Protein AF-N2AK88-F1 (afdb_monomer)

Solvent-accessible surface area (backbone atoms only — not comparable to full-atom values): 43792 Å² total; per-residue (Å²): 111,80,83,75,84,50,70,50,34,64,83,52,56,76,70,61,79,53,39,40,65,66,83,87,88,91,88,87,88,88,84,88,86,91,89,87,83,86,93,71,95,66,40,40,62,71,80,53,91,67,48,37,34,52,34,44,79,67,40,69,50,75,56,43,57,81,55,91,68,56,49,57,44,47,74,30,61,76,23,29,37,60,36,83,77,33,39,32,36,26,63,32,78,45,72,22,47,37,33,42,35,27,94,95,33,65,33,63,37,39,35,35,21,42,52,57,51,77,40,40,46,49,70,56,36,11,44,64,36,35,44,74,40,68,50,48,60,55,64,50,44,33,50,87,78,21,69,46,58,55,64,40,60,45,45,77,36,58,67,33,33,32,58,39,86,79,32,40,32,38,25,62,29,68,45,76,37,39,35,39,39,28,48,40,24,64,70,70,35,52,40,63,33,27,39,35,23,39,55,66,90,53,85,65,46,60,39,43,41,41,40,64,39,74,32,48,62,62,53,63,76,51,57,74,52,92,44,42,28,60,44,30,53,53,57,52,47,39,49,53,46,52,51,54,50,41,56,46,51,54,54,45,53,76,45,48,94,74,51,56,91,76,34,72,64,34,40,52,34,45,48,31,57,50,52,47,38,53,67,63,28,46,73,46,44,58,59,89,50,40,82,53,52,53,49,48,68,66,36,86,45,56,64,52,41,45,50,46,50,14,57,38,41,29,35,56,45,50,29,74,49,36,76,49,72,33,62,29,60,70,46,30,60,32,36,31,38,32,34,61,19,44,53,63,93,52,52,30,18,52,69,33,43,81,88,28,48,66,50,45,56,41,49,39,48,44,49,21,49,56,34,43,72,69,68,43,52,76,69,58,15,49,53,50,17,53,55,40,44,55,52,37,49,52,49,18,64,51,39,76,51,49,94,42,78,75,39,56,88,67,38,62,38,79,28,45,78,66,53,48,37,61,54,26,69,62,49,65,58,60,62,27,36,42,67,40,56,44,80,69,74,90,40,34,32,34,36,29,61,66,21,34,42,50,42,28,72,54,52,36,76,88,39,40,69,59,51,38,52,39,42,51,50,39,50,50,59,47,35,26,81,62,38,22,75,65,46,40,43,52,51,51,55,45,50,19,68,63,33,65,26,55,76,91,72,57,65,61,59,50,15,40,54,52,38,47,66,65,45,38,63,60,50,16,53,61,39,45,80,72,76,51,52,77,65,60,42,52,55,51,51,51,55,48,54,52,44,53,55,43,48,50,52,42,56,70,68,45,87,75,52,52,70,69,40,34,52,50,51,45,52,28,58,79,46,52,44,82,46,62,32,62,74,96,71,78,86,68,85,57,68,92,54,78,67,60,80,89,56,57,59,58,57,48,41,31,54,51,27,27,59,62,45,61,46,48,38,54,39,48,74,71,33,54,73,68,84,64,72,81,70,48,23,62,40,56,51,72,44,57,38,53,47,54,24,30,35,39,38,21,35,50,38,68,31,73,77,26,27,52,97,88,56,55,71,37,32,31,31,19,16,42,36,24,53,53,25,18,34,60,26,38,58,63,19,86,57,24,52,41,31,43,47,69,7,23,55,41,92,70,62,48,74,67,38,45,53,52,47,53,59,45,52,51,50,49,17,54,52,36,48,41,39,66,76,56,95,72,41,53,45,54,13,78,64,12,37,46,47,53,48,9,53,46,27,1,48,48,37,40,47,65,74,50,62,84,44,56,66,45,48,48,40,14,54,52,26,39,34,49,47,41,36,63,44,65,37,74,48,30,50,58,44,40,70,33,30,45,49,56,59,59,50,60,48,60,39,58,61,44,53,45,42,40,72,66,48,35,75,65,61,69,53,42,84,68,26,27,43,36,47,57,80,93,71,37,72,80,89,104

Sequence (830 aa):
MKKRNRMLSLLLAALLAFPAAPFATAYVNDTAPIAVEAASRKAKITNVTTGTLTLEKGETFLLKANSSDVTWKSSNPKVVTVSKTGKLKAVKKGTAKITVKAGGTKASVEVTVGTKVTDVNVIKPAIALPIGAKSTIKPDVSPADASNPVPTYQSADPEIAAVSKKGVVTAKKAGRTKITVKAADGSKKKETVTVTVRAADSAIRLQDDFYQSVNASVLSEHALKENQNQWSGFYELQTAVTNNLSTLVDKLAAEKDKFEQGSMEQKITDFYMLARDMETRDKAGIEPLKPYLEKIDQAQTVAEFVDVLAELGRVGMSSMFKFGVGQDTLDSNKYALINQGPAYAITKDYITGDANQPIRDAFLNYIKQMFLLAGEDEQKASEIARQVYELQQDFALTGSGMEDIYNVEKLYNPYTKEELAALYSNCDIIGYLEKMGITRFDTCIVQEVENAKKANAYLTQENLELLKNNAKFMLYVECTELLTSAHAKALRDFNTLVMGASEEKDADTTAKELTQSMFAWEFGKLYTDRYFSEESKKEVEEITKQLIATFRSRILKISWLSETTKQEAVKKLDAIKVKIGYPDTWPSYYDDLAIDSSVNIVENVFRVSEAINATAQEHLDKGVNKDTWITTPQTVNAFYNPQANDITFPAAILQAPFYDKNADAAENLGGIGTVIGHEITHAFDTNGSGYDENGNYRNWWTQEDYNQFTARAEKVKNYYNGIEIANGLFQNGDQTVTENIADMGGMACVLEILGDDKEAIRKAFESNAKIWASNQTDQYRDFLLTADVHSLNKVRVNAVLPLFDQFYDVYEVTKNDAMYVAPEDRIQIW

Structure (mmCIF, N/CA/C/O backbone):
data_AF-N2AK88-F1
#
_entry.id   AF-N2AK88-F1
#
loop_
_atom_site.group_PDB
_atom_site.id
_atom_site.type_symbol
_atom_site.label_atom_id
_atom_site.label_alt_id
_atom_site.label_comp_id
_atom_site.label_asym_id
_atom_site.label_entity_id
_atom_site.label_seq_id
_atom_site.pdbx_PDB_ins_code
_atom_site.Cartn_x
_atom_site.Cartn_y
_atom_site.Cartn_z
_atom_site.occupancy
_atom_site.B_iso_or_equiv
_atom_site.auth_seq_id
_atom_site.auth_comp_id
_atom_site.auth_asym_id
_atom_site.auth_atom_id
_atom_site.pdbx_PDB_model_num
ATOM 1 N N . MET A 1 1 ? -14.625 -9.044 3.493 1.00 26.59 1 MET A N 1
ATOM 2 C CA . MET A 1 1 ? -14.484 -7.803 4.295 1.00 26.59 1 MET A CA 1
ATOM 3 C C . MET A 1 1 ? -13.037 -7.633 4.751 1.00 26.59 1 MET A C 1
ATOM 5 O O . MET A 1 1 ? -12.637 -8.309 5.692 1.00 26.59 1 MET A O 1
ATOM 9 N N . LYS A 1 2 ? -12.263 -6.713 4.154 1.00 24.67 2 LYS A N 1
ATOM 10 C CA . LYS A 1 2 ? -11.114 -6.128 4.867 1.00 24.67 2 LYS A CA 1
ATOM 11 C C . LYS A 1 2 ? -11.696 -5.262 5.990 1.00 24.67 2 LYS A C 1
ATOM 13 O O . LYS A 1 2 ? -12.293 -4.227 5.710 1.00 24.67 2 LYS A O 1
ATOM 18 N N . LYS A 1 3 ? -11.591 -5.694 7.252 1.00 29.25 3 LYS A N 1
ATOM 19 C CA . LYS A 1 3 ? -11.972 -4.840 8.385 1.00 29.25 3 LYS A CA 1
ATOM 20 C C . LYS A 1 3 ? -10.951 -3.712 8.536 1.00 29.25 3 LYS A C 1
ATOM 22 O O . LYS A 1 3 ? -9.799 -3.961 8.881 1.00 29.25 3 LYS A O 1
ATOM 27 N N . ARG A 1 4 ? -11.434 -2.475 8.480 1.00 27.11 4 ARG A N 1
ATOM 28 C CA . ARG A 1 4 ? -11.141 -1.500 9.535 1.00 27.11 4 ARG A CA 1
ATOM 29 C C . ARG A 1 4 ? -12.461 -0.859 9.957 1.00 27.11 4 ARG A C 1
ATOM 31 O O . ARG A 1 4 ? -12.867 0.160 9.414 1.00 27.11 4 ARG A O 1
ATOM 38 N N . ASN A 1 5 ? -13.105 -1.461 10.960 1.00 29.47 5 ASN A N 1
ATOM 39 C CA . ASN A 1 5 ? -14.025 -0.722 11.824 1.00 29.47 5 ASN A CA 1
ATOM 40 C C . ASN A 1 5 ? -13.162 0.296 12.581 1.00 29.47 5 ASN A C 1
ATOM 42 O O . ASN A 1 5 ? -12.602 -0.022 13.625 1.00 29.47 5 ASN A O 1
ATOM 46 N N . ARG A 1 6 ? -12.962 1.469 11.980 1.00 30.22 6 ARG A N 1
ATOM 47 C CA . ARG A 1 6 ? -12.304 2.631 12.587 1.00 30.22 6 ARG A CA 1
ATOM 48 C C . ARG A 1 6 ? -13.094 3.895 12.270 1.00 30.22 6 ARG A C 1
ATOM 50 O O . ARG A 1 6 ? -12.571 4.887 11.774 1.00 30.22 6 ARG A O 1
ATOM 57 N N . MET A 1 7 ? -14.362 3.837 12.659 1.00 29.77 7 MET A N 1
ATOM 58 C CA . MET A 1 7 ? -14.923 4.928 13.445 1.00 29.77 7 MET A CA 1
ATOM 59 C C . MET A 1 7 ? -14.280 4.814 14.841 1.00 29.77 7 MET A C 1
ATOM 61 O O . MET A 1 7 ? -14.682 3.975 15.637 1.00 29.77 7 MET A O 1
ATOM 65 N N . LEU A 1 8 ? -13.218 5.559 15.147 1.00 27.56 8 LEU A N 1
ATOM 66 C CA . LEU A 1 8 ? -12.819 6.778 14.449 1.00 27.56 8 LEU A CA 1
ATOM 67 C C . LEU A 1 8 ? -11.351 7.136 14.715 1.00 27.56 8 LEU A C 1
ATOM 69 O O . LEU A 1 8 ? -11.015 7.759 15.709 1.00 27.56 8 LEU A O 1
ATOM 73 N N . SER A 1 9 ? -10.460 6.747 13.808 1.00 25.25 9 SER A N 1
ATOM 74 C CA . SER A 1 9 ? -9.030 7.070 13.932 1.00 25.25 9 SER A CA 1
ATOM 75 C C . SER A 1 9 ? -8.341 7.049 12.573 1.00 25.25 9 SER A C 1
ATOM 77 O O . SER A 1 9 ? -7.398 6.288 12.321 1.00 25.25 9 SER A O 1
ATOM 79 N N . LEU A 1 10 ? -8.857 7.869 11.660 1.00 24.70 10 LEU A N 1
ATOM 80 C CA . LEU A 1 10 ? -8.457 7.878 10.259 1.00 24.70 10 LEU A CA 1
ATOM 81 C C . LEU A 1 10 ? -7.070 8.476 10.035 1.00 24.70 10 LEU A C 1
ATOM 83 O O . LEU A 1 10 ? -6.384 8.012 9.131 1.00 24.70 10 LEU A O 1
ATOM 87 N N . LEU A 1 11 ? -6.586 9.364 10.905 1.00 28.11 11 LEU A N 1
ATOM 88 C CA . LEU A 1 11 ? -5.226 9.916 10.831 1.00 28.11 11 LEU A CA 1
ATOM 89 C C . LEU A 1 11 ? -4.190 9.252 11.755 1.00 28.11 11 LEU A C 1
ATOM 91 O O . LEU A 1 11 ? -3.043 9.685 11.760 1.00 28.11 11 LEU A O 1
ATOM 95 N N . LEU A 1 12 ? -4.526 8.147 12.438 1.00 26.83 12 LEU A N 1
ATOM 96 C CA . LEU A 1 12 ? -3.527 7.122 12.810 1.00 26.83 12 LEU A CA 1
ATOM 97 C C . LEU A 1 12 ? -3.617 5.880 11.915 1.00 26.83 12 LEU A C 1
ATOM 99 O O . LEU A 1 12 ? -2.600 5.263 11.610 1.00 26.83 12 LEU A O 1
ATOM 103 N N . ALA A 1 13 ? -4.811 5.506 11.444 1.00 24.39 13 ALA A N 1
ATOM 104 C CA . ALA A 1 13 ? -4.977 4.388 10.517 1.00 24.39 13 ALA A CA 1
ATOM 105 C C . ALA A 1 13 ? -4.283 4.642 9.173 1.00 24.39 13 ALA A C 1
ATOM 107 O O . ALA A 1 13 ? -3.657 3.717 8.651 1.00 24.39 13 ALA A O 1
ATOM 108 N N . ALA A 1 14 ? -4.363 5.873 8.655 1.00 26.27 14 ALA A N 1
ATOM 109 C CA . ALA A 1 14 ? -3.686 6.301 7.433 1.00 26.27 14 ALA A CA 1
ATOM 110 C C . ALA A 1 14 ? -2.170 6.528 7.596 1.00 26.27 14 ALA A C 1
ATOM 112 O O . ALA A 1 14 ? -1.505 6.800 6.603 1.00 26.27 14 ALA A O 1
ATOM 113 N N . LEU A 1 15 ? -1.610 6.395 8.807 1.00 27.91 15 LEU A N 1
ATOM 114 C CA . LEU A 1 15 ? -0.161 6.506 9.035 1.00 27.91 15 LEU A CA 1
ATOM 115 C C . LEU A 1 15 ? 0.525 5.223 9.514 1.00 27.91 15 LEU A C 1
ATOM 117 O O . LEU A 1 15 ? 1.750 5.153 9.489 1.00 27.91 15 LEU A O 1
ATOM 121 N N . LEU A 1 16 ? -0.221 4.218 9.982 1.00 25.94 16 LEU A N 1
ATOM 122 C CA . LEU A 1 16 ? 0.350 3.104 10.753 1.00 25.94 16 LEU A CA 1
ATOM 123 C C . LEU A 1 16 ? -0.247 1.746 10.358 1.00 25.94 16 LEU A C 1
ATOM 125 O O . LEU A 1 16 ? -0.785 1.006 11.183 1.00 25.94 16 LEU A O 1
ATOM 129 N N . ALA A 1 17 ? -0.194 1.426 9.064 1.00 23.94 17 ALA A N 1
ATOM 130 C CA . ALA A 1 17 ? -0.501 0.088 8.541 1.00 23.94 17 ALA A CA 1
ATOM 131 C C . ALA A 1 17 ? 0.303 -0.271 7.278 1.00 23.94 17 ALA A C 1
ATOM 133 O O . ALA A 1 17 ? -0.180 -1.026 6.443 1.00 23.94 17 ALA A O 1
ATOM 134 N N . PHE A 1 18 ? 1.512 0.276 7.152 1.00 28.62 18 PHE A N 1
ATOM 135 C CA . PHE A 1 18 ? 2.411 0.077 6.016 1.00 28.62 18 PHE A CA 1
ATOM 136 C C . PHE A 1 18 ? 3.856 0.123 6.536 1.00 28.62 18 PHE A C 1
ATOM 138 O O . PHE A 1 18 ? 4.270 1.189 7.006 1.00 28.62 18 PHE A O 1
ATOM 145 N N . PRO A 1 19 ? 4.571 -1.015 6.615 1.00 24.66 19 PRO A N 1
ATOM 146 C CA . PRO A 1 19 ? 5.842 -1.091 7.340 1.00 24.66 19 PRO A CA 1
ATOM 147 C C . PRO A 1 19 ? 7.043 -1.453 6.392 1.00 24.66 19 PRO A C 1
ATOM 149 O O . PRO A 1 19 ? 6.806 -1.942 5.300 1.00 24.66 19 PRO A O 1
ATOM 152 N N . ALA A 1 20 ? 8.308 -1.115 6.715 1.00 23.44 20 ALA A N 1
ATOM 153 C CA . ALA A 1 20 ? 9.555 -1.905 6.457 1.00 23.44 20 ALA A CA 1
ATOM 154 C C . ALA A 1 20 ? 10.805 -1.352 7.208 1.00 23.44 20 ALA A C 1
ATOM 156 O O . ALA A 1 20 ? 11.008 -0.138 7.235 1.00 23.44 20 ALA A O 1
ATOM 157 N N . ALA A 1 21 ? 11.653 -2.222 7.787 1.00 23.67 21 ALA A N 1
ATOM 158 C CA . ALA A 1 21 ? 13.074 -2.017 8.174 1.00 23.67 21 ALA A CA 1
ATOM 159 C C . ALA A 1 21 ? 13.669 -3.357 8.722 1.00 23.67 21 ALA A C 1
ATOM 161 O O . ALA A 1 21 ? 12.914 -4.324 8.823 1.00 23.67 21 ALA A O 1
ATOM 162 N N . PRO A 1 22 ? 14.967 -3.511 9.115 1.00 34.25 22 PRO A N 1
ATOM 163 C CA . PRO A 1 22 ? 16.151 -2.625 9.045 1.00 34.25 22 PRO A CA 1
ATOM 164 C C . PRO A 1 22 ? 17.431 -3.311 8.455 1.00 34.25 22 PRO A C 1
ATOM 166 O O . PRO A 1 22 ? 17.380 -4.457 8.026 1.00 34.25 22 PRO A O 1
ATOM 169 N N . PHE A 1 23 ? 18.621 -2.670 8.526 1.00 24.91 23 PHE A N 1
ATOM 170 C CA . PHE A 1 23 ? 19.765 -3.132 9.373 1.00 24.91 23 PHE A CA 1
ATOM 171 C C . PHE A 1 23 ? 21.057 -2.272 9.288 1.00 24.91 23 PHE A C 1
ATOM 173 O O . PHE A 1 23 ? 21.257 -1.484 8.367 1.00 24.91 23 PHE A O 1
ATOM 180 N N . ALA A 1 24 ? 21.930 -2.435 10.298 1.00 21.91 24 ALA A N 1
ATOM 181 C CA . ALA A 1 24 ? 23.078 -1.590 10.683 1.00 21.91 24 ALA A CA 1
ATOM 182 C C . ALA A 1 24 ? 24.108 -2.428 11.511 1.00 21.91 24 ALA A C 1
ATOM 184 O O . ALA A 1 24 ? 23.761 -3.543 11.898 1.00 21.91 24 ALA A O 1
ATOM 185 N N . THR A 1 25 ? 25.359 -2.058 11.856 1.00 21.45 25 THR A N 1
ATOM 186 C CA . THR A 1 25 ? 26.295 -0.937 11.550 1.00 21.45 25 THR A CA 1
ATOM 187 C C . THR A 1 25 ? 27.742 -1.384 11.917 1.00 21.45 25 THR A C 1
ATOM 189 O O . THR A 1 25 ? 27.894 -2.232 12.794 1.00 21.45 25 THR A O 1
ATOM 192 N N . ALA A 1 26 ? 28.827 -0.818 11.339 1.00 21.52 26 ALA A N 1
ATOM 193 C CA . ALA A 1 26 ? 30.193 -0.943 11.921 1.00 21.52 26 ALA A CA 1
ATOM 194 C C . ALA A 1 26 ? 31.215 0.142 11.479 1.00 21.52 26 ALA A C 1
ATOM 196 O O . ALA A 1 26 ? 31.336 0.459 10.296 1.00 21.52 26 ALA A O 1
ATOM 197 N N . TYR A 1 27 ? 32.004 0.654 12.439 1.00 21.44 27 TYR A N 1
ATOM 198 C CA . TYR A 1 27 ? 32.985 1.755 12.315 1.00 21.44 27 TYR A CA 1
ATOM 199 C C . TYR A 1 27 ? 34.459 1.298 12.366 1.00 21.44 27 TYR A C 1
ATOM 201 O O . TYR A 1 27 ? 34.768 0.368 13.104 1.00 21.44 27 TYR A O 1
ATOM 209 N N . VAL A 1 28 ? 35.379 2.067 11.748 1.00 22.00 28 VAL A N 1
ATOM 210 C CA . VAL A 1 28 ? 36.765 2.315 12.240 1.00 22.00 28 VAL A CA 1
ATOM 211 C C . VAL A 1 28 ? 37.234 3.723 11.806 1.00 22.00 28 VAL A C 1
ATOM 213 O O . VAL A 1 28 ? 37.061 4.091 10.646 1.00 22.00 28 VAL A O 1
ATOM 216 N N . ASN A 1 29 ? 37.866 4.482 12.713 1.00 23.50 29 ASN A N 1
ATOM 217 C CA . ASN A 1 29 ? 38.547 5.768 12.457 1.00 23.50 29 ASN A CA 1
ATOM 218 C C . ASN A 1 29 ? 40.079 5.597 12.424 1.00 23.50 29 ASN A C 1
ATOM 220 O O . ASN A 1 29 ? 40.594 4.818 13.220 1.00 23.50 29 ASN A O 1
ATOM 224 N N . ASP A 1 30 ? 40.795 6.398 11.619 1.00 24.56 30 ASP A N 1
ATOM 225 C CA . ASP A 1 30 ? 42.138 6.919 11.963 1.00 24.56 30 ASP A CA 1
ATOM 226 C C . ASP A 1 30 ? 42.567 8.088 11.037 1.00 24.56 30 ASP A C 1
ATOM 228 O O . ASP A 1 30 ? 42.037 8.217 9.930 1.00 24.56 30 ASP A O 1
ATOM 232 N N . THR A 1 31 ? 43.495 8.966 11.462 1.00 28.17 31 THR A N 1
ATOM 233 C CA . THR A 1 31 ? 43.790 10.255 10.770 1.00 28.17 31 THR A CA 1
ATOM 234 C C . THR A 1 31 ? 45.278 10.574 10.483 1.00 28.17 31 THR A C 1
ATOM 236 O O . THR A 1 31 ? 46.163 10.181 11.235 1.00 28.17 31 THR A O 1
ATOM 239 N N . ALA A 1 32 ? 45.507 11.406 9.439 1.00 26.31 32 ALA A N 1
ATOM 240 C CA . ALA A 1 32 ? 46.712 12.230 9.141 1.00 26.31 32 ALA A CA 1
ATOM 241 C C . ALA A 1 32 ? 48.024 11.533 8.641 1.00 26.31 32 ALA A C 1
ATOM 243 O O . ALA A 1 32 ? 48.185 10.329 8.810 1.00 26.31 32 ALA A O 1
ATOM 244 N N . PRO A 1 33 ? 49.032 12.264 8.082 1.00 32.56 33 PRO A N 1
ATOM 245 C CA . PRO A 1 33 ? 48.981 13.357 7.087 1.00 32.56 33 PRO A CA 1
ATOM 246 C C . PRO A 1 33 ? 49.959 13.184 5.865 1.00 32.56 33 PRO A C 1
ATOM 248 O O . PRO A 1 33 ? 50.427 12.096 5.547 1.00 32.56 33 PRO A O 1
ATOM 251 N N . ILE A 1 34 ? 50.208 14.294 5.149 1.00 32.16 34 ILE A N 1
ATOM 252 C CA . ILE A 1 34 ? 50.834 14.535 3.819 1.00 32.16 34 ILE A CA 1
ATOM 253 C C . ILE A 1 34 ? 52.312 14.091 3.626 1.00 32.16 34 ILE A C 1
ATOM 255 O O . ILE A 1 34 ? 53.129 14.328 4.508 1.00 32.16 34 ILE A O 1
ATOM 259 N N . ALA A 1 35 ? 52.683 13.643 2.405 1.00 25.00 35 ALA A N 1
ATOM 260 C CA . ALA A 1 35 ? 53.970 13.957 1.728 1.00 25.00 35 ALA A CA 1
ATOM 261 C C . ALA A 1 35 ? 53.977 13.594 0.216 1.00 25.00 35 ALA A C 1
ATOM 263 O O . ALA A 1 35 ? 53.375 12.601 -0.193 1.00 25.00 35 ALA A O 1
ATOM 264 N N . VAL A 1 36 ? 54.707 14.361 -0.609 1.00 38.00 36 VAL A N 1
ATOM 265 C CA . VAL A 1 36 ? 54.976 14.109 -2.046 1.00 38.00 36 VAL A CA 1
ATOM 266 C C . VAL A 1 36 ? 56.483 13.942 -2.245 1.00 38.00 36 VAL A C 1
ATOM 268 O O . VAL A 1 36 ? 57.205 14.846 -1.848 1.00 38.00 36 VAL A O 1
ATOM 271 N N . GLU A 1 37 ? 56.957 12.874 -2.911 1.00 27.03 37 GLU A N 1
ATOM 272 C CA . GLU A 1 37 ? 58.256 12.911 -3.617 1.00 27.03 37 GLU A CA 1
ATOM 273 C C . GLU A 1 37 ? 58.499 11.767 -4.634 1.00 27.03 37 GLU A C 1
ATOM 275 O O . GLU A 1 37 ? 57.635 10.923 -4.884 1.00 27.03 37 GLU A O 1
ATOM 280 N N . ALA A 1 38 ? 59.667 11.818 -5.289 1.00 28.48 38 ALA A N 1
ATOM 281 C CA . ALA A 1 38 ? 59.951 11.323 -6.637 1.00 28.48 38 ALA A CA 1
ATOM 282 C C . ALA A 1 38 ? 60.071 9.792 -6.847 1.00 28.48 38 ALA A C 1
ATOM 284 O O . ALA A 1 38 ? 60.154 8.970 -5.933 1.00 28.48 38 ALA A O 1
ATOM 285 N N . ALA A 1 39 ? 60.083 9.402 -8.127 1.00 35.44 39 ALA A N 1
ATOM 286 C CA . ALA A 1 39 ? 59.966 8.019 -8.576 1.00 35.44 39 ALA A CA 1
ATOM 287 C C . ALA A 1 39 ? 61.266 7.192 -8.484 1.00 35.44 39 ALA A C 1
ATOM 289 O O . ALA A 1 39 ? 62.262 7.484 -9.141 1.00 35.44 39 ALA A O 1
ATOM 290 N N . SER A 1 40 ? 61.186 6.045 -7.804 1.00 38.78 40 SER A N 1
ATOM 291 C CA . SER A 1 40 ? 62.110 4.912 -7.956 1.00 38.78 40 SER A CA 1
ATOM 292 C C . SER A 1 40 ? 61.360 3.672 -8.466 1.00 38.78 40 SER A C 1
ATOM 294 O O . SER A 1 40 ? 60.186 3.456 -8.146 1.00 38.78 40 SER A O 1
ATOM 296 N N . ARG A 1 41 ? 62.005 2.846 -9.307 1.00 57.69 41 ARG A N 1
ATOM 297 C CA . ARG A 1 41 ? 61.372 1.668 -9.937 1.00 57.69 41 ARG A CA 1
ATOM 298 C C . ARG A 1 41 ? 61.207 0.513 -8.937 1.00 57.69 41 ARG A C 1
ATOM 300 O O . ARG A 1 41 ? 62.026 -0.397 -8.880 1.00 57.69 41 ARG A O 1
ATOM 307 N N . LYS A 1 42 ? 60.121 0.550 -8.162 1.00 66.75 42 LYS A N 1
ATOM 308 C CA . LYS A 1 42 ? 59.713 -0.506 -7.217 1.00 66.75 42 LYS A CA 1
ATOM 309 C C . LYS A 1 42 ? 59.358 -1.818 -7.942 1.00 66.75 42 LYS A C 1
ATOM 311 O O . LYS A 1 42 ? 58.865 -1.804 -9.074 1.00 66.75 42 LYS A O 1
ATOM 316 N N . ALA A 1 43 ? 59.554 -2.953 -7.268 1.00 71.50 43 ALA A N 1
ATOM 317 C CA . ALA A 1 43 ? 59.042 -4.254 -7.695 1.00 71.50 43 ALA A CA 1
ATOM 318 C C . ALA A 1 43 ? 57.520 -4.184 -7.903 1.00 71.50 43 ALA A C 1
ATOM 320 O O . ALA A 1 43 ? 56.803 -3.617 -7.079 1.00 71.50 43 ALA A O 1
ATOM 321 N N . LYS A 1 44 ? 57.019 -4.765 -8.994 1.00 79.31 44 LYS A N 1
ATOM 322 C CA . LYS A 1 44 ? 55.599 -4.755 -9.366 1.00 79.31 44 LYS A CA 1
ATOM 323 C C . LYS A 1 44 ? 55.209 -6.078 -10.017 1.00 79.31 44 LYS A C 1
ATOM 325 O O . LYS A 1 44 ? 55.892 -6.548 -10.925 1.00 79.31 44 LYS A O 1
ATOM 330 N N . ILE A 1 45 ? 54.086 -6.643 -9.578 1.00 81.56 45 ILE A N 1
ATOM 331 C CA . ILE A 1 45 ? 53.403 -7.744 -10.269 1.00 81.56 45 ILE A CA 1
ATOM 332 C C . ILE A 1 45 ? 52.651 -7.129 -11.456 1.00 81.56 45 ILE A C 1
ATOM 334 O O . ILE A 1 45 ? 51.921 -6.154 -11.284 1.00 81.56 45 ILE A O 1
ATOM 338 N N . THR A 1 46 ? 52.884 -7.627 -12.669 1.00 80.56 46 THR A N 1
ATOM 339 C CA . THR A 1 46 ? 52.481 -6.939 -13.912 1.00 80.56 46 THR A CA 1
ATOM 340 C C . THR A 1 46 ? 51.215 -7.491 -14.553 1.00 80.56 46 THR A C 1
ATOM 342 O O . THR A 1 46 ? 50.579 -6.782 -15.327 1.00 80.56 46 THR A O 1
ATOM 345 N N . ASN A 1 47 ? 50.821 -8.725 -14.228 1.00 78.88 47 ASN A N 1
ATOM 346 C CA . ASN A 1 47 ? 49.662 -9.402 -14.817 1.00 78.88 47 ASN A CA 1
ATOM 347 C C . ASN A 1 47 ? 48.501 -9.656 -13.839 1.00 78.88 47 ASN A C 1
ATOM 349 O O . ASN A 1 47 ? 47.578 -10.392 -14.179 1.00 78.88 47 ASN A O 1
ATOM 353 N N . VAL A 1 48 ? 48.531 -9.029 -12.661 1.00 73.94 48 VAL A N 1
ATOM 354 C CA . VAL A 1 48 ? 47.386 -8.912 -11.749 1.00 73.94 48 VAL A CA 1
ATOM 355 C C . VAL A 1 48 ? 47.233 -7.436 -11.399 1.00 73.94 48 VAL A C 1
ATOM 357 O O . VAL A 1 48 ? 48.175 -6.817 -10.907 1.00 73.94 48 VAL A O 1
ATOM 360 N N . THR A 1 49 ? 46.079 -6.849 -11.721 1.00 60.16 49 THR A N 1
ATOM 361 C CA . THR A 1 49 ? 45.886 -5.386 -11.714 1.00 60.16 49 THR A CA 1
ATOM 362 C C . THR A 1 49 ? 45.268 -4.854 -10.420 1.00 60.16 49 THR A C 1
ATOM 364 O O . THR A 1 49 ? 45.465 -3.689 -10.095 1.00 60.16 49 THR A O 1
ATOM 367 N N . THR A 1 50 ? 44.533 -5.696 -9.694 1.00 60.91 50 THR A N 1
ATOM 368 C CA . THR A 1 50 ? 43.676 -5.340 -8.548 1.00 60.91 50 THR A CA 1
ATOM 369 C C . THR A 1 50 ? 44.331 -5.588 -7.188 1.00 60.91 50 THR A C 1
ATOM 371 O O . THR A 1 50 ? 43.769 -5.230 -6.160 1.00 60.91 50 THR A O 1
ATOM 374 N N . GLY A 1 51 ? 45.521 -6.197 -7.159 1.00 72.31 51 GLY A N 1
ATOM 375 C CA . GLY A 1 51 ? 46.177 -6.638 -5.921 1.00 72.31 51 GLY A CA 1
ATOM 376 C C . GLY A 1 51 ? 45.604 -7.935 -5.334 1.00 72.31 51 GLY A C 1
ATOM 377 O O . GLY A 1 51 ? 46.219 -8.499 -4.430 1.00 72.31 51 GLY A O 1
ATOM 378 N N . THR A 1 52 ? 44.504 -8.445 -5.889 1.00 80.00 52 THR A N 1
ATOM 379 C CA . THR A 1 52 ? 43.835 -9.696 -5.515 1.00 80.00 52 THR A CA 1
ATOM 380 C C . THR A 1 52 ? 43.706 -10.635 -6.724 1.00 80.00 52 THR A C 1
ATOM 382 O O . THR A 1 52 ? 43.791 -10.202 -7.874 1.00 80.00 52 THR A O 1
ATOM 385 N N . LEU A 1 53 ? 43.551 -11.937 -6.478 1.00 87.38 53 LEU A N 1
ATOM 386 C CA . LEU A 1 53 ? 43.341 -12.971 -7.496 1.00 87.38 53 LEU A CA 1
ATOM 387 C C . LEU A 1 53 ? 42.562 -14.144 -6.888 1.00 87.38 53 LEU A C 1
ATOM 389 O O . LEU A 1 53 ? 43.028 -14.745 -5.923 1.00 87.38 53 LEU A O 1
ATOM 393 N N . THR A 1 54 ? 41.434 -14.526 -7.475 1.00 87.69 54 THR A N 1
ATOM 394 C CA . THR A 1 54 ? 40.710 -15.747 -7.101 1.00 87.69 54 THR A CA 1
ATOM 395 C C . THR A 1 54 ? 41.094 -16.892 -8.036 1.00 87.69 54 THR A C 1
ATOM 397 O O . THR A 1 54 ? 41.210 -16.708 -9.249 1.00 87.69 54 THR A O 1
ATOM 400 N N . LEU A 1 55 ? 41.310 -18.080 -7.472 1.00 88.50 55 LEU A N 1
ATOM 401 C CA . LEU A 1 55 ? 41.600 -19.323 -8.189 1.00 88.50 55 LEU A CA 1
ATOM 402 C C . LEU A 1 55 ? 40.667 -20.438 -7.713 1.00 88.50 55 LEU A C 1
ATOM 404 O O . LEU A 1 55 ? 40.397 -20.569 -6.520 1.00 88.50 55 LEU A O 1
ATOM 408 N N . GLU A 1 56 ? 40.242 -21.302 -8.621 1.00 90.25 56 GLU A N 1
ATOM 409 C CA . GLU A 1 56 ? 39.509 -22.513 -8.258 1.00 90.25 56 GLU A CA 1
ATOM 410 C C . GLU A 1 56 ? 40.461 -23.597 -7.735 1.00 90.25 56 GLU A C 1
ATOM 412 O O . GLU A 1 56 ? 41.668 -23.600 -8.000 1.00 90.25 56 GLU A O 1
ATOM 417 N N . LYS A 1 57 ? 39.939 -24.552 -6.959 1.00 91.31 57 LYS A N 1
ATOM 418 C CA . LYS A 1 57 ? 40.756 -25.628 -6.380 1.00 91.31 57 LYS A CA 1
ATOM 419 C C . LYS A 1 57 ? 41.405 -26.464 -7.493 1.00 91.31 57 LYS A C 1
ATOM 421 O O . LYS A 1 57 ? 40.719 -27.118 -8.266 1.00 91.31 57 LYS A O 1
ATOM 426 N N . GLY A 1 58 ? 42.738 -26.514 -7.508 1.00 86.94 58 GLY A N 1
ATOM 427 C CA . GLY A 1 58 ? 43.526 -27.225 -8.519 1.00 86.94 58 GLY A CA 1
ATOM 428 C C . GLY A 1 58 ? 44.023 -26.348 -9.672 1.00 86.94 58 GLY A C 1
ATOM 429 O O . GLY A 1 58 ? 44.957 -26.758 -10.365 1.00 86.94 58 GLY A O 1
ATOM 430 N N . GLU A 1 59 ? 43.489 -25.135 -9.838 1.00 91.62 59 GLU A N 1
ATOM 431 C CA . GLU A 1 59 ? 43.918 -24.190 -10.871 1.00 91.62 59 GLU A CA 1
ATOM 432 C C . GLU A 1 59 ? 45.387 -23.767 -10.688 1.00 91.62 59 GLU A C 1
ATOM 434 O O . GLU A 1 59 ? 45.913 -23.680 -9.570 1.00 91.62 59 GLU A O 1
ATOM 439 N N . THR A 1 60 ? 46.066 -23.473 -11.803 1.00 91.94 60 THR A N 1
ATOM 440 C CA . THR A 1 60 ? 47.420 -22.905 -11.794 1.00 91.94 60 THR A CA 1
ATOM 441 C C . THR A 1 60 ? 47.479 -21.593 -12.561 1.00 91.94 60 THR A C 1
ATOM 443 O O . THR A 1 60 ? 47.034 -21.532 -13.703 1.00 91.94 60 THR A O 1
ATOM 446 N N . PHE A 1 61 ? 48.118 -20.580 -11.977 1.00 90.31 61 PHE A N 1
ATOM 447 C CA . PHE A 1 61 ? 48.256 -19.245 -12.563 1.00 90.31 61 PHE A CA 1
ATOM 448 C C . PHE A 1 61 ? 49.717 -18.796 -12.516 1.00 90.31 61 PHE A C 1
ATOM 450 O O . PHE A 1 61 ? 50.379 -18.970 -11.500 1.00 90.31 61 PHE A O 1
ATOM 457 N N . LEU A 1 62 ? 50.253 -18.218 -13.591 1.00 91.94 62 LEU A N 1
ATOM 458 C CA . LEU A 1 62 ? 51.636 -17.729 -13.619 1.00 91.94 62 LEU A CA 1
ATOM 459 C C . LEU A 1 62 ? 51.679 -16.232 -13.302 1.00 91.94 62 LEU A C 1
ATOM 461 O O . LEU A 1 62 ? 51.248 -15.430 -14.126 1.00 91.94 62 LEU A O 1
ATOM 465 N N . LEU A 1 63 ? 52.229 -15.840 -12.151 1.00 89.12 63 LEU A N 1
ATOM 466 C CA . LEU A 1 63 ? 52.500 -14.433 -11.849 1.00 89.12 63 LEU A CA 1
ATOM 467 C C . LEU A 1 63 ? 53.734 -13.943 -12.622 1.00 89.12 63 LEU A C 1
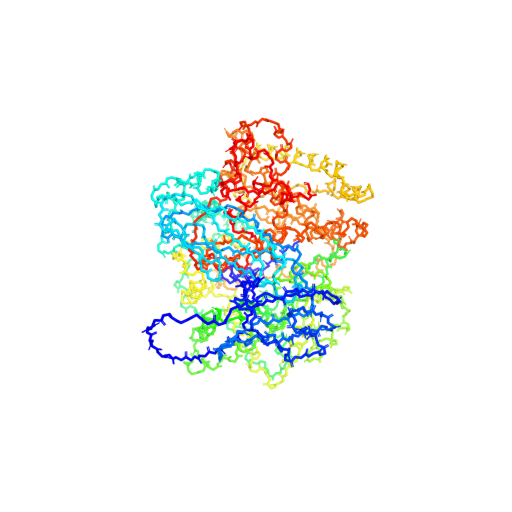ATOM 469 O O . LEU A 1 63 ? 54.744 -14.637 -12.713 1.00 89.12 63 LEU A O 1
ATOM 473 N N . LYS A 1 64 ? 53.659 -12.720 -13.152 1.00 87.62 64 LYS A N 1
ATOM 474 C CA . LYS A 1 64 ? 54.756 -12.016 -13.826 1.00 87.62 64 LYS A CA 1
ATOM 475 C C . LYS A 1 64 ? 55.174 -10.802 -13.002 1.00 87.62 64 LYS A C 1
ATOM 477 O O . LYS A 1 64 ? 54.326 -10.106 -12.445 1.00 87.62 64 LYS A O 1
ATOM 482 N N . ALA A 1 65 ? 56.474 -10.533 -12.951 1.00 85.00 65 ALA A N 1
ATOM 483 C CA . ALA A 1 65 ? 57.047 -9.352 -12.310 1.00 85.00 65 ALA A CA 1
ATOM 484 C C . ALA A 1 65 ? 57.712 -8.429 -13.345 1.00 85.00 65 ALA A C 1
ATOM 486 O O . ALA A 1 65 ? 57.987 -8.839 -14.470 1.00 85.00 65 ALA A O 1
ATOM 487 N N . ASN A 1 66 ? 57.991 -7.185 -12.957 1.00 82.56 66 ASN A N 1
ATOM 488 C CA . ASN A 1 66 ? 58.766 -6.216 -13.746 1.00 82.56 66 ASN A CA 1
ATOM 489 C C . ASN A 1 66 ? 60.299 -6.389 -13.638 1.00 82.56 66 ASN A C 1
ATOM 491 O O . ASN A 1 66 ? 61.035 -5.519 -14.093 1.00 82.56 66 ASN A O 1
ATOM 495 N N . SER A 1 67 ? 60.768 -7.486 -13.037 1.00 78.12 67 SER A N 1
ATOM 496 C CA . SER A 1 67 ? 62.175 -7.884 -12.917 1.00 78.12 67 SER A CA 1
ATOM 497 C C . SER A 1 67 ? 62.304 -9.374 -13.240 1.00 78.12 67 SER A C 1
ATOM 499 O O . SER A 1 67 ? 61.388 -10.145 -12.946 1.00 78.12 67 SER A O 1
ATOM 501 N N . SER A 1 68 ? 63.432 -9.773 -13.830 1.00 71.69 68 SER A N 1
ATOM 502 C CA . SER A 1 68 ? 63.813 -11.176 -14.036 1.00 71.69 68 SER A CA 1
ATOM 503 C C . SER A 1 68 ? 64.461 -11.797 -12.794 1.00 71.69 68 SER A C 1
ATOM 505 O O . SER A 1 68 ? 64.247 -12.978 -12.533 1.00 71.69 68 SER A O 1
ATOM 507 N N . ASP A 1 69 ? 65.197 -11.007 -12.007 1.00 81.12 69 ASP A N 1
ATOM 508 C CA . ASP A 1 69 ? 65.718 -11.418 -10.702 1.00 81.12 69 ASP A CA 1
ATOM 509 C C . ASP A 1 69 ? 64.667 -11.137 -9.621 1.00 81.12 69 ASP A C 1
ATOM 511 O O . ASP A 1 69 ? 64.390 -9.978 -9.277 1.00 81.12 69 ASP A O 1
ATOM 515 N N . VAL A 1 70 ? 64.006 -12.207 -9.165 1.00 84.69 70 VAL A N 1
ATOM 516 C CA . VAL A 1 70 ? 62.894 -12.159 -8.212 1.00 84.69 70 VAL A CA 1
ATOM 517 C C . VAL A 1 70 ? 62.833 -13.391 -7.312 1.00 84.69 70 VAL A C 1
ATOM 519 O O . VAL A 1 70 ? 63.050 -14.520 -7.743 1.00 84.69 70 VAL A O 1
ATOM 522 N N . THR A 1 71 ? 62.428 -13.191 -6.056 1.00 88.69 71 THR A N 1
ATOM 523 C CA . THR A 1 71 ? 62.076 -14.288 -5.136 1.00 88.69 71 THR A CA 1
ATOM 524 C C . THR A 1 71 ? 60.594 -14.242 -4.781 1.00 88.69 71 THR A C 1
ATOM 526 O O . THR A 1 71 ? 60.119 -13.234 -4.255 1.00 88.69 71 THR A O 1
ATOM 529 N N . TRP A 1 72 ? 59.885 -15.350 -5.007 1.00 92.25 72 TRP A N 1
ATOM 530 C CA . TRP A 1 72 ? 58.473 -15.528 -4.655 1.00 92.25 72 TRP A CA 1
ATOM 531 C C . TRP A 1 72 ? 58.306 -16.294 -3.333 1.00 92.25 72 TRP A C 1
ATOM 533 O O . TRP A 1 72 ? 59.021 -17.261 -3.074 1.00 92.25 72 TRP A O 1
ATOM 543 N N . LYS A 1 73 ? 57.335 -15.897 -2.502 1.00 94.12 73 LYS A N 1
ATOM 544 C CA . LYS A 1 73 ? 56.939 -16.611 -1.274 1.00 94.12 73 LYS A CA 1
ATOM 545 C C . LYS A 1 73 ? 55.423 -16.563 -1.079 1.00 94.12 73 LYS A C 1
ATOM 547 O O . LYS A 1 73 ? 54.840 -15.487 -1.149 1.00 94.12 73 LYS A O 1
ATOM 552 N N . SER A 1 74 ? 54.812 -17.704 -0.756 1.00 95.12 74 SER A N 1
ATOM 553 C CA . SER A 1 74 ? 53.438 -17.773 -0.234 1.00 95.12 74 SER A CA 1
ATOM 554 C C . SER A 1 74 ? 53.433 -17.625 1.288 1.00 95.12 74 SER A C 1
ATOM 556 O O . SER A 1 74 ? 54.293 -18.201 1.962 1.00 95.12 74 SER A O 1
ATOM 558 N N . SER A 1 75 ? 52.475 -16.874 1.841 1.00 96.19 75 SER A N 1
ATOM 559 C CA . SER A 1 75 ? 52.230 -16.838 3.289 1.00 96.19 75 SER A CA 1
ATOM 560 C C . SER A 1 75 ? 51.595 -18.129 3.811 1.00 96.19 75 SER A C 1
ATOM 562 O O . SER A 1 75 ? 51.821 -18.480 4.964 1.00 96.19 75 SER A O 1
ATOM 564 N N . ASN A 1 76 ? 50.846 -18.856 2.973 1.00 94.94 76 ASN A N 1
ATOM 565 C CA . ASN A 1 76 ? 50.179 -20.101 3.347 1.00 94.94 76 ASN A CA 1
ATOM 566 C C . ASN A 1 76 ? 50.236 -21.142 2.204 1.00 94.94 76 ASN A C 1
ATOM 568 O O . ASN A 1 76 ? 49.295 -21.265 1.413 1.00 94.94 76 ASN A O 1
ATOM 572 N N . PRO A 1 77 ? 51.323 -21.937 2.126 1.00 93.75 77 PRO A N 1
ATOM 573 C CA . PRO A 1 77 ? 51.480 -22.994 1.124 1.00 93.75 77 PRO A CA 1
ATOM 574 C C . PRO A 1 77 ? 50.416 -24.104 1.160 1.00 93.75 77 PRO A C 1
ATOM 576 O O . PRO A 1 77 ? 50.265 -24.811 0.168 1.00 93.75 77 PRO A O 1
ATOM 579 N N . LYS A 1 78 ? 49.666 -24.263 2.265 1.00 92.88 78 LYS A N 1
ATOM 580 C CA . LYS A 1 78 ? 48.549 -25.226 2.356 1.00 92.88 78 LYS A CA 1
ATOM 581 C C . LYS A 1 78 ? 47.308 -24.766 1.577 1.00 92.88 78 LYS A C 1
ATOM 583 O O . LYS A 1 78 ? 46.426 -25.579 1.320 1.00 92.88 78 LYS A O 1
ATOM 588 N N . VAL A 1 79 ? 47.245 -23.480 1.228 1.00 91.00 79 VAL A N 1
ATOM 589 C CA . VAL A 1 79 ? 46.151 -22.837 0.485 1.00 91.00 79 VAL A CA 1
ATOM 590 C C . VAL A 1 79 ? 46.587 -22.573 -0.959 1.00 91.00 79 VAL A C 1
ATOM 592 O O . VAL A 1 79 ? 45.961 -23.092 -1.881 1.00 91.00 79 VAL A O 1
ATOM 595 N N . VAL A 1 80 ? 47.715 -21.879 -1.167 1.00 94.25 80 VAL A N 1
ATOM 596 C CA . VAL A 1 80 ? 48.330 -21.666 -2.495 1.00 94.25 80 VAL A CA 1
ATOM 597 C C . VAL A 1 80 ? 49.838 -21.882 -2.419 1.00 94.25 80 VAL A C 1
ATOM 599 O O . VAL A 1 80 ? 50.533 -21.199 -1.660 1.00 94.25 80 VAL A O 1
ATOM 602 N N . THR A 1 81 ? 50.373 -22.780 -3.247 1.00 94.56 81 THR A N 1
ATOM 603 C CA . THR A 1 81 ? 51.827 -22.901 -3.459 1.00 94.56 81 THR A CA 1
ATOM 604 C C . THR A 1 81 ? 52.290 -21.959 -4.569 1.00 94.56 81 THR A C 1
ATOM 606 O O . THR A 1 81 ? 51.508 -21.612 -5.450 1.00 94.56 81 THR A O 1
ATOM 609 N N . VAL A 1 82 ? 53.560 -21.540 -4.541 1.00 95.19 82 VAL A N 1
ATOM 610 C CA . VAL A 1 82 ? 54.191 -20.730 -5.599 1.00 95.19 82 VAL A CA 1
ATOM 611 C C . VAL A 1 82 ? 55.572 -21.292 -5.940 1.00 95.19 82 VAL A C 1
ATOM 613 O O . VAL A 1 82 ? 56.358 -21.596 -5.043 1.00 95.19 82 VAL A O 1
ATOM 616 N N . SER A 1 83 ? 55.865 -21.459 -7.230 1.00 92.94 83 SER A N 1
ATOM 617 C CA . SER A 1 83 ? 57.171 -21.911 -7.721 1.00 92.94 83 SER A CA 1
ATOM 618 C C . SER A 1 83 ? 58.216 -20.785 -7.717 1.00 92.94 83 SER A C 1
ATOM 620 O O . SER A 1 83 ? 57.884 -19.601 -7.650 1.00 92.94 83 SER A O 1
ATOM 622 N N . LYS A 1 84 ? 59.494 -21.142 -7.918 1.00 88.19 84 LYS A N 1
ATOM 623 C CA . LYS A 1 84 ? 60.576 -20.169 -8.173 1.00 88.19 84 LYS A CA 1
ATOM 624 C C . LYS A 1 84 ? 60.291 -19.252 -9.376 1.00 88.19 84 LYS A C 1
ATOM 626 O O . LYS A 1 84 ? 60.735 -18.113 -9.385 1.00 88.19 84 LYS A O 1
ATOM 631 N N . THR A 1 85 ? 59.522 -19.728 -10.358 1.00 86.44 85 THR A N 1
ATOM 632 C CA . THR A 1 85 ? 59.117 -18.975 -11.558 1.00 86.44 85 THR A CA 1
ATOM 633 C C . THR A 1 85 ? 57.817 -18.178 -11.385 1.00 86.44 85 THR A C 1
ATOM 635 O O . THR A 1 85 ? 57.339 -17.599 -12.354 1.00 86.44 85 THR A O 1
ATOM 638 N N . GLY A 1 86 ? 57.219 -18.147 -10.187 1.00 87.44 86 GLY A N 1
ATOM 639 C CA . GLY A 1 86 ? 55.953 -17.448 -9.932 1.00 87.44 86 GLY A CA 1
ATOM 640 C C . GLY A 1 86 ? 54.695 -18.228 -10.338 1.00 87.44 86 GLY A C 1
ATOM 641 O O . GLY A 1 86 ? 53.602 -17.663 -10.329 1.00 87.44 86 GLY A O 1
ATOM 642 N N . LYS A 1 87 ? 54.807 -19.520 -10.688 1.00 92.44 87 LYS A N 1
ATOM 643 C CA . LYS A 1 87 ? 53.646 -20.375 -10.991 1.00 92.44 87 LYS A CA 1
ATOM 644 C C . LYS A 1 87 ? 52.949 -20.787 -9.697 1.00 92.44 87 LYS A C 1
ATOM 646 O O . LYS A 1 87 ? 53.527 -21.500 -8.879 1.00 92.44 87 LYS A O 1
ATOM 651 N N . LEU A 1 88 ? 51.709 -20.348 -9.543 1.00 94.62 88 LEU A N 1
ATOM 652 C CA . LEU A 1 88 ? 50.797 -20.715 -8.471 1.00 94.62 88 LEU A CA 1
ATOM 653 C C . LEU A 1 88 ? 50.156 -22.080 -8.728 1.00 94.62 88 LEU A C 1
ATOM 655 O O . LEU A 1 88 ? 49.914 -22.441 -9.882 1.00 94.62 88 LEU A O 1
ATOM 659 N N . LYS A 1 89 ? 49.805 -22.793 -7.656 1.00 93.75 89 LYS A N 1
ATOM 660 C CA . LYS A 1 89 ? 48.812 -23.877 -7.674 1.00 93.75 89 LYS A CA 1
ATOM 661 C C . LYS A 1 89 ? 47.889 -23.733 -6.467 1.00 93.75 89 LYS A C 1
ATOM 663 O O . LYS A 1 89 ? 48.364 -23.721 -5.329 1.00 93.75 89 LYS A O 1
ATOM 668 N N . ALA A 1 90 ? 46.589 -23.636 -6.721 1.00 93.31 90 ALA A N 1
ATOM 669 C CA . ALA A 1 90 ? 45.549 -23.603 -5.701 1.00 93.31 90 ALA A CA 1
ATOM 670 C C . ALA A 1 90 ? 45.336 -25.004 -5.099 1.00 93.31 90 ALA A C 1
ATOM 672 O O . ALA A 1 90 ? 45.186 -25.985 -5.829 1.00 93.31 90 ALA A O 1
ATOM 673 N N . VAL A 1 91 ? 45.347 -25.109 -3.767 1.00 92.31 91 VAL A N 1
ATOM 674 C CA . VAL A 1 91 ? 45.363 -26.392 -3.035 1.00 92.31 91 VAL A CA 1
ATOM 675 C C . VAL A 1 91 ? 44.082 -26.614 -2.227 1.00 92.31 91 VAL A C 1
ATOM 677 O O . VAL A 1 91 ? 43.470 -27.679 -2.323 1.00 92.31 91 VAL A O 1
ATOM 680 N N . LYS A 1 92 ? 43.660 -25.622 -1.434 1.00 91.25 92 LYS A N 1
ATOM 681 C CA . LYS A 1 92 ? 42.500 -25.702 -0.527 1.00 91.25 92 LYS A CA 1
ATOM 682 C C . LYS A 1 92 ? 41.857 -24.322 -0.365 1.00 91.25 92 LYS A C 1
ATOM 684 O O . LYS A 1 92 ? 42.591 -23.341 -0.365 1.00 91.25 92 LYS A O 1
ATOM 689 N N . LYS A 1 93 ? 40.524 -24.272 -0.184 1.00 90.38 93 LYS A N 1
ATOM 690 C CA . LYS A 1 93 ? 39.752 -23.044 0.099 1.00 90.38 93 LYS A CA 1
ATOM 691 C C . LYS A 1 93 ? 40.391 -22.224 1.231 1.00 90.38 93 LYS A C 1
ATOM 693 O O . LYS A 1 93 ? 40.804 -22.797 2.243 1.00 90.38 93 LYS A O 1
ATOM 698 N N . GLY A 1 94 ? 40.460 -20.907 1.043 1.00 89.31 94 GLY A N 1
ATOM 699 C CA . GLY A 1 94 ? 41.089 -19.945 1.956 1.00 89.31 94 GLY A CA 1
ATOM 700 C C . GLY A 1 94 ? 41.980 -18.941 1.219 1.00 89.31 94 GLY A C 1
ATOM 701 O O . GLY A 1 94 ? 42.089 -18.990 -0.004 1.00 89.31 94 GLY A O 1
ATOM 702 N N . THR A 1 95 ? 42.662 -18.066 1.962 1.00 91.75 95 THR A N 1
ATOM 703 C CA . THR A 1 95 ? 43.449 -16.955 1.390 1.00 91.75 95 THR A CA 1
ATOM 704 C C . THR A 1 95 ? 44.944 -17.061 1.717 1.00 91.75 95 THR A C 1
ATOM 706 O O . THR A 1 95 ? 45.338 -17.493 2.805 1.00 91.75 95 THR A O 1
ATOM 709 N N . ALA A 1 96 ? 45.803 -16.680 0.767 1.00 93.50 96 ALA A N 1
ATOM 710 C CA . ALA A 1 96 ? 47.258 -16.663 0.900 1.00 93.50 96 ALA A CA 1
ATOM 711 C C . ALA A 1 96 ? 47.878 -15.448 0.189 1.00 93.50 96 ALA A C 1
ATOM 713 O O . ALA A 1 96 ? 47.656 -15.213 -0.996 1.00 93.50 96 ALA A O 1
ATOM 714 N N . LYS A 1 97 ? 48.740 -14.703 0.886 1.00 93.50 97 LYS A N 1
ATOM 715 C CA . LYS A 1 97 ? 49.472 -13.562 0.326 1.00 93.50 97 LYS A CA 1
ATOM 716 C C . LYS A 1 97 ? 50.735 -14.049 -0.377 1.00 93.50 97 LYS A C 1
ATOM 718 O O . LYS A 1 97 ? 51.663 -14.544 0.269 1.00 93.50 97 LYS A O 1
ATOM 723 N N . ILE A 1 98 ? 50.795 -13.884 -1.694 1.00 93.56 98 ILE A N 1
ATOM 724 C CA . ILE A 1 98 ? 51.974 -14.193 -2.501 1.00 93.56 98 ILE A CA 1
ATOM 725 C C . ILE A 1 98 ? 52.814 -12.926 -2.644 1.00 93.56 98 ILE A C 1
ATOM 727 O O . ILE A 1 98 ? 52.380 -11.931 -3.215 1.00 93.56 98 ILE A O 1
ATOM 731 N N . THR A 1 99 ? 54.033 -12.955 -2.113 1.00 91.31 99 THR A N 1
ATOM 732 C CA . THR A 1 99 ? 54.972 -11.826 -2.128 1.00 91.31 99 THR A CA 1
ATOM 733 C C . THR A 1 99 ? 56.096 -12.081 -3.122 1.00 91.31 99 THR A C 1
ATOM 735 O O . THR A 1 99 ? 56.727 -13.136 -3.070 1.00 91.31 99 THR A O 1
ATOM 738 N N . VAL A 1 100 ? 56.390 -11.091 -3.965 1.00 90.50 100 VAL A N 1
ATOM 739 C CA . VAL A 1 100 ? 57.607 -11.009 -4.778 1.00 90.50 100 VAL A CA 1
ATOM 740 C C . VAL A 1 100 ? 58.577 -10.004 -4.161 1.00 90.50 100 VAL A C 1
ATOM 742 O O . VAL A 1 100 ? 58.165 -8.940 -3.694 1.00 90.50 100 VAL A O 1
ATOM 745 N N . LYS A 1 101 ? 59.871 -10.325 -4.154 1.00 87.69 101 LYS A N 1
ATOM 746 C CA . LYS A 1 101 ? 60.952 -9.392 -3.805 1.00 87.69 101 LYS A CA 1
ATOM 747 C C . LYS A 1 101 ? 61.856 -9.168 -5.014 1.00 87.69 101 LYS A C 1
ATOM 749 O O . LYS A 1 101 ? 62.215 -10.152 -5.655 1.00 87.69 101 LYS A O 1
ATOM 754 N N . ALA A 1 102 ? 62.237 -7.917 -5.276 1.00 81.62 102 ALA A N 1
ATOM 755 C CA . ALA A 1 102 ? 63.206 -7.533 -6.308 1.00 81.62 102 ALA A CA 1
ATOM 756 C C . ALA A 1 102 ? 63.941 -6.247 -5.887 1.00 81.62 102 ALA A C 1
ATOM 758 O O . ALA A 1 102 ? 63.292 -5.299 -5.434 1.00 81.62 102 ALA A O 1
ATOM 759 N N . GLY A 1 103 ? 65.272 -6.202 -6.022 1.00 67.56 103 GLY A N 1
ATOM 760 C CA . GLY A 1 103 ? 66.074 -4.989 -5.781 1.00 67.56 103 GLY A CA 1
ATOM 761 C C . GLY A 1 103 ? 65.808 -4.301 -4.433 1.00 67.56 103 GLY A C 1
ATOM 762 O O . GLY A 1 103 ? 65.546 -3.105 -4.394 1.00 67.56 103 GLY A O 1
ATOM 763 N N . GLY A 1 104 ? 65.743 -5.064 -3.334 1.00 72.44 104 GLY A N 1
ATOM 764 C CA . GLY A 1 104 ? 65.423 -4.552 -1.988 1.00 72.44 104 GLY A CA 1
ATOM 765 C C . GLY A 1 104 ? 63.944 -4.210 -1.734 1.00 72.44 104 GLY A C 1
ATOM 766 O O . GLY A 1 104 ? 63.509 -4.167 -0.583 1.00 72.44 104 GLY A O 1
ATOM 767 N N . THR A 1 105 ? 63.134 -4.050 -2.782 1.00 80.38 105 THR A N 1
ATOM 768 C CA . THR A 1 105 ? 61.698 -3.742 -2.688 1.00 80.38 105 THR A CA 1
ATOM 769 C C . THR A 1 105 ? 60.823 -5.001 -2.745 1.00 80.38 105 THR A C 1
ATOM 771 O O . THR A 1 105 ? 61.283 -6.095 -3.090 1.00 80.38 105 THR A O 1
ATOM 774 N N . LYS A 1 106 ? 59.545 -4.873 -2.365 1.00 86.88 106 LYS A N 1
ATOM 775 C CA . LYS A 1 106 ? 58.576 -5.980 -2.328 1.00 86.88 106 LYS A CA 1
ATOM 776 C C . LYS A 1 106 ? 57.242 -5.542 -2.929 1.00 86.88 106 LYS A C 1
ATOM 778 O O . LYS A 1 106 ? 56.810 -4.420 -2.686 1.00 86.88 106 LYS A O 1
ATOM 783 N N . ALA A 1 107 ? 56.572 -6.454 -3.621 1.00 86.44 107 ALA A N 1
ATOM 784 C CA . ALA A 1 107 ? 55.160 -6.343 -3.977 1.00 86.44 107 ALA A CA 1
ATOM 785 C C . ALA A 1 107 ? 54.433 -7.634 -3.593 1.00 86.44 107 ALA A C 1
ATOM 787 O O . ALA A 1 107 ? 55.060 -8.675 -3.394 1.00 86.44 107 ALA A O 1
ATOM 788 N N . SER A 1 108 ? 53.112 -7.583 -3.484 1.00 90.00 108 SER A N 1
ATOM 789 C CA . SER A 1 108 ? 52.311 -8.752 -3.134 1.00 90.00 108 SER A CA 1
ATOM 790 C C . SER A 1 108 ? 50.963 -8.741 -3.827 1.00 90.00 108 SER A C 1
ATOM 792 O O . SER A 1 108 ? 50.380 -7.676 -4.002 1.00 90.00 108 SER A O 1
ATOM 794 N N . VAL A 1 109 ? 50.472 -9.935 -4.137 1.00 89.12 109 VAL A N 1
ATOM 795 C CA . VAL A 1 109 ? 49.088 -10.208 -4.516 1.00 89.12 109 VAL A CA 1
ATOM 796 C C . VAL A 1 109 ? 48.472 -11.093 -3.438 1.00 89.12 109 VAL A C 1
ATOM 798 O O . VAL A 1 109 ? 49.120 -12.017 -2.940 1.00 89.12 109 VAL A O 1
ATOM 801 N N . GLU A 1 110 ? 47.246 -10.800 -3.044 1.00 90.25 110 GLU A N 1
ATOM 802 C CA . GLU A 1 110 ? 46.446 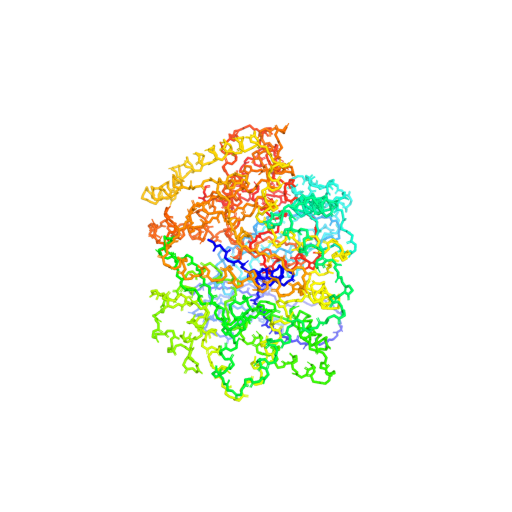-11.698 -2.224 1.00 90.25 110 GLU A CA 1
ATOM 803 C C . GLU A 1 110 ? 45.736 -12.710 -3.122 1.00 90.25 110 GLU A C 1
ATOM 805 O O . GLU A 1 110 ? 45.119 -12.330 -4.113 1.00 90.25 110 GLU A O 1
ATOM 810 N N . VAL A 1 111 ? 45.870 -14.000 -2.822 1.00 89.50 111 VAL A N 1
ATOM 811 C CA . VAL A 1 111 ? 45.290 -15.070 -3.634 1.00 89.50 111 VAL A CA 1
ATOM 812 C C . VAL A 1 111 ? 44.289 -15.854 -2.802 1.00 89.50 111 VAL A C 1
ATOM 814 O O . VAL A 1 111 ? 44.665 -16.492 -1.816 1.00 89.50 111 VAL A O 1
ATOM 817 N N . THR A 1 112 ? 43.032 -15.824 -3.223 1.00 90.25 112 THR A N 1
ATOM 818 C CA . THR A 1 112 ? 41.927 -16.554 -2.601 1.00 90.25 112 THR A CA 1
ATOM 819 C C . THR A 1 112 ? 41.642 -17.809 -3.413 1.00 90.25 112 THR A C 1
ATOM 821 O O . THR A 1 112 ? 41.514 -17.755 -4.632 1.00 90.25 112 THR A O 1
ATOM 824 N N . VAL A 1 113 ? 41.542 -18.957 -2.752 1.00 90.31 113 VAL A N 1
ATOM 825 C CA . VAL A 1 113 ? 41.039 -20.188 -3.365 1.00 90.31 113 VAL A CA 1
ATOM 826 C C . VAL A 1 113 ? 39.567 -20.319 -3.005 1.00 90.31 113 VAL A C 1
ATOM 828 O O . VAL A 1 113 ? 39.243 -20.435 -1.821 1.00 90.31 113 VAL A O 1
ATOM 831 N N . GLY A 1 114 ? 38.682 -20.297 -3.998 1.00 89.56 114 GLY A N 1
ATOM 832 C CA . GLY A 1 114 ? 37.235 -20.242 -3.783 1.00 89.56 114 GLY A CA 1
ATOM 833 C C . GLY A 1 114 ? 36.438 -20.067 -5.075 1.00 89.56 114 GLY A C 1
ATOM 834 O O . GLY A 1 114 ? 36.993 -20.209 -6.164 1.00 89.56 114 GLY A O 1
ATOM 835 N N . THR A 1 115 ? 35.144 -19.781 -4.933 1.00 88.31 115 THR A N 1
ATOM 836 C CA . THR A 1 115 ? 34.214 -19.525 -6.041 1.00 88.31 115 THR A CA 1
ATOM 837 C C . THR A 1 115 ? 34.616 -18.237 -6.767 1.00 88.31 115 THR A C 1
ATOM 839 O O . THR A 1 115 ? 34.840 -17.208 -6.122 1.00 88.31 115 THR A O 1
ATOM 842 N N . LYS A 1 116 ? 34.747 -18.284 -8.095 1.00 87.56 116 LYS A N 1
ATOM 843 C CA . LYS A 1 116 ? 35.023 -17.110 -8.940 1.00 87.56 116 LYS A CA 1
ATOM 844 C C . LYS A 1 116 ? 33.744 -16.385 -9.330 1.00 87.56 116 LYS A C 1
ATOM 846 O O . LYS A 1 116 ? 32.685 -16.998 -9.388 1.00 87.56 116 LYS A O 1
ATOM 851 N N . VAL A 1 117 ? 33.884 -15.112 -9.688 1.00 89.94 117 VAL A N 1
ATOM 852 C CA . VAL A 1 117 ? 32.834 -14.382 -10.400 1.00 89.94 117 VAL A CA 1
ATOM 853 C C . VAL A 1 117 ? 32.669 -14.995 -11.792 1.00 89.94 117 VAL A C 1
ATOM 855 O O . VAL A 1 117 ? 33.616 -15.044 -12.586 1.00 89.94 117 VAL A O 1
ATOM 858 N N . THR A 1 118 ? 31.465 -15.476 -12.079 1.00 92.31 118 THR A N 1
ATOM 859 C CA . THR A 1 118 ? 31.067 -16.012 -13.381 1.00 92.31 118 THR A CA 1
ATOM 860 C C . THR A 1 118 ? 30.374 -14.965 -14.232 1.00 92.31 118 THR A C 1
ATOM 862 O O . THR A 1 118 ? 30.445 -15.097 -15.452 1.00 92.31 118 THR A O 1
ATOM 865 N N . ASP A 1 119 ? 29.789 -13.915 -13.652 1.00 90.88 119 ASP A N 1
ATOM 866 C CA . ASP A 1 119 ? 29.204 -12.815 -14.417 1.00 90.88 119 ASP A CA 1
ATOM 867 C C . ASP A 1 119 ? 29.157 -11.470 -13.674 1.00 90.88 119 ASP A C 1
ATOM 869 O O . ASP A 1 119 ? 29.283 -11.416 -12.452 1.00 90.88 119 ASP A O 1
ATOM 873 N N . VAL A 1 120 ? 29.028 -10.378 -14.430 1.00 90.75 120 VAL A N 1
ATOM 874 C CA . VAL A 1 120 ? 28.805 -9.018 -13.915 1.00 90.75 120 VAL A CA 1
ATOM 875 C C . VAL A 1 120 ? 27.762 -8.373 -14.820 1.00 90.75 120 VAL A C 1
ATOM 877 O O . VAL A 1 120 ? 28.114 -8.023 -15.942 1.00 90.75 120 VAL A O 1
ATOM 880 N N . ASN A 1 121 ? 26.532 -8.197 -14.338 1.00 89.94 121 ASN A N 1
ATOM 881 C CA . ASN A 1 121 ? 25.445 -7.559 -15.084 1.00 89.94 121 ASN A CA 1
ATOM 882 C C . ASN A 1 121 ? 25.149 -6.153 -14.526 1.00 89.94 121 ASN A C 1
ATOM 884 O O . ASN A 1 121 ? 25.398 -5.871 -13.352 1.00 89.94 121 ASN A O 1
ATOM 888 N N . VAL A 1 122 ? 24.609 -5.256 -15.353 1.00 90.56 122 VAL A N 1
ATOM 889 C CA . VAL A 1 122 ? 24.048 -3.967 -14.928 1.00 90.56 122 VAL A CA 1
ATOM 890 C C . VAL A 1 122 ? 22.705 -3.753 -15.623 1.00 90.56 122 VAL A C 1
ATOM 892 O O . VAL A 1 122 ? 22.659 -3.384 -16.793 1.00 90.56 122 VAL A O 1
ATOM 895 N N . ILE A 1 123 ? 21.628 -3.900 -14.852 1.00 82.94 123 ILE A N 1
ATOM 896 C CA . ILE A 1 123 ? 20.221 -3.844 -15.290 1.00 82.94 123 ILE A CA 1
ATOM 897 C C . ILE A 1 123 ? 19.863 -2.599 -16.120 1.00 82.94 123 ILE A C 1
ATOM 899 O O . ILE A 1 123 ? 19.064 -2.680 -17.051 1.00 82.94 123 ILE A O 1
ATOM 903 N N . LYS A 1 124 ? 20.458 -1.440 -15.810 1.00 84.56 124 LYS A N 1
ATOM 904 C CA . LYS A 1 124 ? 20.376 -0.229 -16.640 1.00 84.56 124 LYS A CA 1
ATOM 905 C C . LYS A 1 124 ? 21.744 0.031 -17.301 1.00 84.56 124 LYS A C 1
ATOM 907 O O . LYS A 1 124 ? 22.575 0.749 -16.737 1.00 84.56 124 LYS A O 1
ATOM 912 N N . PRO A 1 125 ? 22.021 -0.540 -18.493 1.00 89.06 125 PRO A N 1
ATOM 913 C CA . PRO A 1 125 ? 23.312 -0.409 -19.181 1.00 89.06 125 PRO A CA 1
ATOM 914 C C . PRO A 1 125 ? 23.516 0.967 -19.844 1.00 89.06 125 PRO A C 1
ATOM 916 O O . PRO A 1 125 ? 24.562 1.228 -20.446 1.00 89.06 125 PRO A O 1
ATOM 919 N N . ALA A 1 126 ? 22.549 1.876 -19.723 1.00 93.94 126 ALA A N 1
ATOM 920 C CA . ALA A 1 126 ? 22.682 3.279 -20.083 1.00 93.94 126 ALA A CA 1
ATOM 921 C C . ALA A 1 126 ? 22.032 4.169 -19.012 1.00 93.94 126 ALA A C 1
ATOM 923 O O . ALA A 1 126 ? 20.991 3.823 -18.463 1.00 93.94 126 ALA A O 1
ATOM 924 N N . ILE A 1 127 ? 22.644 5.323 -18.735 1.00 93.44 127 ILE A N 1
ATOM 925 C CA . ILE A 1 127 ? 22.104 6.366 -17.853 1.00 93.44 127 ILE A CA 1
ATOM 926 C C . ILE A 1 127 ? 22.246 7.743 -18.511 1.00 93.44 127 ILE A C 1
ATOM 928 O O . ILE A 1 127 ? 23.240 8.029 -19.191 1.00 93.44 127 ILE A O 1
ATOM 932 N N . ALA A 1 128 ? 21.259 8.609 -18.289 1.00 95.25 128 ALA A N 1
ATOM 933 C CA . ALA A 1 128 ? 21.215 9.969 -18.813 1.00 95.25 128 ALA A CA 1
ATOM 934 C C . ALA A 1 128 ? 21.126 10.971 -17.655 1.00 95.25 128 ALA A C 1
ATOM 936 O O . ALA A 1 128 ? 20.221 10.893 -16.830 1.00 95.25 128 ALA A O 1
ATOM 937 N N . LEU A 1 129 ? 22.073 11.909 -17.574 1.00 94.50 129 LEU A N 1
ATOM 938 C CA . LEU A 1 129 ? 22.213 12.824 -16.435 1.00 94.50 129 LEU A CA 1
ATOM 939 C C . LEU A 1 129 ? 22.388 14.279 -16.898 1.00 94.50 129 LEU A C 1
ATOM 941 O O . LEU A 1 129 ? 23.188 14.528 -17.804 1.00 94.50 129 LEU A O 1
ATOM 945 N N . PRO A 1 130 ? 21.721 15.269 -16.280 1.00 95.31 130 PRO A N 1
ATOM 946 C CA . PRO A 1 130 ? 22.126 16.663 -16.428 1.00 95.31 130 PRO A CA 1
ATOM 947 C C . PRO A 1 130 ? 23.493 16.907 -15.765 1.00 95.31 130 PRO A C 1
ATOM 949 O O . PRO A 1 130 ? 23.872 16.216 -14.817 1.00 95.31 130 PRO A O 1
ATOM 952 N N . ILE A 1 131 ? 24.245 17.902 -16.246 1.00 96.62 131 ILE A N 1
ATOM 953 C CA . ILE A 1 131 ? 25.490 18.363 -15.600 1.00 96.62 131 ILE A CA 1
ATOM 954 C C . ILE A 1 131 ? 25.244 18.637 -14.105 1.00 96.62 131 ILE A C 1
ATOM 956 O O . ILE A 1 131 ? 24.270 19.286 -13.739 1.00 96.62 131 ILE A O 1
ATOM 960 N N . GLY A 1 132 ? 26.144 18.150 -13.247 1.00 94.12 132 GLY A N 1
ATOM 961 C CA . GLY A 1 132 ? 26.066 18.273 -11.789 1.00 94.12 132 GLY A CA 1
ATOM 962 C C . GLY A 1 132 ? 25.352 17.110 -11.091 1.00 94.12 132 GLY A C 1
ATOM 963 O O . GLY A 1 132 ? 25.657 16.834 -9.929 1.00 94.12 132 GLY A O 1
ATOM 964 N N . ALA A 1 133 ? 24.471 16.384 -11.787 1.00 94.38 133 ALA A N 1
ATOM 965 C CA . ALA A 1 133 ? 23.768 15.243 -11.209 1.00 94.38 133 ALA A CA 1
ATOM 966 C C . ALA A 1 133 ? 24.685 14.033 -10.969 1.00 94.38 133 ALA A C 1
ATOM 968 O O . ALA A 1 133 ? 25.774 13.887 -11.544 1.00 94.38 133 ALA A O 1
ATOM 969 N N . LYS A 1 134 ? 24.210 13.145 -10.096 1.00 95.62 134 LYS A N 1
ATOM 970 C CA . LYS A 1 134 ? 24.868 11.897 -9.712 1.00 95.62 134 LYS A CA 1
ATOM 971 C C . LYS A 1 134 ? 23.906 10.732 -9.892 1.00 95.62 134 LYS A C 1
ATOM 973 O O . LYS A 1 134 ? 22.700 10.916 -9.801 1.00 95.62 134 LYS A O 1
ATOM 978 N N . SER A 1 135 ? 24.471 9.555 -10.119 1.00 94.81 135 SER A N 1
ATOM 979 C CA . SER A 1 135 ? 23.754 8.280 -10.109 1.00 94.81 135 SER A CA 1
ATOM 980 C C . SER A 1 135 ? 24.719 7.163 -9.717 1.00 94.81 135 SER A C 1
ATOM 982 O O . SER A 1 135 ? 25.926 7.291 -9.921 1.00 94.81 135 SER A O 1
ATOM 984 N N . THR A 1 136 ? 24.226 6.090 -9.123 1.00 95.69 136 THR A N 1
ATOM 985 C CA . THR A 1 136 ? 24.993 4.987 -8.552 1.00 95.69 136 THR A CA 1
ATOM 986 C C . THR A 1 136 ? 24.782 3.729 -9.376 1.00 95.69 136 THR A C 1
ATOM 988 O O . THR A 1 136 ? 23.696 3.161 -9.406 1.00 95.69 136 THR A O 1
ATOM 991 N N . ILE A 1 137 ? 25.846 3.240 -10.012 1.00 94.25 137 ILE A N 1
ATOM 992 C CA . ILE A 1 137 ? 25.790 1.954 -10.711 1.00 94.25 137 ILE A CA 1
ATOM 993 C C . ILE A 1 137 ? 25.851 0.827 -9.671 1.00 94.25 137 ILE A C 1
ATOM 995 O O . ILE A 1 137 ? 26.890 0.638 -9.035 1.00 94.25 137 ILE A O 1
ATOM 999 N N . LYS A 1 138 ? 24.757 0.069 -9.535 1.00 90.75 138 LYS A N 1
ATOM 1000 C CA . LYS A 1 138 ? 24.664 -1.173 -8.750 1.00 90.75 138 LYS A CA 1
ATOM 1001 C C . LYS A 1 138 ? 24.690 -2.376 -9.704 1.00 90.75 138 LYS A C 1
ATOM 1003 O O . LYS A 1 138 ? 23.668 -2.673 -10.317 1.00 90.75 138 LYS A O 1
ATOM 1008 N N . PRO A 1 139 ? 25.847 -3.032 -9.899 1.00 91.31 139 PRO A N 1
ATOM 1009 C CA . PRO A 1 139 ? 25.915 -4.263 -10.673 1.00 91.31 139 PRO A CA 1
ATOM 1010 C C . PRO A 1 139 ? 25.398 -5.451 -9.858 1.00 91.31 139 PRO A C 1
ATOM 1012 O O . PRO A 1 139 ? 25.650 -5.523 -8.653 1.00 91.31 139 PRO A O 1
ATOM 1015 N N . ASP A 1 140 ? 24.784 -6.415 -10.539 1.00 88.69 140 ASP A N 1
ATOM 1016 C CA . ASP A 1 140 ? 24.716 -7.786 -10.035 1.00 88.69 140 ASP A CA 1
ATOM 1017 C C . ASP A 1 140 ? 26.044 -8.497 -10.351 1.00 88.69 140 ASP A C 1
ATOM 1019 O O . ASP A 1 140 ? 26.637 -8.305 -11.418 1.00 88.69 140 ASP A O 1
ATOM 1023 N N . VAL A 1 141 ? 26.547 -9.286 -9.403 1.00 89.25 141 VAL A N 1
ATOM 1024 C CA . VAL A 1 141 ? 27.820 -10.004 -9.521 1.00 89.25 141 VAL A CA 1
ATOM 1025 C C . VAL A 1 141 ? 27.601 -11.456 -9.128 1.00 89.25 141 VAL A C 1
ATOM 1027 O O . VAL A 1 141 ? 27.579 -11.809 -7.949 1.00 89.25 141 VAL A O 1
ATOM 1030 N N . SER A 1 142 ? 27.479 -12.301 -10.146 1.00 87.25 142 SER A N 1
ATOM 1031 C CA . SER A 1 142 ? 27.095 -13.699 -9.991 1.00 87.25 142 SER A CA 1
ATOM 1032 C C . SER A 1 142 ? 28.306 -14.651 -9.979 1.00 87.25 142 SER A C 1
ATOM 1034 O O . SER A 1 142 ? 29.288 -14.413 -10.693 1.00 87.25 142 SER A O 1
ATOM 1036 N N . PRO A 1 143 ? 28.261 -15.755 -9.204 1.00 86.56 143 PRO A N 1
ATOM 1037 C CA . PRO A 1 143 ? 27.237 -16.072 -8.205 1.00 86.56 143 PRO A CA 1
ATOM 1038 C C . PRO A 1 143 ? 27.407 -15.224 -6.932 1.00 86.56 143 PRO A C 1
ATOM 1040 O O . PRO A 1 143 ? 28.517 -14.803 -6.605 1.00 86.56 143 PRO A O 1
ATOM 1043 N N . ALA A 1 144 ? 26.329 -15.051 -6.164 1.00 80.50 144 ALA A N 1
ATOM 1044 C CA . ALA A 1 144 ? 26.343 -14.277 -4.918 1.00 80.50 144 ALA A CA 1
ATOM 1045 C C . ALA A 1 144 ? 27.330 -14.812 -3.849 1.00 80.50 144 ALA A C 1
ATOM 1047 O O . ALA A 1 144 ? 27.790 -14.051 -2.999 1.00 80.50 144 ALA A O 1
ATOM 1048 N N . ASP A 1 145 ? 27.711 -16.099 -3.899 1.00 83.69 145 ASP A N 1
ATOM 1049 C CA . ASP A 1 145 ? 28.720 -16.711 -3.015 1.00 83.69 145 ASP A CA 1
ATOM 1050 C C . ASP A 1 145 ? 30.177 -16.554 -3.515 1.00 83.69 145 ASP A C 1
ATOM 1052 O O . ASP A 1 145 ? 31.111 -17.120 -2.925 1.00 83.69 145 ASP A O 1
ATOM 1056 N N . ALA A 1 146 ? 30.402 -15.797 -4.598 1.00 86.12 146 ALA A N 1
ATOM 1057 C CA . ALA A 1 146 ? 31.731 -15.544 -5.143 1.00 86.12 146 ALA A CA 1
ATOM 1058 C C . ALA A 1 146 ? 32.687 -15.029 -4.056 1.00 86.12 146 ALA A C 1
ATOM 1060 O O . ALA A 1 146 ? 32.383 -14.137 -3.270 1.00 86.12 146 ALA A O 1
ATOM 1061 N N . SER A 1 147 ? 33.907 -15.566 -4.017 1.00 86.19 147 SER A N 1
ATOM 1062 C CA . SER A 1 147 ? 34.859 -15.310 -2.924 1.00 86.19 147 SER A CA 1
ATOM 1063 C C . SER A 1 147 ? 35.544 -13.935 -2.988 1.00 86.19 147 SER A C 1
ATOM 1065 O O . SER A 1 147 ? 36.364 -13.617 -2.128 1.00 86.19 147 SER A O 1
ATOM 1067 N N . ASN A 1 148 ? 35.237 -13.137 -4.013 1.00 84.00 148 ASN A N 1
ATOM 1068 C CA . ASN A 1 148 ? 35.533 -11.707 -4.103 1.00 84.00 148 ASN A CA 1
ATOM 1069 C C . ASN A 1 148 ? 34.546 -11.057 -5.102 1.00 84.00 148 ASN A C 1
ATOM 1071 O O . ASN A 1 148 ? 34.910 -10.870 -6.265 1.00 84.00 148 ASN A O 1
ATOM 1075 N N . PRO A 1 149 ? 33.310 -10.733 -4.681 1.00 84.12 149 PRO A N 1
ATOM 1076 C CA . PRO A 1 149 ? 32.272 -10.206 -5.566 1.00 84.12 149 PRO A CA 1
ATOM 1077 C C . PRO A 1 149 ? 32.424 -8.696 -5.812 1.00 84.12 149 PRO A C 1
ATOM 1079 O O . PRO A 1 149 ? 31.628 -8.095 -6.522 1.00 84.12 149 PRO A O 1
ATOM 1082 N N . VAL A 1 150 ? 33.434 -8.042 -5.222 1.00 85.94 150 VAL A N 1
ATOM 1083 C CA . VAL A 1 150 ? 33.548 -6.581 -5.250 1.00 85.94 150 VAL A CA 1
ATOM 1084 C C . VAL A 1 150 ? 33.868 -6.091 -6.674 1.00 85.94 150 VAL A C 1
ATOM 1086 O O . VAL A 1 150 ? 34.902 -6.473 -7.239 1.00 85.94 150 VAL A O 1
ATOM 1089 N N . PRO A 1 151 ? 33.032 -5.221 -7.270 1.00 90.56 151 PRO A N 1
ATOM 1090 C CA . PRO A 1 151 ? 33.300 -4.635 -8.575 1.00 90.56 151 PRO A CA 1
ATOM 1091 C C . PRO A 1 151 ? 34.324 -3.493 -8.493 1.00 90.56 151 PRO A C 1
ATOM 1093 O O . PRO A 1 151 ? 34.547 -2.862 -7.460 1.00 90.56 151 PRO A O 1
ATOM 1096 N N . THR A 1 152 ? 34.936 -3.193 -9.632 1.00 92.38 152 THR A N 1
ATOM 1097 C CA . THR A 1 152 ? 35.800 -2.029 -9.859 1.00 92.38 152 THR A CA 1
ATOM 1098 C C . THR A 1 152 ? 35.253 -1.203 -11.013 1.00 92.38 152 THR A C 1
ATOM 1100 O O . THR A 1 152 ? 34.773 -1.761 -11.998 1.00 92.38 152 THR A O 1
ATOM 1103 N N . TYR A 1 153 ? 35.340 0.121 -10.893 1.00 95.31 153 TYR A N 1
ATOM 1104 C CA . TYR A 1 153 ? 34.748 1.072 -11.833 1.00 95.31 153 TYR A CA 1
ATOM 1105 C C . TYR A 1 153 ? 35.830 1.905 -12.519 1.00 95.31 153 TYR A C 1
ATOM 1107 O O . TYR A 1 153 ? 36.774 2.363 -11.871 1.00 95.31 153 TYR A O 1
ATOM 1115 N N . GLN A 1 154 ? 35.685 2.133 -13.824 1.00 96.56 154 GLN A N 1
ATOM 1116 C CA . GLN A 1 154 ? 36.568 3.003 -14.597 1.00 96.56 154 GLN A CA 1
ATOM 1117 C C . GLN A 1 154 ? 35.778 3.771 -15.660 1.00 96.56 154 GLN A C 1
ATOM 1119 O O . GLN A 1 154 ? 35.187 3.155 -16.543 1.00 96.56 154 GLN A O 1
ATOM 1124 N N . SER A 1 155 ? 35.818 5.106 -15.618 1.00 97.50 155 SER A N 1
ATOM 1125 C CA . SER A 1 155 ? 35.333 5.942 -16.723 1.00 97.50 155 SER A CA 1
ATOM 1126 C C . SER A 1 155 ? 36.368 6.010 -17.849 1.00 97.50 155 SER A C 1
ATOM 1128 O O . SER A 1 155 ? 37.567 6.141 -17.588 1.00 97.50 155 SER A O 1
ATOM 1130 N N . ALA A 1 156 ? 35.899 5.922 -19.094 1.00 98.00 156 ALA A N 1
ATOM 1131 C CA . ALA A 1 156 ? 36.697 6.123 -20.301 1.00 98.00 156 ALA A CA 1
ATOM 1132 C C . ALA A 1 156 ? 37.039 7.606 -20.543 1.00 98.00 156 ALA A C 1
ATOM 1134 O O . ALA A 1 156 ? 38.087 7.898 -21.112 1.00 98.00 156 ALA A O 1
ATOM 1135 N N . ASP A 1 157 ? 36.186 8.521 -20.075 1.00 98.12 157 ASP A N 1
ATOM 1136 C CA . ASP A 1 157 ? 36.411 9.971 -20.093 1.00 98.12 157 ASP A CA 1
ATOM 1137 C C . ASP A 1 157 ? 35.891 10.582 -18.777 1.00 98.12 157 ASP A C 1
ATOM 1139 O O . ASP A 1 157 ? 34.697 10.893 -18.660 1.00 98.12 157 ASP A O 1
ATOM 1143 N N . PRO A 1 158 ? 36.773 10.734 -17.768 1.00 97.75 158 PRO A N 1
ATOM 1144 C CA . PRO A 1 158 ? 36.438 11.339 -16.483 1.00 97.75 158 PRO A CA 1
ATOM 1145 C C . PRO A 1 158 ? 36.065 12.825 -16.538 1.00 97.75 158 PRO A C 1
ATOM 1147 O O . PRO A 1 158 ? 35.632 13.340 -15.507 1.00 97.75 158 PRO A O 1
ATOM 1150 N N . GLU A 1 159 ? 36.238 13.516 -17.669 1.00 97.94 159 GLU A N 1
ATOM 1151 C CA . GLU A 1 159 ? 35.869 14.927 -17.845 1.00 97.94 159 GLU A CA 1
ATOM 1152 C C . GLU A 1 159 ? 34.436 15.093 -18.357 1.00 97.94 159 GLU A C 1
ATOM 1154 O O . GLU A 1 159 ? 33.800 16.099 -18.052 1.00 97.94 159 GLU A O 1
ATOM 1159 N N . ILE A 1 160 ? 33.889 14.085 -19.044 1.00 97.88 160 ILE A N 1
ATOM 1160 C CA . ILE A 1 160 ? 32.448 13.973 -19.325 1.00 97.88 160 ILE A CA 1
ATOM 1161 C C . ILE A 1 160 ? 31.712 13.484 -18.073 1.00 97.88 160 ILE A C 1
ATOM 1163 O O . ILE A 1 160 ? 30.834 14.179 -17.556 1.00 97.88 160 ILE A O 1
ATOM 1167 N N . ALA A 1 161 ? 32.102 12.318 -17.544 1.00 98.06 161 ALA A N 1
ATOM 1168 C CA . ALA A 1 161 ? 31.551 11.776 -16.305 1.00 98.06 161 ALA A CA 1
ATOM 1169 C C . ALA A 1 161 ? 32.615 11.010 -15.511 1.00 98.06 161 ALA A C 1
ATOM 1171 O O . ALA A 1 161 ? 33.235 10.066 -16.009 1.00 98.06 161 ALA A O 1
ATOM 1172 N N . ALA A 1 162 ? 32.814 11.393 -14.251 1.00 98.00 162 ALA A N 1
ATOM 1173 C CA . ALA A 1 162 ? 33.700 10.684 -13.330 1.00 98.00 162 ALA A CA 1
ATOM 1174 C C . ALA A 1 162 ? 32.937 9.576 -12.590 1.00 98.00 162 ALA A C 1
ATOM 1176 O O . ALA A 1 162 ? 31.725 9.671 -12.423 1.00 98.00 162 ALA A O 1
ATOM 1177 N N . VAL A 1 163 ? 33.646 8.551 -12.107 1.00 97.50 163 VAL A N 1
ATOM 1178 C CA . VAL A 1 163 ? 33.066 7.483 -11.276 1.00 97.50 163 VAL A CA 1
ATOM 1179 C C . VAL A 1 163 ? 33.934 7.220 -10.050 1.00 97.50 163 VAL A C 1
ATOM 1181 O O . VAL A 1 163 ? 35.163 7.181 -10.133 1.00 97.50 163 VAL A O 1
ATOM 1184 N N . SER A 1 164 ? 33.293 7.075 -8.895 1.00 96.44 164 SER A N 1
ATOM 1185 C CA . SER A 1 164 ? 33.946 6.780 -7.621 1.00 96.44 164 SER A CA 1
ATOM 1186 C C . SER A 1 164 ? 34.212 5.280 -7.440 1.00 96.44 164 SER A C 1
ATOM 1188 O O . SER A 1 164 ? 33.670 4.432 -8.147 1.00 96.44 164 SER A O 1
ATOM 1190 N N . LYS A 1 165 ? 34.990 4.921 -6.409 1.00 91.56 165 LYS A N 1
ATOM 1191 C CA . LYS A 1 165 ? 35.185 3.513 -6.010 1.00 91.56 165 LYS A CA 1
ATOM 1192 C C . LYS A 1 165 ? 33.888 2.806 -5.583 1.00 91.56 165 LYS A C 1
ATOM 1194 O O . LYS A 1 165 ? 33.868 1.583 -5.579 1.00 91.56 165 LYS A O 1
ATOM 1199 N N . LYS A 1 166 ? 32.841 3.559 -5.219 1.00 90.75 166 LYS A N 1
ATOM 1200 C CA . LYS A 1 166 ? 31.520 3.045 -4.818 1.00 90.75 166 LYS A CA 1
ATOM 1201 C C . LYS A 1 166 ? 30.520 2.962 -5.988 1.00 90.75 166 LYS A C 1
ATOM 1203 O O . LYS A 1 166 ? 29.339 2.788 -5.742 1.00 90.75 166 LYS A O 1
ATOM 1208 N N . GLY A 1 167 ? 30.948 3.163 -7.238 1.00 93.88 167 GLY A N 1
ATOM 1209 C CA . GLY A 1 167 ? 30.046 3.158 -8.401 1.00 93.88 167 GLY A CA 1
ATOM 1210 C C . GLY A 1 167 ? 29.259 4.456 -8.619 1.00 93.88 167 GLY A C 1
ATOM 1211 O O . GLY A 1 167 ? 28.638 4.607 -9.665 1.00 93.88 167 GLY A O 1
ATOM 1212 N N . VAL A 1 168 ? 29.335 5.423 -7.691 1.00 96.56 168 VAL A N 1
ATOM 1213 C CA . VAL A 1 168 ? 28.714 6.752 -7.857 1.00 96.56 168 VAL A CA 1
ATOM 1214 C C . VAL A 1 168 ? 29.378 7.505 -9.009 1.00 96.56 168 VAL A C 1
ATOM 1216 O O . VAL A 1 168 ? 30.566 7.838 -8.938 1.00 96.56 168 VAL A O 1
ATOM 1219 N N . VAL A 1 169 ? 28.593 7.765 -10.046 1.00 97.12 169 VAL A N 1
ATOM 1220 C CA . VAL A 1 169 ? 28.863 8.583 -11.226 1.00 97.12 169 VAL A CA 1
ATOM 1221 C C . VAL A 1 169 ? 28.591 10.051 -10.903 1.00 97.12 169 VAL A C 1
ATOM 1223 O O . VAL A 1 169 ? 27.672 10.377 -10.158 1.00 97.12 169 VAL A O 1
ATOM 1226 N N . THR A 1 170 ? 29.380 10.964 -11.460 1.00 97.56 170 THR A N 1
ATOM 1227 C CA . THR A 1 170 ? 29.127 12.411 -11.410 1.00 97.56 170 THR A CA 1
ATOM 1228 C C . THR A 1 170 ? 29.238 12.984 -12.815 1.00 97.56 170 THR A C 1
ATOM 1230 O O . THR A 1 170 ? 30.305 12.914 -13.432 1.00 97.56 170 THR A O 1
ATOM 1233 N N . ALA A 1 171 ? 28.138 13.547 -13.312 1.00 97.12 171 ALA A N 1
ATOM 1234 C CA . ALA A 1 171 ? 28.062 14.203 -14.608 1.00 97.12 171 ALA A CA 1
ATOM 1235 C C . ALA A 1 171 ? 28.758 15.572 -14.554 1.00 97.12 171 ALA A C 1
ATOM 1237 O O . ALA A 1 171 ? 28.387 16.430 -13.753 1.00 97.12 171 ALA A O 1
ATOM 1238 N N . LYS A 1 172 ? 29.775 15.787 -15.394 1.00 97.81 172 LYS A N 1
ATOM 1239 C CA . LYS A 1 172 ? 30.598 17.010 -15.385 1.00 97.81 172 LYS A CA 1
ATOM 1240 C C . LYS A 1 172 ? 30.396 17.892 -16.614 1.00 97.81 172 LYS A C 1
ATOM 1242 O O . LYS A 1 172 ? 30.318 19.109 -16.481 1.00 97.81 172 LYS A O 1
ATOM 1247 N N . LYS A 1 173 ? 30.363 17.298 -17.808 1.00 97.19 173 LYS A N 1
ATOM 1248 C CA . LYS A 1 173 ? 30.352 18.027 -19.082 1.00 97.19 173 LYS A CA 1
ATOM 1249 C C . LYS A 1 173 ? 29.469 17.315 -20.092 1.00 97.19 173 LYS A C 1
ATOM 1251 O O . LYS A 1 173 ? 29.550 16.097 -20.213 1.00 97.19 173 LYS A O 1
ATOM 1256 N N . ALA A 1 174 ? 28.677 18.084 -20.837 1.00 96.38 174 ALA A N 1
ATOM 1257 C CA . ALA A 1 174 ? 27.827 17.558 -21.899 1.00 96.38 174 ALA A CA 1
ATOM 1258 C C . ALA A 1 174 ? 28.635 16.733 -22.919 1.00 96.38 174 ALA A C 1
ATOM 1260 O O . ALA A 1 174 ? 29.707 17.151 -23.367 1.00 96.38 174 ALA A O 1
ATOM 1261 N N . GLY A 1 175 ? 28.118 15.556 -23.265 1.00 96.12 175 GLY A N 1
ATOM 1262 C CA . GLY A 1 175 ? 28.813 14.553 -24.069 1.00 96.12 175 GLY A CA 1
ATOM 1263 C C . GLY A 1 175 ? 28.388 13.134 -23.694 1.00 96.12 175 GLY A C 1
ATOM 1264 O O . GLY A 1 175 ? 27.498 12.936 -22.873 1.00 96.12 175 GLY A O 1
ATOM 1265 N N . ARG A 1 176 ? 29.032 12.124 -24.284 1.00 97.00 176 ARG A N 1
ATOM 1266 C CA . ARG A 1 176 ? 28.776 10.712 -23.973 1.00 97.00 176 ARG A CA 1
ATOM 1267 C C . ARG A 1 176 ? 30.081 9.995 -23.658 1.00 97.00 176 ARG A C 1
ATOM 1269 O O . ARG A 1 176 ? 31.047 10.116 -24.405 1.00 97.00 176 ARG A O 1
ATOM 1276 N N . THR A 1 177 ? 30.095 9.229 -22.574 1.00 97.81 177 THR A N 1
ATOM 1277 C CA . THR A 1 177 ? 31.231 8.396 -22.165 1.00 97.81 177 THR A CA 1
ATOM 1278 C C . THR A 1 177 ? 30.763 7.004 -21.743 1.00 97.81 177 THR A C 1
ATOM 1280 O O . THR A 1 177 ? 29.578 6.677 -21.825 1.00 97.81 177 THR A O 1
ATOM 1283 N N . LYS A 1 178 ? 31.701 6.150 -21.340 1.00 97.69 178 LYS A N 1
ATOM 1284 C CA . LYS A 1 178 ? 31.453 4.772 -20.918 1.00 97.69 178 LYS A CA 1
ATOM 1285 C C . LYS A 1 178 ? 32.136 4.485 -19.592 1.00 97.69 178 LYS A C 1
ATOM 1287 O O . LYS A 1 178 ? 33.317 4.786 -19.431 1.00 97.69 178 LYS A O 1
ATOM 1292 N N . ILE A 1 179 ? 31.413 3.855 -18.675 1.00 97.56 179 ILE A N 1
ATOM 1293 C CA . ILE A 1 179 ? 31.947 3.341 -17.416 1.00 97.56 179 ILE A CA 1
ATOM 1294 C C . ILE A 1 179 ? 32.041 1.827 -17.526 1.00 97.56 179 ILE A C 1
ATOM 1296 O O . ILE A 1 179 ? 31.035 1.144 -17.663 1.00 97.56 179 ILE A O 1
ATOM 1300 N N . THR A 1 180 ? 33.258 1.296 -17.455 1.00 96.81 180 THR A N 1
ATOM 1301 C CA . THR A 1 180 ? 33.473 -0.147 -17.321 1.00 96.81 180 THR A CA 1
ATOM 1302 C C . THR A 1 180 ? 33.322 -0.540 -15.856 1.00 96.81 180 THR A C 1
ATOM 1304 O O . THR A 1 180 ? 34.063 -0.037 -15.008 1.00 96.81 180 THR A O 1
ATOM 1307 N N . VAL A 1 181 ? 32.405 -1.463 -15.581 1.00 95.31 181 VAL A N 1
ATOM 1308 C CA . VAL A 1 181 ? 32.289 -2.191 -14.313 1.00 95.31 181 VAL A CA 1
ATOM 1309 C C . VAL A 1 181 ? 32.999 -3.528 -14.490 1.00 95.31 181 VAL A C 1
ATOM 1311 O O . VAL A 1 181 ? 32.807 -4.187 -15.504 1.00 95.31 181 VAL A O 1
ATOM 1314 N N . LYS A 1 182 ? 33.861 -3.940 -13.560 1.00 93.75 182 LYS A N 1
ATOM 1315 C CA . LYS A 1 182 ? 34.680 -5.153 -13.713 1.00 93.75 182 LYS A CA 1
ATOM 1316 C C . LYS A 1 182 ? 34.902 -5.873 -12.389 1.00 93.75 182 LYS A C 1
ATOM 1318 O O . LYS A 1 182 ? 35.322 -5.244 -11.420 1.00 93.75 182 LYS A O 1
ATOM 1323 N N . ALA A 1 183 ? 34.759 -7.195 -12.385 1.00 90.88 183 ALA A N 1
ATOM 1324 C CA . ALA A 1 183 ? 35.072 -8.049 -11.242 1.00 90.88 183 ALA A CA 1
ATOM 1325 C C . ALA A 1 183 ? 36.534 -7.888 -10.773 1.00 90.88 183 ALA A C 1
ATOM 1327 O O . ALA A 1 183 ? 37.479 -7.975 -11.573 1.00 90.88 183 ALA A O 1
ATOM 1328 N N . ALA A 1 184 ? 36.738 -7.673 -9.468 1.00 84.94 184 ALA A N 1
ATOM 1329 C CA . ALA A 1 184 ? 38.075 -7.511 -8.890 1.00 84.94 184 ALA A CA 1
ATOM 1330 C C . ALA A 1 184 ? 38.879 -8.824 -8.802 1.00 84.94 184 ALA A C 1
ATOM 1332 O O . ALA A 1 184 ? 40.103 -8.787 -8.659 1.00 84.94 184 ALA A O 1
ATOM 1333 N N . ASP A 1 185 ? 38.202 -9.971 -8.887 1.00 81.75 185 ASP A N 1
ATOM 1334 C CA . ASP A 1 185 ? 38.721 -11.321 -8.629 1.00 81.75 185 ASP A CA 1
ATOM 1335 C C . ASP A 1 185 ? 39.695 -11.865 -9.695 1.00 81.75 185 ASP A C 1
ATOM 1337 O O . ASP A 1 185 ? 40.384 -12.857 -9.467 1.00 81.75 185 ASP A O 1
ATOM 1341 N N . GLY A 1 186 ? 39.787 -11.215 -10.856 1.00 79.75 186 GLY A N 1
ATOM 1342 C CA . GLY A 1 186 ? 40.645 -11.645 -11.962 1.00 79.75 186 GLY A CA 1
ATOM 1343 C C . GLY A 1 186 ? 39.975 -12.564 -12.992 1.00 79.75 186 GLY A C 1
ATOM 1344 O O . GLY A 1 186 ? 40.626 -12.887 -13.988 1.00 79.75 186 GLY A O 1
ATOM 1345 N N . SER A 1 187 ? 38.687 -12.897 -12.836 1.00 83.94 187 SER A N 1
ATOM 1346 C CA . SER A 1 187 ? 37.842 -13.576 -13.845 1.00 83.94 187 SER A CA 1
ATOM 1347 C C . SER A 1 187 ? 37.806 -12.850 -15.198 1.00 83.94 187 SER A C 1
ATOM 1349 O O . SER A 1 187 ? 37.600 -13.469 -16.240 1.00 83.94 187 SER A O 1
ATOM 1351 N N . LYS A 1 188 ? 38.061 -11.531 -15.180 1.00 86.81 188 LYS A N 1
ATOM 1352 C CA . LYS A 1 188 ? 37.933 -10.573 -16.295 1.00 86.81 188 LYS A CA 1
ATOM 1353 C C . LYS A 1 188 ? 36.487 -10.288 -16.718 1.00 86.81 188 LYS A C 1
ATOM 1355 O O . LYS A 1 188 ? 36.314 -9.576 -17.707 1.00 86.81 188 LYS A O 1
ATOM 1360 N N . LYS A 1 189 ? 35.490 -10.780 -15.975 1.00 92.94 189 LYS A N 1
ATOM 1361 C CA . LYS A 1 189 ? 34.080 -10.429 -16.169 1.00 92.94 189 LYS A CA 1
ATOM 1362 C C . LYS A 1 189 ? 33.878 -8.929 -15.963 1.00 92.94 189 LYS A C 1
ATOM 1364 O O . LYS A 1 189 ? 34.505 -8.327 -15.083 1.00 92.94 189 LYS A O 1
ATOM 1369 N N . LYS A 1 190 ? 33.109 -8.319 -16.862 1.00 93.81 190 LYS A N 1
ATOM 1370 C CA . LYS A 1 190 ? 32.903 -6.876 -16.944 1.00 93.81 190 LYS A CA 1
ATOM 1371 C C . LYS A 1 190 ? 31.650 -6.551 -17.748 1.00 93.81 190 LYS A C 1
ATOM 1373 O O . LYS A 1 190 ? 31.378 -7.255 -18.713 1.00 93.81 190 LYS A O 1
ATOM 1378 N N . GLU A 1 191 ? 31.052 -5.413 -17.431 1.00 94.25 191 GLU A N 1
ATOM 1379 C CA . GLU A 1 191 ? 30.008 -4.763 -18.223 1.00 94.25 191 GLU A CA 1
ATOM 1380 C C . GLU A 1 191 ? 30.371 -3.285 -18.458 1.00 94.25 191 GLU A C 1
ATOM 1382 O O . GLU A 1 191 ? 31.339 -2.766 -17.888 1.00 94.25 191 GLU A O 1
ATOM 1387 N N . THR A 1 192 ? 29.668 -2.598 -19.356 1.00 94.94 192 THR A N 1
ATOM 1388 C CA . THR A 1 192 ? 29.918 -1.206 -19.731 1.00 94.94 192 THR A CA 1
ATOM 1389 C C . THR A 1 192 ? 28.635 -0.382 -19.752 1.00 94.94 192 THR A C 1
ATOM 1391 O O . THR A 1 192 ? 27.857 -0.459 -20.697 1.00 94.94 192 THR A O 1
ATOM 1394 N N . VAL A 1 193 ? 28.490 0.512 -18.776 1.00 95.94 193 VAL A N 1
ATOM 1395 C CA . VAL A 1 193 ? 27.389 1.480 -18.728 1.00 95.94 193 VAL A CA 1
ATOM 1396 C C . VAL A 1 193 ? 27.701 2.667 -19.638 1.00 95.94 193 VAL A C 1
ATOM 1398 O O . VAL A 1 193 ? 28.764 3.288 -19.524 1.00 95.94 193 VAL A O 1
ATOM 1401 N N . THR A 1 194 ? 26.785 3.009 -20.540 1.00 97.44 194 THR A N 1
ATOM 1402 C CA . THR A 1 194 ? 26.858 4.233 -21.349 1.00 97.44 194 THR A CA 1
ATOM 1403 C C . THR A 1 194 ? 26.316 5.410 -20.543 1.00 97.44 194 THR A C 1
ATOM 1405 O O . THR A 1 194 ? 25.187 5.371 -20.074 1.00 97.44 194 THR A O 1
ATOM 1408 N N . VAL A 1 195 ? 27.103 6.475 -20.387 1.00 97.38 195 VAL A N 1
ATOM 1409 C CA . VAL A 1 195 ? 26.684 7.690 -19.673 1.00 97.38 195 VAL A CA 1
ATOM 1410 C C . VAL A 1 195 ? 26.516 8.816 -20.680 1.00 97.38 195 VAL A C 1
ATOM 1412 O O . VAL A 1 195 ? 27.503 9.269 -21.265 1.00 97.38 195 VAL A O 1
ATOM 1415 N N . THR A 1 196 ? 25.283 9.276 -20.874 1.00 97.19 196 THR A N 1
ATOM 1416 C CA . THR A 1 196 ? 24.971 10.472 -21.666 1.00 97.19 196 THR A CA 1
ATOM 1417 C C . THR A 1 196 ? 24.776 11.652 -20.713 1.00 97.19 196 THR A C 1
ATOM 1419 O O . THR A 1 196 ? 23.882 11.640 -19.873 1.00 97.19 196 THR A O 1
ATOM 1422 N N . VAL A 1 197 ? 25.619 12.678 -20.823 1.00 96.62 197 VAL A N 1
ATOM 1423 C CA . VAL A 1 197 ? 25.504 13.914 -20.043 1.00 96.62 197 VAL A CA 1
ATOM 1424 C C . VAL A 1 197 ? 24.874 15.001 -20.909 1.00 96.62 197 VAL A C 1
ATOM 1426 O O . VAL A 1 197 ? 25.400 15.332 -21.975 1.00 96.62 197 VAL A O 1
ATOM 1429 N N . ARG A 1 198 ? 23.766 15.575 -20.435 1.00 94.69 198 ARG A N 1
ATOM 1430 C CA . ARG A 1 198 ? 23.027 16.671 -21.082 1.00 94.69 198 ARG A CA 1
ATOM 1431 C C . ARG A 1 198 ? 23.224 17.997 -20.336 1.00 94.69 198 ARG A C 1
ATOM 1433 O O . ARG A 1 198 ? 23.649 18.007 -19.182 1.00 94.69 198 ARG A O 1
ATOM 1440 N N . ALA A 1 199 ? 22.935 19.127 -20.983 1.00 91.31 199 ALA A N 1
ATOM 1441 C CA . ALA A 1 199 ? 22.911 20.421 -20.291 1.00 91.31 199 ALA A CA 1
ATOM 1442 C C . ALA A 1 199 ? 21.795 20.432 -19.228 1.00 91.31 199 ALA A C 1
ATOM 1444 O O . ALA A 1 199 ? 20.776 19.772 -19.429 1.00 91.31 199 ALA A O 1
ATOM 1445 N N . ALA A 1 200 ? 21.973 21.157 -18.119 1.00 84.12 200 ALA A N 1
ATOM 1446 C CA . ALA A 1 200 ? 21.022 21.138 -17.000 1.00 84.12 200 ALA A CA 1
ATOM 1447 C C . ALA A 1 200 ? 19.577 21.424 -17.456 1.00 84.12 200 ALA A C 1
ATOM 1449 O O . ALA A 1 200 ? 18.690 20.591 -17.256 1.00 84.12 200 ALA A O 1
ATOM 1450 N N . ASP A 1 201 ? 19.408 22.515 -18.204 1.00 85.56 201 ASP A N 1
ATOM 1451 C CA . ASP A 1 201 ? 18.115 23.053 -18.652 1.00 85.56 201 ASP A CA 1
ATOM 1452 C C . ASP A 1 201 ? 17.626 22.453 -19.986 1.00 85.56 201 ASP A C 1
ATOM 1454 O O . ASP A 1 201 ? 16.668 22.933 -20.586 1.00 85.56 201 ASP A O 1
ATOM 1458 N N . SER A 1 202 ? 18.302 21.419 -20.505 1.00 88.81 202 SER A N 1
ATOM 1459 C CA . SER A 1 202 ? 17.878 20.769 -21.752 1.00 88.81 202 SER A CA 1
ATOM 1460 C C . SER A 1 202 ? 16.691 19.836 -21.527 1.00 88.81 202 SER A C 1
ATOM 1462 O O . SER A 1 202 ? 16.691 19.061 -20.567 1.00 88.81 202 SER A O 1
ATOM 1464 N N . ALA A 1 203 ? 15.720 19.871 -22.444 1.00 89.25 203 ALA A N 1
ATOM 1465 C CA . ALA A 1 203 ? 14.571 18.973 -22.427 1.00 89.25 203 ALA A CA 1
ATOM 1466 C C . ALA A 1 203 ? 15.006 17.499 -22.349 1.00 89.25 203 ALA A C 1
ATOM 1468 O O . ALA A 1 203 ? 16.002 17.078 -22.947 1.00 89.25 203 ALA A O 1
ATOM 1469 N N . ILE A 1 204 ? 14.249 16.723 -21.582 1.00 93.75 204 ILE A N 1
ATOM 1470 C CA . ILE A 1 204 ? 14.469 15.292 -21.393 1.00 93.75 204 ILE A CA 1
ATOM 1471 C C . ILE A 1 204 ? 13.858 14.549 -22.583 1.00 93.75 204 ILE A C 1
ATOM 1473 O O . ILE A 1 204 ? 12.775 14.901 -23.038 1.00 93.75 204 ILE A O 1
ATOM 1477 N N . ARG A 1 205 ? 14.570 13.551 -23.115 1.00 96.38 205 ARG A N 1
ATOM 1478 C CA . ARG A 1 205 ? 14.082 12.738 -24.234 1.00 96.38 205 ARG A CA 1
ATOM 1479 C C . ARG A 1 205 ? 13.243 11.566 -23.730 1.00 96.38 205 ARG A C 1
ATOM 1481 O O . ARG A 1 205 ? 13.615 10.932 -22.743 1.00 96.38 205 ARG A O 1
ATOM 1488 N N . LEU A 1 206 ? 12.225 11.190 -24.503 1.00 97.88 206 LEU A N 1
ATOM 1489 C CA . LEU A 1 206 ? 11.391 10.000 -24.282 1.00 97.88 206 LEU A CA 1
ATOM 1490 C C . LEU A 1 206 ? 12.218 8.708 -24.123 1.00 97.88 206 LEU A C 1
ATOM 1492 O O . LEU A 1 206 ? 11.876 7.854 -23.314 1.00 97.88 206 LEU A O 1
ATOM 1496 N N . GLN A 1 207 ? 13.337 8.582 -24.849 1.00 97.88 207 GLN A N 1
ATOM 1497 C CA . GLN A 1 207 ? 14.230 7.415 -24.790 1.00 97.88 207 GLN A CA 1
ATOM 1498 C C . GLN A 1 207 ? 15.173 7.405 -23.570 1.00 97.88 207 GLN A C 1
ATOM 1500 O O . GLN A 1 207 ? 15.829 6.396 -23.313 1.00 97.88 207 GLN A O 1
ATOM 1505 N N . ASP A 1 208 ? 15.273 8.513 -22.831 1.00 96.69 208 ASP A N 1
ATOM 1506 C CA . ASP A 1 208 ? 16.129 8.638 -21.646 1.00 96.69 208 ASP A CA 1
ATOM 1507 C C . ASP A 1 208 ? 15.332 8.581 -20.335 1.00 96.69 208 ASP A C 1
ATOM 1509 O O . ASP A 1 208 ? 15.801 7.994 -19.365 1.00 96.69 208 ASP A O 1
ATOM 1513 N N . ASP A 1 209 ? 14.140 9.177 -20.297 1.00 97.38 209 ASP A N 1
ATOM 1514 C CA . ASP A 1 209 ? 13.235 9.144 -19.144 1.00 97.38 209 ASP A CA 1
ATOM 1515 C C . ASP A 1 209 ? 11.818 9.476 -19.632 1.00 97.38 209 ASP A C 1
ATOM 1517 O O . ASP A 1 209 ? 11.440 10.642 -19.777 1.00 97.38 209 ASP A O 1
ATOM 1521 N N . PHE A 1 210 ? 11.063 8.424 -19.956 1.00 98.62 210 PHE A N 1
ATOM 1522 C CA . PHE A 1 210 ? 9.763 8.535 -20.611 1.00 98.62 210 PHE A CA 1
ATOM 1523 C C . PHE A 1 210 ? 8.747 9.278 -19.742 1.00 98.62 210 PHE A C 1
ATOM 1525 O O . PHE A 1 210 ? 8.201 10.295 -20.169 1.00 98.62 210 PHE A O 1
ATOM 1532 N N . TYR A 1 211 ? 8.581 8.829 -18.494 1.00 98.38 211 TYR A N 1
ATOM 1533 C CA . TYR A 1 211 ? 7.740 9.465 -17.480 1.00 98.38 211 TYR A CA 1
ATOM 1534 C C . TYR A 1 211 ? 7.990 10.974 -17.384 1.00 98.38 211 TYR A C 1
ATOM 1536 O O . TYR A 1 211 ? 7.057 11.768 -17.496 1.00 98.38 211 TYR A O 1
ATOM 1544 N N . GLN A 1 212 ? 9.248 11.394 -17.206 1.00 96.56 212 GLN A N 1
ATOM 1545 C CA . GLN A 1 212 ? 9.560 12.808 -16.996 1.00 96.56 212 GLN A CA 1
ATOM 1546 C C . GLN A 1 212 ? 9.390 13.640 -18.272 1.00 96.56 212 GLN A C 1
ATOM 1548 O O . GLN A 1 212 ? 9.107 14.833 -18.179 1.00 96.56 212 GLN A O 1
ATOM 1553 N N . SER A 1 213 ? 9.570 13.027 -19.445 1.00 97.50 213 SER A N 1
ATOM 1554 C CA . SER A 1 213 ? 9.366 13.672 -20.742 1.00 97.50 213 SER A CA 1
ATOM 1555 C C . SER A 1 213 ? 7.880 13.888 -21.049 1.00 97.50 213 SER A C 1
ATOM 1557 O O . SER A 1 213 ? 7.527 14.972 -21.506 1.00 97.50 213 SER A O 1
ATOM 1559 N N . VAL A 1 214 ? 7.016 12.897 -20.795 1.00 98.31 214 VAL A N 1
ATOM 1560 C CA . VAL A 1 214 ? 5.559 13.007 -21.011 1.00 98.31 214 VAL A CA 1
ATOM 1561 C C . VAL A 1 214 ? 4.925 13.944 -19.981 1.00 98.31 214 VAL A C 1
ATOM 1563 O O . VAL A 1 214 ? 4.158 14.834 -20.338 1.00 98.31 214 VAL A O 1
ATOM 1566 N N . ASN A 1 215 ? 5.298 13.807 -18.707 1.00 98.12 215 ASN A N 1
ATOM 1567 C CA . ASN A 1 215 ? 4.661 14.532 -17.606 1.00 98.12 215 ASN A CA 1
ATOM 1568 C C . ASN A 1 215 ? 5.289 15.908 -17.315 1.00 98.12 215 ASN A C 1
ATOM 1570 O O . ASN A 1 215 ? 4.961 16.528 -16.308 1.00 98.12 215 ASN A O 1
ATOM 1574 N N . ALA A 1 216 ? 6.192 16.413 -18.164 1.00 96.19 216 ALA A N 1
ATOM 1575 C CA . ALA A 1 216 ? 6.953 17.637 -17.891 1.00 96.19 216 ALA A CA 1
ATOM 1576 C C . ALA A 1 216 ? 6.075 18.868 -17.585 1.00 96.19 216 ALA A C 1
ATOM 1578 O O . ALA A 1 216 ? 6.405 19.624 -16.672 1.00 96.19 216 ALA A O 1
ATOM 1579 N N . SER A 1 217 ? 4.969 19.057 -18.319 1.00 95.56 217 SER A N 1
ATOM 1580 C CA . SER A 1 217 ? 4.055 20.193 -18.107 1.00 95.56 217 SER A CA 1
ATOM 1581 C C . SER A 1 217 ? 3.290 20.046 -16.793 1.00 95.56 217 SER A C 1
ATOM 1583 O O . SER A 1 217 ? 3.437 20.881 -15.906 1.00 95.56 217 SER A O 1
ATOM 1585 N N . VAL A 1 218 ? 2.587 18.922 -16.605 1.00 95.75 218 VAL A N 1
ATOM 1586 C CA . VAL A 1 218 ? 1.759 18.693 -15.409 1.00 95.75 218 VAL A CA 1
ATOM 1587 C C . VAL A 1 218 ? 2.593 18.684 -14.118 1.00 95.75 218 VAL A C 1
ATOM 1589 O O . VAL A 1 218 ? 2.212 19.299 -13.128 1.00 95.75 218 VAL A O 1
ATOM 1592 N N . LEU A 1 219 ? 3.804 18.117 -14.129 1.00 96.44 219 LEU A N 1
ATOM 1593 C CA . LEU A 1 219 ? 4.703 18.168 -12.968 1.00 96.44 219 LEU A CA 1
ATOM 1594 C C . LEU A 1 219 ? 5.219 19.586 -12.669 1.00 96.44 219 LEU A C 1
ATOM 1596 O O . LEU A 1 219 ? 5.552 19.875 -11.521 1.00 96.44 219 LEU A O 1
ATOM 1600 N N . SER A 1 220 ? 5.287 20.472 -13.668 1.00 95.25 220 SER A N 1
ATOM 1601 C CA . SER A 1 220 ? 5.638 21.883 -13.470 1.00 95.25 220 SER A CA 1
ATOM 1602 C C . SER A 1 220 ? 4.444 22.736 -13.034 1.00 95.25 220 SER A C 1
ATOM 1604 O O . SER A 1 220 ? 4.635 23.710 -12.310 1.00 95.25 220 SER A O 1
ATOM 1606 N N . GLU A 1 221 ? 3.236 22.403 -13.487 1.00 96.25 221 GLU A N 1
ATOM 1607 C CA . GLU A 1 221 ? 1.985 23.080 -13.126 1.00 96.25 221 GLU A CA 1
ATOM 1608 C C . GLU A 1 221 ? 1.570 22.749 -11.683 1.00 96.25 221 GLU A C 1
ATOM 1610 O O . GLU A 1 221 ? 1.102 23.626 -10.958 1.00 96.25 221 GLU A O 1
ATOM 1615 N N . HIS A 1 222 ? 1.847 21.522 -11.230 1.00 95.06 222 HIS A N 1
ATOM 1616 C CA . HIS A 1 222 ? 1.532 21.019 -9.891 1.00 95.06 222 HIS A CA 1
ATOM 1617 C C . HIS A 1 222 ? 2.788 20.849 -9.013 1.00 95.06 222 HIS A C 1
ATOM 1619 O O . HIS A 1 222 ? 2.983 19.834 -8.336 1.00 95.06 222 HIS A O 1
ATOM 1625 N N . ALA A 1 223 ? 3.679 21.846 -9.033 1.00 94.56 223 ALA A N 1
ATOM 1626 C CA . ALA A 1 223 ? 4.819 21.912 -8.118 1.00 94.56 223 ALA A CA 1
ATOM 1627 C C . ALA A 1 223 ? 4.352 22.020 -6.650 1.00 94.56 223 ALA A C 1
ATOM 1629 O O . ALA A 1 223 ? 3.417 22.762 -6.342 1.00 94.56 223 ALA A O 1
ATOM 1630 N N . LEU A 1 224 ? 5.017 21.297 -5.741 1.00 92.81 224 LEU A N 1
ATOM 1631 C CA . LEU A 1 224 ? 4.618 21.239 -4.330 1.00 92.81 224 LEU A CA 1
ATOM 1632 C C . LEU A 1 224 ? 4.774 22.590 -3.627 1.00 92.81 224 LEU A C 1
ATOM 1634 O O . LEU A 1 224 ? 5.802 23.261 -3.751 1.00 92.81 224 LEU A O 1
ATOM 1638 N N . LYS A 1 225 ? 3.767 22.948 -2.829 1.00 89.69 225 LYS A N 1
ATOM 1639 C CA . LYS A 1 225 ? 3.839 24.047 -1.858 1.00 89.69 225 LYS A CA 1
ATOM 1640 C C . LYS A 1 225 ? 4.562 23.584 -0.588 1.00 89.69 225 LYS A C 1
ATOM 1642 O O . LYS A 1 225 ? 4.690 22.392 -0.337 1.00 89.69 225 LYS A O 1
ATOM 1647 N N . GLU A 1 226 ? 4.992 24.533 0.241 1.00 84.44 226 GLU A N 1
ATOM 1648 C CA . GLU A 1 226 ? 5.759 24.271 1.475 1.00 84.44 226 GLU A CA 1
ATOM 1649 C C . GLU A 1 226 ? 5.056 23.310 2.458 1.00 84.44 226 GLU A C 1
ATOM 1651 O O . GLU A 1 226 ? 5.717 22.554 3.163 1.00 84.44 226 GLU A O 1
ATOM 1656 N N . ASN A 1 227 ? 3.720 23.289 2.464 1.00 84.00 227 ASN A N 1
ATOM 1657 C CA . ASN A 1 227 ? 2.895 22.414 3.300 1.00 84.00 227 ASN A CA 1
ATOM 1658 C C . ASN A 1 227 ? 2.459 21.098 2.616 1.00 84.00 227 ASN A C 1
ATOM 1660 O O . ASN A 1 227 ? 1.643 20.369 3.175 1.00 84.00 227 ASN A O 1
ATOM 1664 N N . GLN A 1 228 ? 2.975 20.776 1.426 1.00 87.62 228 GLN A N 1
ATOM 1665 C CA . GLN A 1 228 ? 2.580 19.592 0.658 1.00 87.62 228 GLN A CA 1
ATOM 1666 C C . GLN A 1 228 ? 3.715 18.569 0.589 1.00 87.62 228 GLN A C 1
ATOM 1668 O O . GLN A 1 228 ? 4.814 18.863 0.123 1.00 87.62 228 GLN A O 1
ATOM 1673 N N . ASN A 1 229 ? 3.438 17.337 1.025 1.00 87.75 229 ASN A N 1
ATOM 1674 C CA . ASN A 1 229 ? 4.390 16.227 0.926 1.00 87.75 229 ASN A CA 1
ATOM 1675 C C . ASN A 1 229 ? 4.339 15.521 -0.443 1.00 87.75 229 ASN A C 1
ATOM 1677 O O . ASN A 1 229 ? 5.340 14.942 -0.870 1.00 87.75 229 ASN A O 1
ATOM 1681 N N . GLN A 1 230 ? 3.207 15.625 -1.146 1.00 91.19 230 GLN A N 1
ATOM 1682 C CA . GLN A 1 230 ? 2.960 15.012 -2.444 1.00 91.19 230 GLN A CA 1
ATOM 1683 C C . GLN A 1 230 ? 1.937 15.790 -3.281 1.00 91.19 230 GLN A C 1
ATOM 1685 O O . GLN A 1 230 ? 1.151 16.583 -2.768 1.00 91.19 230 GLN A O 1
ATOM 1690 N N . TRP A 1 231 ? 1.915 15.473 -4.570 1.00 94.94 231 TRP A N 1
ATOM 1691 C CA . TRP A 1 231 ? 0.801 15.660 -5.492 1.00 94.94 231 TRP A CA 1
ATOM 1692 C C . TRP A 1 231 ? 0.804 14.466 -6.450 1.00 94.94 231 TRP A C 1
ATOM 1694 O O . TRP A 1 231 ? 1.873 13.990 -6.833 1.00 94.94 231 TRP A O 1
ATOM 1704 N N . SER A 1 232 ? -0.365 13.985 -6.858 1.00 95.12 232 SER A N 1
ATOM 1705 C CA . SER A 1 232 ? -0.513 12.995 -7.928 1.00 95.12 232 SER A CA 1
ATOM 1706 C C . SER A 1 232 ? -1.911 13.067 -8.532 1.00 95.12 232 SER A C 1
ATOM 1708 O O . SER A 1 232 ? -2.820 13.596 -7.892 1.00 95.12 232 SER A O 1
ATOM 1710 N N . GLY A 1 233 ? -2.112 12.478 -9.716 1.00 90.69 233 GLY A N 1
ATOM 1711 C CA . GLY A 1 233 ? -3.451 12.355 -10.311 1.00 90.69 233 GLY A CA 1
ATOM 1712 C C . GLY A 1 233 ? -4.459 11.649 -9.388 1.00 90.69 233 GLY A C 1
ATOM 1713 O O . GLY A 1 233 ? -5.602 12.085 -9.278 1.00 90.69 233 GLY A O 1
ATOM 1714 N N . PHE A 1 234 ? -4.020 10.625 -8.643 1.00 92.19 234 PHE A N 1
ATOM 1715 C CA . PHE A 1 234 ? -4.825 9.967 -7.604 1.00 92.19 234 PHE A CA 1
ATOM 1716 C C . PHE A 1 234 ? -5.190 10.925 -6.458 1.00 92.19 234 PHE A C 1
ATOM 1718 O O . PHE A 1 234 ? -6.358 11.027 -6.083 1.00 92.19 234 PHE A O 1
ATOM 1725 N N . TYR A 1 235 ? -4.203 11.639 -5.905 1.00 90.88 235 TYR A N 1
ATOM 1726 C CA . TYR A 1 235 ? -4.397 12.545 -4.769 1.00 90.88 235 TYR A CA 1
ATOM 1727 C C . TYR A 1 235 ? -5.290 13.740 -5.123 1.00 90.88 235 TYR A C 1
ATOM 1729 O O . TYR A 1 235 ? -6.190 14.097 -4.361 1.00 90.88 235 TYR A O 1
ATOM 1737 N N . GLU A 1 236 ? -5.073 14.337 -6.294 1.00 93.00 236 GLU A N 1
ATOM 1738 C CA . GLU A 1 236 ? -5.875 15.445 -6.807 1.00 93.00 236 GLU A CA 1
ATOM 1739 C C . GLU A 1 236 ? -7.322 15.021 -7.052 1.00 93.00 236 GLU A C 1
ATOM 1741 O O . GLU A 1 236 ? -8.249 15.704 -6.611 1.00 93.00 236 GLU A O 1
ATOM 1746 N N . LEU A 1 237 ? -7.526 13.859 -7.677 1.00 92.94 237 LEU A N 1
ATOM 1747 C CA . LEU A 1 237 ? -8.864 13.351 -7.936 1.00 92.94 237 LEU A CA 1
ATOM 1748 C C . LEU A 1 237 ? -9.592 12.978 -6.637 1.00 92.94 237 LEU A C 1
ATOM 1750 O O . LEU A 1 237 ? -10.756 13.340 -6.464 1.00 92.94 237 LEU A O 1
ATOM 1754 N N . GLN A 1 238 ? -8.908 12.346 -5.677 1.00 93.50 238 GLN A N 1
ATOM 1755 C CA . GLN A 1 238 ? -9.493 12.052 -4.366 1.00 93.50 238 GLN A CA 1
ATOM 1756 C C . GLN A 1 238 ? -9.842 13.340 -3.609 1.00 93.50 238 GLN A C 1
ATOM 1758 O O . GLN A 1 238 ? -10.916 13.421 -3.014 1.00 93.50 238 GLN A O 1
ATOM 1763 N N . THR A 1 239 ? -8.996 14.370 -3.693 1.00 91.62 239 THR A N 1
ATOM 1764 C CA . THR A 1 239 ? -9.264 15.709 -3.142 1.00 91.62 239 THR A CA 1
ATOM 1765 C C . THR A 1 239 ? -10.491 16.353 -3.795 1.00 91.62 239 THR A C 1
ATOM 1767 O O . THR A 1 239 ? -11.353 16.895 -3.101 1.00 91.62 239 THR A O 1
ATOM 1770 N N . ALA A 1 240 ? -10.634 16.257 -5.120 1.00 95.62 240 ALA A N 1
ATOM 1771 C CA . ALA A 1 240 ? -11.805 16.759 -5.839 1.00 95.62 240 ALA A CA 1
ATOM 1772 C C . ALA A 1 240 ? -13.098 16.029 -5.427 1.00 95.62 240 ALA A C 1
ATOM 1774 O O . ALA A 1 240 ? -14.138 16.666 -5.239 1.00 95.62 240 ALA A O 1
ATOM 1775 N N . VAL A 1 241 ? -13.040 14.710 -5.223 1.00 94.19 241 VAL A N 1
ATOM 1776 C CA . VAL A 1 241 ? -14.165 13.916 -4.707 1.00 94.19 241 VAL A CA 1
ATOM 1777 C C . VAL A 1 241 ? -14.526 14.333 -3.277 1.00 94.19 241 VAL A C 1
ATOM 1779 O O . VAL A 1 241 ? -15.685 14.656 -3.024 1.00 94.19 241 VAL A O 1
ATOM 1782 N N . THR A 1 242 ? -13.554 14.444 -2.370 1.00 93.94 242 THR A N 1
ATOM 1783 C CA . THR A 1 242 ? -13.771 14.923 -0.991 1.00 93.94 242 THR A CA 1
ATOM 1784 C C . THR A 1 242 ? -14.399 16.322 -0.962 1.00 93.94 242 THR A C 1
ATOM 1786 O O . THR A 1 242 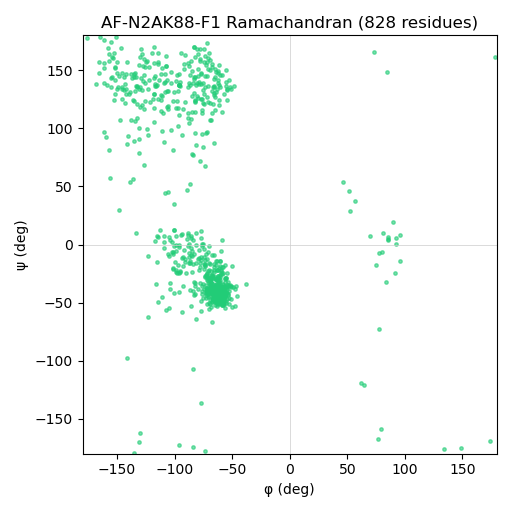? -15.334 16.567 -0.202 1.00 93.94 242 THR A O 1
ATOM 1789 N N . ASN A 1 243 ? -13.976 17.234 -1.843 1.00 96.44 243 ASN A N 1
ATOM 1790 C CA . ASN A 1 243 ? -14.555 18.579 -1.959 1.00 96.44 243 ASN A CA 1
ATOM 1791 C C . ASN A 1 243 ? -16.004 18.574 -2.484 1.00 96.44 243 ASN A C 1
ATOM 1793 O O . ASN A 1 243 ? -16.845 19.350 -2.013 1.00 96.44 243 ASN A O 1
ATOM 1797 N N . ASN A 1 244 ? -16.329 17.679 -3.421 1.00 96.75 244 ASN A N 1
ATOM 1798 C CA . ASN A 1 244 ? -17.701 17.461 -3.887 1.00 96.75 244 ASN A CA 1
ATOM 1799 C C . ASN A 1 244 ? -18.614 16.962 -2.752 1.00 96.75 244 ASN A C 1
ATOM 1801 O O . ASN A 1 244 ? -19.741 17.442 -2.606 1.00 96.75 244 ASN A O 1
ATOM 1805 N N . LEU A 1 245 ? -18.119 16.053 -1.909 1.00 96.69 245 LEU A N 1
ATOM 1806 C CA . LEU A 1 245 ? -18.851 15.547 -0.746 1.00 96.69 245 LEU A CA 1
ATOM 1807 C C . LEU A 1 245 ? -18.958 16.587 0.378 1.00 96.69 245 LEU A C 1
ATOM 1809 O O . LEU A 1 245 ? -20.034 16.744 0.948 1.00 96.69 245 LEU A O 1
ATOM 1813 N N . SER A 1 246 ? -17.920 17.389 0.629 1.00 96.94 246 SER A N 1
ATOM 1814 C CA . SER A 1 246 ? -17.986 18.553 1.529 1.00 96.94 246 SER A CA 1
ATOM 1815 C C . SER A 1 246 ? -19.059 19.554 1.084 1.00 96.94 246 SER A C 1
ATOM 1817 O O . SER A 1 246 ? -19.870 19.997 1.895 1.00 96.94 246 SER A O 1
ATOM 1819 N N . THR A 1 247 ? -19.154 19.822 -0.224 1.00 97.19 247 THR A N 1
ATOM 1820 C CA . THR A 1 247 ? -20.222 20.654 -0.815 1.00 97.19 247 THR A CA 1
ATOM 1821 C C . THR A 1 247 ? -21.615 20.042 -0.615 1.00 97.19 247 THR A C 1
ATOM 1823 O O . THR A 1 247 ? -22.617 20.760 -0.564 1.00 97.19 247 THR A O 1
ATOM 1826 N N . LEU A 1 248 ? -21.716 18.714 -0.515 1.00 96.62 248 LEU A N 1
ATOM 1827 C CA . LEU A 1 248 ? -22.966 18.041 -0.178 1.00 96.62 248 LEU A CA 1
ATOM 1828 C C . LEU A 1 248 ? -23.296 18.155 1.316 1.00 96.62 248 LEU A C 1
ATOM 1830 O O . LEU A 1 248 ? -24.452 18.427 1.628 1.00 96.62 248 LEU A O 1
ATOM 1834 N N . VAL A 1 249 ? -22.314 18.037 2.219 1.00 98.25 249 VAL A N 1
ATOM 1835 C CA . VAL A 1 249 ? -22.510 18.309 3.657 1.00 98.25 249 VAL A CA 1
ATOM 1836 C C . VAL A 1 249 ? -23.056 19.724 3.862 1.00 98.25 249 VAL A C 1
ATOM 1838 O O . VAL A 1 249 ? -24.035 19.891 4.584 1.00 98.25 249 VAL A O 1
ATOM 1841 N N . ASP A 1 250 ? -22.507 20.727 3.169 1.00 98.00 250 ASP A N 1
ATOM 1842 C CA . ASP A 1 250 ? -22.998 22.112 3.241 1.00 98.00 250 ASP A CA 1
ATOM 1843 C C . ASP A 1 250 ? -24.462 22.252 2.791 1.00 98.00 250 ASP A C 1
ATOM 1845 O O . ASP A 1 250 ? -25.249 22.948 3.436 1.00 98.00 250 ASP A O 1
ATOM 1849 N N . LYS A 1 251 ? -24.857 21.557 1.716 1.00 96.88 251 LYS A N 1
ATOM 1850 C CA . LYS A 1 251 ? -26.250 21.537 1.235 1.00 96.88 251 LYS A CA 1
ATOM 1851 C C . LYS A 1 251 ? -27.189 20.865 2.233 1.00 96.88 251 LYS A C 1
ATOM 1853 O O . LYS A 1 251 ? -28.251 21.411 2.507 1.00 96.88 251 LYS A O 1
ATOM 1858 N N . LEU A 1 252 ? -26.793 19.720 2.792 1.00 97.25 252 LEU A N 1
ATOM 1859 C CA . LEU A 1 252 ? -27.580 19.021 3.808 1.00 97.25 252 LEU A CA 1
ATOM 1860 C C . LEU A 1 252 ? -27.725 19.891 5.066 1.00 97.25 252 LEU A C 1
ATOM 1862 O O . LEU A 1 252 ? -28.836 20.124 5.529 1.00 97.25 252 LEU A O 1
ATOM 1866 N N . ALA A 1 253 ? -26.634 20.471 5.570 1.00 96.94 253 ALA A N 1
ATOM 1867 C CA . ALA A 1 253 ? -26.656 21.334 6.751 1.00 96.94 253 ALA A CA 1
ATOM 1868 C C . ALA A 1 253 ? -27.545 22.581 6.576 1.00 96.94 253 ALA A C 1
ATOM 1870 O O . ALA A 1 253 ? -28.223 22.986 7.521 1.00 96.94 253 ALA A O 1
ATOM 1871 N N . ALA A 1 254 ? -27.591 23.161 5.371 1.00 97.31 254 ALA A N 1
ATOM 1872 C CA . ALA A 1 254 ? -28.482 24.273 5.033 1.00 97.31 254 ALA A CA 1
ATOM 1873 C C . ALA A 1 254 ? -29.975 23.882 4.965 1.00 97.31 254 ALA A C 1
ATOM 1875 O O . ALA A 1 254 ? -30.841 24.756 5.010 1.00 97.31 254 ALA A O 1
ATOM 1876 N N . GLU A 1 255 ? -30.285 22.588 4.862 1.00 96.56 255 GLU A N 1
ATOM 1877 C CA . GLU A 1 255 ? -31.645 22.048 4.760 1.00 96.56 255 GLU A CA 1
ATOM 1878 C C . GLU A 1 255 ? -32.059 21.181 5.960 1.00 96.56 255 GLU A C 1
ATOM 1880 O O . GLU A 1 255 ? -33.156 20.629 5.948 1.00 96.56 255 GLU A O 1
ATOM 1885 N N . LYS A 1 256 ? -31.235 21.117 7.018 1.00 94.00 256 LYS A N 1
ATOM 1886 C CA . LYS A 1 256 ? -31.386 20.211 8.173 1.00 94.00 256 LYS A CA 1
ATOM 1887 C C . LYS A 1 256 ? -32.797 20.157 8.780 1.00 94.00 256 LYS A C 1
ATOM 1889 O O . LYS A 1 256 ? -33.276 19.087 9.132 1.00 94.00 256 LYS A O 1
ATOM 1894 N N . ASP A 1 257 ? -33.490 21.296 8.847 1.00 94.56 257 ASP A N 1
ATOM 1895 C CA . ASP A 1 257 ? -34.825 21.415 9.451 1.00 94.56 257 ASP A CA 1
ATOM 1896 C C . ASP A 1 257 ? -35.957 20.857 8.550 1.00 94.56 257 ASP A C 1
ATOM 1898 O O . ASP A 1 257 ? -37.131 20.929 8.912 1.00 94.56 257 ASP A O 1
ATOM 1902 N N . LYS A 1 258 ? -35.623 20.330 7.360 1.00 96.06 258 LYS A N 1
ATOM 1903 C CA . LYS A 1 258 ? -36.552 19.689 6.410 1.00 96.06 258 LYS A CA 1
ATOM 1904 C C . LYS A 1 258 ? -36.537 18.160 6.470 1.00 96.06 258 LYS A C 1
ATOM 1906 O O . LYS A 1 258 ? -37.417 17.546 5.872 1.00 96.06 258 LYS A O 1
ATOM 1911 N N . PHE A 1 259 ? -35.528 17.552 7.094 1.00 96.19 259 PHE A N 1
ATOM 1912 C CA . PHE A 1 259 ? -35.344 16.101 7.059 1.00 96.19 259 PHE A CA 1
ATOM 1913 C C . PHE A 1 259 ? -36.214 15.390 8.095 1.00 96.19 259 PHE A C 1
ATOM 1915 O O . PHE A 1 259 ? -36.449 15.891 9.195 1.00 96.19 259 PHE A O 1
ATOM 1922 N N . GLU A 1 260 ? -36.709 14.209 7.730 1.00 95.62 260 GLU A N 1
ATOM 1923 C CA . GLU A 1 260 ? -37.503 13.377 8.629 1.00 95.62 260 GLU A CA 1
ATOM 1924 C C . GLU A 1 260 ? -36.611 12.767 9.720 1.00 95.62 260 GLU A C 1
ATOM 1926 O O . GLU A 1 260 ? -35.450 12.424 9.488 1.00 95.62 260 GLU A O 1
ATOM 1931 N N . GLN A 1 261 ? -37.149 12.621 10.933 1.00 93.06 261 GLN A N 1
ATOM 1932 C CA . GLN A 1 261 ? -36.404 12.035 12.046 1.00 93.06 261 GLN A CA 1
ATOM 1933 C C . GLN A 1 261 ? -36.004 10.590 11.715 1.00 93.06 261 GLN A C 1
ATOM 1935 O O . GLN A 1 261 ? -36.860 9.756 11.426 1.00 93.06 261 GLN A O 1
ATOM 1940 N N . GLY A 1 262 ? -34.707 10.285 11.793 1.00 91.88 262 GLY A N 1
ATOM 1941 C CA . GLY A 1 262 ? -34.163 8.980 11.426 1.00 91.88 262 GLY A CA 1
ATOM 1942 C C . GLY A 1 262 ? -33.839 8.817 9.937 1.00 91.88 262 GLY A C 1
ATOM 1943 O O . GLY A 1 262 ? -33.411 7.727 9.554 1.00 91.88 262 GLY A O 1
ATOM 1944 N N . SER A 1 263 ? -33.979 9.857 9.103 1.00 94.88 263 SER A N 1
ATOM 1945 C CA . SER A 1 263 ? -33.485 9.813 7.720 1.00 94.88 263 SER A CA 1
ATOM 1946 C C . SER A 1 263 ? -31.951 9.809 7.662 1.00 94.88 263 SER A C 1
ATOM 1948 O O . SER A 1 263 ? -31.259 10.224 8.597 1.00 94.88 263 SER A O 1
ATOM 1950 N N . MET A 1 264 ? -31.412 9.344 6.535 1.00 94.75 264 MET A N 1
ATOM 1951 C CA . MET A 1 264 ? -29.977 9.365 6.234 1.00 94.75 264 MET A CA 1
ATOM 1952 C C . MET A 1 264 ? -29.405 10.788 6.330 1.00 94.75 264 MET A C 1
ATOM 1954 O O . MET A 1 264 ? -28.361 11.016 6.938 1.00 94.75 264 MET A O 1
ATOM 1958 N N . GLU A 1 265 ? -30.123 11.755 5.765 1.00 96.00 265 GLU A N 1
ATOM 1959 C CA . GLU A 1 265 ? -29.762 13.168 5.743 1.00 96.00 265 GLU A CA 1
ATOM 1960 C C . GLU A 1 265 ? -29.720 13.766 7.153 1.00 96.00 265 GLU A C 1
ATOM 1962 O O . GLU A 1 265 ? -28.743 14.433 7.487 1.00 96.00 265 GLU A O 1
ATOM 1967 N N . GLN A 1 266 ? -30.719 13.474 7.997 1.00 96.38 266 GLN A N 1
ATOM 1968 C CA . GLN A 1 266 ? -30.759 13.942 9.388 1.00 96.38 266 GLN A CA 1
ATOM 1969 C C . GLN A 1 266 ? -29.593 13.380 10.219 1.00 96.38 266 GLN A C 1
ATOM 1971 O O . GLN A 1 266 ? -28.951 14.124 10.961 1.00 96.38 266 GLN A O 1
ATOM 1976 N N . LYS A 1 267 ? -29.260 12.091 10.061 1.00 95.81 267 LYS A N 1
ATOM 1977 C CA . LYS A 1 267 ? -28.107 11.465 10.740 1.00 95.81 267 LYS A CA 1
ATOM 1978 C C . LYS A 1 267 ? -26.784 12.123 10.332 1.00 95.81 267 LYS A C 1
ATOM 1980 O O . LYS A 1 267 ? -25.967 12.440 11.197 1.00 95.81 267 LYS A O 1
ATOM 1985 N N . ILE A 1 268 ? -26.605 12.386 9.034 1.00 96.38 268 ILE A N 1
ATOM 1986 C CA . ILE A 1 268 ? -25.436 13.093 8.493 1.00 96.38 268 ILE A CA 1
ATOM 1987 C C . ILE A 1 268 ? -25.345 14.519 9.056 1.00 96.38 268 ILE A C 1
ATOM 1989 O O . ILE A 1 268 ? -24.269 14.926 9.501 1.00 96.38 268 ILE A O 1
ATOM 1993 N N . THR A 1 269 ? -26.442 15.288 9.064 1.00 97.44 269 THR A N 1
ATOM 1994 C CA . THR A 1 269 ? -26.409 16.672 9.565 1.00 97.44 269 THR A CA 1
ATOM 1995 C C . THR A 1 269 ? -26.135 16.748 11.055 1.00 97.44 269 THR A C 1
ATOM 1997 O O . THR A 1 269 ? -25.335 17.583 11.470 1.00 97.44 269 THR A O 1
ATOM 2000 N N . ASP A 1 270 ? -26.748 15.883 11.860 1.00 96.75 270 ASP A N 1
ATOM 2001 C CA . ASP A 1 270 ? -26.612 15.950 13.316 1.00 96.75 270 ASP A CA 1
ATOM 2002 C C . ASP A 1 270 ? -25.193 15.575 13.753 1.00 96.75 270 ASP A C 1
ATOM 2004 O O . ASP A 1 270 ? -24.599 16.262 14.586 1.00 96.75 270 ASP A O 1
ATOM 2008 N N . PHE A 1 271 ? -24.590 14.568 13.116 1.00 96.69 271 PHE A N 1
ATOM 2009 C CA . PHE A 1 271 ? -23.188 14.227 13.350 1.00 96.69 271 PHE A CA 1
ATOM 2010 C C . PHE A 1 271 ? -22.239 15.349 12.912 1.00 96.69 271 PHE A C 1
ATOM 2012 O O . PHE A 1 271 ? -21.312 15.679 13.647 1.00 96.69 271 PHE A O 1
ATOM 2019 N N . TYR A 1 272 ? -22.480 15.984 11.759 1.00 97.81 272 TYR A N 1
ATOM 2020 C CA . TYR A 1 272 ? -21.684 17.133 11.313 1.00 97.81 272 TYR A CA 1
ATOM 2021 C C . TYR A 1 272 ? -21.773 18.316 12.287 1.00 97.81 272 TYR A C 1
ATOM 2023 O O . TYR A 1 272 ? -20.758 18.952 12.581 1.00 97.81 272 TYR A O 1
ATOM 2031 N N . MET A 1 273 ? -22.962 18.594 12.831 1.00 97.19 273 MET A N 1
ATOM 2032 C CA . MET A 1 273 ? -23.148 19.645 13.833 1.00 97.19 273 MET A CA 1
ATOM 2033 C C . MET A 1 273 ? -22.387 19.346 15.134 1.00 97.19 273 MET A C 1
ATOM 2035 O O . MET A 1 273 ? -21.785 20.264 15.686 1.00 97.19 273 MET A O 1
ATOM 2039 N N . LEU A 1 274 ? -22.330 18.084 15.576 1.00 96.81 274 LEU A N 1
ATOM 2040 C CA . LEU A 1 274 ? -21.479 17.659 16.699 1.00 96.81 274 LEU A CA 1
ATOM 2041 C C . LEU A 1 274 ? -19.978 17.732 16.362 1.00 96.81 274 LEU A C 1
ATOM 2043 O O . LEU A 1 274 ? -19.169 18.132 17.197 1.00 96.81 274 LEU A O 1
ATOM 2047 N N . ALA A 1 275 ? -19.591 17.352 15.143 1.00 95.06 275 ALA A N 1
ATOM 2048 C CA . ALA A 1 275 ? -18.198 17.320 14.706 1.00 95.06 275 ALA A CA 1
ATOM 2049 C C . ALA A 1 275 ? -17.583 18.721 14.604 1.00 95.06 275 ALA A C 1
ATOM 2051 O O . ALA A 1 275 ? -16.425 18.903 14.985 1.00 95.06 275 ALA A O 1
ATOM 2052 N N . ARG A 1 276 ? -18.344 19.706 14.111 1.00 95.62 276 ARG A N 1
ATOM 2053 C CA . ARG A 1 276 ? -17.864 21.081 13.891 1.00 95.62 276 ARG A CA 1
ATOM 2054 C C . ARG A 1 276 ? -17.863 21.961 15.141 1.00 95.62 276 ARG A C 1
ATOM 2056 O O . ARG A 1 276 ? -17.225 23.012 15.124 1.00 95.62 276 ARG A O 1
ATOM 2063 N N . ASP A 1 277 ? -18.558 21.564 16.209 1.00 96.12 277 ASP A N 1
ATOM 2064 C CA . ASP A 1 277 ? -18.600 22.313 17.471 1.00 96.12 277 ASP A CA 1
ATOM 2065 C C . ASP A 1 277 ? -17.317 22.103 18.296 1.00 96.12 277 ASP A C 1
ATOM 2067 O O . ASP A 1 277 ? -17.281 21.424 19.327 1.00 96.12 277 ASP A O 1
ATOM 2071 N N . MET A 1 278 ? -16.228 22.702 17.811 1.00 95.25 278 MET A N 1
ATOM 2072 C CA . MET A 1 278 ? -14.945 22.688 18.507 1.00 95.25 278 MET A CA 1
ATOM 2073 C C . MET A 1 278 ? -14.979 23.452 19.835 1.00 95.25 278 MET A C 1
ATOM 2075 O O . MET A 1 278 ? -14.170 23.139 20.698 1.00 95.25 278 MET A O 1
ATOM 2079 N N . GLU A 1 279 ? -15.905 24.394 20.054 1.00 96.44 279 GLU A N 1
ATOM 2080 C CA . GLU A 1 279 ? -16.019 25.089 21.347 1.00 96.44 279 GLU A CA 1
ATOM 2081 C C . GLU A 1 279 ? -16.488 24.118 22.439 1.00 96.44 279 GLU A C 1
ATOM 2083 O O . GLU A 1 279 ? -15.845 23.995 23.486 1.00 96.44 279 GLU A O 1
ATOM 2088 N N . THR A 1 280 ? -17.562 23.365 22.179 1.00 96.00 280 THR A N 1
ATOM 2089 C CA . THR A 1 280 ? -18.048 22.331 23.102 1.00 96.00 280 THR A CA 1
ATOM 2090 C C . THR A 1 280 ? -17.023 21.213 23.276 1.00 96.00 280 THR A C 1
ATOM 2092 O O . THR A 1 280 ? -16.794 20.772 24.405 1.00 96.00 280 THR A O 1
ATOM 2095 N N . ARG A 1 281 ? -16.360 20.773 22.198 1.00 95.50 281 ARG A N 1
ATOM 2096 C CA . ARG A 1 281 ? -15.340 19.709 22.252 1.00 95.50 281 ARG A CA 1
ATOM 2097 C C . ARG A 1 281 ? -14.082 20.130 23.021 1.00 95.50 281 ARG A C 1
ATOM 2099 O O . ARG A 1 281 ? -13.648 19.393 23.905 1.00 95.50 281 ARG A O 1
ATOM 2106 N N . ASP A 1 282 ? -13.538 21.319 22.762 1.00 97.06 282 ASP A N 1
ATOM 2107 C CA . ASP A 1 282 ? -12.355 21.840 23.465 1.00 97.06 282 ASP A CA 1
ATOM 2108 C C . ASP A 1 282 ? -12.639 22.074 24.952 1.00 97.06 282 ASP A C 1
ATOM 2110 O O . ASP A 1 282 ? -11.793 21.779 25.797 1.00 97.06 282 ASP A O 1
ATOM 2114 N N . LYS A 1 283 ? -13.853 22.524 25.288 1.00 96.69 283 LYS A N 1
ATOM 2115 C CA . LYS A 1 283 ? -14.316 22.667 26.674 1.00 96.69 283 LYS A CA 1
ATOM 2116 C C . LYS A 1 283 ? -14.536 21.324 27.380 1.00 96.69 283 LYS A C 1
ATOM 2118 O O . LYS A 1 283 ? -14.325 21.246 28.588 1.00 96.69 283 LYS A O 1
ATOM 2123 N N . ALA A 1 284 ? -14.976 20.291 26.660 1.00 96.50 284 ALA A N 1
ATOM 2124 C CA . ALA A 1 284 ? -15.175 18.948 27.204 1.00 96.50 284 ALA A CA 1
ATOM 2125 C C . ALA A 1 284 ? -13.849 18.207 27.460 1.00 96.50 284 ALA A C 1
ATOM 2127 O O . ALA A 1 284 ? -13.790 17.354 28.347 1.00 96.50 284 ALA A O 1
ATOM 2128 N N . GLY A 1 285 ? -12.780 18.524 26.722 1.00 96.12 285 GLY A N 1
ATOM 2129 C CA . GLY A 1 285 ? -11.468 17.917 26.939 1.00 96.12 285 GLY A CA 1
ATOM 2130 C C . GLY A 1 285 ? -11.499 16.404 26.713 1.00 96.12 285 GLY A C 1
ATOM 2131 O O . GLY A 1 285 ? -11.823 15.941 25.622 1.00 96.12 285 GLY A O 1
ATOM 2132 N N . ILE A 1 286 ? -11.176 15.645 27.763 1.00 96.75 286 ILE A N 1
ATOM 2133 C CA . ILE A 1 286 ? -11.266 14.175 27.803 1.00 96.75 286 ILE A CA 1
ATOM 2134 C C . ILE A 1 286 ? -12.472 13.648 28.603 1.00 96.75 286 ILE A C 1
ATOM 2136 O O . ILE A 1 286 ? -12.612 12.436 28.755 1.00 96.75 286 ILE A O 1
ATOM 2140 N N . GLU A 1 287 ? -13.360 14.514 29.106 1.00 96.88 287 GLU A N 1
ATOM 2141 C CA . GLU A 1 287 ? -14.509 14.108 29.936 1.00 96.88 287 GLU A CA 1
ATOM 2142 C C . GLU A 1 287 ? -15.414 13.038 29.270 1.00 96.88 287 GLU A C 1
ATOM 2144 O O . GLU A 1 287 ? -15.845 12.132 29.982 1.00 96.88 287 GLU A O 1
ATOM 2149 N N . PRO A 1 288 ? -15.634 13.008 27.933 1.00 96.38 288 PRO A N 1
ATOM 2150 C CA . PRO A 1 288 ? -16.381 11.921 27.279 1.00 96.38 288 PRO A CA 1
ATOM 2151 C C . PRO A 1 288 ? -15.744 10.524 27.411 1.00 96.38 288 PRO A C 1
ATOM 2153 O O . PRO A 1 288 ? -16.436 9.516 27.287 1.00 96.38 288 PRO A O 1
ATOM 2156 N N . LEU A 1 289 ? -14.434 10.439 27.673 1.00 96.62 289 LEU A N 1
ATOM 2157 C CA . LEU A 1 289 ? -13.716 9.173 27.889 1.00 96.62 289 LEU A CA 1
ATOM 2158 C C . LEU A 1 289 ? -13.742 8.717 29.352 1.00 96.62 289 LEU A C 1
ATOM 2160 O O . LEU A 1 289 ? -13.472 7.550 29.643 1.00 96.62 289 LEU A O 1
ATOM 2164 N N . LYS A 1 290 ? -14.080 9.613 30.281 1.00 95.88 290 LYS A N 1
ATOM 2165 C CA . LYS A 1 290 ? -14.028 9.378 31.727 1.00 95.88 290 LYS A CA 1
ATOM 2166 C C . LYS A 1 290 ? -14.769 8.124 32.212 1.00 95.88 290 LYS A C 1
ATOM 2168 O O . LYS A 1 290 ? -14.165 7.410 33.008 1.00 95.88 290 LYS A O 1
ATOM 2173 N N . PRO A 1 291 ? -15.966 7.755 31.702 1.00 96.19 291 PRO A N 1
ATOM 2174 C CA . PRO A 1 291 ? -16.633 6.509 32.103 1.00 96.19 291 PRO A CA 1
ATOM 2175 C C . PRO A 1 291 ? -15.820 5.234 31.825 1.00 96.19 291 PRO A C 1
ATOM 2177 O O . PRO A 1 291 ? -16.068 4.203 32.447 1.00 96.19 291 PRO A O 1
ATOM 2180 N N . TYR A 1 292 ? -14.858 5.292 30.898 1.00 96.19 292 TYR A N 1
ATOM 2181 C CA . TYR A 1 292 ? -13.936 4.201 30.582 1.00 96.19 292 TYR A CA 1
ATOM 2182 C C . TYR A 1 292 ? -12.605 4.352 31.327 1.00 96.19 292 TYR A C 1
ATOM 2184 O O . TYR A 1 292 ? -12.091 3.371 31.858 1.00 96.19 292 TYR A O 1
ATOM 2192 N N . LEU A 1 293 ? -12.070 5.575 31.430 1.00 98.06 293 LEU A N 1
ATOM 2193 C CA . LEU A 1 293 ? -10.844 5.860 32.189 1.00 98.06 293 LEU A CA 1
ATOM 2194 C C . LEU A 1 293 ? -10.996 5.497 33.674 1.00 98.06 293 LEU A C 1
ATOM 2196 O O . LEU A 1 293 ? -10.122 4.836 34.229 1.00 98.06 293 LEU A O 1
ATOM 2200 N N . GLU A 1 294 ? -12.131 5.840 34.291 1.00 98.25 294 GLU A N 1
ATOM 2201 C CA . GLU A 1 294 ? -12.434 5.489 35.683 1.00 98.25 294 GLU A CA 1
ATOM 2202 C C . GLU A 1 294 ? -12.489 3.971 35.891 1.00 98.25 294 GLU A C 1
ATOM 2204 O O . GLU A 1 294 ? -11.984 3.481 36.898 1.00 98.25 294 GLU A O 1
ATOM 2209 N N . LYS A 1 295 ? -13.028 3.209 34.930 1.00 98.25 295 LYS A N 1
ATOM 2210 C CA . LYS A 1 295 ? -13.030 1.738 34.976 1.00 98.25 295 LYS A CA 1
ATOM 2211 C C . LYS A 1 295 ? -11.619 1.161 34.864 1.00 98.25 295 LYS A C 1
ATOM 2213 O O . LYS A 1 295 ? -11.272 0.268 35.634 1.00 98.25 295 LYS A O 1
ATOM 2218 N N . ILE A 1 296 ? -10.797 1.692 33.951 1.00 98.56 296 ILE A N 1
ATOM 2219 C CA . ILE A 1 296 ? -9.382 1.308 33.820 1.00 98.56 296 ILE A CA 1
ATOM 2220 C C . ILE A 1 296 ? -8.651 1.545 35.150 1.00 98.56 296 ILE A C 1
ATOM 2222 O O . ILE A 1 296 ? -7.944 0.658 35.621 1.00 98.56 296 ILE A O 1
ATOM 2226 N N . ASP A 1 297 ? -8.845 2.705 35.781 1.00 98.31 297 ASP A N 1
ATOM 2227 C CA . ASP A 1 297 ? -8.189 3.051 37.047 1.00 98.31 297 ASP A CA 1
ATOM 2228 C C . ASP A 1 297 ? -8.671 2.203 38.229 1.00 98.31 297 ASP A C 1
ATOM 2230 O O . ASP A 1 297 ? -7.854 1.751 39.039 1.00 98.31 297 ASP A O 1
ATOM 2234 N N . GLN A 1 298 ? -9.980 1.951 38.310 1.00 98.44 298 GLN A N 1
ATOM 2235 C CA . GLN A 1 298 ? -10.605 1.191 39.393 1.00 98.44 298 GLN A CA 1
ATOM 2236 C C . GLN A 1 298 ? -10.262 -0.302 39.375 1.00 98.44 298 GLN A C 1
ATOM 2238 O O . GLN A 1 298 ? -10.330 -0.920 40.437 1.00 98.44 298 GLN A O 1
ATOM 2243 N N . ALA A 1 299 ? -9.845 -0.879 38.244 1.00 98.56 299 ALA A N 1
ATOM 2244 C CA . ALA A 1 299 ? -9.430 -2.280 38.175 1.00 98.56 299 ALA A CA 1
ATOM 2245 C C . ALA A 1 299 ? -8.258 -2.561 39.141 1.00 98.56 299 ALA A C 1
ATOM 2247 O O . ALA A 1 299 ? -7.152 -2.042 38.977 1.00 98.56 299 ALA A O 1
ATOM 2248 N N . GLN A 1 300 ? -8.484 -3.381 40.166 1.00 98.44 300 GLN A N 1
ATOM 2249 C CA . GLN A 1 300 ? -7.479 -3.761 41.164 1.00 98.44 300 GLN A CA 1
ATOM 2250 C C . GLN A 1 300 ? -6.746 -5.047 40.784 1.00 98.44 300 GLN A C 1
ATOM 2252 O O . GLN A 1 300 ? -5.660 -5.303 41.302 1.00 98.44 300 GLN A O 1
ATOM 2257 N N . THR A 1 301 ? -7.308 -5.853 39.882 1.00 98.75 301 THR A N 1
ATOM 2258 C CA . THR A 1 301 ? -6.721 -7.119 39.425 1.00 98.75 301 THR A CA 1
ATOM 2259 C C . THR A 1 301 ? -6.603 -7.200 37.904 1.00 98.75 301 THR A C 1
ATOM 2261 O O . THR A 1 301 ? -7.327 -6.530 37.168 1.00 98.75 301 THR A O 1
ATOM 2264 N N . VAL A 1 302 ? -5.724 -8.082 37.415 1.00 98.44 302 VAL A N 1
ATOM 2265 C CA . VAL A 1 302 ? -5.620 -8.410 35.978 1.00 98.44 302 VAL A CA 1
ATOM 2266 C C . VAL A 1 302 ? -6.959 -8.896 35.405 1.00 98.44 302 VAL A C 1
ATOM 2268 O O . VAL A 1 302 ? -7.292 -8.543 34.279 1.00 98.44 302 VAL A O 1
ATOM 2271 N N . ALA A 1 303 ? -7.747 -9.657 36.172 1.00 98.38 303 ALA A N 1
ATOM 2272 C CA . ALA A 1 303 ? -9.060 -10.137 35.738 1.00 98.38 303 ALA A CA 1
ATOM 2273 C C . ALA A 1 303 ? -10.058 -8.981 35.537 1.00 98.38 303 ALA A C 1
ATOM 2275 O O . ALA A 1 303 ? -10.657 -8.868 34.472 1.00 98.38 303 ALA A O 1
ATOM 2276 N N . GLU A 1 304 ? -10.168 -8.074 36.511 1.00 98.62 304 GLU A N 1
ATOM 2277 C CA . GLU A 1 304 ? -11.000 -6.866 36.392 1.00 98.62 304 GLU A CA 1
ATOM 2278 C C . GLU A 1 304 ? -10.535 -5.966 35.239 1.00 98.62 304 GLU A C 1
ATOM 2280 O O . GLU A 1 304 ? -11.353 -5.407 34.516 1.00 98.62 304 GLU A O 1
ATOM 2285 N N . PHE A 1 305 ? -9.225 -5.850 35.013 1.00 98.75 305 PHE A N 1
ATOM 2286 C CA . PHE A 1 305 ? -8.695 -5.079 33.890 1.00 98.75 305 PHE A CA 1
ATOM 2287 C C . PHE A 1 305 ? -9.048 -5.707 32.534 1.00 98.75 305 PHE A C 1
ATOM 2289 O O . PHE A 1 305 ? -9.447 -4.994 31.617 1.00 98.75 305 PHE A O 1
ATOM 2296 N N . VAL A 1 306 ? -8.961 -7.034 32.405 1.00 98.56 306 VAL A N 1
ATOM 2297 C CA . VAL A 1 306 ? -9.372 -7.760 31.191 1.00 98.56 306 VAL A CA 1
ATOM 2298 C C . VAL A 1 306 ? -10.877 -7.620 30.937 1.00 98.56 306 VAL A C 1
ATOM 2300 O O . VAL A 1 306 ? -11.277 -7.453 29.787 1.00 98.56 306 VAL A O 1
ATOM 2303 N N . ASP A 1 307 ? -11.701 -7.568 31.983 1.00 98.00 307 ASP A N 1
ATOM 2304 C CA . ASP A 1 307 ? -13.131 -7.262 31.859 1.00 98.00 307 ASP A CA 1
ATOM 2305 C C . ASP A 1 307 ? -13.378 -5.856 31.292 1.00 98.00 307 ASP A C 1
ATOM 2307 O O . ASP A 1 307 ? -14.169 -5.692 30.362 1.00 98.00 307 ASP A O 1
ATOM 2311 N N . VAL A 1 308 ? -12.644 -4.848 31.773 1.00 98.25 308 VAL A N 1
ATOM 2312 C CA . VAL A 1 308 ? -12.700 -3.479 31.227 1.00 98.25 308 VAL A CA 1
ATOM 2313 C C . VAL A 1 308 ? -12.214 -3.432 29.774 1.00 98.25 308 VAL A C 1
ATOM 2315 O O . VAL A 1 308 ? -12.797 -2.724 28.950 1.00 98.25 308 VAL A O 1
ATOM 2318 N N . LEU A 1 309 ? -11.196 -4.223 29.412 1.00 98.00 309 LEU A N 1
ATOM 2319 C CA . LEU A 1 309 ? -10.781 -4.365 28.015 1.00 98.00 309 LEU A CA 1
ATOM 2320 C C . LEU A 1 309 ? -11.870 -5.002 27.136 1.00 98.00 309 LEU A C 1
ATOM 2322 O O . LEU A 1 309 ? -11.910 -4.705 25.942 1.00 98.00 309 LEU A O 1
ATOM 2326 N N . ALA A 1 310 ? -12.731 -5.872 27.673 1.00 96.75 310 ALA A N 1
ATOM 2327 C CA . ALA A 1 310 ? -13.830 -6.469 26.910 1.00 96.75 310 ALA A CA 1
ATOM 2328 C C . ALA A 1 310 ? -14.930 -5.438 26.618 1.00 96.75 310 ALA A C 1
ATOM 2330 O O . ALA A 1 310 ? -15.439 -5.380 25.498 1.00 96.75 310 ALA A O 1
ATOM 2331 N N . GLU A 1 311 ? -15.250 -4.576 27.588 1.00 95.06 311 GLU A N 1
ATOM 2332 C CA . GLU A 1 311 ? -16.168 -3.447 27.387 1.00 95.06 311 GLU A CA 1
ATOM 2333 C C . GLU A 1 311 ? -15.632 -2.447 26.350 1.00 95.06 311 GLU A C 1
ATOM 2335 O O . GLU A 1 311 ? -16.361 -2.050 25.442 1.00 95.06 311 GLU A O 1
ATOM 2340 N N . LEU A 1 312 ? -14.342 -2.103 26.428 1.00 93.81 312 LEU A N 1
ATOM 2341 C CA . LEU A 1 312 ? -13.650 -1.305 25.409 1.00 93.81 312 LEU A CA 1
ATOM 2342 C C . LEU A 1 312 ? -13.686 -1.985 24.029 1.00 93.81 312 LEU A C 1
ATOM 2344 O O . LEU A 1 312 ? -13.955 -1.329 23.022 1.00 93.81 312 LEU A O 1
ATOM 2348 N N . GLY A 1 313 ? -13.499 -3.307 23.991 1.00 91.44 313 GLY A N 1
ATOM 2349 C CA . GLY A 1 313 ? -13.588 -4.118 22.778 1.00 91.44 313 GLY A CA 1
ATOM 2350 C C . GLY A 1 313 ? -14.948 -4.018 22.084 1.00 91.44 313 GLY A C 1
ATOM 2351 O O . GLY A 1 313 ? -14.994 -3.920 20.856 1.00 91.44 313 GLY A O 1
ATOM 2352 N N . ARG A 1 314 ? -16.056 -3.973 22.841 1.00 90.44 314 ARG A N 1
ATOM 2353 C CA . ARG A 1 314 ? -17.409 -3.784 22.279 1.00 90.44 314 ARG A CA 1
ATOM 2354 C C . ARG A 1 314 ? -17.499 -2.481 21.491 1.00 90.44 314 ARG A C 1
ATOM 2356 O O . ARG A 1 314 ? -17.875 -2.514 20.324 1.00 90.44 314 ARG A O 1
ATOM 2363 N N . VAL A 1 315 ? -17.061 -1.364 22.073 1.00 87.88 315 VAL A N 1
ATOM 2364 C CA . VAL A 1 315 ? -17.062 -0.036 21.422 1.00 87.88 315 VAL A CA 1
ATOM 2365 C C . VAL A 1 315 ? -15.926 0.156 20.398 1.00 87.88 315 VAL A C 1
ATOM 2367 O O . VAL A 1 315 ? -15.704 1.261 19.911 1.00 87.88 315 VAL A O 1
ATOM 2370 N N . GLY A 1 316 ? -15.222 -0.919 20.021 1.00 85.38 316 GLY A N 1
ATOM 2371 C CA . GLY A 1 316 ? -14.211 -0.931 18.958 1.00 85.38 316 GLY A CA 1
ATOM 2372 C C . GLY A 1 316 ? -12.804 -0.515 19.388 1.00 85.38 316 GLY A C 1
ATOM 2373 O O . GLY A 1 316 ? -11.916 -0.432 18.541 1.00 85.38 316 GLY A O 1
ATOM 2374 N N . MET A 1 317 ? -12.574 -0.280 20.680 1.00 88.00 317 MET A N 1
ATOM 2375 C CA . MET A 1 317 ? -11.269 0.101 21.222 1.00 88.00 317 MET A CA 1
ATOM 2376 C C . MET A 1 317 ? -10.437 -1.152 21.533 1.00 88.00 317 MET A C 1
ATOM 2378 O O . MET A 1 317 ? -10.947 -2.134 22.064 1.00 88.00 317 MET A O 1
ATOM 2382 N N . SER A 1 318 ? -9.143 -1.143 21.204 1.00 89.62 318 SER A N 1
ATOM 2383 C CA . SER A 1 318 ? -8.237 -2.288 21.408 1.00 89.62 318 SER A CA 1
ATOM 2384 C C . SER A 1 318 ? -6.987 -1.885 22.195 1.00 89.62 318 SER A C 1
ATOM 2386 O O . SER A 1 318 ? -6.480 -0.777 22.044 1.00 89.62 318 SER A O 1
ATOM 2388 N N . SER A 1 319 ? -6.477 -2.795 23.028 1.00 94.06 319 SER A N 1
ATOM 2389 C CA . SER A 1 319 ? -5.244 -2.607 23.813 1.00 94.06 319 SER A CA 1
ATOM 2390 C C . SER A 1 319 ? -4.453 -3.918 23.854 1.00 94.06 319 SER A C 1
ATOM 2392 O O . SER A 1 319 ? -3.793 -4.242 22.877 1.00 94.06 319 SER A O 1
ATOM 2394 N N . MET A 1 320 ? -4.559 -4.736 24.905 1.00 95.69 320 MET A N 1
ATOM 2395 C CA . MET A 1 320 ? -3.799 -5.998 25.002 1.00 95.69 320 MET A CA 1
ATOM 2396 C C . MET A 1 320 ? -4.245 -7.090 24.023 1.00 95.69 320 MET A C 1
ATOM 2398 O O . MET A 1 320 ? -3.505 -8.045 23.791 1.00 95.69 320 MET A O 1
ATOM 2402 N N . PHE A 1 321 ? -5.434 -6.943 23.442 1.00 94.81 321 PHE A N 1
ATOM 2403 C CA . PHE A 1 321 ? -6.003 -7.879 22.483 1.00 94.81 321 PHE A CA 1
ATOM 2404 C C . PHE A 1 321 ? -6.661 -7.125 21.332 1.00 94.81 321 PHE A C 1
ATOM 2406 O O . PHE A 1 321 ? -7.244 -6.055 21.532 1.00 94.81 321 PHE A O 1
ATOM 2413 N N . LYS A 1 322 ? -6.599 -7.721 20.143 1.00 93.06 322 LYS A N 1
ATOM 2414 C CA . LYS A 1 322 ? -7.257 -7.256 18.928 1.00 93.06 322 LYS A CA 1
ATOM 2415 C C . LYS A 1 322 ? -7.907 -8.447 18.228 1.00 93.06 322 LYS A C 1
ATOM 2417 O O . LYS A 1 322 ? -7.294 -9.112 17.389 1.00 93.06 322 LYS A O 1
ATOM 2422 N N . PHE A 1 323 ? -9.157 -8.713 18.596 1.00 92.94 323 PHE A N 1
ATOM 2423 C CA . PHE A 1 323 ? -9.977 -9.746 17.970 1.00 92.94 323 PHE A CA 1
ATOM 2424 C C . PHE A 1 323 ? -10.887 -9.165 16.889 1.00 92.94 323 PHE A C 1
ATOM 2426 O O . PHE A 1 323 ? -11.383 -8.042 16.981 1.00 92.94 323 PHE A O 1
ATOM 2433 N N . GLY A 1 324 ? -11.134 -9.955 15.852 1.00 91.19 324 GLY A N 1
ATOM 2434 C CA . GLY A 1 324 ? -12.027 -9.607 14.758 1.00 91.19 324 GLY A CA 1
ATOM 2435 C C . GLY A 1 324 ? -12.666 -10.838 14.134 1.00 91.19 324 GLY A C 1
ATOM 2436 O O . GLY A 1 324 ? -12.392 -11.966 14.518 1.00 91.19 324 GLY A O 1
ATOM 2437 N N . VAL A 1 325 ? -13.514 -10.608 13.139 1.00 90.25 325 VAL A N 1
ATOM 2438 C CA . VAL A 1 325 ? -14.119 -11.672 12.334 1.00 90.25 325 VAL A CA 1
ATOM 2439 C C . VAL A 1 325 ? -13.670 -11.436 10.900 1.00 90.25 325 VAL A C 1
ATOM 2441 O O . VAL A 1 325 ? -13.803 -10.315 10.399 1.00 90.25 325 VAL A O 1
ATOM 2444 N N . GLY A 1 326 ? -13.076 -12.455 10.285 1.00 89.50 326 GLY A N 1
ATOM 2445 C CA . GLY A 1 326 ? -12.454 -12.404 8.961 1.00 89.50 326 GLY A CA 1
ATOM 2446 C C . GLY A 1 326 ? -12.736 -13.688 8.190 1.00 89.50 326 GLY A C 1
ATOM 2447 O O . GLY A 1 326 ? -13.105 -14.692 8.791 1.00 89.50 326 GLY A O 1
ATOM 2448 N N . GLN A 1 327 ? -12.657 -13.641 6.862 1.00 90.94 327 GLN A N 1
ATOM 2449 C CA . GLN A 1 327 ? -12.902 -14.829 6.039 1.00 90.94 327 GLN A CA 1
ATOM 2450 C C . GLN A 1 327 ? -11.783 -15.840 6.303 1.00 90.94 327 GLN A C 1
ATOM 2452 O O . GLN A 1 327 ? -10.616 -15.444 6.360 1.00 90.94 327 GLN A O 1
ATOM 2457 N N . ASP A 1 328 ? -12.126 -17.113 6.479 1.00 94.19 328 ASP A N 1
ATOM 2458 C CA . ASP A 1 328 ? -11.124 -18.160 6.664 1.00 94.19 328 ASP A CA 1
ATOM 2459 C C . ASP A 1 328 ? -10.274 -18.280 5.383 1.00 94.19 328 ASP A C 1
ATOM 2461 O O . ASP A 1 328 ? -10.790 -18.288 4.262 1.00 94.19 328 ASP A O 1
ATOM 2465 N N . THR A 1 329 ? -8.950 -18.296 5.538 1.00 93.06 329 THR A N 1
ATOM 2466 C CA . THR A 1 329 ? -8.006 -18.349 4.415 1.00 93.06 329 THR A CA 1
ATOM 2467 C C . THR A 1 329 ? -8.080 -19.680 3.658 1.00 93.06 329 THR A C 1
ATOM 2469 O O . THR A 1 329 ? -7.799 -19.703 2.462 1.00 93.06 329 THR A O 1
ATOM 2472 N N . LEU A 1 330 ? -8.482 -20.776 4.312 1.00 94.94 330 LEU A N 1
ATOM 2473 C CA . LEU A 1 330 ? -8.639 -22.108 3.716 1.00 94.94 330 LEU A CA 1
ATOM 2474 C C . LEU A 1 330 ? -10.098 -22.445 3.350 1.00 94.94 330 LEU A C 1
ATOM 2476 O O . LEU A 1 330 ? -10.313 -23.264 2.457 1.00 94.94 330 LEU A O 1
ATOM 2480 N N . ASP A 1 331 ? -11.092 -21.816 3.990 1.00 95.44 331 ASP A N 1
ATOM 2481 C CA . ASP A 1 331 ? -12.518 -21.924 3.629 1.00 95.44 331 ASP A CA 1
ATOM 2482 C C . ASP A 1 331 ? -13.185 -20.545 3.532 1.00 95.44 331 ASP A C 1
ATOM 2484 O O . ASP A 1 331 ? -13.937 -20.101 4.400 1.00 95.44 331 ASP A O 1
ATOM 2488 N N . SER A 1 332 ? -12.950 -19.877 2.408 1.00 94.81 332 SER A N 1
ATOM 2489 C CA . SER A 1 332 ? -13.428 -18.522 2.098 1.00 94.81 332 SER A CA 1
ATOM 2490 C C . SER A 1 332 ? -14.955 -18.331 2.102 1.00 94.81 332 SER A C 1
ATOM 2492 O O . SER A 1 332 ? -15.439 -17.210 1.932 1.00 94.81 332 SER A O 1
ATOM 2494 N N . ASN A 1 333 ? -15.742 -19.401 2.265 1.00 94.94 333 ASN A N 1
ATOM 2495 C CA . ASN A 1 333 ? -17.193 -19.320 2.449 1.00 94.94 333 ASN A CA 1
ATOM 2496 C C . ASN A 1 333 ? -17.590 -19.138 3.926 1.00 94.94 333 ASN A C 1
ATOM 2498 O O . ASN A 1 333 ? -18.753 -18.841 4.216 1.00 94.94 333 ASN A O 1
ATOM 2502 N N . LYS A 1 334 ? -16.642 -19.286 4.858 1.00 94.50 334 LYS A N 1
ATOM 2503 C CA . LYS A 1 334 ? -16.830 -19.118 6.299 1.00 94.50 334 LYS A CA 1
ATOM 2504 C C . LYS A 1 334 ? -16.107 -17.893 6.836 1.00 94.50 334 LYS A C 1
ATOM 2506 O O . LYS A 1 334 ? -15.078 -17.452 6.325 1.00 94.50 334 LYS A O 1
ATOM 2511 N N . TYR A 1 335 ? -16.668 -17.368 7.915 1.00 93.31 335 TYR A N 1
ATOM 2512 C CA . TYR A 1 335 ? -16.001 -16.419 8.784 1.00 93.31 335 TYR A CA 1
ATOM 2513 C C . TYR A 1 335 ? -15.377 -17.173 9.964 1.00 93.31 335 TYR A C 1
ATOM 2515 O O . TYR A 1 335 ? -16.026 -18.027 10.564 1.00 93.31 335 TYR A O 1
ATOM 2523 N N . ALA A 1 336 ? -14.141 -16.829 10.311 1.00 94.94 336 ALA A N 1
ATOM 2524 C CA . ALA A 1 336 ? -13.426 -17.313 11.485 1.00 94.94 336 ALA A CA 1
ATOM 2525 C C . ALA A 1 336 ? -13.164 -16.162 12.469 1.00 94.94 336 ALA A C 1
ATOM 2527 O O . ALA A 1 336 ? -13.128 -14.982 12.090 1.00 94.94 336 ALA A O 1
ATOM 2528 N N . LEU A 1 337 ? -12.956 -16.505 13.743 1.00 97.00 337 LEU A N 1
ATOM 2529 C CA . LEU A 1 337 ? -12.437 -15.561 14.730 1.00 97.00 337 LEU A CA 1
ATOM 2530 C C . LEU A 1 337 ? -10.956 -15.320 14.418 1.00 97.00 337 LEU A C 1
ATOM 2532 O O . LEU A 1 337 ? -10.188 -16.270 14.322 1.00 97.00 337 LEU A O 1
ATOM 2536 N N . ILE A 1 338 ? -10.537 -14.067 14.279 1.00 96.44 338 ILE A N 1
ATOM 2537 C CA . ILE A 1 338 ? -9.146 -13.694 14.003 1.00 96.44 338 ILE A CA 1
ATOM 2538 C C . ILE A 1 338 ? -8.569 -13.014 15.240 1.00 96.44 338 ILE A C 1
ATOM 2540 O O . ILE A 1 338 ? -9.151 -12.048 15.732 1.00 96.44 338 ILE A O 1
ATOM 2544 N N . ASN A 1 339 ? -7.418 -13.484 15.712 1.00 96.88 339 ASN A N 1
ATOM 2545 C CA . ASN A 1 339 ? -6.621 -12.832 16.744 1.00 96.88 339 ASN A CA 1
ATOM 2546 C C . ASN A 1 339 ? -5.377 -12.207 16.105 1.00 96.88 339 ASN A C 1
ATOM 2548 O O . ASN A 1 339 ? -4.536 -12.914 15.549 1.00 96.88 339 ASN A O 1
ATOM 2552 N N . GLN A 1 340 ? -5.253 -10.885 16.203 1.00 93.31 340 GLN A N 1
ATOM 2553 C CA . GLN A 1 340 ? -4.143 -10.122 15.626 1.00 93.31 340 GLN A CA 1
ATOM 2554 C C . GLN A 1 340 ? -3.065 -9.742 16.661 1.00 93.31 340 GLN A C 1
ATOM 2556 O O . GLN A 1 340 ? -2.223 -8.896 16.376 1.00 93.31 340 GLN A O 1
ATOM 2561 N N . GLY A 1 341 ? -3.097 -10.336 17.860 1.00 93.38 341 GLY A N 1
ATOM 2562 C CA . GLY A 1 341 ? -2.209 -9.983 18.969 1.00 93.38 341 GLY A CA 1
ATOM 2563 C C . GLY A 1 341 ? -2.663 -8.715 19.716 1.00 93.38 341 GLY A C 1
ATOM 2564 O O . GLY A 1 341 ? -3.848 -8.367 19.672 1.00 93.38 341 GLY A O 1
ATOM 2565 N N . PRO A 1 342 ? -1.757 -8.035 20.441 1.00 94.94 342 PRO A N 1
ATOM 2566 C CA . PRO A 1 342 ? -2.032 -6.738 21.050 1.00 94.94 342 PRO A CA 1
ATOM 2567 C C . PRO A 1 342 ? -2.093 -5.623 19.997 1.00 94.94 342 PRO A C 1
ATOM 2569 O O . PRO A 1 342 ? -1.475 -5.694 18.936 1.00 94.94 342 PRO A O 1
ATOM 2572 N N . ALA A 1 343 ? -2.819 -4.554 20.307 1.00 90.12 343 ALA A N 1
ATOM 2573 C CA . ALA A 1 343 ? -2.834 -3.330 19.524 1.00 90.12 343 ALA A CA 1
ATOM 2574 C C . ALA A 1 343 ? -1.647 -2.429 19.898 1.00 90.12 343 ALA A C 1
ATOM 2576 O O . ALA A 1 343 ? -1.411 -2.125 21.070 1.00 90.12 343 ALA A O 1
ATOM 2577 N N . TYR A 1 344 ? -0.934 -1.962 18.875 1.00 89.31 344 TYR A N 1
ATOM 2578 C CA . TYR A 1 344 ? 0.170 -1.020 19.004 1.00 89.31 344 TYR A CA 1
ATOM 2579 C C . TYR A 1 344 ? 0.077 0.100 17.960 1.00 89.31 344 TYR A C 1
ATOM 2581 O O . TYR A 1 344 ? -0.418 -0.096 16.849 1.00 89.31 344 TYR A O 1
ATOM 2589 N N . ALA A 1 345 ? 0.546 1.289 18.336 1.00 86.31 345 ALA A N 1
ATOM 2590 C CA . ALA A 1 345 ? 0.487 2.523 17.555 1.00 86.31 345 ALA A CA 1
ATOM 2591 C C . ALA A 1 345 ? 1.816 2.868 16.848 1.00 86.31 345 ALA A C 1
ATOM 2593 O O . ALA A 1 345 ? 1.970 3.969 16.332 1.00 86.31 345 ALA A O 1
ATOM 2594 N N . ILE A 1 346 ? 2.773 1.939 16.791 1.00 82.62 346 ILE A N 1
ATOM 2595 C CA . ILE A 1 346 ? 3.955 2.032 15.925 1.00 82.62 346 ILE A CA 1
ATOM 2596 C C . ILE A 1 346 ? 4.345 0.629 15.454 1.00 82.62 346 ILE A C 1
ATOM 2598 O O . ILE A 1 346 ? 4.332 -0.300 16.251 1.00 82.62 346 ILE A O 1
ATOM 2602 N N . THR A 1 347 ? 4.636 0.426 14.168 1.00 83.12 347 THR A N 1
ATOM 2603 C CA . THR A 1 347 ? 5.003 -0.910 13.657 1.00 83.12 347 THR A CA 1
ATOM 2604 C C . THR A 1 347 ? 6.485 -1.214 13.903 1.00 83.12 347 THR A C 1
ATOM 2606 O O . THR A 1 347 ? 7.284 -0.290 14.085 1.00 83.12 347 THR A O 1
ATOM 2609 N N . LYS A 1 348 ? 6.859 -2.507 13.844 1.00 86.19 348 LYS A N 1
ATOM 2610 C CA . LYS A 1 348 ? 8.241 -3.052 13.860 1.00 86.19 348 LYS A CA 1
ATOM 2611 C C . LYS A 1 348 ? 9.247 -2.208 13.077 1.00 86.19 348 LYS A C 1
ATOM 2613 O O . LYS A 1 348 ? 10.425 -2.070 13.414 1.00 86.19 348 LYS A O 1
ATOM 2618 N N . ASP A 1 349 ? 8.739 -1.623 12.019 1.00 81.56 349 ASP A N 1
ATOM 2619 C CA . ASP A 1 349 ? 9.519 -1.086 10.944 1.00 81.56 349 ASP A CA 1
ATOM 2620 C C . ASP A 1 349 ? 9.789 0.415 11.085 1.00 81.56 349 ASP A C 1
ATOM 2622 O O . ASP A 1 349 ? 10.835 0.886 10.655 1.00 81.56 349 ASP A O 1
ATOM 2626 N N . TYR A 1 350 ? 8.951 1.151 11.822 1.00 78.81 350 TYR A N 1
ATOM 2627 C CA . TYR A 1 350 ? 9.281 2.513 12.269 1.00 78.81 350 TYR A CA 1
ATOM 2628 C C . TYR A 1 350 ? 10.107 2.541 13.563 1.00 78.81 350 TYR A C 1
ATOM 2630 O O . TYR A 1 350 ? 10.626 3.589 13.941 1.00 78.81 350 TYR A O 1
ATOM 2638 N N . ILE A 1 351 ? 10.266 1.405 14.251 1.00 83.56 351 ILE A N 1
ATOM 2639 C CA . ILE A 1 351 ? 11.110 1.303 15.455 1.00 83.56 351 ILE A CA 1
ATOM 2640 C C . ILE A 1 351 ? 12.475 0.675 15.200 1.00 83.56 351 ILE A C 1
ATOM 2642 O O . ILE A 1 351 ? 13.391 0.924 15.985 1.00 83.56 351 ILE A O 1
ATOM 2646 N N . THR A 1 352 ? 12.665 -0.092 14.128 1.00 82.12 352 THR A N 1
ATOM 2647 C CA . THR A 1 352 ? 13.973 -0.668 13.795 1.00 82.12 352 THR A CA 1
ATOM 2648 C C . THR A 1 352 ? 14.787 0.233 12.858 1.00 82.12 352 THR A C 1
ATOM 2650 O O . THR A 1 352 ? 14.250 1.072 12.141 1.00 82.12 352 THR A O 1
ATOM 2653 N N . GLY A 1 353 ? 16.118 0.091 12.889 1.00 79.25 353 GLY A N 1
ATOM 2654 C CA . GLY A 1 353 ? 17.048 0.837 12.031 1.00 79.25 353 GLY A CA 1
ATOM 2655 C C . GLY A 1 353 ? 17.437 2.229 12.550 1.00 79.25 353 GLY A C 1
ATOM 2656 O O . GLY A 1 353 ? 16.662 2.921 13.212 1.00 79.25 353 GLY A O 1
ATOM 2657 N N . ASP A 1 354 ? 18.666 2.652 12.245 1.00 77.75 354 ASP A N 1
ATOM 2658 C CA . ASP A 1 354 ? 19.240 3.905 12.762 1.00 77.75 354 ASP A CA 1
ATOM 2659 C C . ASP A 1 354 ? 18.538 5.149 12.185 1.00 77.75 354 ASP A C 1
ATOM 2661 O O . ASP A 1 354 ? 18.317 6.123 12.902 1.00 77.75 354 ASP A O 1
ATOM 2665 N N . ALA A 1 355 ? 18.120 5.091 10.913 1.00 76.81 355 ALA A N 1
ATOM 2666 C CA . ALA A 1 355 ? 17.431 6.184 10.217 1.00 76.81 355 ALA A CA 1
ATOM 2667 C C . ALA A 1 355 ? 16.098 6.587 10.876 1.00 76.81 355 ALA A C 1
ATOM 2669 O O . ALA A 1 355 ? 15.717 7.753 10.823 1.00 76.81 355 ALA A O 1
ATOM 2670 N N . ASN A 1 356 ? 15.435 5.650 11.559 1.00 80.50 356 ASN A N 1
ATOM 2671 C CA . ASN A 1 356 ? 14.133 5.859 12.191 1.00 80.50 356 ASN A CA 1
ATOM 2672 C C . ASN A 1 356 ? 14.214 6.462 13.607 1.00 80.50 356 ASN A C 1
ATOM 2674 O O . ASN A 1 356 ? 13.193 6.593 14.281 1.00 80.50 356 ASN A O 1
ATOM 2678 N N . GLN A 1 357 ? 15.402 6.872 14.075 1.00 88.12 357 GLN A N 1
ATOM 2679 C CA . GLN A 1 357 ? 15.554 7.528 15.381 1.00 88.12 357 GLN A CA 1
ATOM 2680 C C . GLN A 1 357 ? 14.623 8.745 15.574 1.00 88.12 357 GLN A C 1
ATOM 2682 O O . GLN A 1 357 ? 13.949 8.779 16.602 1.00 88.12 357 GLN A O 1
ATOM 2687 N N . PRO A 1 358 ? 14.477 9.680 14.608 1.00 86.12 358 PRO A N 1
ATOM 2688 C CA . PRO A 1 358 ? 13.566 10.814 14.768 1.00 86.12 358 PRO A CA 1
ATOM 2689 C C . PRO A 1 358 ? 12.101 10.391 14.936 1.00 86.12 358 PRO A C 1
ATOM 2691 O O . PRO A 1 358 ? 11.365 11.034 15.679 1.00 86.12 358 PRO A O 1
ATOM 2694 N N . ILE A 1 359 ? 11.682 9.297 14.289 1.00 85.25 359 ILE A N 1
ATOM 2695 C CA . ILE A 1 359 ? 10.310 8.775 14.377 1.00 85.25 359 ILE A CA 1
ATOM 2696 C C . ILE A 1 359 ? 10.056 8.177 15.767 1.00 85.25 359 ILE A C 1
ATOM 2698 O O . ILE A 1 359 ? 9.013 8.443 16.364 1.00 85.25 359 ILE A O 1
ATOM 2702 N N . ARG A 1 360 ? 11.029 7.442 16.327 1.00 89.62 360 ARG A N 1
ATOM 2703 C CA . ARG A 1 360 ? 10.974 6.945 17.714 1.00 89.62 360 ARG A CA 1
ATOM 2704 C C . ARG A 1 360 ? 10.855 8.087 18.725 1.00 89.62 360 ARG A C 1
ATOM 2706 O O . ARG A 1 360 ? 9.985 8.040 19.593 1.00 89.62 360 ARG A O 1
ATOM 2713 N N . ASP A 1 361 ? 11.681 9.122 18.580 1.00 93.38 361 ASP A N 1
ATOM 2714 C CA . ASP A 1 361 ? 11.675 10.294 19.467 1.00 93.38 361 ASP A CA 1
ATOM 2715 C C . ASP A 1 361 ? 10.350 11.075 19.368 1.00 93.38 361 ASP A C 1
ATOM 2717 O O . ASP A 1 361 ? 9.781 11.493 20.381 1.00 93.38 361 ASP A O 1
ATOM 2721 N N . ALA A 1 362 ? 9.806 11.215 18.155 1.00 91.12 362 ALA A N 1
ATOM 2722 C CA . ALA A 1 362 ? 8.512 11.846 17.919 1.00 91.12 362 ALA A CA 1
ATOM 2723 C C . ALA A 1 362 ? 7.342 11.035 18.489 1.00 91.12 362 ALA A C 1
ATOM 2725 O O . ALA A 1 362 ? 6.426 11.623 19.061 1.00 91.12 362 ALA A O 1
ATOM 2726 N N . PHE A 1 363 ? 7.378 9.703 18.382 1.00 94.00 363 PHE A N 1
ATOM 2727 C CA . PHE A 1 363 ? 6.355 8.823 18.948 1.00 94.00 363 PHE A CA 1
ATOM 2728 C C . PHE A 1 363 ? 6.368 8.857 20.483 1.00 94.00 363 PHE A C 1
ATOM 2730 O O . PHE A 1 363 ? 5.314 9.007 21.099 1.00 94.00 363 PHE A O 1
ATOM 2737 N N . LEU A 1 364 ? 7.552 8.833 21.109 1.00 96.88 364 LEU A N 1
ATOM 2738 C CA . LEU A 1 364 ? 7.702 9.034 22.555 1.00 96.88 364 LEU A CA 1
ATOM 2739 C C . LEU A 1 364 ? 7.129 10.389 23.007 1.00 96.88 364 LEU A C 1
ATOM 2741 O O . LEU A 1 364 ? 6.389 10.454 23.992 1.00 96.88 364 LEU A O 1
ATOM 2745 N N . ASN A 1 365 ? 7.418 11.469 22.273 1.00 96.44 365 ASN A N 1
ATOM 2746 C CA . ASN A 1 365 ? 6.822 12.775 22.554 1.00 96.44 365 ASN A CA 1
ATOM 2747 C C . ASN A 1 365 ? 5.297 12.770 22.352 1.00 96.44 365 ASN A C 1
ATOM 2749 O O . ASN A 1 365 ? 4.585 13.337 23.174 1.00 96.44 365 ASN A O 1
ATOM 2753 N N . TYR A 1 366 ? 4.778 12.115 21.312 1.00 96.31 366 TYR A N 1
ATOM 2754 C CA . TYR A 1 366 ? 3.339 12.014 21.063 1.00 96.31 366 TYR A CA 1
ATOM 2755 C C . TYR A 1 366 ? 2.605 11.297 22.208 1.00 96.31 366 TYR A C 1
ATOM 2757 O O . TYR A 1 366 ? 1.615 11.829 22.710 1.00 96.31 366 TYR A O 1
ATOM 2765 N N . ILE A 1 367 ? 3.141 10.174 22.714 1.00 97.88 367 ILE A N 1
ATOM 2766 C CA . ILE A 1 367 ? 2.614 9.503 23.918 1.00 97.88 367 ILE A CA 1
ATOM 2767 C C . ILE A 1 367 ? 2.562 10.488 25.095 1.00 97.88 367 ILE A C 1
ATOM 2769 O O . ILE A 1 367 ? 1.524 10.630 25.740 1.00 97.88 367 ILE A O 1
ATOM 2773 N N . LYS A 1 368 ? 3.657 11.216 25.351 1.00 98.50 368 LYS A N 1
ATOM 2774 C CA . LYS A 1 368 ? 3.723 12.223 26.419 1.00 98.50 368 LYS A CA 1
ATOM 2775 C C . LYS A 1 368 ? 2.670 13.324 26.256 1.00 98.50 368 LYS A C 1
ATOM 2777 O O . LYS A 1 368 ? 2.028 13.679 27.243 1.00 98.50 368 LYS A O 1
ATOM 2782 N N . GLN A 1 369 ? 2.462 13.843 25.042 1.00 98.12 369 GLN A N 1
ATOM 2783 C CA . GLN A 1 369 ? 1.439 14.863 24.789 1.00 98.12 369 GLN A CA 1
ATOM 2784 C C . GLN A 1 369 ? 0.032 14.357 25.132 1.00 98.12 369 GLN A C 1
ATOM 2786 O O . GLN A 1 369 ? -0.740 15.113 25.712 1.00 98.12 369 GLN A O 1
ATOM 2791 N N . MET A 1 370 ? -0.297 13.088 24.860 1.00 97.56 370 MET A N 1
ATOM 2792 C CA . MET A 1 370 ? -1.606 12.530 25.234 1.00 97.56 370 MET A CA 1
ATOM 2793 C C . MET A 1 370 ? -1.838 12.558 26.754 1.00 97.56 370 MET A C 1
ATOM 2795 O O . MET A 1 370 ? -2.918 12.934 27.198 1.00 97.56 370 MET A O 1
ATOM 2799 N N . PHE A 1 371 ? -0.824 12.238 27.567 1.00 98.38 371 PHE A N 1
ATOM 2800 C CA . PHE A 1 371 ? -0.951 12.296 29.030 1.00 98.38 371 PHE A CA 1
ATOM 2801 C C . PHE A 1 371 ? -0.976 13.729 29.583 1.00 98.38 371 PHE A C 1
ATOM 2803 O O . PHE A 1 371 ? -1.763 14.009 30.485 1.00 98.38 371 PHE A O 1
ATOM 2810 N N . LEU A 1 372 ? -0.201 14.654 29.006 1.00 98.38 372 LEU A N 1
ATOM 2811 C CA . LEU A 1 372 ? -0.282 16.082 29.346 1.00 98.38 372 LEU A CA 1
ATOM 2812 C C . LEU A 1 372 ? -1.676 16.661 29.053 1.00 98.38 372 LEU A C 1
ATOM 2814 O O . LEU A 1 372 ? -2.239 17.379 29.877 1.00 98.38 372 LEU A O 1
ATOM 2818 N N . LEU A 1 373 ? -2.260 16.326 27.898 1.00 97.00 373 LEU A N 1
ATOM 2819 C CA . LEU A 1 373 ? -3.608 16.760 27.514 1.00 97.00 373 LEU A CA 1
ATOM 2820 C C . LEU A 1 373 ? -4.716 16.077 28.334 1.00 97.00 373 LEU A C 1
ATOM 2822 O O . LEU A 1 373 ? -5.797 16.646 28.483 1.00 97.00 373 LEU A O 1
ATOM 2826 N N . ALA A 1 374 ? -4.433 14.909 28.916 1.00 96.19 374 ALA A N 1
ATOM 2827 C CA . ALA A 1 374 ? -5.277 14.251 29.911 1.00 96.19 374 ALA A CA 1
ATOM 2828 C C . ALA A 1 374 ? -5.147 14.838 31.336 1.00 96.19 374 ALA A C 1
ATOM 2830 O O . ALA A 1 374 ? -5.895 14.436 32.226 1.00 96.19 374 ALA A O 1
ATOM 2831 N N . GLY A 1 375 ? -4.237 15.795 31.560 1.00 96.19 375 GLY A N 1
ATOM 2832 C CA . GLY A 1 375 ? -4.070 16.504 32.833 1.00 96.19 375 GLY A CA 1
ATOM 2833 C C . GLY A 1 375 ? -2.985 15.958 33.769 1.00 96.19 375 GLY A C 1
ATOM 2834 O O . GLY A 1 375 ? -2.898 16.423 34.905 1.00 96.19 375 GLY A O 1
ATOM 2835 N N . GLU A 1 376 ? -2.154 15.011 33.322 1.00 98.06 376 GLU A N 1
ATOM 2836 C CA . GLU A 1 376 ? -0.960 14.586 34.069 1.00 98.06 376 GLU A CA 1
ATOM 2837 C C . GLU A 1 376 ? 0.104 15.697 34.092 1.00 98.06 376 GLU A C 1
ATOM 2839 O O . GLU A 1 376 ? 0.234 16.478 33.146 1.00 98.06 376 GLU A O 1
ATOM 2844 N N . ASP A 1 377 ? 0.913 15.753 35.153 1.00 98.19 377 ASP A N 1
ATOM 2845 C CA . ASP A 1 377 ? 2.043 16.686 35.211 1.00 98.19 377 ASP A CA 1
ATOM 2846 C C . ASP A 1 377 ? 3.219 16.254 34.311 1.00 98.19 377 ASP A C 1
ATOM 2848 O O . ASP A 1 377 ? 3.346 15.099 33.908 1.00 98.19 377 ASP A O 1
ATOM 2852 N N . GLU A 1 378 ? 4.118 17.194 34.012 1.00 98.12 378 GLU A N 1
ATOM 2853 C CA . GLU A 1 378 ? 5.280 16.998 33.132 1.00 98.12 378 GLU A CA 1
ATOM 2854 C C . GLU A 1 378 ? 6.188 15.823 33.540 1.00 98.12 378 GLU A C 1
ATOM 2856 O O . GLU A 1 378 ? 6.718 15.118 32.674 1.00 98.12 378 GLU A O 1
ATOM 2861 N N . GLN A 1 379 ? 6.371 15.580 34.841 1.00 98.31 379 GLN A N 1
ATOM 2862 C CA . GLN A 1 379 ? 7.202 14.485 35.339 1.00 98.31 379 GLN A CA 1
ATOM 2863 C C . GLN A 1 379 ? 6.470 13.148 35.188 1.00 98.31 379 GLN A C 1
ATOM 2865 O O . GLN A 1 379 ? 7.051 12.175 34.697 1.00 98.31 379 GLN A O 1
ATOM 2870 N N . LYS A 1 380 ? 5.192 13.103 35.573 1.00 98.25 380 LYS A N 1
ATOM 2871 C CA . LYS A 1 380 ? 4.350 11.907 35.511 1.00 98.25 380 LYS A CA 1
ATOM 2872 C C . LYS A 1 380 ? 4.063 11.487 34.069 1.00 98.25 380 LYS A C 1
ATOM 2874 O O . LYS A 1 380 ? 4.279 10.322 33.738 1.00 98.25 380 LYS A O 1
ATOM 2879 N N . ALA A 1 381 ? 3.693 12.424 33.198 1.00 98.62 381 ALA A N 1
ATOM 2880 C CA . ALA A 1 381 ? 3.487 12.193 31.770 1.00 98.62 381 ALA A CA 1
ATOM 2881 C C . ALA A 1 381 ? 4.762 11.691 31.073 1.00 98.62 381 ALA A C 1
ATOM 2883 O O . ALA A 1 381 ? 4.689 10.772 30.260 1.00 98.62 381 ALA A O 1
ATOM 2884 N N . SER A 1 382 ? 5.938 12.239 31.412 1.00 98.56 382 SER A N 1
ATOM 2885 C CA . SER A 1 382 ? 7.214 11.789 30.831 1.00 98.56 382 SER A CA 1
ATOM 2886 C C . SER A 1 382 ? 7.580 10.356 31.243 1.00 98.56 382 SER A C 1
ATOM 2888 O O . SER A 1 382 ? 8.029 9.579 30.402 1.00 98.56 382 SER A O 1
ATOM 2890 N N . GLU A 1 383 ? 7.368 9.982 32.509 1.00 98.56 383 GLU A N 1
ATOM 2891 C CA . GLU A 1 383 ? 7.645 8.616 32.976 1.00 98.56 383 GLU A CA 1
ATOM 2892 C C . GLU A 1 383 ? 6.638 7.602 32.419 1.00 98.56 383 GLU A C 1
ATOM 2894 O O . GLU A 1 383 ? 7.048 6.539 31.953 1.00 98.56 383 GLU A O 1
ATOM 2899 N N . ILE A 1 384 ? 5.340 7.936 32.378 1.00 98.69 384 ILE A N 1
ATOM 2900 C CA . ILE A 1 384 ? 4.338 7.085 31.718 1.00 98.69 384 ILE A CA 1
ATOM 2901 C C . ILE A 1 384 ? 4.698 6.897 30.240 1.00 98.69 384 ILE A C 1
ATOM 2903 O O . ILE A 1 384 ? 4.684 5.769 29.749 1.00 98.69 384 ILE A O 1
ATOM 2907 N N . ALA A 1 385 ? 5.059 7.974 29.537 1.00 98.69 385 ALA A N 1
ATOM 2908 C CA . ALA A 1 385 ? 5.382 7.906 28.118 1.00 98.69 385 ALA A CA 1
ATOM 2909 C C . ALA A 1 385 ? 6.567 6.984 27.827 1.00 98.69 385 ALA A C 1
ATOM 2911 O O . ALA A 1 385 ? 6.494 6.199 26.886 1.00 98.69 385 ALA A O 1
ATOM 2912 N N . ARG A 1 386 ? 7.614 7.018 28.661 1.00 98.62 386 ARG A N 1
ATOM 2913 C CA . ARG A 1 386 ? 8.757 6.100 28.563 1.00 98.62 386 ARG A CA 1
ATOM 2914 C C . ARG A 1 386 ? 8.325 4.638 28.720 1.00 98.62 386 ARG A C 1
ATOM 2916 O O . ARG A 1 386 ? 8.666 3.813 27.880 1.00 98.62 386 ARG A O 1
ATOM 2923 N N . GLN A 1 387 ? 7.549 4.327 29.759 1.00 98.62 387 GLN A N 1
ATOM 2924 C CA . GLN A 1 387 ? 7.101 2.956 30.036 1.00 98.62 387 GLN A CA 1
ATOM 2925 C C . GLN A 1 387 ? 6.153 2.418 28.948 1.00 98.62 387 GLN A C 1
ATOM 2927 O O . GLN A 1 387 ? 6.305 1.287 28.490 1.00 98.62 387 GLN A O 1
ATOM 2932 N N . VAL A 1 388 ? 5.192 3.234 28.500 1.00 98.62 388 VAL A N 1
ATOM 2933 C CA . VAL A 1 388 ? 4.261 2.878 27.417 1.00 98.62 388 VAL A CA 1
ATOM 2934 C C . VAL A 1 388 ? 5.008 2.729 26.091 1.00 98.62 388 VAL A C 1
ATOM 2936 O O . VAL A 1 388 ? 4.751 1.771 25.368 1.00 98.62 388 VAL A O 1
ATOM 2939 N N . TYR A 1 389 ? 5.971 3.605 25.790 1.00 98.06 389 TYR A N 1
ATOM 2940 C CA . TYR A 1 389 ? 6.833 3.474 24.613 1.00 98.06 389 TYR A CA 1
ATOM 2941 C C . TYR A 1 389 ? 7.603 2.144 24.618 1.00 98.06 389 TYR A C 1
ATOM 2943 O O . TYR A 1 389 ? 7.619 1.453 23.604 1.00 98.06 389 TYR A O 1
ATOM 2951 N N . GLU A 1 390 ? 8.206 1.760 25.748 1.00 97.75 390 GLU A N 1
ATOM 2952 C CA . GLU A 1 390 ? 8.950 0.499 25.886 1.00 97.75 390 GLU A CA 1
ATOM 2953 C C . GLU A 1 390 ? 8.051 -0.727 25.642 1.00 97.75 390 GLU A C 1
ATOM 2955 O O . GLU A 1 390 ? 8.445 -1.639 24.914 1.00 97.75 390 GLU A O 1
ATOM 2960 N N . LEU A 1 391 ? 6.816 -0.722 26.160 1.00 97.88 391 LEU A N 1
ATOM 2961 C CA . LEU A 1 391 ? 5.830 -1.781 25.907 1.00 97.88 391 LEU A CA 1
ATOM 2962 C C . LEU A 1 391 ? 5.389 -1.834 24.433 1.00 97.88 391 LEU A C 1
ATOM 2964 O O . LEU A 1 391 ? 5.367 -2.901 23.820 1.00 97.88 391 LEU A O 1
ATOM 2968 N N . GLN A 1 392 ? 5.054 -0.678 23.856 1.00 95.69 392 GLN A N 1
ATOM 2969 C CA . GLN A 1 392 ? 4.643 -0.545 22.456 1.00 95.69 392 GLN A CA 1
ATOM 2970 C C . GLN A 1 392 ? 5.759 -0.998 21.503 1.00 95.69 392 GLN A C 1
ATOM 2972 O O . GLN A 1 392 ? 5.491 -1.704 20.531 1.00 95.69 392 GLN A O 1
ATOM 2977 N N . GLN A 1 393 ? 7.013 -0.650 21.813 1.00 94.69 393 GLN A N 1
ATOM 2978 C CA . GLN A 1 393 ? 8.195 -1.100 21.084 1.00 94.69 393 GLN A CA 1
ATOM 2979 C C . GLN A 1 393 ? 8.348 -2.625 21.158 1.00 94.69 393 GLN A C 1
ATOM 2981 O O . GLN A 1 393 ? 8.594 -3.255 20.133 1.00 94.69 393 GLN A O 1
ATOM 2986 N N . ASP A 1 394 ? 8.186 -3.236 22.332 1.00 95.62 394 ASP A N 1
ATOM 2987 C CA . ASP A 1 394 ? 8.371 -4.679 22.508 1.00 95.62 394 ASP A CA 1
ATOM 2988 C C . ASP A 1 394 ? 7.292 -5.518 21.795 1.00 95.62 394 ASP A C 1
ATOM 2990 O O . ASP A 1 394 ? 7.618 -6.518 21.145 1.00 95.62 394 ASP A O 1
ATOM 2994 N N . PHE A 1 395 ? 6.026 -5.081 21.815 1.00 94.69 395 PHE A N 1
ATOM 2995 C CA . PHE A 1 395 ? 4.970 -5.683 20.987 1.00 94.69 395 PHE A CA 1
ATOM 2996 C C . PHE A 1 395 ? 5.291 -5.572 19.499 1.00 94.69 395 PHE A C 1
ATOM 2998 O O . PHE A 1 395 ? 5.230 -6.561 18.771 1.00 94.69 395 PHE A O 1
ATOM 3005 N N . ALA A 1 396 ? 5.679 -4.386 19.041 1.00 91.44 396 ALA A N 1
ATOM 3006 C CA . ALA A 1 396 ? 5.962 -4.147 17.638 1.00 91.44 396 ALA A CA 1
ATOM 3007 C C . ALA A 1 396 ? 7.213 -4.903 17.143 1.00 91.44 396 ALA A C 1
ATOM 3009 O O . ALA A 1 396 ? 7.185 -5.430 16.038 1.00 91.44 396 ALA A O 1
ATOM 3010 N N . LEU A 1 397 ? 8.273 -5.053 17.953 1.00 92.00 397 LEU A N 1
ATOM 3011 C CA . LEU A 1 397 ? 9.447 -5.879 17.613 1.00 92.00 397 LEU A CA 1
ATOM 3012 C C . LEU A 1 397 ? 9.142 -7.382 17.567 1.00 92.00 397 LEU A C 1
ATOM 3014 O O . LEU A 1 397 ? 9.847 -8.123 16.882 1.00 92.00 397 LEU A O 1
ATOM 3018 N N . THR A 1 398 ? 8.130 -7.832 18.312 1.00 91.88 398 THR A N 1
ATOM 3019 C CA . THR A 1 398 ? 7.715 -9.244 18.368 1.00 91.88 398 THR A CA 1
ATOM 3020 C C . THR A 1 398 ? 6.721 -9.603 17.253 1.00 91.88 398 THR A C 1
ATOM 3022 O O . THR A 1 398 ? 6.510 -10.783 16.977 1.00 91.88 398 THR A O 1
ATOM 3025 N N . GLY A 1 399 ? 6.112 -8.604 16.608 1.00 87.50 399 GLY A N 1
ATOM 3026 C CA . GLY A 1 399 ? 5.181 -8.793 15.499 1.00 87.50 399 GLY A CA 1
ATOM 3027 C C . GLY A 1 399 ? 5.850 -8.980 14.136 1.00 87.50 399 GLY A C 1
ATOM 3028 O O . GLY A 1 399 ? 7.053 -8.776 13.954 1.00 87.50 399 GLY A O 1
ATOM 3029 N N . SER A 1 400 ? 5.038 -9.353 13.155 1.00 85.19 400 SER A N 1
ATOM 3030 C CA . SER A 1 400 ? 5.399 -9.367 11.739 1.00 85.19 400 SER A CA 1
ATOM 3031 C C . SER A 1 400 ? 5.834 -8.001 11.196 1.00 85.19 400 SER A C 1
ATOM 3033 O O . SER A 1 400 ? 5.325 -6.953 11.603 1.00 85.19 400 SER A O 1
ATOM 3035 N N . GLY A 1 401 ? 6.780 -8.035 10.255 1.00 81.00 401 GLY A N 1
ATOM 3036 C CA . GLY A 1 401 ? 7.115 -6.900 9.392 1.00 81.00 401 GLY A CA 1
ATOM 3037 C C . GLY A 1 401 ? 6.385 -6.993 8.053 1.00 81.00 401 GLY A C 1
ATOM 3038 O O . GLY A 1 401 ? 5.525 -7.853 7.848 1.00 81.00 401 GLY A O 1
ATOM 3039 N N . MET A 1 402 ? 6.717 -6.109 7.121 1.00 75.94 402 MET A N 1
ATOM 3040 C CA . MET A 1 402 ? 6.102 -6.102 5.786 1.00 75.94 402 MET A CA 1
ATOM 3041 C C . MET A 1 402 ? 6.444 -7.315 4.934 1.00 75.94 402 MET A C 1
ATOM 3043 O O . MET A 1 402 ? 5.628 -7.764 4.133 1.00 75.94 402 MET A O 1
ATOM 3047 N N . GLU A 1 403 ? 7.621 -7.896 5.157 1.00 78.75 403 GLU A N 1
ATOM 3048 C CA . GLU A 1 403 ? 8.067 -9.138 4.531 1.00 78.75 403 GLU A CA 1
ATOM 3049 C C . GLU A 1 403 ? 7.108 -10.320 4.770 1.00 78.75 403 GLU A C 1
ATOM 3051 O O . GLU A 1 403 ? 7.150 -11.315 4.049 1.00 78.75 403 GLU A O 1
ATOM 3056 N N . ASP A 1 404 ? 6.229 -10.204 5.768 1.00 83.69 404 ASP A N 1
ATOM 3057 C CA . ASP A 1 404 ? 5.314 -11.244 6.214 1.00 83.69 404 ASP A CA 1
ATOM 3058 C C . ASP A 1 404 ? 3.848 -11.025 5.792 1.00 83.69 404 ASP A C 1
ATOM 3060 O O . ASP A 1 404 ? 3.037 -11.929 5.986 1.00 83.69 404 ASP A O 1
ATOM 3064 N N . ILE A 1 405 ? 3.464 -9.863 5.241 1.00 80.12 405 ILE A N 1
ATOM 3065 C CA . ILE A 1 405 ? 2.042 -9.457 5.114 1.00 80.12 405 ILE A CA 1
ATOM 3066 C C . ILE A 1 405 ? 1.182 -10.412 4.260 1.00 80.12 405 ILE A C 1
ATOM 3068 O O . ILE A 1 405 ? -0.027 -10.523 4.472 1.00 80.12 405 ILE A O 1
ATOM 3072 N N . TYR A 1 406 ? 1.809 -11.136 3.328 1.00 84.06 406 TYR A N 1
ATOM 3073 C CA . TYR A 1 406 ? 1.181 -12.160 2.480 1.00 84.06 406 TYR A CA 1
ATOM 3074 C C . TYR A 1 406 ? 1.620 -13.596 2.830 1.00 84.06 406 TYR A C 1
ATOM 3076 O O . TYR A 1 406 ? 1.288 -14.546 2.120 1.00 84.06 406 TYR A O 1
ATOM 3084 N N . ASN A 1 407 ? 2.367 -13.788 3.921 1.00 88.62 407 ASN A N 1
ATOM 3085 C CA . ASN A 1 407 ? 2.888 -15.088 4.332 1.00 88.62 407 ASN A CA 1
ATOM 3086 C C . ASN A 1 407 ? 1.820 -15.901 5.083 1.00 88.62 407 ASN A C 1
ATOM 3088 O O . ASN A 1 407 ? 1.751 -15.900 6.314 1.00 88.62 407 ASN A O 1
ATOM 3092 N N . VAL A 1 408 ? 0.983 -16.621 4.332 1.00 90.94 408 VAL A N 1
ATOM 3093 C CA . VAL A 1 408 ? -0.090 -17.457 4.896 1.00 90.94 408 VAL A CA 1
ATOM 3094 C C . VAL A 1 408 ? 0.449 -18.539 5.840 1.00 90.94 408 VAL A C 1
ATOM 3096 O O . VAL A 1 408 ? -0.172 -18.775 6.871 1.00 90.94 408 VAL A O 1
ATOM 3099 N N . GLU A 1 409 ? 1.616 -19.137 5.570 1.00 88.94 409 GLU A N 1
ATOM 3100 C CA . GLU A 1 409 ? 2.222 -20.137 6.471 1.00 88.94 409 GLU A CA 1
ATOM 3101 C C . GLU A 1 409 ? 2.563 -19.557 7.853 1.00 88.94 409 GLU A C 1
ATOM 3103 O O . GLU A 1 409 ? 2.498 -20.270 8.852 1.00 88.94 409 GLU A O 1
ATOM 3108 N N . LYS A 1 410 ? 2.902 -18.263 7.924 1.00 91.06 410 LYS A N 1
ATOM 3109 C CA . LYS A 1 410 ? 3.169 -17.563 9.186 1.00 91.06 410 LYS A CA 1
ATOM 3110 C C . LYS A 1 410 ? 1.894 -17.063 9.867 1.00 91.06 410 LYS A C 1
ATOM 3112 O O . LYS A 1 410 ? 1.802 -17.123 11.091 1.00 91.06 410 LYS A O 1
ATOM 3117 N N . LEU A 1 411 ? 0.936 -16.552 9.092 1.00 91.81 411 LEU A N 1
ATOM 3118 C CA . LEU A 1 411 ? -0.256 -15.858 9.598 1.00 91.81 411 LEU A CA 1
ATOM 3119 C C . LEU A 1 411 ? -1.463 -16.782 9.850 1.00 91.81 411 LEU A C 1
ATOM 3121 O O . LEU A 1 411 ? -2.414 -16.370 10.515 1.00 91.81 411 LEU A O 1
ATOM 3125 N N . TYR A 1 412 ? -1.469 -18.010 9.326 1.00 95.44 412 TYR A N 1
ATOM 3126 C CA . TYR A 1 412 ? -2.566 -18.965 9.503 1.00 95.44 412 TYR A CA 1
ATOM 3127 C C . TYR A 1 412 ? -2.230 -20.011 10.575 1.00 95.44 412 TYR A C 1
ATOM 3129 O O . TYR A 1 412 ? -1.844 -21.139 10.276 1.00 95.44 412 TYR A O 1
ATOM 3137 N N . ASN A 1 413 ? -2.407 -19.643 11.847 1.00 97.12 413 ASN A N 1
ATOM 3138 C CA . ASN A 1 413 ? -2.272 -20.571 12.973 1.00 97.12 413 ASN A CA 1
ATOM 3139 C C . ASN A 1 413 ? -3.663 -20.813 13.588 1.00 97.12 413 ASN A C 1
ATOM 3141 O O . ASN A 1 413 ? -4.130 -19.967 14.353 1.00 97.12 413 ASN A O 1
ATOM 3145 N N . PRO A 1 414 ? -4.370 -21.906 13.246 1.00 97.44 414 PRO A N 1
ATOM 3146 C CA . PRO A 1 414 ? -5.673 -22.220 13.827 1.00 97.44 414 PRO A CA 1
ATOM 3147 C C . PRO A 1 414 ? -5.527 -22.765 15.256 1.00 97.44 414 PRO A C 1
ATOM 3149 O O . PRO A 1 414 ? -4.707 -23.643 15.503 1.00 97.44 414 PRO A O 1
ATOM 3152 N N . TYR A 1 415 ? -6.338 -22.247 16.179 1.00 98.25 415 TYR A N 1
ATOM 3153 C CA . TYR A 1 415 ? -6.409 -22.627 17.594 1.00 98.25 415 TYR A CA 1
ATOM 3154 C C . TYR A 1 415 ? -7.851 -23.002 17.974 1.00 98.25 415 TYR A C 1
ATOM 3156 O O . TYR A 1 415 ? -8.797 -22.294 17.600 1.00 98.25 415 TYR A O 1
ATOM 3164 N N . THR A 1 416 ? -8.036 -24.061 18.771 1.00 96.88 416 THR A N 1
ATOM 3165 C CA . THR A 1 416 ? -9.324 -24.334 19.442 1.00 96.88 416 THR A CA 1
ATOM 3166 C C . THR A 1 416 ? -9.596 -23.346 20.585 1.00 96.88 416 THR A C 1
ATOM 3168 O O . THR A 1 416 ? -8.736 -22.550 20.975 1.00 96.88 416 THR A O 1
ATOM 3171 N N . LYS A 1 417 ? -10.799 -23.412 21.175 1.00 96.25 417 LYS A N 1
ATOM 3172 C CA . LYS A 1 417 ? -11.167 -22.632 22.368 1.00 96.25 417 LYS A CA 1
ATOM 3173 C C . LYS A 1 417 ? -10.223 -22.919 23.550 1.00 96.25 417 LYS A C 1
ATOM 3175 O O . LYS A 1 417 ? -9.809 -22.000 24.253 1.00 96.25 417 LYS A O 1
ATOM 3180 N N . GLU A 1 418 ? -9.840 -24.180 23.736 1.00 96.94 418 GLU A N 1
ATOM 3181 C CA . GLU A 1 418 ? -8.936 -24.651 24.791 1.00 96.94 418 GLU A CA 1
ATOM 3182 C C . GLU A 1 418 ? -7.483 -24.236 24.530 1.00 96.94 418 GLU A C 1
ATOM 3184 O O . GLU A 1 418 ? -6.791 -23.802 25.449 1.00 96.94 418 GLU A O 1
ATOM 3189 N N . GLU A 1 419 ? -7.019 -24.329 23.282 1.00 98.25 419 GLU A N 1
ATOM 3190 C CA . GLU A 1 419 ? -5.668 -23.902 22.906 1.00 98.25 419 GLU A CA 1
ATOM 3191 C C . GLU A 1 419 ? -5.509 -22.383 23.027 1.00 98.25 419 GLU A C 1
ATOM 3193 O O . GLU A 1 419 ? -4.467 -21.907 23.480 1.00 98.25 419 GLU A O 1
ATOM 3198 N N . LEU A 1 420 ? -6.543 -21.608 22.676 1.00 98.19 420 LEU A N 1
ATOM 3199 C CA . LEU A 1 420 ? -6.559 -20.156 22.857 1.00 98.19 420 LEU A CA 1
ATOM 3200 C C . LEU A 1 420 ? -6.525 -19.779 24.347 1.00 98.19 420 LEU A C 1
ATOM 3202 O O . LEU A 1 420 ? -5.776 -18.881 24.733 1.00 98.19 420 LEU A O 1
ATOM 3206 N N . ALA A 1 421 ? -7.267 -20.496 25.197 1.00 98.00 421 ALA A N 1
ATOM 3207 C CA . ALA A 1 421 ? -7.194 -20.332 26.649 1.00 98.00 421 ALA A CA 1
ATOM 3208 C C . ALA A 1 421 ? -5.802 -20.686 27.210 1.00 98.00 421 ALA A C 1
ATOM 3210 O O . ALA A 1 421 ? -5.297 -19.996 28.092 1.00 98.00 421 ALA A O 1
ATOM 3211 N N . ALA A 1 422 ? -5.140 -21.713 26.667 1.00 98.31 422 ALA A N 1
ATOM 3212 C CA . ALA A 1 422 ? -3.769 -22.063 27.039 1.00 98.31 422 ALA A CA 1
ATOM 3213 C C . ALA A 1 422 ? -2.729 -21.027 26.561 1.00 98.31 422 ALA A C 1
ATOM 3215 O O . ALA A 1 422 ? -1.751 -20.775 27.264 1.00 98.31 422 ALA A O 1
ATOM 3216 N N . LEU A 1 423 ? -2.941 -20.403 25.395 1.00 98.38 423 LEU A N 1
ATOM 3217 C CA . LEU A 1 423 ? -2.096 -19.327 24.861 1.00 98.38 423 LEU A CA 1
ATOM 3218 C C . LEU A 1 423 ? -2.128 -18.074 25.752 1.00 98.38 423 LEU A C 1
ATOM 3220 O O . LEU A 1 423 ? -1.092 -17.437 25.952 1.00 98.38 423 LEU A O 1
ATOM 3224 N N . TYR A 1 424 ? -3.295 -17.762 26.320 1.00 98.12 424 TYR A N 1
ATOM 3225 C CA . TYR A 1 424 ? -3.521 -16.642 27.238 1.00 98.12 424 TYR A CA 1
ATOM 3226 C C . TYR A 1 424 ? -3.687 -17.092 28.697 1.00 98.12 424 TYR A C 1
ATOM 3228 O O . TYR A 1 424 ? -4.560 -16.611 29.411 1.00 98.12 424 TYR A O 1
ATOM 3236 N N . SER A 1 425 ? -2.813 -17.993 29.157 1.00 97.88 425 SER A N 1
ATOM 3237 C CA . SER A 1 425 ? -2.851 -18.619 30.490 1.00 97.88 425 SER A CA 1
ATOM 3238 C C . SER A 1 425 ? -2.985 -17.678 31.699 1.00 97.88 425 SER A C 1
ATOM 3240 O O . SER A 1 425 ? -3.305 -18.146 32.791 1.00 97.88 425 SER A O 1
ATOM 3242 N N . ASN A 1 426 ? -2.680 -16.387 31.544 1.00 98.25 426 ASN A N 1
ATOM 3243 C CA . ASN A 1 426 ? -2.694 -15.398 32.620 1.00 98.25 426 ASN A CA 1
ATOM 3244 C C . ASN A 1 426 ? -4.010 -14.594 32.700 1.00 98.25 426 ASN A C 1
ATOM 3246 O O . ASN A 1 426 ? -4.146 -13.743 33.580 1.00 98.25 426 ASN A O 1
ATOM 3250 N N . CYS A 1 427 ? -4.988 -14.843 31.820 1.00 97.88 427 CYS A N 1
ATOM 3251 C CA . CYS A 1 427 ? -6.329 -14.262 31.918 1.00 97.88 427 CYS A CA 1
ATOM 3252 C C . CYS A 1 427 ? -7.436 -15.203 31.416 1.00 97.88 427 CYS A C 1
ATOM 3254 O O . CYS A 1 427 ? -7.180 -16.217 30.773 1.00 97.88 427 CYS A O 1
ATOM 3256 N N . ASP A 1 428 ? -8.693 -14.843 31.683 1.00 97.81 428 ASP A N 1
ATOM 3257 C CA . ASP A 1 428 ? -9.843 -15.505 31.066 1.00 97.81 428 ASP A CA 1
ATOM 3258 C C . ASP A 1 428 ? -10.149 -14.885 29.691 1.00 97.81 428 ASP A C 1
ATOM 3260 O O . ASP A 1 428 ? -11.062 -14.074 29.523 1.00 97.81 428 ASP A O 1
ATOM 3264 N N . ILE A 1 429 ? -9.352 -15.261 28.686 1.00 98.12 429 ILE A N 1
ATOM 3265 C CA . ILE A 1 429 ? -9.532 -14.795 27.301 1.00 98.12 429 ILE A CA 1
ATOM 3266 C C . ILE A 1 429 ? -10.872 -15.243 26.693 1.00 98.12 429 ILE A C 1
ATOM 3268 O O . ILE A 1 429 ? -11.378 -14.634 25.752 1.00 98.12 429 ILE A O 1
ATOM 3272 N N . ILE A 1 430 ? -11.462 -16.306 27.238 1.00 97.88 430 ILE A N 1
ATOM 3273 C CA . ILE A 1 430 ? -12.758 -16.822 26.813 1.00 97.88 430 ILE A CA 1
ATOM 3274 C C . ILE A 1 430 ? -13.881 -15.955 27.376 1.00 97.88 430 ILE A C 1
ATOM 3276 O O . ILE A 1 430 ? -14.722 -15.493 26.608 1.00 97.88 430 ILE A O 1
ATOM 3280 N N . GLY A 1 431 ? -13.851 -15.657 28.675 1.00 97.62 431 GLY A N 1
ATOM 3281 C CA . GLY A 1 431 ? -14.758 -14.700 29.304 1.00 97.62 431 GLY A CA 1
ATOM 3282 C C . GLY A 1 431 ? -14.669 -13.306 28.674 1.00 97.62 431 GLY A C 1
ATOM 3283 O O . GLY A 1 431 ? -15.695 -12.648 28.507 1.00 97.62 431 GLY A O 1
ATOM 3284 N N . TYR A 1 432 ? -13.476 -12.881 28.242 1.00 97.75 432 TYR A N 1
ATOM 3285 C CA . TYR A 1 432 ? -13.275 -11.664 27.445 1.00 97.75 432 TYR A CA 1
ATOM 3286 C C . TYR A 1 432 ? -14.069 -11.693 26.124 1.00 97.75 432 TYR A C 1
ATOM 3288 O O . TYR A 1 432 ? -14.845 -10.774 25.849 1.00 97.75 432 TYR A O 1
ATOM 3296 N N . LEU A 1 433 ? -13.935 -12.761 25.327 1.00 97.06 433 LEU A N 1
ATOM 3297 C CA . LEU A 1 433 ? -14.669 -12.925 24.063 1.00 97.06 433 LEU A CA 1
ATOM 3298 C C . LEU A 1 433 ? -16.186 -13.000 24.281 1.00 97.06 433 LEU A C 1
ATOM 3300 O O . LEU A 1 433 ? -16.949 -12.347 23.567 1.00 97.06 433 LEU A O 1
ATOM 3304 N N . GLU A 1 434 ? -16.625 -13.730 25.306 1.00 96.12 434 GLU A N 1
ATOM 3305 C CA . GLU A 1 434 ? -18.039 -13.860 25.659 1.00 96.12 434 GLU A CA 1
ATOM 3306 C C . GLU A 1 434 ? -18.637 -12.502 26.085 1.00 96.12 434 GLU A C 1
ATOM 3308 O O . GLU A 1 434 ? -19.743 -12.163 25.659 1.00 96.12 434 GLU A O 1
ATOM 3313 N N . LYS A 1 435 ? -17.885 -11.658 26.810 1.00 95.06 435 LYS A N 1
ATOM 3314 C CA . LYS A 1 435 ? -18.274 -10.271 27.158 1.00 95.06 435 LYS A CA 1
ATOM 3315 C C . LYS A 1 435 ? -18.304 -9.327 25.949 1.00 95.06 435 LYS A C 1
ATOM 3317 O O . LYS A 1 435 ? -19.185 -8.464 25.875 1.00 95.06 435 LYS A O 1
ATOM 3322 N N . MET A 1 436 ? -17.423 -9.533 24.966 1.00 92.06 436 MET A N 1
ATOM 3323 C CA . MET A 1 436 ? -17.502 -8.877 23.651 1.00 92.06 436 MET A CA 1
ATOM 3324 C C . MET A 1 436 ? -18.706 -9.329 22.801 1.00 92.06 436 MET A C 1
ATOM 3326 O O . MET A 1 436 ? -18.977 -8.719 21.770 1.00 92.06 436 MET A O 1
ATOM 3330 N N . GLY A 1 437 ? -19.440 -10.371 23.211 1.00 92.56 437 GLY A N 1
ATOM 3331 C CA . GLY A 1 437 ? -20.580 -10.929 22.474 1.00 92.56 437 GLY A CA 1
ATOM 3332 C C . GLY A 1 437 ? -20.225 -12.077 21.522 1.00 92.56 437 GLY A C 1
ATOM 3333 O O . GLY A 1 437 ? -21.101 -12.568 20.812 1.00 92.56 437 GLY A O 1
ATOM 3334 N N . ILE A 1 438 ? -18.971 -12.539 21.516 1.00 94.69 438 ILE A N 1
ATOM 3335 C CA . ILE A 1 438 ? -18.507 -13.690 20.732 1.00 94.69 438 ILE A CA 1
ATOM 3336 C C . ILE A 1 438 ? -18.602 -14.931 21.626 1.00 94.69 438 ILE A C 1
ATOM 3338 O O . ILE A 1 438 ? -17.707 -15.244 22.407 1.00 94.69 438 ILE A O 1
ATOM 3342 N N . THR A 1 439 ? -19.725 -15.635 21.521 1.00 94.25 439 THR A N 1
ATOM 3343 C CA . THR A 1 439 ? -20.061 -16.801 22.359 1.00 94.25 439 THR A CA 1
ATOM 3344 C C . THR A 1 439 ? -19.781 -18.138 21.673 1.00 94.25 439 THR A C 1
ATOM 3346 O O . THR A 1 439 ? -19.601 -19.152 22.351 1.00 94.25 439 THR A O 1
ATOM 3349 N N . ARG A 1 440 ? -19.713 -18.159 20.334 1.00 93.50 440 ARG A N 1
ATOM 3350 C CA . ARG A 1 440 ? -19.409 -19.349 19.526 1.00 93.50 440 ARG A CA 1
ATOM 3351 C C . ARG A 1 440 ? -18.463 -19.013 18.380 1.00 93.50 440 ARG A C 1
ATOM 3353 O O . ARG A 1 440 ? -18.725 -18.087 17.616 1.00 93.50 440 ARG A O 1
ATOM 3360 N N . PHE A 1 441 ? -17.420 -19.820 18.235 1.00 94.44 441 PHE A N 1
ATOM 3361 C CA . PHE A 1 441 ? -16.527 -19.869 17.081 1.00 94.44 441 PHE A CA 1
ATOM 3362 C C . PHE A 1 441 ? -15.962 -21.292 16.972 1.00 94.44 441 PHE A C 1
ATOM 3364 O O . PHE A 1 441 ? -15.662 -21.902 17.998 1.00 94.44 441 PHE A O 1
ATOM 3371 N N . ASP A 1 442 ? -15.809 -21.815 15.754 1.00 88.12 442 ASP A N 1
ATOM 3372 C CA . ASP A 1 442 ? -15.242 -23.158 15.538 1.00 88.12 442 ASP A CA 1
ATOM 3373 C C . ASP A 1 442 ? -13.711 -23.167 15.677 1.00 88.12 442 ASP A C 1
ATOM 3375 O O . ASP A 1 442 ? -13.107 -24.156 16.087 1.00 88.12 442 ASP A O 1
ATOM 3379 N N . THR A 1 443 ? -13.055 -22.067 15.300 1.00 91.50 443 THR A N 1
ATOM 3380 C CA . THR A 1 443 ? -11.594 -21.917 15.292 1.00 91.50 443 THR A CA 1
ATOM 3381 C C . THR A 1 443 ? -11.223 -20.442 15.423 1.00 91.50 443 THR A C 1
ATOM 3383 O O . THR A 1 443 ? -11.910 -19.567 14.887 1.00 91.50 443 THR A O 1
ATOM 3386 N N . CYS A 1 444 ? -10.133 -20.167 16.142 1.00 97.81 444 CYS A N 1
ATOM 3387 C CA . CYS A 1 444 ? -9.489 -18.862 16.181 1.00 97.81 444 CYS A CA 1
ATOM 3388 C C . CYS A 1 444 ? -8.189 -18.899 15.366 1.00 97.81 444 CYS A C 1
ATOM 3390 O O . CYS A 1 444 ? -7.285 -19.660 15.694 1.00 97.81 444 CYS A O 1
ATOM 3392 N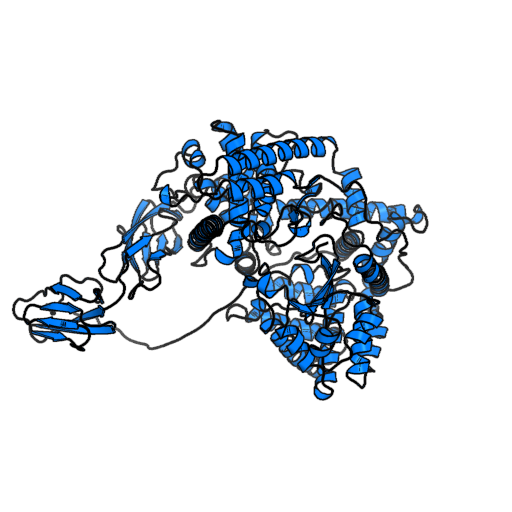 N . ILE A 1 445 ? -8.074 -18.084 14.319 1.00 98.12 445 ILE A N 1
ATOM 3393 C CA . ILE A 1 445 ? -6.835 -17.925 13.552 1.00 98.12 445 ILE A CA 1
ATOM 3394 C C . ILE A 1 445 ? -5.979 -16.870 14.258 1.00 98.12 445 ILE A C 1
ATOM 3396 O O . ILE A 1 445 ? -6.294 -15.678 14.241 1.00 98.12 445 ILE A O 1
ATOM 3400 N N . VAL A 1 446 ? -4.898 -17.310 14.898 1.00 97.94 446 VAL A N 1
ATOM 3401 C CA . VAL A 1 446 ? -3.917 -16.449 15.563 1.00 97.94 446 VAL A CA 1
ATOM 3402 C C . VAL A 1 446 ? -2.856 -16.040 14.546 1.00 97.94 446 VAL A C 1
ATOM 3404 O O . VAL A 1 446 ? -2.032 -16.853 14.136 1.00 97.94 446 VAL A O 1
ATOM 3407 N N . GLN A 1 447 ? -2.861 -14.775 14.134 1.00 95.00 447 GLN A N 1
ATOM 3408 C CA . GLN A 1 447 ? -1.915 -14.274 13.130 1.00 95.00 447 GLN A CA 1
ATOM 3409 C C . GLN A 1 447 ? -0.507 -14.080 13.702 1.00 95.00 447 GLN A C 1
ATOM 3411 O O . GLN A 1 447 ? 0.483 -14.321 13.024 1.00 95.00 447 GLN A O 1
ATOM 3416 N N . GLU A 1 448 ? -0.419 -13.697 14.976 1.00 91.88 448 GLU A N 1
ATOM 3417 C CA . GLU A 1 448 ? 0.817 -13.242 15.616 1.00 91.88 448 GLU A CA 1
ATOM 3418 C C . GLU A 1 448 ? 1.096 -14.048 16.897 1.00 91.88 448 GLU A C 1
ATOM 3420 O O . GLU A 1 448 ? 0.986 -13.536 18.011 1.00 91.88 448 GLU A O 1
ATOM 3425 N N . VAL A 1 449 ? 1.418 -15.342 16.764 1.00 95.94 449 VAL A N 1
ATOM 3426 C CA . VAL A 1 449 ? 1.519 -16.287 17.902 1.00 95.94 449 VAL A CA 1
ATOM 3427 C C . VAL A 1 449 ? 2.535 -15.849 18.966 1.00 95.94 449 VAL A C 1
ATOM 3429 O O . VAL A 1 449 ? 2.221 -15.871 20.157 1.00 95.94 449 VAL A O 1
ATOM 3432 N N . GLU A 1 450 ? 3.739 -15.420 18.577 1.00 95.12 450 GLU A N 1
ATOM 3433 C CA . GLU A 1 450 ? 4.742 -14.942 19.545 1.00 95.12 450 GLU A CA 1
ATOM 3434 C C . GLU A 1 450 ? 4.335 -13.609 20.190 1.00 95.12 450 GLU A C 1
ATOM 3436 O O . GLU A 1 450 ? 4.612 -13.378 21.368 1.00 95.12 450 GLU A O 1
ATOM 3441 N N . ASN A 1 451 ? 3.600 -12.761 19.467 1.00 94.31 451 ASN A N 1
ATOM 3442 C CA . ASN A 1 451 ? 3.080 -11.503 19.996 1.00 94.31 451 ASN A CA 1
ATOM 3443 C C . ASN A 1 451 ? 1.935 -11.743 20.995 1.00 94.31 451 ASN A C 1
ATOM 3445 O O . ASN A 1 451 ? 1.891 -11.135 22.061 1.00 94.31 451 ASN A O 1
ATOM 3449 N N . ALA A 1 452 ? 1.062 -12.717 20.721 1.00 97.00 452 ALA A N 1
ATOM 3450 C CA . ALA A 1 452 ? 0.046 -13.189 21.659 1.00 97.00 452 ALA A CA 1
ATOM 3451 C C . ALA A 1 452 ? 0.672 -13.754 22.950 1.00 97.00 452 ALA A C 1
ATOM 3453 O O . ALA A 1 452 ? 0.241 -13.395 24.047 1.00 97.00 452 ALA A O 1
ATOM 3454 N N . LYS A 1 453 ? 1.744 -14.558 22.842 1.00 97.38 453 LYS A N 1
ATOM 3455 C CA . LYS A 1 453 ? 2.530 -15.017 24.005 1.00 97.38 453 LYS A CA 1
ATOM 3456 C C . LYS A 1 453 ? 3.147 -13.850 24.776 1.00 97.38 453 LYS A C 1
ATOM 3458 O O . LYS A 1 453 ? 3.130 -13.869 26.006 1.00 97.38 453 LYS A O 1
ATOM 3463 N N . LYS A 1 454 ? 3.670 -12.834 24.080 1.00 96.81 454 LYS A N 1
ATOM 3464 C CA . LYS A 1 454 ? 4.224 -11.629 24.709 1.00 96.81 454 LYS A CA 1
ATOM 3465 C C . LYS A 1 454 ? 3.147 -10.859 25.472 1.00 96.81 454 LYS A C 1
ATOM 3467 O O . LYS A 1 454 ? 3.335 -10.584 26.653 1.00 96.81 454 LYS A O 1
ATOM 3472 N N . ALA A 1 455 ? 2.002 -10.593 24.845 1.00 97.19 455 ALA A N 1
ATOM 3473 C CA . ALA A 1 455 ? 0.854 -9.967 25.492 1.00 97.19 455 ALA A CA 1
ATOM 3474 C C . ALA A 1 455 ? 0.422 -10.745 26.746 1.00 97.19 455 ALA A C 1
ATOM 3476 O O . ALA A 1 455 ? 0.297 -10.142 27.809 1.00 97.19 455 ALA A O 1
ATOM 3477 N N . ASN A 1 456 ? 0.301 -12.078 26.666 1.00 98.38 456 ASN A N 1
ATOM 3478 C CA . ASN A 1 456 ? 0.010 -12.936 27.820 1.00 98.38 456 ASN A CA 1
ATOM 3479 C C . ASN A 1 456 ? 1.050 -12.783 28.947 1.00 98.38 456 ASN A C 1
ATOM 3481 O O . ASN A 1 456 ? 0.681 -12.624 30.110 1.00 98.38 456 ASN A O 1
ATOM 3485 N N . ALA A 1 457 ? 2.346 -12.778 28.623 1.00 98.25 457 ALA A N 1
ATOM 3486 C CA . ALA A 1 457 ? 3.420 -12.626 29.607 1.00 98.25 457 ALA A CA 1
ATOM 3487 C C . ALA A 1 457 ? 3.384 -11.277 30.352 1.00 98.25 457 ALA A C 1
ATOM 3489 O O . ALA A 1 457 ? 3.809 -11.211 31.505 1.00 98.25 457 ALA A O 1
ATOM 3490 N N . TYR A 1 458 ? 2.841 -10.223 29.735 1.00 98.44 458 TYR A N 1
ATOM 3491 C CA . TYR A 1 458 ? 2.643 -8.932 30.396 1.00 98.44 458 TYR A CA 1
ATOM 3492 C C . TYR A 1 458 ? 1.433 -8.887 31.340 1.00 98.44 458 TYR A C 1
ATOM 3494 O O . TYR A 1 458 ? 1.422 -8.023 32.213 1.00 98.44 458 TYR A O 1
ATOM 3502 N N . LEU A 1 459 ? 0.456 -9.796 31.231 1.00 98.44 459 LEU A N 1
ATOM 3503 C CA . LEU A 1 459 ? -0.758 -9.843 32.068 1.00 98.44 459 LEU A CA 1
ATOM 3504 C C . LEU A 1 459 ? -0.464 -10.340 33.497 1.00 98.44 459 LEU A C 1
ATOM 3506 O O . LEU A 1 459 ? -0.885 -11.417 33.908 1.00 98.44 459 LEU A O 1
ATOM 3510 N N . THR A 1 460 ? 0.272 -9.548 34.272 1.00 98.50 460 THR A N 1
ATOM 3511 C CA . THR A 1 460 ? 0.619 -9.834 35.669 1.00 98.50 460 THR A CA 1
ATOM 3512 C C . THR A 1 460 ? 0.198 -8.686 36.580 1.00 98.50 460 THR A C 1
ATOM 3514 O O . THR A 1 460 ? 0.061 -7.541 36.149 1.00 98.50 460 THR A O 1
ATOM 3517 N N . GLN A 1 461 ? 0.020 -8.981 37.869 1.00 98.44 461 GLN A N 1
ATOM 3518 C CA . GLN A 1 461 ? -0.339 -7.965 38.861 1.00 98.44 461 GLN A CA 1
ATOM 3519 C C . GLN A 1 461 ? 0.750 -6.887 39.026 1.00 98.44 461 GLN A C 1
ATOM 3521 O O . GLN A 1 461 ? 0.432 -5.738 39.313 1.00 98.44 461 GLN A O 1
ATOM 3526 N N . GLU A 1 462 ? 2.020 -7.248 38.822 1.00 98.50 462 GLU A N 1
ATOM 3527 C CA . GLU A 1 462 ? 3.164 -6.325 38.846 1.00 98.50 462 GLU A CA 1
ATOM 3528 C C . GLU A 1 462 ? 3.098 -5.303 37.701 1.00 98.50 462 GLU A C 1
ATOM 3530 O O . GLU A 1 462 ? 3.356 -4.120 37.904 1.00 98.50 462 GLU A O 1
ATOM 3535 N N . ASN A 1 463 ? 2.667 -5.744 36.517 1.00 98.62 463 ASN A N 1
ATOM 3536 C CA . ASN A 1 463 ? 2.541 -4.902 35.331 1.00 98.62 463 ASN A CA 1
ATOM 3537 C C . ASN A 1 463 ? 1.214 -4.127 35.257 1.00 98.62 463 ASN A C 1
ATOM 3539 O O . ASN A 1 463 ? 1.047 -3.328 34.337 1.00 98.62 463 ASN A O 1
ATOM 3543 N N . LEU A 1 464 ? 0.261 -4.341 36.173 1.00 98.75 464 LEU A N 1
ATOM 3544 C CA . LEU A 1 464 ? -1.113 -3.835 36.040 1.00 98.75 464 LEU A CA 1
ATOM 3545 C C . LEU A 1 464 ? -1.185 -2.320 35.778 1.00 98.75 464 LEU A C 1
ATOM 3547 O O . LEU A 1 464 ? -1.914 -1.887 34.891 1.00 98.75 464 LEU A O 1
ATOM 3551 N N . GLU A 1 465 ? -0.389 -1.513 36.478 1.00 98.62 465 GLU A N 1
ATOM 3552 C CA . GLU A 1 465 ? -0.370 -0.056 36.278 1.00 98.62 465 GLU A CA 1
ATOM 3553 C C . GLU A 1 465 ? 0.214 0.357 34.912 1.00 98.62 465 GLU A C 1
ATOM 3555 O O . GLU A 1 465 ? -0.265 1.306 34.292 1.00 98.62 465 GLU A O 1
ATOM 3560 N N . LEU A 1 466 ? 1.191 -0.388 34.381 1.00 98.75 466 LEU A N 1
ATOM 3561 C CA . LEU A 1 466 ? 1.678 -0.207 33.008 1.00 98.75 466 LEU A CA 1
ATOM 3562 C C . LEU A 1 466 ? 0.586 -0.570 31.989 1.00 98.75 466 LEU A C 1
ATOM 3564 O O . LEU A 1 466 ? 0.347 0.180 31.043 1.00 98.75 466 LEU A O 1
ATOM 3568 N N . LEU A 1 467 ? -0.125 -1.679 32.205 1.00 98.75 467 LEU A N 1
ATOM 3569 C CA . LEU A 1 467 ? -1.225 -2.118 31.341 1.00 98.75 467 LEU A CA 1
ATOM 3570 C C . LEU A 1 467 ? -2.377 -1.103 31.305 1.00 98.75 467 LEU A C 1
ATOM 3572 O O . LEU A 1 467 ? -2.888 -0.796 30.224 1.00 98.75 467 LEU A O 1
ATOM 3576 N N . LYS A 1 468 ? -2.743 -0.530 32.460 1.00 98.81 468 LYS A N 1
ATOM 3577 C CA . LYS A 1 468 ? -3.707 0.575 32.561 1.00 98.81 468 LYS A CA 1
ATOM 3578 C C . LYS A 1 468 ? -3.262 1.778 31.741 1.00 98.81 468 LYS A C 1
ATOM 3580 O O . LYS A 1 468 ? -4.025 2.258 30.907 1.00 98.81 468 LYS A O 1
ATOM 3585 N N . ASN A 1 469 ? -2.021 2.231 31.922 1.00 98.69 469 ASN A N 1
ATOM 3586 C CA . ASN A 1 469 ? -1.477 3.354 31.159 1.00 98.69 469 ASN A CA 1
ATOM 3587 C C . ASN A 1 469 ? -1.465 3.068 29.649 1.00 98.69 469 ASN A C 1
ATOM 3589 O O . ASN A 1 469 ? -1.845 3.934 28.866 1.00 98.69 469 ASN A O 1
ATOM 3593 N N . ASN A 1 470 ? -1.130 1.846 29.227 1.00 98.50 470 ASN A N 1
ATOM 3594 C CA . ASN A 1 470 ? -1.222 1.448 27.823 1.00 98.50 470 ASN A CA 1
ATOM 3595 C C . ASN A 1 470 ? -2.666 1.508 27.297 1.00 98.50 470 ASN A C 1
ATOM 3597 O O . ASN A 1 470 ? -2.901 2.050 26.222 1.00 98.50 470 ASN A O 1
ATOM 3601 N N . ALA A 1 471 ? -3.649 1.013 28.058 1.00 98.50 471 ALA A N 1
ATOM 3602 C CA . ALA A 1 471 ? -5.060 1.100 27.680 1.00 98.50 471 ALA A CA 1
ATOM 3603 C C . ALA A 1 471 ? -5.561 2.552 27.582 1.00 98.50 471 ALA A C 1
ATOM 3605 O O . ALA A 1 471 ? -6.249 2.882 26.619 1.00 98.50 471 ALA A O 1
ATOM 3606 N N . LYS A 1 472 ? -5.164 3.433 28.514 1.00 98.56 472 LYS A N 1
ATOM 3607 C CA . LYS A 1 472 ? -5.447 4.877 28.434 1.00 98.56 472 LYS A CA 1
ATOM 3608 C C . LYS A 1 472 ? -4.830 5.504 27.184 1.00 98.56 472 LYS A C 1
ATOM 3610 O O . LYS A 1 472 ? -5.530 6.186 26.446 1.00 98.56 472 LYS A O 1
ATOM 3615 N N . PHE A 1 473 ? -3.550 5.235 26.916 1.00 97.81 473 PHE A N 1
ATOM 3616 C CA . PHE A 1 473 ? -2.862 5.737 25.725 1.00 97.81 473 PHE A CA 1
ATOM 3617 C C . PHE A 1 473 ? -3.564 5.301 24.436 1.00 97.81 473 PHE A C 1
ATOM 3619 O O . PHE A 1 473 ? -3.874 6.151 23.605 1.00 97.81 473 PHE A O 1
ATOM 3626 N N . MET A 1 474 ? -3.877 4.008 24.296 1.00 95.06 474 MET A N 1
ATOM 3627 C CA . MET A 1 474 ? -4.600 3.495 23.130 1.00 95.06 474 MET A CA 1
ATOM 3628 C C . MET A 1 474 ? -5.986 4.140 22.985 1.00 95.06 474 MET A C 1
ATOM 3630 O O . MET A 1 474 ? -6.377 4.467 21.870 1.00 95.06 474 MET A O 1
ATOM 3634 N N . LEU A 1 475 ? -6.700 4.403 24.086 1.00 94.50 475 LEU A N 1
ATOM 3635 C CA . LEU A 1 475 ? -7.988 5.104 24.062 1.00 94.50 475 LEU A CA 1
ATOM 3636 C C . LEU A 1 475 ? -7.855 6.570 23.608 1.00 94.50 475 LEU A C 1
ATOM 3638 O O . LEU A 1 475 ? -8.627 7.012 22.760 1.00 94.50 475 LEU A O 1
ATOM 3642 N N . TYR A 1 476 ? -6.864 7.316 24.112 1.00 94.81 476 TYR A N 1
ATOM 3643 C CA . TYR A 1 476 ? -6.587 8.689 23.659 1.00 94.81 476 TYR A CA 1
ATOM 3644 C C . TYR A 1 476 ? -6.236 8.722 22.169 1.00 94.81 476 TYR A C 1
ATOM 3646 O O . TYR A 1 476 ? -6.751 9.550 21.420 1.00 94.81 476 TYR A O 1
ATOM 3654 N N . VAL A 1 477 ? -5.407 7.777 21.729 1.00 87.56 477 VAL A N 1
ATOM 3655 C CA . VAL A 1 477 ? -4.984 7.594 20.339 1.00 87.56 477 VAL A CA 1
ATOM 3656 C C . VAL A 1 477 ? -6.158 7.297 19.408 1.00 87.56 477 VAL A C 1
ATOM 3658 O O . VAL A 1 477 ? -6.319 7.971 18.393 1.00 87.56 477 VAL A O 1
ATOM 3661 N N . GLU A 1 478 ? -6.996 6.320 19.754 1.00 84.44 478 GLU A N 1
ATOM 3662 C CA . GLU A 1 478 ? -8.155 5.916 18.950 1.00 84.44 478 GLU A CA 1
ATOM 3663 C C . GLU A 1 478 ? -9.297 6.948 18.993 1.00 84.44 478 GLU A C 1
ATOM 3665 O O . GLU A 1 478 ? -10.249 6.813 18.237 1.00 84.44 478 GLU A O 1
ATOM 3670 N N . CYS A 1 479 ? -9.214 7.981 19.842 1.00 91.12 479 CYS A N 1
ATOM 3671 C CA . CYS A 1 479 ? -10.190 9.076 19.920 1.00 91.12 479 CYS A CA 1
ATOM 3672 C C . CYS A 1 479 ? -9.611 10.458 19.574 1.00 91.12 479 CYS A C 1
ATOM 3674 O O . CYS A 1 479 ? -10.329 11.452 19.658 1.00 91.12 479 CYS A O 1
ATOM 3676 N N . THR A 1 480 ? -8.336 10.563 19.187 1.00 89.69 480 THR A N 1
ATOM 3677 C CA . THR A 1 480 ? -7.604 11.844 19.087 1.00 89.69 480 THR A CA 1
ATOM 3678 C C . THR A 1 480 ? -8.307 12.898 18.222 1.00 89.69 480 THR A C 1
ATOM 3680 O O . THR A 1 480 ? -8.282 14.085 18.544 1.00 89.69 480 THR A O 1
ATOM 3683 N N . GLU A 1 481 ? -8.992 12.474 17.160 1.00 86.44 481 GLU A N 1
ATOM 3684 C CA . GLU A 1 481 ? -9.699 13.358 16.224 1.00 86.44 481 GLU A CA 1
ATOM 3685 C C . GLU A 1 481 ? -11.106 13.779 16.697 1.00 86.44 481 GLU A C 1
ATOM 3687 O O . GLU A 1 481 ? -11.715 14.661 16.091 1.00 86.44 481 GLU A O 1
ATOM 3692 N N . LEU A 1 482 ? -11.610 13.194 17.793 1.00 91.94 482 LEU A N 1
ATOM 3693 C CA . LEU A 1 482 ? -12.898 13.510 18.441 1.00 91.94 482 LEU A CA 1
ATOM 3694 C C . LEU A 1 482 ? -12.779 14.438 19.638 1.00 91.94 482 LEU A C 1
ATOM 3696 O O . LEU A 1 482 ? -13.740 15.123 19.989 1.00 91.94 482 LEU A O 1
ATOM 3700 N N . LEU A 1 483 ? -11.604 14.446 20.258 1.00 94.44 483 LEU A N 1
ATOM 3701 C CA . LEU 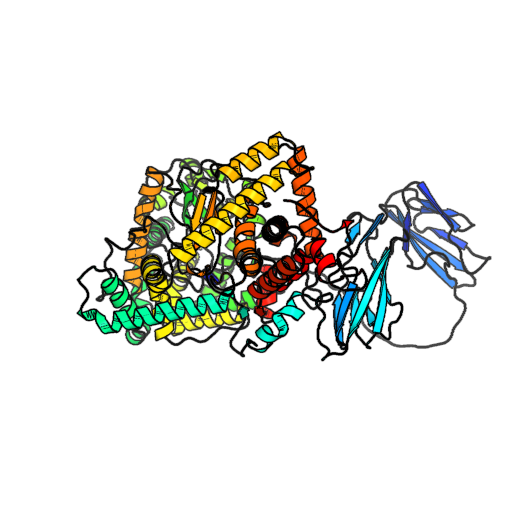A 1 483 ? -11.292 15.263 21.419 1.00 94.44 483 LEU A CA 1
ATOM 3702 C C . LEU A 1 483 ? -11.047 16.713 20.967 1.00 94.44 483 LEU A C 1
ATOM 3704 O O . LEU A 1 483 ? -11.792 17.261 20.149 1.00 94.44 483 LEU A O 1
ATOM 3708 N N . THR A 1 484 ? -10.010 17.348 21.500 1.00 95.69 484 THR A N 1
ATOM 3709 C CA . THR A 1 484 ? -9.769 18.783 21.327 1.00 95.69 484 THR A CA 1
ATOM 3710 C C . THR A 1 484 ? -8.892 19.114 20.118 1.00 95.69 484 THR A C 1
ATOM 3712 O O . THR A 1 484 ? -8.110 18.289 19.634 1.00 95.69 484 THR A O 1
ATOM 3715 N N . SER A 1 485 ? -8.924 20.379 19.702 1.00 93.94 485 SER A N 1
ATOM 3716 C CA . SER A 1 485 ? -7.999 21.011 18.757 1.00 93.94 485 SER A CA 1
ATOM 3717 C C . SER A 1 485 ? -6.531 20.697 19.073 1.00 93.94 485 SER A C 1
ATOM 3719 O O . SER A 1 485 ? -5.724 20.515 18.160 1.00 93.94 485 SER A O 1
ATOM 3721 N N . ALA A 1 486 ? -6.179 20.594 20.362 1.00 95.81 486 ALA A N 1
ATOM 3722 C CA . ALA A 1 486 ? -4.827 20.285 20.822 1.00 95.81 486 ALA A CA 1
ATOM 3723 C C . ALA A 1 486 ? -4.443 18.806 20.630 1.00 95.81 486 ALA A C 1
ATOM 3725 O O . ALA A 1 486 ? -3.317 18.533 20.218 1.00 95.81 486 ALA A O 1
ATOM 3726 N N . HIS A 1 487 ? -5.373 17.865 20.844 1.00 94.31 487 HIS A N 1
ATOM 3727 C CA . HIS A 1 487 ? -5.153 16.444 20.538 1.00 94.31 487 HIS A CA 1
ATOM 3728 C C . HIS A 1 487 ? -4.933 16.257 19.032 1.00 94.31 487 HIS A C 1
ATOM 3730 O O . HIS A 1 487 ? -3.913 15.710 18.609 1.00 94.31 487 HIS A O 1
ATOM 3736 N N . ALA A 1 488 ? -5.831 16.815 18.214 1.00 89.62 488 ALA A N 1
ATOM 3737 C CA . ALA A 1 488 ? -5.709 16.782 16.761 1.00 89.62 488 ALA A CA 1
ATOM 3738 C C . ALA A 1 488 ? -4.403 17.441 16.270 1.00 89.62 488 ALA A C 1
ATOM 3740 O O . ALA A 1 488 ? -3.785 16.949 15.325 1.00 89.62 488 ALA A O 1
ATOM 3741 N N . LYS A 1 489 ? -3.939 18.523 16.917 1.00 91.12 489 LYS A N 1
ATOM 3742 C CA . LYS A 1 489 ? -2.638 19.137 16.606 1.00 91.12 489 LYS A CA 1
ATOM 3743 C C . LYS A 1 489 ? -1.467 18.212 16.950 1.00 91.12 489 LYS A C 1
ATOM 3745 O O . LYS A 1 489 ? -0.588 18.054 16.112 1.00 91.12 489 LYS A O 1
ATOM 3750 N N . ALA A 1 490 ? -1.455 17.584 18.127 1.00 92.06 490 ALA A N 1
ATOM 3751 C CA . ALA A 1 490 ? -0.375 16.676 18.527 1.00 92.06 490 ALA A CA 1
ATOM 3752 C C . ALA A 1 490 ? -0.195 15.517 17.527 1.00 92.06 490 ALA A C 1
ATOM 3754 O O . ALA A 1 490 ? 0.935 15.142 17.214 1.00 92.06 490 ALA A O 1
ATOM 3755 N N . LEU A 1 491 ? -1.300 15.014 16.966 1.00 88.19 491 LEU A N 1
ATOM 3756 C CA . LEU A 1 491 ? -1.271 14.043 15.874 1.00 88.19 491 LEU A CA 1
ATOM 3757 C C . LEU A 1 491 ? -0.729 14.639 14.569 1.00 88.19 491 LEU A C 1
ATOM 3759 O O . LEU A 1 491 ? 0.181 14.067 13.974 1.00 88.19 491 LEU A O 1
ATOM 3763 N N . ARG A 1 492 ? -1.220 15.808 14.131 1.00 86.19 492 ARG A N 1
ATOM 3764 C CA . ARG A 1 492 ? -0.682 16.481 12.931 1.00 86.19 492 ARG A CA 1
ATOM 3765 C C . ARG A 1 492 ? 0.820 16.757 13.042 1.00 86.19 492 ARG A C 1
ATOM 3767 O O . ARG A 1 492 ? 1.531 16.572 12.058 1.00 86.19 492 ARG A O 1
ATOM 3774 N N . ASP A 1 493 ? 1.313 17.139 14.217 1.00 87.69 493 ASP A N 1
ATOM 3775 C CA . ASP A 1 493 ? 2.737 17.386 14.468 1.00 87.69 493 ASP A CA 1
ATOM 3776 C C . ASP A 1 493 ? 3.569 16.097 14.311 1.00 87.69 493 ASP A C 1
ATOM 3778 O O . ASP A 1 493 ? 4.592 16.105 13.623 1.00 87.69 493 ASP A O 1
ATOM 3782 N N . PHE A 1 494 ? 3.105 14.973 14.875 1.00 87.88 494 PHE A N 1
ATOM 3783 C CA . PHE A 1 494 ? 3.721 13.653 14.679 1.00 87.88 494 PHE A CA 1
ATOM 3784 C C . PHE A 1 494 ? 3.724 13.245 13.196 1.00 87.88 494 PHE A C 1
ATOM 3786 O O . PHE A 1 494 ? 4.769 12.905 12.640 1.00 87.88 494 PHE A O 1
ATOM 3793 N N . ASN A 1 495 ? 2.576 13.369 12.527 1.00 82.19 495 ASN A N 1
ATOM 3794 C CA . ASN A 1 495 ? 2.393 13.016 11.118 1.00 82.19 495 ASN A CA 1
ATOM 3795 C C . ASN A 1 495 ? 3.298 13.842 10.188 1.00 82.19 495 ASN A C 1
ATOM 3797 O O . ASN A 1 495 ? 3.886 13.309 9.246 1.00 82.19 495 ASN A O 1
ATOM 3801 N N . THR A 1 496 ? 3.442 15.137 10.482 1.00 84.31 496 THR A N 1
ATOM 3802 C CA . THR A 1 496 ? 4.327 16.066 9.763 1.00 84.31 496 THR A CA 1
ATOM 3803 C C . THR A 1 496 ? 5.788 15.658 9.902 1.00 84.31 496 THR A C 1
ATOM 3805 O O . THR A 1 496 ? 6.529 15.715 8.927 1.00 84.31 496 THR A O 1
ATOM 3808 N N . LEU A 1 497 ? 6.213 15.196 11.082 1.00 83.81 497 LEU A N 1
ATOM 3809 C CA . LEU A 1 497 ? 7.584 14.734 11.291 1.00 83.81 497 LEU A CA 1
ATOM 3810 C C . LEU A 1 497 ? 7.877 13.428 10.540 1.00 83.81 497 LEU A C 1
ATOM 3812 O O . LEU A 1 497 ? 8.973 13.281 10.003 1.00 83.81 497 LEU A O 1
ATOM 3816 N N . VAL A 1 498 ? 6.914 12.506 10.450 1.00 79.19 498 VAL A N 1
ATOM 3817 C CA . VAL A 1 498 ? 7.073 11.255 9.685 1.00 79.19 498 VAL A CA 1
ATOM 3818 C C . VAL A 1 498 ? 7.111 11.524 8.175 1.00 79.19 498 VAL A C 1
ATOM 3820 O O . VAL A 1 498 ? 8.036 11.079 7.501 1.00 79.19 498 VAL A O 1
ATOM 3823 N N . MET A 1 499 ? 6.149 12.283 7.640 1.00 77.00 499 MET A N 1
ATOM 3824 C CA . MET A 1 499 ? 5.961 12.466 6.188 1.00 77.00 499 MET A CA 1
ATOM 3825 C C . MET A 1 499 ? 6.617 13.737 5.608 1.00 77.00 499 MET A C 1
ATOM 3827 O O . MET A 1 499 ? 6.524 13.996 4.409 1.00 77.00 499 MET A O 1
ATOM 3831 N N . GLY A 1 500 ? 7.249 14.561 6.444 1.00 80.12 500 GLY A N 1
ATOM 3832 C CA . GLY A 1 500 ? 7.933 15.813 6.087 1.00 80.12 500 GLY A CA 1
ATOM 3833 C C . GLY A 1 500 ? 7.037 17.051 5.977 1.00 80.12 500 GLY A C 1
ATOM 3834 O O . GLY A 1 500 ? 7.483 18.149 6.297 1.00 80.12 500 GLY A O 1
ATOM 3835 N N . ALA A 1 501 ? 5.777 16.895 5.566 1.00 79.25 501 ALA A N 1
ATOM 3836 C CA . ALA A 1 501 ? 4.789 17.974 5.529 1.00 79.25 501 ALA A CA 1
ATOM 3837 C C . ALA A 1 501 ? 3.362 17.436 5.740 1.00 79.25 501 ALA A C 1
ATOM 3839 O O . ALA A 1 501 ? 3.087 16.261 5.472 1.00 79.25 501 ALA A O 1
ATOM 3840 N N . SER A 1 502 ? 2.454 18.305 6.191 1.00 74.12 502 SER A N 1
ATOM 3841 C CA . SER A 1 502 ? 1.008 18.075 6.168 1.00 74.12 502 SER A CA 1
ATOM 3842 C C . SER A 1 502 ? 0.257 19.366 5.836 1.00 74.12 502 SER A C 1
ATOM 3844 O O . SER A 1 502 ? 0.688 20.462 6.201 1.00 74.12 502 SER A O 1
ATOM 3846 N N . GLU A 1 503 ? -0.874 19.237 5.141 1.00 74.56 503 GLU A N 1
ATOM 3847 C CA . GLU A 1 503 ? -1.747 20.373 4.857 1.00 74.56 503 GLU A CA 1
ATOM 3848 C C . GLU A 1 503 ? -2.559 20.744 6.106 1.00 74.56 503 GLU A C 1
ATOM 3850 O O . GLU A 1 503 ? -3.273 19.913 6.673 1.00 74.56 503 GLU A O 1
ATOM 3855 N N . GLU A 1 504 ? -2.475 22.006 6.534 1.00 78.12 504 GLU A N 1
ATOM 3856 C CA . GLU A 1 504 ? -3.344 22.531 7.584 1.00 78.12 504 GLU A CA 1
ATOM 3857 C C . GLU A 1 504 ? -4.752 22.780 7.026 1.00 78.12 504 GLU A C 1
ATOM 3859 O O . GLU A 1 504 ? -4.934 23.540 6.073 1.00 78.12 504 GLU A O 1
ATOM 3864 N N . LYS A 1 505 ? -5.747 22.128 7.635 1.00 84.94 505 LYS A N 1
ATOM 3865 C CA . LYS A 1 505 ? -7.172 22.270 7.320 1.00 84.94 505 LYS A CA 1
ATOM 3866 C C . LYS A 1 505 ? -7.873 23.017 8.447 1.00 84.94 505 LYS A C 1
ATOM 3868 O O . LYS A 1 505 ? -7.519 22.850 9.616 1.00 84.94 505 LYS A O 1
ATOM 3873 N N . ASP A 1 506 ? -8.891 23.803 8.111 1.00 90.44 506 ASP A N 1
ATOM 3874 C CA . ASP A 1 506 ? -9.756 24.396 9.128 1.00 90.44 506 ASP A CA 1
ATOM 3875 C C . ASP A 1 506 ? -10.654 23.341 9.811 1.00 90.44 506 ASP A C 1
ATOM 3877 O O . ASP A 1 506 ? -10.796 22.193 9.366 1.00 90.44 506 ASP A O 1
ATOM 3881 N N . ALA A 1 507 ? -11.242 23.728 10.944 1.00 90.56 507 ALA A N 1
ATOM 3882 C CA . ALA A 1 507 ? -12.089 22.846 11.744 1.00 90.56 507 ALA A CA 1
ATOM 3883 C C . ALA A 1 507 ? -13.365 22.404 11.004 1.00 90.56 507 ALA A C 1
ATOM 3885 O O . ALA A 1 507 ? -13.852 21.299 11.233 1.00 90.56 507 ALA A O 1
ATOM 3886 N N . ASP A 1 508 ? -13.887 23.237 10.101 1.00 95.69 508 ASP A N 1
ATOM 3887 C CA . ASP A 1 508 ? -15.116 22.964 9.352 1.00 95.69 508 ASP A CA 1
ATOM 3888 C C . ASP A 1 508 ? -14.885 21.886 8.285 1.00 95.69 508 ASP A C 1
ATOM 3890 O O . ASP A 1 508 ? -15.625 20.907 8.200 1.00 95.69 508 ASP A O 1
ATOM 3894 N N . THR A 1 509 ? -13.787 22.009 7.539 1.00 93.44 509 THR A N 1
ATOM 3895 C CA . THR A 1 509 ? -13.291 21.016 6.580 1.00 93.44 509 THR A CA 1
ATOM 3896 C C . THR A 1 509 ? -12.990 19.696 7.282 1.00 93.44 509 THR A C 1
ATOM 3898 O O . THR A 1 509 ? -13.447 18.644 6.840 1.00 93.44 509 THR A O 1
ATOM 3901 N N . THR A 1 510 ? -12.304 19.751 8.429 1.00 89.88 510 THR A N 1
ATOM 3902 C CA . THR A 1 510 ? -12.016 18.564 9.251 1.00 89.88 510 THR A CA 1
ATOM 3903 C C . THR A 1 510 ? -13.310 17.874 9.703 1.00 89.88 510 THR A C 1
ATOM 3905 O O . THR A 1 510 ? -13.434 16.658 9.585 1.00 89.88 510 THR A O 1
ATOM 3908 N N . ALA A 1 511 ? -14.318 18.631 10.148 1.00 95.06 511 ALA A N 1
ATOM 3909 C CA . ALA A 1 511 ? -15.620 18.088 10.537 1.00 95.06 511 ALA A CA 1
ATOM 3910 C C . ALA A 1 511 ? -16.401 17.474 9.358 1.00 95.06 511 ALA A C 1
ATOM 3912 O O . ALA A 1 511 ? -17.076 16.455 9.535 1.00 95.06 511 ALA A O 1
ATOM 3913 N N . LYS A 1 512 ? -16.296 18.041 8.148 1.00 96.25 512 LYS A N 1
ATOM 3914 C CA . 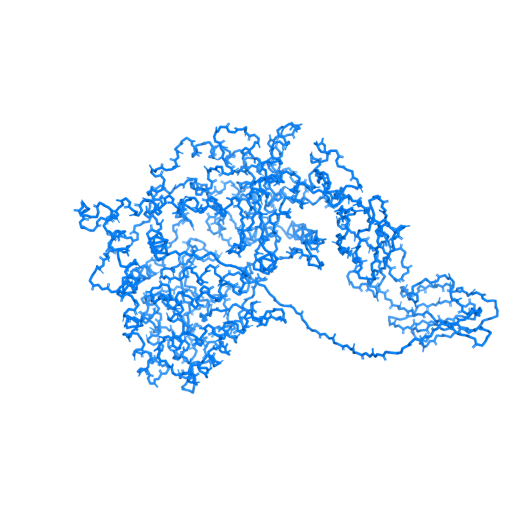LYS A 1 512 ? -16.895 17.470 6.927 1.00 96.25 512 LYS A CA 1
ATOM 3915 C C . LYS A 1 512 ? -16.238 16.152 6.541 1.00 96.25 512 LYS A C 1
ATOM 3917 O O . LYS A 1 512 ? -16.955 15.191 6.283 1.00 96.25 512 LYS A O 1
ATOM 3922 N N . GLU A 1 513 ? -14.910 16.078 6.540 1.00 92.50 513 GLU A N 1
ATOM 3923 C CA . GLU A 1 513 ? -14.170 14.840 6.251 1.00 92.50 513 GLU A CA 1
ATOM 3924 C C . GLU A 1 513 ? -14.450 13.752 7.295 1.00 92.50 513 GLU A C 1
ATOM 3926 O O . GLU A 1 513 ? -14.646 12.585 6.949 1.00 92.50 513 GLU A O 1
ATOM 3931 N N . LEU A 1 514 ? -14.580 14.141 8.565 1.00 90.00 514 LEU A N 1
ATOM 3932 C CA . LEU A 1 514 ? -14.976 13.245 9.646 1.00 90.00 514 LEU A CA 1
ATOM 3933 C C . LEU A 1 514 ? -16.394 12.691 9.458 1.00 90.00 514 LEU A C 1
ATOM 3935 O O . LEU A 1 514 ? -16.635 11.501 9.650 1.00 90.00 514 LEU A O 1
ATOM 3939 N N . THR A 1 515 ? -17.327 13.541 9.025 1.00 95.12 515 THR A N 1
ATOM 3940 C CA . THR A 1 515 ? -18.707 13.144 8.707 1.00 95.12 515 THR A CA 1
ATOM 3941 C C . THR A 1 515 ? -18.757 12.224 7.485 1.00 95.12 515 THR A C 1
ATOM 3943 O O . THR A 1 515 ? -19.471 11.226 7.502 1.00 95.12 515 THR A O 1
ATOM 3946 N N . GLN A 1 516 ? -17.969 12.511 6.444 1.00 92.25 516 GLN A N 1
ATOM 3947 C CA . GLN A 1 516 ? -17.841 11.649 5.260 1.00 92.25 516 GLN A CA 1
ATOM 3948 C C . GLN A 1 516 ? -17.300 10.265 5.609 1.00 92.25 516 GLN A C 1
ATOM 3950 O O . GLN A 1 516 ? -17.774 9.258 5.090 1.00 92.25 516 GLN A O 1
ATOM 3955 N N . SER A 1 517 ? -16.328 10.231 6.515 1.00 87.94 517 SER A N 1
ATOM 3956 C CA . SER A 1 517 ? -15.714 9.008 7.024 1.00 87.94 517 SER A CA 1
ATOM 3957 C C . SER A 1 517 ? -16.661 8.174 7.882 1.00 87.94 517 SER A C 1
ATOM 3959 O O . SER A 1 517 ? -16.571 6.948 7.886 1.00 87.94 517 SER A O 1
ATOM 3961 N N . MET A 1 518 ? -17.573 8.839 8.594 1.00 86.31 518 MET A N 1
ATOM 3962 C CA . MET A 1 518 ? -18.667 8.197 9.309 1.00 86.31 518 MET A CA 1
ATOM 3963 C C . MET A 1 518 ? -19.650 7.574 8.298 1.00 86.31 518 MET A C 1
ATOM 3965 O O . MET A 1 518 ? -19.721 6.360 8.141 1.00 86.31 518 MET A O 1
ATOM 3969 N N . PHE A 1 519 ? -20.354 8.381 7.511 1.00 91.19 519 PHE A N 1
ATOM 3970 C CA . PHE A 1 519 ? -21.430 7.888 6.638 1.00 91.19 519 PHE A CA 1
ATOM 3971 C C . PHE A 1 519 ? -20.915 7.467 5.254 1.00 91.19 519 PHE A C 1
ATOM 3973 O O . PHE A 1 519 ? -21.433 7.870 4.214 1.00 91.19 519 PHE A O 1
ATOM 3980 N N . ALA A 1 520 ? -19.822 6.702 5.223 1.00 91.38 520 ALA A N 1
ATOM 3981 C CA . ALA A 1 520 ? -19.069 6.442 4.000 1.00 91.38 520 ALA A CA 1
ATOM 3982 C C . ALA A 1 520 ? -19.882 5.693 2.925 1.00 91.38 520 ALA A C 1
ATOM 3984 O O . ALA A 1 520 ? -19.648 5.900 1.735 1.00 91.38 520 ALA A O 1
ATOM 3985 N N . TRP A 1 521 ? -20.855 4.857 3.297 1.00 90.31 521 TRP A N 1
ATOM 3986 C CA . TRP A 1 521 ? -21.705 4.158 2.322 1.00 90.31 521 TRP A CA 1
ATOM 3987 C C . TRP A 1 521 ? -22.850 5.040 1.817 1.00 90.31 521 TRP A C 1
ATOM 3989 O O . TRP A 1 521 ? -23.154 5.038 0.624 1.00 90.31 521 TRP A O 1
ATOM 3999 N N . GLU A 1 522 ? -23.398 5.876 2.691 1.00 94.38 522 GLU A N 1
ATOM 4000 C CA . GLU A 1 522 ? -24.420 6.881 2.401 1.00 94.38 522 GLU A CA 1
ATOM 4001 C C . GLU A 1 522 ? -23.864 7.939 1.440 1.00 94.38 522 GLU A C 1
ATOM 4003 O O . GLU A 1 522 ? -24.476 8.242 0.415 1.00 94.38 522 GLU A O 1
ATOM 4008 N N . PHE A 1 523 ? -22.655 8.445 1.706 1.00 95.62 523 PHE A N 1
ATOM 4009 C CA . PHE A 1 523 ? -21.938 9.325 0.783 1.00 95.62 523 PHE A CA 1
ATOM 4010 C C . PHE A 1 523 ? -21.564 8.623 -0.521 1.00 95.62 523 PHE A C 1
ATOM 4012 O O . PHE A 1 523 ? -21.555 9.280 -1.556 1.00 95.62 523 PHE A O 1
ATOM 4019 N N . GLY A 1 524 ? -21.332 7.308 -0.511 1.00 95.81 524 GLY A N 1
ATOM 4020 C CA . GLY A 1 524 ? -21.152 6.519 -1.730 1.00 95.81 524 GLY A CA 1
ATOM 4021 C C . GLY A 1 524 ? -22.382 6.536 -2.631 1.00 95.81 524 GLY A C 1
ATOM 4022 O O . GLY A 1 524 ? -22.260 6.825 -3.819 1.00 95.81 524 GLY A O 1
ATOM 4023 N N . LYS A 1 525 ? -23.570 6.325 -2.056 1.00 95.69 525 LYS A N 1
ATOM 4024 C CA . LYS A 1 525 ? -24.859 6.427 -2.757 1.00 95.69 525 LYS A CA 1
ATOM 4025 C C . LYS A 1 525 ? -25.112 7.844 -3.274 1.00 95.69 525 LYS A C 1
ATOM 4027 O O . LYS A 1 525 ? -25.401 8.055 -4.449 1.00 95.69 525 LYS A O 1
ATOM 4032 N N . LEU A 1 526 ? -24.914 8.841 -2.414 1.00 95.81 526 LEU A N 1
ATOM 4033 C CA . LEU A 1 526 ? -25.075 10.249 -2.773 1.00 95.81 526 LEU A CA 1
ATOM 4034 C C . LEU A 1 526 ? -24.057 10.727 -3.828 1.00 95.81 526 LEU A C 1
ATOM 4036 O O . LEU A 1 526 ? -24.349 11.666 -4.572 1.00 95.81 526 LEU A O 1
ATOM 4040 N N . TYR A 1 527 ? -22.873 10.110 -3.887 1.00 96.94 527 TYR A N 1
ATOM 4041 C CA . TYR A 1 527 ? -21.868 10.349 -4.919 1.00 96.94 527 TYR A CA 1
ATOM 4042 C C . TYR A 1 527 ? -22.313 9.757 -6.257 1.00 96.94 527 TYR A C 1
ATOM 4044 O O . TYR A 1 527 ? -22.337 10.467 -7.264 1.00 96.94 527 TYR A O 1
ATOM 4052 N N . THR A 1 528 ? -22.716 8.483 -6.271 1.00 96.31 528 THR A N 1
ATOM 4053 C CA . THR A 1 528 ? -23.112 7.780 -7.499 1.00 96.31 528 THR A CA 1
ATOM 4054 C C . THR A 1 528 ? -24.326 8.421 -8.153 1.00 96.31 528 THR A C 1
ATOM 4056 O O . THR A 1 528 ? -24.302 8.646 -9.359 1.00 96.31 528 THR A O 1
ATOM 4059 N N . ASP A 1 529 ? -25.318 8.828 -7.356 1.00 95.00 529 ASP A N 1
ATOM 4060 C CA . ASP A 1 529 ? -26.545 9.486 -7.826 1.00 95.00 529 ASP A CA 1
ATOM 4061 C C . ASP A 1 529 ? -26.292 10.856 -8.493 1.00 95.00 529 ASP A C 1
ATOM 4063 O O . ASP A 1 529 ? -27.169 11.387 -9.178 1.00 95.00 529 ASP A O 1
ATOM 4067 N N . ARG A 1 530 ? -25.120 11.471 -8.269 1.00 95.19 530 ARG A N 1
ATOM 4068 C CA . ARG A 1 530 ? -24.799 12.842 -8.712 1.00 95.19 530 ARG A CA 1
ATOM 4069 C C . ARG A 1 530 ? -23.658 12.940 -9.720 1.00 95.19 530 ARG A C 1
ATOM 4071 O O . ARG A 1 530 ? -23.681 13.857 -10.538 1.00 95.19 530 ARG A O 1
ATOM 4078 N N . TYR A 1 531 ? -22.658 12.067 -9.622 1.00 95.06 531 TYR A N 1
ATOM 4079 C CA . TYR A 1 531 ? -21.369 12.225 -10.305 1.00 95.06 531 TYR A CA 1
ATOM 4080 C C . TYR A 1 531 ? -20.995 11.055 -11.221 1.00 95.06 531 TYR A C 1
ATOM 4082 O O . TYR A 1 531 ? -20.045 11.185 -11.987 1.00 95.06 531 TYR A O 1
ATOM 4090 N N . PHE A 1 532 ? -21.728 9.939 -11.182 1.00 96.00 532 PHE A N 1
ATOM 4091 C CA . PHE A 1 532 ? -21.444 8.765 -12.006 1.00 96.00 532 PHE A CA 1
ATOM 4092 C C . PHE A 1 532 ? -22.562 8.492 -13.017 1.00 96.00 532 PHE A C 1
ATOM 4094 O O . PHE A 1 532 ? -23.706 8.900 -12.819 1.00 96.00 532 PHE A O 1
ATOM 4101 N N . SER A 1 533 ? -22.234 7.819 -14.124 1.00 94.12 533 SER A N 1
ATOM 4102 C CA . SER A 1 533 ? -23.191 7.543 -15.195 1.00 94.12 533 SER A CA 1
ATOM 4103 C C . SER A 1 533 ? -23.247 6.064 -15.570 1.00 94.12 533 SER A C 1
ATOM 4105 O O . SER A 1 533 ? -22.233 5.374 -15.669 1.00 94.12 533 SER A O 1
ATOM 4107 N N . GLU A 1 534 ? -24.462 5.596 -15.839 1.00 93.25 534 GLU A N 1
ATOM 4108 C CA . GLU A 1 534 ? -24.754 4.236 -16.306 1.00 93.25 534 GLU A CA 1
ATOM 4109 C C . GLU A 1 534 ? -24.189 3.954 -17.718 1.00 93.25 534 GLU A C 1
ATOM 4111 O O . GLU A 1 534 ? -24.014 2.801 -18.108 1.00 93.25 534 GLU A O 1
ATOM 4116 N N . GLU A 1 535 ? -23.884 5.006 -18.486 1.00 93.81 535 GLU A N 1
ATOM 4117 C CA . GLU A 1 535 ? -23.140 4.937 -19.752 1.00 93.81 535 GLU A CA 1
ATOM 4118 C C . GLU A 1 535 ? -21.677 4.546 -19.483 1.00 93.81 535 GLU A C 1
ATOM 4120 O O . GLU A 1 535 ? -21.216 3.513 -19.969 1.00 93.81 535 GLU A O 1
ATOM 4125 N N . SER A 1 536 ? -20.995 5.283 -18.597 1.00 94.56 536 SER A N 1
ATOM 4126 C CA . SER A 1 536 ? -19.616 4.989 -18.180 1.00 94.56 536 SER A CA 1
ATOM 4127 C C . SER A 1 536 ? -19.469 3.601 -17.555 1.00 94.56 536 SER A C 1
ATOM 4129 O O . SER A 1 536 ? -18.488 2.912 -17.824 1.00 94.56 536 SER A O 1
ATOM 4131 N N . LYS A 1 537 ? -20.459 3.151 -16.766 1.00 96.06 537 LYS A N 1
ATOM 4132 C CA . LYS A 1 537 ? -20.484 1.785 -16.215 1.00 96.06 537 LYS A CA 1
ATOM 4133 C C . LYS A 1 537 ? -20.380 0.734 -17.326 1.00 96.06 537 LYS A C 1
ATOM 4135 O O . LYS A 1 537 ? -19.516 -0.136 -17.263 1.00 96.06 537 LYS A O 1
ATOM 4140 N N . LYS A 1 538 ? -21.211 0.848 -18.366 1.00 96.12 538 LYS A N 1
ATOM 4141 C CA . LYS A 1 538 ? -21.271 -0.112 -19.482 1.00 96.12 538 LYS A CA 1
ATOM 4142 C C . LYS A 1 538 ? -20.018 -0.106 -20.344 1.00 96.12 538 LYS A C 1
ATOM 4144 O O . LYS A 1 538 ? -19.542 -1.172 -20.717 1.00 96.12 538 LYS A O 1
ATOM 4149 N N . GLU A 1 539 ? -19.461 1.064 -20.639 1.00 95.81 539 GLU A N 1
ATOM 4150 C CA . GLU A 1 539 ? -18.212 1.155 -21.405 1.00 95.81 539 GLU A CA 1
ATOM 4151 C C . GLU A 1 539 ? -17.048 0.478 -20.665 1.00 95.81 539 GLU A C 1
ATOM 4153 O O . GLU A 1 539 ? -16.311 -0.314 -21.254 1.00 95.81 539 GLU A O 1
ATOM 4158 N N . VAL A 1 540 ? -16.932 0.706 -19.354 1.00 97.44 540 VAL A N 1
ATOM 4159 C CA . VAL A 1 540 ? -15.911 0.070 -18.505 1.00 97.44 540 VAL A CA 1
ATOM 4160 C C . VAL A 1 540 ? -16.146 -1.441 -18.363 1.00 97.44 540 VAL A C 1
ATOM 4162 O O . VAL A 1 540 ? -15.185 -2.215 -18.384 1.00 97.44 540 VAL A O 1
ATOM 4165 N N . GLU A 1 541 ? -17.401 -1.898 -18.285 1.00 97.81 541 GLU A N 1
ATOM 4166 C CA . GLU A 1 541 ? -17.740 -3.328 -18.324 1.00 97.81 541 GLU A CA 1
ATOM 4167 C C . GLU A 1 541 ? -17.281 -4.002 -19.630 1.00 97.81 541 GLU A C 1
ATOM 4169 O O . GLU A 1 541 ? -16.759 -5.116 -19.579 1.00 97.81 541 GLU A O 1
ATOM 4174 N N . GLU A 1 542 ? -17.430 -3.353 -20.790 1.00 97.69 542 GLU A N 1
ATOM 4175 C CA . GLU A 1 542 ? -16.953 -3.896 -22.073 1.00 97.69 542 GLU A CA 1
ATOM 4176 C C . GLU A 1 542 ? -15.418 -3.919 -22.168 1.00 97.69 542 GLU A C 1
ATOM 4178 O O . GLU A 1 542 ? -14.853 -4.940 -22.570 1.00 97.69 542 GLU A O 1
ATOM 4183 N N . ILE A 1 543 ? -14.727 -2.865 -21.710 1.00 98.19 543 ILE A N 1
ATOM 4184 C CA . ILE A 1 543 ? -13.253 -2.855 -21.593 1.00 98.19 543 ILE A CA 1
ATOM 4185 C C . ILE A 1 543 ? -12.784 -4.011 -20.691 1.00 98.19 543 ILE A C 1
ATOM 4187 O O . ILE A 1 543 ? -11.852 -4.741 -21.036 1.00 98.19 543 ILE A O 1
ATOM 4191 N N . THR A 1 544 ? -13.469 -4.243 -19.567 1.00 98.62 544 THR A N 1
ATOM 4192 C CA . THR A 1 544 ? -13.140 -5.340 -18.642 1.00 98.62 544 THR A CA 1
ATOM 4193 C C . THR A 1 544 ? -13.351 -6.715 -19.277 1.00 98.62 544 THR A C 1
ATOM 4195 O O . THR A 1 544 ? -12.472 -7.574 -19.179 1.00 98.62 544 THR A O 1
ATOM 4198 N N . LYS A 1 545 ? -14.463 -6.932 -19.994 1.00 98.44 545 LYS A N 1
ATOM 4199 C CA . LYS A 1 545 ? -14.713 -8.182 -20.741 1.00 98.44 545 LYS A CA 1
ATOM 4200 C C . LYS A 1 545 ? -13.624 -8.437 -21.785 1.00 98.44 545 LYS A C 1
ATOM 4202 O O . LYS A 1 545 ? -13.154 -9.569 -21.908 1.00 98.44 545 LYS A O 1
ATOM 4207 N N . GLN A 1 546 ? -13.191 -7.396 -22.501 1.00 98.50 546 GLN A N 1
ATOM 4208 C CA . GLN A 1 546 ? -12.113 -7.495 -23.484 1.00 98.50 546 GLN A CA 1
ATOM 4209 C C . GLN A 1 546 ? -10.781 -7.888 -22.828 1.00 98.50 546 GLN A C 1
ATOM 4211 O O . GLN A 1 546 ? -10.110 -8.798 -23.312 1.00 98.50 546 GLN A O 1
ATOM 4216 N N . LEU A 1 547 ? -10.416 -7.262 -21.705 1.00 98.69 547 LEU A N 1
ATOM 4217 C CA . LEU A 1 547 ? -9.175 -7.563 -20.983 1.00 98.69 547 LEU A CA 1
ATOM 4218 C C . LEU A 1 547 ? -9.166 -8.972 -20.378 1.00 98.69 547 LEU A C 1
ATOM 4220 O O . LEU A 1 547 ? -8.159 -9.665 -20.511 1.00 98.69 547 LEU A O 1
ATOM 4224 N N . ILE A 1 548 ? -10.281 -9.445 -19.808 1.00 98.75 548 ILE A N 1
ATOM 4225 C CA . ILE A 1 548 ? -10.415 -10.834 -19.329 1.00 98.75 548 ILE A CA 1
ATOM 4226 C C . ILE A 1 548 ? -10.236 -11.823 -20.492 1.00 98.75 548 ILE A C 1
ATOM 4228 O O . ILE A 1 548 ? -9.467 -12.779 -20.380 1.00 98.75 548 ILE A O 1
ATOM 4232 N N . ALA A 1 549 ? -10.879 -11.580 -21.640 1.00 98.69 549 ALA A N 1
ATOM 4233 C CA . ALA A 1 549 ? -10.726 -12.426 -22.826 1.00 98.69 549 ALA A CA 1
ATOM 4234 C C . ALA A 1 549 ? -9.276 -12.446 -23.354 1.00 98.69 549 ALA A C 1
ATOM 4236 O O . ALA A 1 549 ? -8.767 -13.507 -23.734 1.00 98.69 549 ALA A O 1
ATOM 4237 N N . THR A 1 550 ? -8.587 -11.302 -23.326 1.00 98.62 550 THR A N 1
ATOM 4238 C CA . THR A 1 550 ? -7.165 -11.197 -23.674 1.00 98.62 550 THR A CA 1
ATOM 4239 C C . THR A 1 550 ? -6.286 -11.960 -22.685 1.00 98.62 550 THR A C 1
ATOM 4241 O O . THR A 1 550 ? -5.498 -12.801 -23.114 1.00 98.62 550 THR A O 1
ATOM 4244 N N . PHE A 1 551 ? -6.455 -11.773 -21.373 1.00 98.62 551 PHE A N 1
ATOM 4245 C CA . PHE A 1 551 ? -5.687 -12.502 -20.355 1.00 98.62 551 PHE A CA 1
ATOM 4246 C C . PHE A 1 551 ? -5.879 -14.025 -20.493 1.00 98.62 551 PHE A C 1
ATOM 4248 O O . PHE A 1 551 ? -4.922 -14.798 -20.433 1.00 98.62 551 PHE A O 1
ATOM 4255 N N . ARG A 1 552 ? -7.099 -14.473 -20.814 1.00 98.62 552 ARG A N 1
ATOM 4256 C CA . ARG A 1 552 ? -7.407 -15.883 -21.104 1.00 98.62 552 ARG A CA 1
ATOM 4257 C C . ARG A 1 552 ? -6.648 -16.414 -22.322 1.00 98.62 552 ARG A C 1
ATOM 4259 O O . ARG A 1 552 ? -6.110 -17.521 -22.288 1.00 98.62 552 ARG A O 1
ATOM 4266 N N . SER A 1 553 ? -6.595 -15.624 -23.396 1.00 98.06 553 SER A N 1
ATOM 4267 C CA . SER A 1 553 ? -5.789 -15.900 -24.594 1.00 98.06 553 SER A CA 1
ATOM 4268 C C . SER A 1 553 ? -4.304 -16.055 -24.238 1.00 98.06 553 SER A C 1
ATOM 4270 O O . SER A 1 553 ? -3.657 -17.001 -24.698 1.00 98.06 553 SER A O 1
ATOM 4272 N N . ARG A 1 554 ? -3.782 -15.191 -23.361 1.00 97.56 554 ARG A N 1
ATOM 4273 C CA . ARG A 1 554 ? -2.385 -15.211 -22.906 1.00 97.56 554 ARG A CA 1
ATOM 4274 C C . ARG A 1 554 ? -2.024 -16.465 -22.121 1.00 97.56 554 ARG A C 1
ATOM 4276 O O . ARG A 1 554 ? -1.090 -17.158 -22.529 1.00 97.56 554 ARG A O 1
ATOM 4283 N N . ILE A 1 555 ? -2.802 -16.822 -21.090 1.00 98.38 555 ILE A N 1
ATOM 4284 C CA . ILE A 1 555 ? -2.595 -18.055 -20.300 1.00 98.38 555 ILE A CA 1
ATOM 4285 C C . ILE A 1 555 ? -2.467 -19.274 -21.228 1.00 98.38 555 ILE A C 1
ATOM 4287 O O . ILE A 1 555 ? -1.535 -20.071 -21.103 1.00 98.38 555 ILE A O 1
ATOM 4291 N N . LEU A 1 556 ? -3.370 -19.406 -22.206 1.00 98.00 556 LEU A N 1
ATOM 4292 C CA . LEU A 1 556 ? -3.381 -20.546 -23.126 1.00 98.00 556 LEU A CA 1
ATOM 4293 C C . LEU A 1 556 ? -2.161 -20.579 -24.063 1.00 98.00 556 LEU A C 1
ATOM 4295 O O . LEU A 1 556 ? -1.619 -21.657 -24.323 1.00 98.00 556 LEU A O 1
ATOM 4299 N N . LYS A 1 557 ? -1.687 -19.420 -24.537 1.00 96.56 557 LYS A N 1
ATOM 4300 C CA . LYS A 1 557 ? -0.501 -19.303 -25.407 1.00 96.56 557 LYS A CA 1
ATOM 4301 C C . LYS A 1 557 ? 0.826 -19.502 -24.668 1.00 96.56 557 LYS A C 1
ATOM 4303 O O . LYS A 1 557 ? 1.831 -19.799 -25.312 1.00 96.56 557 LYS A O 1
ATOM 4308 N N . ILE A 1 558 ? 0.851 -19.331 -23.347 1.00 95.25 558 ILE A N 1
ATOM 4309 C CA . ILE A 1 558 ? 2.095 -19.257 -22.577 1.00 95.25 558 ILE A CA 1
ATOM 4310 C C . ILE A 1 558 ? 2.896 -20.565 -22.645 1.00 95.25 558 ILE A C 1
ATOM 4312 O O . ILE A 1 558 ? 2.351 -21.661 -22.528 1.00 95.25 558 ILE A O 1
ATOM 4316 N N . SER A 1 559 ? 4.203 -20.473 -22.888 1.00 95.19 559 SER A N 1
ATOM 4317 C CA . SER A 1 559 ? 5.043 -21.643 -23.195 1.00 95.19 559 SER A CA 1
ATOM 4318 C C . SER A 1 559 ? 5.682 -22.304 -21.973 1.00 95.19 559 SER A C 1
ATOM 4320 O O . SER A 1 559 ? 6.229 -23.397 -22.096 1.00 95.19 559 SER A O 1
ATOM 4322 N N . TRP A 1 560 ? 5.638 -21.643 -20.812 1.00 96.00 560 TRP A N 1
ATOM 4323 C CA . TRP A 1 560 ? 6.315 -22.087 -19.591 1.00 96.00 560 TRP A CA 1
ATOM 4324 C C . TRP A 1 560 ? 5.401 -22.769 -18.569 1.00 96.00 560 TRP A C 1
ATOM 4326 O O . TRP A 1 560 ? 5.925 -23.322 -17.608 1.00 96.00 560 TRP A O 1
ATOM 4336 N N . LEU A 1 561 ? 4.080 -22.746 -18.788 1.00 97.12 561 LEU A N 1
ATOM 4337 C CA . LEU A 1 561 ? 3.105 -23.504 -18.002 1.00 97.12 561 LEU A CA 1
ATOM 4338 C C . LEU A 1 561 ? 2.744 -24.821 -18.689 1.00 97.12 561 LEU A C 1
ATOM 4340 O O . LEU A 1 561 ? 2.443 -24.845 -19.888 1.00 97.12 561 LEU A O 1
ATOM 4344 N N . SER A 1 562 ? 2.664 -25.893 -17.904 1.00 98.12 562 SER A N 1
ATOM 4345 C CA . SER A 1 562 ? 1.986 -27.127 -18.293 1.00 98.12 562 SER A CA 1
ATOM 4346 C C . SER A 1 562 ? 0.494 -26.897 -18.561 1.00 98.12 562 SER A C 1
ATOM 4348 O O . SER A 1 562 ? -0.134 -25.994 -18.002 1.00 98.12 562 SER A O 1
ATOM 4350 N N . GLU A 1 563 ? -0.103 -27.757 -19.389 1.00 98.00 563 GLU A N 1
ATOM 4351 C CA . GLU A 1 563 ? -1.538 -27.688 -19.694 1.00 98.00 563 GLU A CA 1
ATOM 4352 C C . GLU A 1 563 ? -2.406 -27.803 -18.429 1.00 98.00 563 GLU A C 1
ATOM 4354 O O . GLU A 1 563 ? -3.418 -27.121 -18.313 1.00 98.00 563 GLU A O 1
ATOM 4359 N N . THR A 1 564 ? -1.977 -28.585 -17.433 1.00 97.62 564 THR A N 1
ATOM 4360 C CA . THR A 1 564 ? -2.674 -28.716 -16.144 1.00 97.62 564 THR A CA 1
ATOM 4361 C C . THR A 1 564 ? -2.804 -27.371 -15.426 1.00 97.62 564 THR A C 1
ATOM 4363 O O . THR A 1 564 ? -3.910 -26.967 -15.072 1.00 97.62 564 THR A O 1
ATOM 4366 N N . THR A 1 565 ? -1.693 -26.648 -15.258 1.00 98.44 565 THR A N 1
ATOM 4367 C CA . THR A 1 565 ? -1.692 -25.355 -14.555 1.00 98.44 565 THR A CA 1
ATOM 4368 C C . THR A 1 565 ? -2.385 -24.267 -15.378 1.00 98.44 565 THR A C 1
ATOM 4370 O O . THR A 1 565 ? -3.053 -23.409 -14.806 1.00 98.44 565 THR A O 1
ATOM 4373 N N . LYS A 1 566 ? -2.330 -24.331 -16.719 1.00 98.56 566 LYS A N 1
ATOM 4374 C CA . LYS A 1 566 ? -3.143 -23.460 -17.588 1.00 98.56 566 LYS A CA 1
ATOM 4375 C C . LYS A 1 566 ? -4.637 -23.632 -17.349 1.00 98.56 566 LYS A C 1
ATOM 4377 O O . LYS A 1 566 ? -5.341 -22.631 -17.278 1.00 98.56 566 LYS A O 1
ATOM 4382 N N . GLN A 1 567 ? -5.127 -24.867 -17.235 1.00 98.38 567 GLN A N 1
ATOM 4383 C CA . GLN A 1 567 ? -6.556 -25.116 -17.037 1.00 98.38 567 GLN A CA 1
ATOM 4384 C C . GLN A 1 567 ? -7.031 -24.660 -15.647 1.00 98.38 567 GLN A C 1
ATOM 4386 O O . GLN A 1 567 ? -8.099 -24.061 -15.564 1.00 98.38 567 GLN A O 1
ATOM 4391 N N . GLU A 1 568 ? -6.241 -24.832 -14.579 1.00 98.50 568 GLU A N 1
ATOM 4392 C CA . GLU A 1 568 ? -6.570 -24.252 -13.260 1.00 98.50 568 GLU A CA 1
ATOM 4393 C C . GLU A 1 568 ? -6.525 -22.708 -13.284 1.00 98.50 568 GLU A C 1
ATOM 4395 O O . GLU A 1 568 ? -7.432 -22.064 -12.758 1.00 98.50 568 GLU A O 1
ATOM 4400 N N . ALA A 1 569 ? -5.549 -22.095 -13.966 1.00 98.62 569 ALA A N 1
ATOM 4401 C CA . ALA A 1 569 ? -5.481 -20.638 -14.114 1.00 98.62 569 ALA A CA 1
ATOM 4402 C C . ALA A 1 569 ? -6.658 -20.068 -14.936 1.00 98.62 569 ALA A C 1
ATOM 4404 O O . ALA A 1 569 ? -7.252 -19.062 -14.553 1.00 98.62 569 ALA A O 1
ATOM 4405 N N . VAL A 1 570 ? -7.052 -20.737 -16.027 1.00 98.69 570 VAL A N 1
ATOM 4406 C CA . VAL A 1 570 ? -8.245 -20.386 -16.818 1.00 98.69 570 VAL A CA 1
ATOM 4407 C C . VAL A 1 570 ? -9.523 -20.574 -16.005 1.00 98.69 570 VAL A C 1
ATOM 4409 O O . VAL A 1 570 ? -10.367 -19.690 -16.013 1.00 98.69 570 VAL A O 1
ATOM 4412 N N . LYS A 1 571 ? -9.660 -21.671 -15.254 1.00 98.62 571 LYS A N 1
ATOM 4413 C CA . LYS A 1 571 ? -10.798 -21.915 -14.354 1.00 98.62 571 LYS A CA 1
ATOM 4414 C C . LYS A 1 571 ? -10.931 -20.816 -13.295 1.00 98.62 571 LYS A C 1
ATOM 4416 O O . LYS A 1 571 ? -12.046 -20.392 -13.006 1.00 98.62 571 LYS A O 1
ATOM 4421 N N . LYS A 1 572 ? -9.810 -20.326 -12.753 1.00 98.62 572 LYS A N 1
ATOM 4422 C CA . LYS A 1 572 ? -9.788 -19.178 -11.838 1.00 98.62 572 LYS A CA 1
ATOM 4423 C C . LYS A 1 572 ? -10.196 -17.875 -12.525 1.00 98.62 572 LYS A C 1
ATOM 4425 O O . LYS A 1 572 ? -11.005 -17.142 -11.963 1.00 98.62 572 LYS A O 1
ATOM 4430 N N . LEU A 1 573 ? -9.669 -17.601 -13.720 1.00 98.69 573 LEU A N 1
ATOM 4431 C CA . LEU A 1 573 ? -10.002 -16.411 -14.509 1.00 98.69 573 LEU A CA 1
ATOM 4432 C C . LEU A 1 573 ? -11.486 -16.378 -14.906 1.00 98.69 573 LEU A C 1
ATOM 4434 O O . LEU A 1 573 ? -12.155 -15.371 -14.696 1.00 98.69 573 LEU A O 1
ATOM 4438 N N . ASP A 1 574 ? -12.001 -17.495 -15.425 1.00 98.31 574 ASP A N 1
ATOM 4439 C CA . ASP A 1 574 ? -13.397 -17.673 -15.846 1.00 98.31 574 ASP A CA 1
ATOM 4440 C C . ASP A 1 574 ? -14.377 -17.565 -14.644 1.00 98.31 574 ASP A C 1
ATOM 4442 O O . ASP A 1 574 ? -15.581 -17.403 -14.844 1.00 98.31 574 ASP A O 1
ATOM 4446 N N . ALA A 1 575 ? -13.873 -17.617 -13.400 1.00 98.12 575 ALA A N 1
ATOM 4447 C CA . ALA A 1 575 ? -14.626 -17.436 -12.156 1.00 98.12 575 ALA A CA 1
ATOM 4448 C C . ALA A 1 575 ? -14.498 -16.033 -11.519 1.00 98.12 575 ALA A C 1
ATOM 4450 O O . ALA A 1 575 ? -15.119 -15.800 -10.478 1.00 98.12 575 ALA A O 1
ATOM 4451 N N . ILE A 1 576 ? -13.716 -15.103 -12.093 1.00 97.81 576 ILE A N 1
ATOM 4452 C CA . ILE A 1 576 ? -13.560 -13.753 -11.524 1.00 97.81 576 ILE A CA 1
ATOM 4453 C C . ILE A 1 576 ? -14.890 -12.990 -11.577 1.00 97.81 576 ILE A C 1
ATOM 4455 O O . ILE A 1 576 ? -15.494 -12.822 -12.638 1.00 97.81 576 ILE A O 1
ATOM 4459 N N . LYS A 1 577 ? -15.324 -12.462 -10.428 1.00 97.44 577 LYS A N 1
ATOM 4460 C CA . LYS A 1 577 ? -16.453 -11.524 -10.349 1.00 97.44 577 LYS A CA 1
ATOM 4461 C C . LYS A 1 577 ? -15.991 -10.096 -10.628 1.00 97.44 577 LYS A C 1
ATOM 4463 O O . LYS A 1 577 ? -14.966 -9.658 -10.117 1.00 97.44 577 LYS A O 1
ATOM 4468 N N . VAL A 1 578 ? -16.786 -9.345 -11.385 1.00 97.62 578 VAL A N 1
ATOM 4469 C CA . VAL A 1 578 ? -16.486 -7.955 -11.762 1.00 97.62 578 VAL A CA 1
ATOM 4470 C C . VAL A 1 578 ? -17.473 -7.006 -11.078 1.00 97.62 578 VAL A C 1
ATOM 4472 O O . VAL A 1 578 ? -18.683 -7.210 -11.160 1.00 97.62 578 VAL A O 1
ATOM 4475 N N . LYS A 1 579 ? -16.963 -5.971 -10.404 1.00 97.75 579 LYS A N 1
ATOM 4476 C CA . LYS A 1 579 ? -17.732 -4.980 -9.632 1.00 97.75 579 LYS A CA 1
ATOM 4477 C C . LYS A 1 579 ? -17.411 -3.563 -10.140 1.00 97.75 579 LYS A C 1
ATOM 4479 O O . LYS A 1 579 ? -16.374 -3.011 -9.786 1.00 97.75 579 LYS A O 1
ATOM 4484 N N . ILE A 1 580 ? -18.275 -2.980 -10.986 1.00 98.12 580 ILE A N 1
ATOM 4485 C CA . ILE A 1 580 ? -18.064 -1.658 -11.624 1.00 98.12 580 ILE A CA 1
ATOM 4486 C C . ILE A 1 580 ? -18.992 -0.584 -11.035 1.00 98.12 580 ILE A C 1
ATOM 4488 O O . ILE A 1 580 ? -20.207 -0.770 -10.953 1.00 98.12 580 ILE A O 1
ATOM 4492 N N . GLY A 1 581 ? -18.428 0.572 -10.680 1.00 97.69 581 GLY A N 1
ATOM 4493 C CA . GLY A 1 581 ? -19.148 1.763 -10.231 1.00 97.69 581 GLY A CA 1
ATOM 4494 C C . GLY A 1 581 ? -19.629 1.686 -8.780 1.00 97.69 581 GLY A C 1
ATOM 4495 O O . GLY A 1 581 ? -19.100 2.377 -7.909 1.00 97.69 581 GLY A O 1
ATOM 4496 N N . TYR A 1 582 ? -20.655 0.874 -8.530 1.00 97.06 582 TYR A N 1
ATOM 4497 C CA . TYR A 1 582 ? -21.389 0.832 -7.262 1.00 97.06 582 TYR A CA 1
ATOM 4498 C C . TYR A 1 582 ? -22.099 -0.515 -7.031 1.00 97.06 582 TYR A C 1
ATOM 4500 O O . TYR A 1 582 ? -22.369 -1.233 -7.998 1.00 97.06 582 TYR A O 1
ATOM 4508 N N . PRO A 1 583 ? -22.415 -0.877 -5.770 1.00 95.31 583 PRO A N 1
ATOM 4509 C CA . PRO A 1 583 ? -23.098 -2.129 -5.452 1.00 95.31 583 PRO A CA 1
ATOM 4510 C C . PRO A 1 583 ? -24.5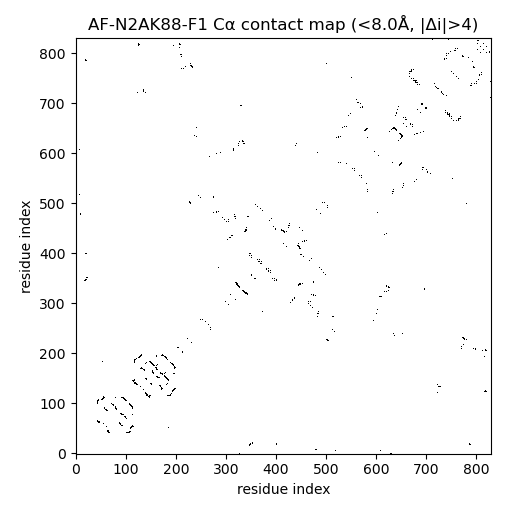84 -2.114 -5.835 1.00 95.31 583 PRO A C 1
ATOM 4512 O O . PRO A 1 583 ? -25.275 -1.115 -5.645 1.00 95.31 583 PRO A O 1
ATOM 4515 N N . ASP A 1 584 ? -25.104 -3.268 -6.263 1.00 92.00 584 ASP A N 1
ATOM 4516 C CA . ASP A 1 584 ? -26.547 -3.463 -6.482 1.00 92.00 584 ASP A CA 1
ATOM 4517 C C . ASP A 1 584 ? -27.339 -3.535 -5.157 1.00 92.00 584 ASP A C 1
ATOM 4519 O O . ASP A 1 584 ? -28.525 -3.212 -5.117 1.00 92.00 584 ASP A O 1
ATOM 4523 N N . THR A 1 585 ? -26.670 -3.918 -4.061 1.00 92.00 585 THR A N 1
ATOM 4524 C CA . THR A 1 585 ? -27.224 -3.963 -2.697 1.00 92.00 585 THR A CA 1
ATOM 4525 C C . THR A 1 585 ? -26.325 -3.174 -1.750 1.00 92.00 585 THR A C 1
ATOM 4527 O O . THR A 1 585 ? -25.170 -3.540 -1.528 1.00 92.00 585 THR A O 1
ATOM 4530 N N . TRP A 1 586 ? -26.862 -2.102 -1.173 1.00 91.81 586 TRP A N 1
ATOM 4531 C CA . TRP A 1 586 ? -26.143 -1.227 -0.245 1.00 91.81 586 TRP A CA 1
ATOM 4532 C C . TRP A 1 586 ? -26.081 -1.822 1.170 1.00 91.81 586 TRP A C 1
ATOM 4534 O O . TRP A 1 586 ? -27.051 -2.450 1.601 1.00 91.81 586 TRP A O 1
ATOM 4544 N N . PRO A 1 587 ? -24.983 -1.623 1.922 1.00 86.50 587 PRO A N 1
ATOM 4545 C CA . PRO A 1 587 ? -24.952 -1.946 3.345 1.00 86.50 587 PRO A CA 1
ATOM 4546 C C . PRO A 1 587 ? -25.907 -1.053 4.146 1.00 86.50 587 PRO A C 1
ATOM 4548 O O . PRO A 1 587 ? -25.916 0.159 3.965 1.00 86.50 587 PRO A O 1
ATOM 4551 N N . SER A 1 588 ? -26.662 -1.651 5.066 1.00 84.50 588 SER A N 1
ATOM 4552 C CA . SER A 1 588 ? -27.686 -0.995 5.894 1.00 84.50 588 SER A CA 1
ATOM 4553 C C . SER A 1 588 ? -27.190 -0.680 7.313 1.00 84.50 588 SER A C 1
ATOM 4555 O O . SER A 1 588 ? -27.932 -0.821 8.284 1.00 84.50 588 SER A O 1
ATOM 4557 N N . TYR A 1 589 ? -25.906 -0.329 7.474 1.00 79.88 589 TYR A N 1
ATOM 4558 C CA . TYR A 1 589 ? -25.286 -0.178 8.802 1.00 79.88 589 TYR A CA 1
ATOM 4559 C C . TYR A 1 589 ? -25.940 0.917 9.655 1.00 79.88 589 TYR A C 1
ATOM 4561 O O . TYR A 1 589 ? -25.914 0.821 10.878 1.00 79.88 589 TYR A O 1
ATOM 4569 N N . TYR A 1 590 ? -26.513 1.943 9.017 1.00 83.69 590 TYR A N 1
ATOM 4570 C CA . TYR A 1 590 ? -27.077 3.118 9.683 1.00 83.69 590 TYR A CA 1
ATOM 4571 C C . TYR A 1 590 ? -28.594 3.116 9.788 1.00 83.69 590 TYR A C 1
ATOM 4573 O O . TYR A 1 590 ? -29.126 4.005 10.451 1.00 83.69 590 TYR A O 1
ATOM 4581 N N . ASP A 1 591 ? -29.297 2.163 9.177 1.00 86.56 591 ASP A N 1
ATOM 4582 C CA . ASP A 1 591 ? -30.761 2.178 9.077 1.00 86.56 591 ASP A CA 1
ATOM 4583 C C . ASP A 1 591 ? -31.402 2.229 10.476 1.00 86.56 591 ASP A C 1
ATOM 4585 O O . ASP A 1 591 ? -32.129 3.176 10.788 1.00 86.56 591 ASP A O 1
ATOM 4589 N N . ASP A 1 592 ? -31.000 1.309 11.358 1.00 85.56 592 ASP A N 1
ATOM 4590 C CA . ASP A 1 592 ? -31.484 1.196 12.742 1.00 85.56 592 ASP A CA 1
ATOM 4591 C C . ASP A 1 592 ? -30.702 2.052 13.765 1.00 85.56 592 ASP A C 1
ATOM 4593 O O . ASP A 1 592 ? -31.013 2.039 14.959 1.00 85.56 592 ASP A O 1
ATOM 4597 N N . LEU A 1 593 ? -29.684 2.812 13.336 1.00 87.00 593 LEU A N 1
ATOM 4598 C CA . LEU A 1 593 ? -28.859 3.638 14.229 1.00 87.00 593 LEU A CA 1
ATOM 4599 C C . LEU A 1 593 ? -29.339 5.089 14.267 1.00 87.00 593 LEU A C 1
ATOM 4601 O O . LEU A 1 593 ? -29.636 5.690 13.236 1.00 87.00 593 LEU A O 1
ATOM 4605 N N . ALA A 1 594 ? -29.369 5.673 15.463 1.00 88.25 594 ALA A N 1
ATOM 4606 C CA . ALA A 1 594 ? -29.673 7.083 15.679 1.00 88.25 594 ALA A CA 1
ATOM 4607 C C . ALA A 1 594 ? -28.411 7.851 16.088 1.00 88.25 594 ALA A C 1
ATOM 4609 O O . ALA A 1 594 ? -27.630 7.369 16.909 1.00 88.25 594 ALA A O 1
ATOM 4610 N N . ILE A 1 595 ? -28.259 9.066 15.558 1.00 93.88 595 ILE A N 1
ATOM 4611 C CA . ILE A 1 595 ? -27.315 10.050 16.088 1.00 93.88 595 ILE A CA 1
ATOM 4612 C C . ILE A 1 595 ? -28.054 10.886 17.130 1.00 93.88 595 ILE A C 1
ATOM 4614 O O . ILE A 1 595 ? -29.100 11.469 16.854 1.00 93.88 595 ILE A O 1
ATOM 4618 N N . ASP A 1 596 ? -27.520 10.895 18.342 1.00 93.56 596 ASP A N 1
ATOM 4619 C CA . ASP A 1 596 ? -28.052 11.602 19.496 1.00 93.56 596 ASP A CA 1
ATOM 4620 C C . ASP A 1 596 ? -27.317 12.936 19.642 1.00 93.56 596 ASP A C 1
ATOM 4622 O O . ASP A 1 596 ? -26.185 12.997 20.124 1.00 93.56 596 ASP A O 1
ATOM 4626 N N . SER A 1 597 ? -27.970 14.013 19.207 1.00 93.62 597 SER A N 1
ATOM 4627 C CA . SER A 1 597 ? -27.438 15.378 19.263 1.00 93.62 597 SER A CA 1
ATOM 4628 C C . SER A 1 597 ? -27.352 15.965 20.679 1.00 93.62 597 SER A C 1
ATOM 4630 O O . SER A 1 597 ? -26.880 17.090 20.834 1.00 93.62 597 SER A O 1
ATOM 4632 N N . SER A 1 598 ? -27.782 15.232 21.717 1.00 93.44 598 SER A N 1
ATOM 4633 C CA . SER A 1 598 ? -27.694 15.670 23.117 1.00 93.44 598 SER A CA 1
ATOM 4634 C C . SER A 1 598 ? -26.426 15.213 23.848 1.00 93.44 598 SER A C 1
ATOM 4636 O O . SER A 1 598 ? -26.147 15.712 24.940 1.00 93.44 598 SER A O 1
ATOM 4638 N N . VAL A 1 599 ? -25.647 14.301 23.253 1.00 93.69 599 VAL A N 1
ATOM 4639 C CA . VAL A 1 599 ? -24.417 13.740 23.837 1.00 93.69 599 VAL A CA 1
ATOM 4640 C C . VAL A 1 599 ? -23.177 14.064 23.005 1.00 93.69 599 VAL A C 1
ATOM 4642 O O . VAL A 1 599 ? -23.269 14.572 21.887 1.00 93.69 599 VAL A O 1
ATOM 4645 N N . ASN A 1 600 ? -21.988 13.780 23.540 1.00 94.69 600 ASN A N 1
ATOM 4646 C CA . ASN A 1 600 ? -20.748 14.079 22.833 1.00 94.69 600 ASN A CA 1
ATOM 4647 C C . ASN A 1 600 ? -20.573 13.207 21.569 1.00 94.69 600 ASN A C 1
ATOM 4649 O O . ASN A 1 600 ? -21.078 12.084 21.475 1.00 94.69 600 ASN A O 1
ATOM 4653 N N . ILE A 1 601 ? -19.801 13.697 20.594 1.00 94.56 601 ILE A N 1
ATOM 4654 C CA . ILE A 1 601 ? -19.456 12.938 19.385 1.00 94.56 601 ILE A CA 1
ATOM 4655 C C . ILE A 1 601 ? -18.772 11.593 19.703 1.00 94.56 601 ILE A C 1
ATOM 4657 O O . ILE A 1 601 ? -19.075 10.598 19.049 1.00 94.56 601 ILE A O 1
ATOM 4661 N N . VAL A 1 602 ? -17.937 11.523 20.750 1.00 94.25 602 VAL A N 1
ATOM 4662 C CA . VAL A 1 602 ? -17.308 10.275 21.229 1.00 94.25 602 VAL A CA 1
ATOM 4663 C C . VAL A 1 602 ? -18.348 9.209 21.571 1.00 94.25 602 VAL A C 1
ATOM 4665 O O . VAL A 1 602 ? -18.213 8.057 21.167 1.00 94.25 602 VAL A O 1
ATOM 4668 N N . GLU A 1 603 ? -19.423 9.589 22.259 1.00 94.62 603 GLU A N 1
ATOM 4669 C CA . GLU A 1 603 ? -20.472 8.653 22.666 1.00 94.62 603 GLU A CA 1
ATOM 4670 C C . GLU A 1 603 ? -21.265 8.135 21.463 1.00 94.62 603 GLU A C 1
ATOM 4672 O O . GLU A 1 603 ? -21.557 6.943 21.388 1.00 94.62 603 GLU A O 1
ATOM 4677 N N . ASN A 1 604 ? -21.566 8.999 20.488 1.00 93.50 604 ASN A N 1
ATOM 4678 C CA . ASN A 1 604 ? -22.203 8.592 19.233 1.00 93.50 604 ASN A CA 1
ATOM 4679 C C . ASN A 1 604 ? -21.340 7.592 18.452 1.00 93.50 604 ASN A C 1
ATOM 4681 O O . ASN A 1 604 ? -21.839 6.573 17.977 1.00 93.50 604 ASN A O 1
ATOM 4685 N N . VAL A 1 605 ? -20.034 7.845 18.366 1.00 91.62 605 VAL A N 1
ATOM 4686 C CA . VAL A 1 605 ? -19.072 6.958 17.697 1.00 91.62 605 VAL A CA 1
ATOM 4687 C C . VAL A 1 605 ? -18.980 5.605 18.393 1.00 91.62 605 VAL A C 1
ATOM 4689 O O . VAL A 1 605 ? -19.009 4.574 17.727 1.00 91.62 605 VAL A O 1
ATOM 4692 N N . PHE A 1 606 ? -18.932 5.586 19.726 1.00 90.88 606 PHE A N 1
ATOM 4693 C CA . PHE A 1 606 ? -18.896 4.343 20.497 1.00 90.88 606 PHE A CA 1
ATOM 4694 C C . PHE A 1 606 ? -20.192 3.534 20.362 1.00 90.88 606 PHE A C 1
ATOM 4696 O O . PHE A 1 606 ? -20.115 2.318 20.194 1.00 90.88 606 PHE A O 1
ATOM 4703 N N . ARG A 1 607 ? -21.367 4.184 20.343 1.00 90.62 607 ARG A N 1
ATOM 4704 C CA . ARG A 1 607 ? -22.664 3.525 20.080 1.00 90.62 607 ARG A CA 1
ATOM 4705 C C . ARG A 1 607 ? -22.701 2.869 18.697 1.00 90.62 607 ARG A C 1
ATOM 4707 O O . ARG A 1 607 ? -23.145 1.730 18.570 1.00 90.62 607 ARG A O 1
ATOM 4714 N N . VAL A 1 608 ? -22.209 3.560 17.666 1.00 87.25 608 VAL A N 1
ATOM 4715 C CA . VAL A 1 608 ? -22.136 3.015 16.301 1.00 87.25 608 VAL A CA 1
ATOM 4716 C C . VAL A 1 608 ? -21.143 1.854 16.223 1.00 87.25 608 VAL A C 1
ATOM 4718 O O . VAL A 1 608 ? -21.488 0.791 15.708 1.00 87.25 608 VAL A O 1
ATOM 4721 N N . SER A 1 609 ? -19.941 2.005 16.784 1.00 87.81 609 SER A N 1
ATOM 4722 C CA . SER A 1 609 ? -18.944 0.931 16.819 1.00 87.81 609 SER A CA 1
ATOM 4723 C C . SER A 1 609 ? -19.434 -0.299 17.588 1.00 87.81 609 SER A C 1
ATOM 4725 O O . SER A 1 609 ? -19.224 -1.417 17.118 1.00 87.81 609 SER A O 1
ATOM 4727 N N . GLU A 1 610 ? -20.156 -0.125 18.702 1.00 88.56 610 GLU A N 1
ATOM 4728 C CA . GLU A 1 610 ? -20.802 -1.230 19.421 1.00 88.56 610 GLU A CA 1
ATOM 4729 C C . GLU A 1 610 ? -21.847 -1.946 18.562 1.00 88.56 610 GLU A C 1
ATOM 4731 O O . GLU A 1 610 ? -21.811 -3.174 18.465 1.00 88.56 610 GLU A O 1
ATOM 4736 N N . ALA A 1 611 ? -22.736 -1.213 17.888 1.00 85.31 611 ALA A N 1
ATOM 4737 C CA . ALA A 1 611 ? -23.760 -1.823 17.046 1.00 85.31 611 ALA A CA 1
ATOM 4738 C C . ALA A 1 611 ? -23.167 -2.596 15.855 1.00 85.31 611 ALA A C 1
ATOM 4740 O O . ALA A 1 611 ? -23.585 -3.722 15.579 1.00 85.31 611 ALA A O 1
ATOM 4741 N N . ILE A 1 612 ? -22.139 -2.053 15.191 1.00 80.44 612 ILE A N 1
ATOM 4742 C CA . ILE A 1 612 ? -21.437 -2.767 14.115 1.00 80.44 612 ILE A CA 1
ATOM 4743 C C . ILE A 1 612 ? -20.738 -4.014 14.679 1.00 80.44 612 ILE A C 1
ATOM 4745 O O . ILE A 1 612 ? -20.799 -5.084 14.069 1.00 80.44 612 ILE A O 1
ATOM 4749 N N . ASN A 1 613 ? -20.094 -3.923 15.846 1.00 84.25 613 ASN A N 1
ATOM 4750 C CA . ASN A 1 613 ? -19.405 -5.061 16.458 1.00 84.25 613 ASN A CA 1
ATOM 4751 C C . ASN A 1 613 ? -20.366 -6.141 16.982 1.00 84.25 613 ASN A C 1
ATOM 4753 O O . ASN A 1 613 ? -20.011 -7.318 16.929 1.00 84.25 613 ASN A O 1
ATOM 4757 N N . ALA A 1 614 ? -21.593 -5.795 17.383 1.00 87.00 614 ALA A N 1
ATOM 4758 C CA . ALA A 1 614 ? -22.622 -6.759 17.781 1.00 87.00 614 ALA A CA 1
ATOM 4759 C C . ALA A 1 614 ? -22.977 -7.761 16.661 1.00 87.00 614 ALA A C 1
ATOM 4761 O O . ALA A 1 614 ? -23.340 -8.903 16.941 1.00 87.00 614 ALA A O 1
ATOM 4762 N N . THR A 1 615 ? -22.777 -7.391 15.389 1.00 85.56 615 THR A N 1
ATOM 4763 C CA . THR A 1 615 ? -22.946 -8.299 14.236 1.00 85.56 615 THR A CA 1
ATOM 4764 C C . THR A 1 615 ? -21.861 -9.384 14.129 1.00 85.56 615 THR A C 1
ATOM 4766 O O . THR A 1 615 ? -21.942 -10.254 13.262 1.00 85.56 615 THR A O 1
ATOM 4769 N N . ALA A 1 616 ? -20.813 -9.367 14.963 1.00 89.12 616 ALA A N 1
ATOM 4770 C CA . ALA A 1 616 ? -19.689 -10.303 14.858 1.00 89.12 616 ALA A CA 1
ATOM 4771 C C . ALA A 1 616 ? -20.116 -11.775 15.000 1.00 89.12 616 ALA A C 1
ATOM 4773 O O . ALA A 1 616 ? -19.691 -12.607 14.198 1.00 89.12 616 ALA A O 1
ATOM 4774 N N . GLN A 1 617 ? -20.987 -12.091 15.967 1.00 93.00 617 GLN A N 1
ATOM 4775 C CA . GLN A 1 617 ? -21.511 -13.451 16.141 1.00 93.00 617 GLN A CA 1
ATOM 4776 C C . GLN A 1 617 ? -22.377 -13.882 14.952 1.00 93.00 617 GLN A C 1
ATOM 4778 O O . GLN A 1 617 ? -22.274 -15.016 14.497 1.00 93.00 617 GLN A O 1
ATOM 4783 N N . GLU A 1 618 ? -23.187 -12.970 14.409 1.00 91.75 618 GLU A N 1
ATOM 4784 C CA . GLU A 1 618 ? -24.030 -13.247 13.246 1.00 91.75 618 GLU A CA 1
ATOM 4785 C C . GLU A 1 618 ? -23.196 -13.597 12.005 1.00 91.75 618 GLU A C 1
ATOM 4787 O O . GLU A 1 618 ? -23.538 -14.531 11.283 1.00 91.75 618 GLU A O 1
ATOM 4792 N N . HIS A 1 619 ? -22.078 -12.902 11.778 1.00 89.56 619 HIS A N 1
ATOM 4793 C CA . HIS A 1 619 ? -21.153 -13.234 10.693 1.00 89.56 619 HIS A CA 1
ATOM 4794 C C . HIS A 1 619 ? -20.541 -14.633 10.867 1.00 89.56 619 HIS A C 1
ATOM 4796 O O . HIS A 1 619 ? -20.521 -15.405 9.908 1.00 89.56 619 HIS A O 1
ATOM 4802 N N . LEU A 1 620 ? -20.093 -14.983 12.079 1.00 92.81 620 LEU A N 1
ATOM 4803 C CA . LEU A 1 620 ? -19.591 -16.330 12.392 1.00 92.81 620 LEU A CA 1
ATOM 4804 C C . LEU A 1 620 ? -20.669 -17.407 12.160 1.00 92.81 620 LEU A C 1
ATOM 4806 O O . LEU A 1 620 ? -20.366 -18.464 11.617 1.00 92.81 620 LEU A O 1
ATOM 4810 N N . ASP A 1 621 ? -21.926 -17.120 12.510 1.00 93.69 621 ASP A N 1
ATOM 4811 C CA . ASP A 1 621 ? -23.047 -18.056 12.373 1.00 93.69 621 ASP A CA 1
ATOM 4812 C C . ASP A 1 621 ? -23.556 -18.216 10.920 1.00 93.69 621 ASP A C 1
ATOM 4814 O O . ASP A 1 621 ? -24.004 -19.301 10.544 1.00 93.69 621 ASP A O 1
ATOM 4818 N N . LYS A 1 622 ? -23.554 -17.144 10.109 1.00 89.38 622 LYS A N 1
ATOM 4819 C CA . LYS A 1 622 ? -24.182 -17.114 8.767 1.00 89.38 622 LYS A CA 1
ATOM 4820 C C . LYS A 1 622 ? -23.224 -17.357 7.597 1.00 89.38 622 LYS A C 1
ATOM 4822 O O . LYS A 1 622 ? -23.694 -17.670 6.503 1.00 89.38 622 LYS A O 1
ATOM 4827 N N . GLY A 1 623 ? -21.913 -17.223 7.796 1.00 87.00 623 GLY A N 1
ATOM 4828 C CA . GLY A 1 623 ? -20.923 -17.361 6.725 1.00 87.00 623 GLY A CA 1
ATOM 4829 C C . GLY A 1 623 ? -20.841 -16.147 5.788 1.00 87.00 623 GLY A C 1
ATOM 4830 O O . GLY A 1 623 ? -21.313 -15.050 6.095 1.00 87.00 623 GLY A O 1
ATOM 4831 N N . VAL A 1 624 ? -20.158 -16.318 4.655 1.00 91.50 624 VAL A N 1
ATOM 4832 C CA . VAL A 1 624 ? -19.644 -15.204 3.842 1.00 91.50 624 VAL A CA 1
ATOM 4833 C C . VAL A 1 624 ? -20.550 -14.853 2.663 1.00 91.50 624 VAL A C 1
ATOM 4835 O O . VAL A 1 624 ? -20.743 -15.651 1.749 1.00 91.50 624 VAL A O 1
ATOM 4838 N N . ASN A 1 625 ? -20.988 -13.592 2.603 1.00 90.38 625 ASN A N 1
ATOM 4839 C CA . ASN A 1 625 ? -21.482 -12.989 1.366 1.00 90.38 625 ASN A CA 1
ATOM 4840 C C . ASN A 1 625 ? -20.298 -12.485 0.512 1.00 90.38 625 ASN A C 1
ATOM 4842 O O . ASN A 1 625 ? -19.594 -11.553 0.907 1.00 90.38 625 ASN A O 1
ATOM 4846 N N . LYS A 1 626 ? -20.074 -13.099 -0.659 1.00 90.38 626 LYS A N 1
ATOM 4847 C CA . LYS A 1 626 ? -19.011 -12.711 -1.612 1.00 90.38 626 LYS A CA 1
ATOM 4848 C C . LYS A 1 626 ? -19.419 -11.585 -2.574 1.00 90.38 626 LYS A C 1
ATOM 4850 O O . LYS A 1 626 ? -18.567 -11.032 -3.265 1.00 90.38 626 LYS A O 1
ATOM 4855 N N . ASP A 1 627 ? -20.691 -11.199 -2.604 1.00 90.69 627 ASP A N 1
ATOM 4856 C CA . ASP A 1 627 ? -21.174 -10.092 -3.442 1.00 90.69 627 ASP A CA 1
ATOM 4857 C C . ASP A 1 627 ? -20.978 -8.725 -2.761 1.00 90.69 627 ASP A C 1
ATOM 4859 O O . ASP A 1 627 ? -20.924 -7.697 -3.434 1.00 90.69 627 ASP A O 1
ATOM 4863 N N . THR A 1 628 ? -20.747 -8.707 -1.442 1.00 89.06 628 THR A N 1
ATOM 4864 C CA . THR A 1 628 ? -20.357 -7.509 -0.685 1.00 89.06 628 THR A CA 1
ATOM 4865 C C . THR A 1 628 ? -19.106 -6.851 -1.277 1.00 89.06 628 THR A C 1
ATOM 4867 O O . THR A 1 628 ? -18.113 -7.513 -1.589 1.00 89.06 628 THR A O 1
ATOM 4870 N N . TRP A 1 629 ? -19.146 -5.531 -1.431 1.00 90.75 629 TRP A N 1
ATOM 4871 C CA . TRP A 1 629 ? -18.024 -4.730 -1.919 1.00 90.75 629 TRP A CA 1
ATOM 4872 C C . TRP A 1 629 ? -16.962 -4.523 -0.831 1.00 90.75 629 TRP A C 1
ATOM 4874 O O . TRP A 1 629 ? -17.279 -4.422 0.353 1.00 90.75 629 TRP A O 1
ATOM 4884 N N . ILE A 1 630 ? -15.688 -4.452 -1.227 1.00 84.88 630 ILE A N 1
ATOM 4885 C CA . ILE A 1 630 ? -14.560 -4.239 -0.298 1.00 84.88 630 ILE A CA 1
ATOM 4886 C C . ILE A 1 630 ? -14.187 -2.763 -0.096 1.00 84.88 630 ILE A C 1
ATOM 4888 O O . ILE A 1 630 ? -13.313 -2.466 0.714 1.00 84.88 630 ILE A O 1
ATOM 4892 N N . THR A 1 631 ? -14.835 -1.857 -0.827 1.00 91.75 631 THR A N 1
ATOM 4893 C CA . THR A 1 631 ? -14.541 -0.420 -0.885 1.00 91.75 631 THR A CA 1
ATOM 4894 C C . THR A 1 631 ? -15.802 0.363 -1.273 1.00 91.75 631 THR A C 1
ATOM 4896 O O . THR A 1 631 ? -16.744 -0.222 -1.813 1.00 91.75 631 THR A O 1
ATOM 4899 N N . THR A 1 632 ? -15.832 1.668 -1.008 1.00 94.12 632 THR A N 1
ATOM 4900 C CA . THR A 1 632 ? -16.976 2.545 -1.298 1.00 94.12 632 THR A CA 1
ATOM 4901 C C . THR A 1 632 ? -16.868 3.199 -2.690 1.00 94.12 632 THR A C 1
ATOM 4903 O O . THR A 1 632 ? -15.754 3.453 -3.156 1.00 94.12 632 THR A O 1
ATOM 4906 N N . PRO A 1 633 ? -17.993 3.526 -3.362 1.00 97.00 633 PRO A N 1
ATOM 4907 C CA . PRO A 1 633 ? -18.004 4.092 -4.720 1.00 97.00 633 PRO A CA 1
ATOM 4908 C C . PRO A 1 633 ? -17.188 5.378 -4.930 1.00 97.00 633 PRO A C 1
ATOM 4910 O O . PRO A 1 633 ? -16.705 5.617 -6.035 1.00 97.00 633 PRO A O 1
ATOM 4913 N N . GLN A 1 634 ? -17.024 6.203 -3.893 1.00 95.94 634 GLN A N 1
ATOM 4914 C CA . GLN A 1 634 ? -16.277 7.466 -3.932 1.00 95.94 634 GLN A CA 1
ATOM 4915 C C . GLN A 1 634 ? -14.752 7.312 -3.739 1.00 95.94 634 GLN A C 1
ATOM 4917 O O . GLN A 1 634 ? -14.039 8.310 -3.639 1.00 95.94 634 GLN A O 1
ATOM 4922 N N . THR A 1 635 ? -14.243 6.082 -3.634 1.00 95.12 635 THR A N 1
ATOM 4923 C CA . THR A 1 635 ? -12.812 5.814 -3.434 1.00 95.12 635 THR A CA 1
ATOM 4924 C C . THR A 1 635 ? -12.061 5.868 -4.766 1.00 95.12 635 THR A C 1
ATOM 4926 O O . THR A 1 635 ? -12.378 5.111 -5.680 1.00 95.12 635 THR A O 1
ATOM 4929 N N . VAL A 1 636 ? -11.030 6.708 -4.883 1.00 95.69 636 VAL A N 1
ATOM 4930 C CA . VAL A 1 636 ? -10.162 6.770 -6.074 1.00 95.69 636 VAL A CA 1
ATOM 4931 C C . VAL A 1 636 ? -9.064 5.708 -5.972 1.00 95.69 636 VAL A C 1
ATOM 4933 O O . VAL A 1 636 ? -7.926 5.994 -5.608 1.00 95.69 636 VAL A O 1
ATOM 4936 N N . ASN A 1 637 ? -9.428 4.455 -6.239 1.00 94.56 637 ASN A N 1
ATOM 4937 C CA . ASN A 1 637 ? -8.503 3.322 -6.331 1.00 94.56 637 ASN A CA 1
ATOM 4938 C C . ASN A 1 637 ? -9.167 2.155 -7.094 1.00 94.56 637 ASN A C 1
ATOM 4940 O O . ASN A 1 637 ? -10.351 2.244 -7.406 1.00 94.56 637 ASN A O 1
ATOM 4944 N N . ALA A 1 638 ? -8.455 1.061 -7.349 1.00 94.69 638 ALA A N 1
ATOM 4945 C CA . ALA A 1 638 ? -9.010 -0.220 -7.796 1.00 94.69 638 ALA A CA 1
ATOM 4946 C C . ALA A 1 638 ? -8.495 -1.359 -6.892 1.00 94.69 638 ALA A C 1
ATOM 4948 O O . ALA A 1 638 ? -7.613 -1.131 -6.061 1.00 94.69 638 ALA A O 1
ATOM 4949 N N . PHE A 1 639 ? -9.140 -2.533 -6.935 1.00 96.62 639 PHE A N 1
ATOM 4950 C CA . PHE A 1 639 ? -8.805 -3.634 -6.023 1.00 96.62 639 PHE A CA 1
ATOM 4951 C C . PHE A 1 639 ? -9.156 -5.033 -6.550 1.00 96.62 639 PHE A C 1
ATOM 4953 O O . PHE A 1 639 ? -10.307 -5.285 -6.916 1.00 96.62 639 PHE A O 1
ATOM 4960 N N . TYR A 1 640 ? -8.233 -5.981 -6.383 1.00 97.50 640 TYR A N 1
ATOM 4961 C CA . TYR A 1 640 ? -8.480 -7.422 -6.381 1.00 97.50 640 TYR A CA 1
ATOM 4962 C C . TYR A 1 640 ? -8.666 -7.962 -4.954 1.00 97.50 640 TYR A C 1
ATOM 4964 O O . TYR A 1 640 ? -7.949 -7.599 -4.013 1.00 97.50 640 TYR A O 1
ATOM 4972 N N . ASN A 1 641 ? -9.616 -8.881 -4.784 1.00 95.38 641 ASN A N 1
ATOM 4973 C CA . ASN A 1 641 ? -9.848 -9.604 -3.539 1.00 95.38 641 ASN A CA 1
ATOM 4974 C C . ASN A 1 641 ? -9.638 -11.119 -3.729 1.00 95.38 641 ASN A C 1
ATOM 4976 O O . ASN A 1 641 ? -10.541 -11.786 -4.248 1.00 95.38 641 ASN A O 1
ATOM 4980 N N . PRO A 1 642 ? -8.525 -11.708 -3.244 1.00 94.81 642 PRO A N 1
ATOM 4981 C CA . PRO A 1 642 ? -8.251 -13.132 -3.432 1.00 94.81 642 PRO A CA 1
ATOM 4982 C C . PRO A 1 642 ? -9.314 -14.045 -2.817 1.00 94.81 642 PRO A C 1
ATOM 4984 O O . PRO A 1 642 ? -9.671 -15.038 -3.437 1.00 94.81 642 PRO A O 1
ATOM 4987 N N . GLN A 1 643 ? -9.884 -13.704 -1.653 1.00 93.19 643 GLN A N 1
ATOM 4988 C CA . GLN A 1 643 ? -10.839 -14.581 -0.954 1.00 93.19 643 GLN A CA 1
ATOM 4989 C C . GLN A 1 643 ? -12.260 -14.567 -1.548 1.00 93.19 643 GLN A C 1
ATOM 4991 O O . GLN A 1 643 ? -13.057 -15.463 -1.276 1.00 93.19 643 GLN A O 1
ATOM 4996 N N . ALA A 1 644 ? -12.596 -13.575 -2.376 1.00 94.56 644 ALA A N 1
ATOM 4997 C CA . ALA A 1 644 ? -13.844 -13.565 -3.147 1.00 94.56 644 ALA A CA 1
ATOM 4998 C C . ALA A 1 644 ? -13.634 -13.855 -4.642 1.00 94.56 644 ALA A C 1
ATOM 5000 O O . ALA A 1 644 ? -14.623 -14.023 -5.355 1.00 94.56 644 ALA A O 1
ATOM 5001 N N . ASN A 1 645 ? -12.372 -13.902 -5.090 1.00 97.75 645 ASN A N 1
ATOM 5002 C CA . ASN A 1 645 ? -11.958 -13.893 -6.490 1.00 97.75 645 ASN A CA 1
ATOM 5003 C C . ASN A 1 645 ? -12.702 -12.799 -7.288 1.00 97.75 645 ASN A C 1
ATOM 5005 O O . ASN A 1 645 ? -13.373 -13.078 -8.279 1.00 97.75 645 ASN A O 1
ATOM 5009 N N . ASP A 1 646 ? -12.640 -11.553 -6.805 1.00 97.69 646 ASP A N 1
ATOM 5010 C CA . ASP A 1 646 ? -13.310 -10.404 -7.429 1.00 97.69 646 ASP A CA 1
ATOM 5011 C C . ASP A 1 646 ? -12.359 -9.240 -7.733 1.00 97.69 646 ASP A C 1
ATOM 5013 O O . ASP A 1 646 ? -11.331 -9.085 -7.076 1.00 97.69 646 ASP A O 1
ATOM 5017 N N . ILE A 1 647 ? -12.715 -8.450 -8.751 1.00 98.31 647 ILE A N 1
ATOM 5018 C CA . ILE A 1 647 ? -12.080 -7.177 -9.110 1.00 98.31 647 ILE A CA 1
ATOM 5019 C C . ILE A 1 647 ? -13.107 -6.044 -8.991 1.00 98.31 647 ILE A C 1
ATOM 5021 O O . ILE A 1 647 ? -14.226 -6.149 -9.504 1.00 98.31 647 ILE A O 1
ATOM 5025 N N . THR A 1 648 ? -12.742 -4.971 -8.289 1.00 98.19 648 THR A N 1
ATOM 5026 C CA . THR A 1 648 ? -13.638 -3.866 -7.918 1.00 98.19 648 THR A CA 1
ATOM 5027 C C . THR A 1 648 ? -13.087 -2.514 -8.373 1.00 98.19 648 THR A C 1
ATOM 5029 O O . THR A 1 648 ? -12.002 -2.108 -7.960 1.00 98.19 648 THR A O 1
ATOM 5032 N N . PHE A 1 649 ? -13.885 -1.787 -9.159 1.00 98.25 649 PHE A N 1
ATOM 5033 C CA . PHE A 1 649 ? -13.584 -0.461 -9.706 1.00 98.25 649 PHE A CA 1
ATOM 5034 C C . PHE A 1 649 ? -14.683 0.530 -9.278 1.00 98.25 649 PHE A C 1
ATOM 5036 O O . PHE A 1 649 ? -15.734 0.598 -9.922 1.00 98.25 649 PHE A O 1
ATOM 5043 N N . PRO A 1 650 ? -14.491 1.272 -8.173 1.00 98.19 650 PRO A N 1
ATOM 5044 C CA . PRO A 1 650 ? -15.402 2.314 -7.706 1.00 98.19 650 PRO A CA 1
ATOM 5045 C C . PRO A 1 650 ? -15.681 3.389 -8.755 1.00 98.19 650 PRO A C 1
ATOM 5047 O O . PRO A 1 650 ? -14.811 3.744 -9.545 1.00 98.19 650 PRO A O 1
ATOM 5050 N N . ALA A 1 651 ? -16.869 3.988 -8.703 1.00 98.31 651 ALA A N 1
ATOM 5051 C CA . ALA A 1 651 ? -17.265 5.092 -9.575 1.00 98.31 651 ALA A CA 1
ATOM 5052 C C . ALA A 1 651 ? -16.223 6.225 -9.652 1.00 98.31 651 ALA A C 1
ATOM 5054 O O . ALA A 1 651 ? -16.011 6.789 -10.722 1.00 98.31 651 ALA A O 1
ATOM 5055 N N . ALA A 1 652 ? -15.543 6.538 -8.546 1.00 97.44 652 ALA A N 1
ATOM 5056 C CA . ALA A 1 652 ? -14.594 7.644 -8.476 1.00 97.44 652 ALA A CA 1
ATOM 5057 C C . ALA A 1 652 ? -13.246 7.424 -9.189 1.00 97.44 652 ALA A C 1
ATOM 5059 O O . ALA A 1 652 ? -12.584 8.422 -9.467 1.00 97.44 652 ALA A O 1
ATOM 5060 N N . ILE A 1 653 ? -12.828 6.196 -9.532 1.00 97.00 653 ILE A N 1
ATOM 5061 C CA . ILE A 1 653 ? -11.662 6.009 -10.426 1.00 97.00 653 ILE A CA 1
ATOM 5062 C C . ILE A 1 653 ? -12.058 6.050 -11.913 1.00 97.00 653 ILE A C 1
ATOM 5064 O O . ILE A 1 653 ? -11.210 6.225 -12.781 1.00 97.00 653 ILE A O 1
ATOM 5068 N N . LEU A 1 654 ? -13.352 5.952 -12.229 1.00 97.44 654 LEU A N 1
ATOM 5069 C CA . LEU A 1 654 ? -13.878 5.897 -13.599 1.00 97.44 654 LEU A CA 1
ATOM 5070 C C . LEU A 1 654 ? -14.118 7.302 -14.176 1.00 97.44 654 LEU A C 1
ATOM 5072 O O . LEU A 1 654 ? -15.204 7.625 -14.656 1.00 97.44 654 LEU A O 1
ATOM 5076 N N . GLN A 1 655 ? -13.086 8.143 -14.097 1.00 95.25 655 GLN A N 1
ATOM 5077 C CA . GLN A 1 655 ? -13.037 9.509 -14.624 1.00 95.25 655 GLN A CA 1
ATOM 5078 C C . GLN A 1 655 ? -11.578 9.933 -14.894 1.00 95.25 655 GLN A C 1
ATOM 5080 O O . GLN A 1 655 ? -10.634 9.190 -14.602 1.00 95.25 655 GLN A O 1
ATOM 5085 N N . ALA A 1 656 ? -11.377 11.111 -15.489 1.00 93.44 656 ALA A N 1
ATOM 5086 C CA . ALA A 1 656 ? -10.052 11.580 -15.887 1.00 93.44 656 ALA A CA 1
ATOM 5087 C C . ALA A 1 656 ? -9.118 11.743 -14.663 1.00 93.44 656 ALA A C 1
ATOM 5089 O O . ALA A 1 656 ? -9.579 12.198 -13.614 1.00 93.44 656 ALA A O 1
ATOM 5090 N N . PRO A 1 657 ? -7.816 11.404 -14.770 1.00 93.75 657 PRO A N 1
ATOM 5091 C CA . PRO A 1 657 ? -7.091 11.034 -15.991 1.00 93.75 657 PRO A CA 1
ATOM 5092 C C . PRO A 1 657 ? -7.181 9.547 -16.387 1.00 93.75 657 PRO A C 1
ATOM 5094 O O . PRO A 1 657 ? -6.627 9.178 -17.416 1.00 93.75 657 PRO A O 1
ATOM 5097 N N . PHE A 1 658 ? -7.836 8.689 -15.600 1.00 97.19 658 PHE A N 1
ATOM 5098 C CA . PHE A 1 658 ? -7.867 7.240 -15.850 1.00 97.19 658 PHE A CA 1
ATOM 5099 C C . PHE A 1 658 ? -8.817 6.857 -16.984 1.00 97.19 658 PHE A C 1
ATOM 5101 O O . PHE A 1 658 ? -8.476 6.024 -17.821 1.00 97.19 658 PHE A O 1
ATOM 5108 N N . TYR A 1 659 ? -10.003 7.461 -17.012 1.00 97.75 659 TYR A N 1
ATOM 5109 C CA . TYR A 1 659 ? -11.033 7.201 -18.012 1.00 97.75 659 TYR A CA 1
ATOM 5110 C C . TYR A 1 659 ? -11.715 8.502 -18.436 1.00 97.75 659 TYR A C 1
ATOM 5112 O O . TYR A 1 659 ? -12.197 9.259 -17.599 1.00 97.75 659 TYR A O 1
ATOM 5120 N N . ASP A 1 660 ? -11.820 8.746 -19.735 1.00 95.75 660 ASP A N 1
ATOM 5121 C CA . ASP A 1 660 ? -12.680 9.791 -20.285 1.00 95.75 660 ASP A CA 1
ATOM 5122 C C . ASP A 1 660 ? -13.480 9.208 -21.448 1.00 95.75 660 ASP A C 1
ATOM 5124 O O . ASP A 1 660 ? -12.922 8.756 -22.449 1.00 95.75 660 ASP A O 1
ATOM 5128 N N . LYS A 1 661 ? -14.810 9.251 -21.339 1.00 93.38 661 LYS A N 1
ATOM 5129 C CA . LYS A 1 661 ? -15.734 8.777 -22.379 1.00 93.38 661 LYS A CA 1
ATOM 5130 C C . LYS A 1 661 ? -15.600 9.513 -23.723 1.00 93.38 661 LYS A C 1
ATOM 5132 O O . LYS A 1 661 ? -16.152 9.074 -24.725 1.00 93.38 661 LYS A O 1
ATOM 5137 N N . ASN A 1 662 ? -14.906 10.653 -23.743 1.00 94.31 662 ASN A N 1
ATOM 5138 C CA . ASN A 1 662 ? -14.640 11.447 -24.943 1.00 94.31 662 ASN A CA 1
ATOM 5139 C C . ASN A 1 662 ? -13.215 11.246 -25.500 1.00 94.31 662 ASN A C 1
ATOM 5141 O O . ASN A 1 662 ? -12.907 11.800 -26.557 1.00 94.31 662 ASN A O 1
ATOM 5145 N N . ALA A 1 663 ? -12.348 10.503 -24.801 1.00 95.69 663 ALA A N 1
ATOM 5146 C CA . ALA A 1 663 ? -10.977 10.227 -25.227 1.00 95.69 663 ALA A CA 1
ATOM 5147 C C . ALA A 1 663 ? -10.900 9.094 -26.262 1.00 95.69 663 ALA A C 1
ATOM 5149 O O . ALA A 1 663 ? -11.864 8.363 -26.508 1.00 95.69 663 ALA A O 1
ATOM 5150 N N . ASP A 1 664 ? -9.729 8.931 -26.879 1.00 97.38 664 ASP A N 1
ATOM 5151 C CA . ASP A 1 664 ? -9.477 7.814 -27.785 1.00 97.38 664 ASP A CA 1
ATOM 5152 C C . ASP A 1 664 ? -9.523 6.473 -27.025 1.00 97.38 664 ASP A C 1
ATOM 5154 O O . ASP A 1 664 ? -9.070 6.365 -25.882 1.00 97.38 664 ASP A O 1
ATOM 5158 N N . ALA A 1 665 ? -10.028 5.415 -27.665 1.00 97.62 665 ALA A N 1
ATOM 5159 C CA . ALA A 1 665 ? -10.087 4.085 -27.057 1.00 97.62 665 ALA A CA 1
ATOM 5160 C C . ALA A 1 665 ? -8.702 3.586 -26.598 1.00 97.62 665 ALA A C 1
ATOM 5162 O O . ALA A 1 665 ? -8.600 2.910 -25.575 1.00 97.62 665 ALA A O 1
ATOM 5163 N N . ALA A 1 666 ? -7.629 3.959 -27.301 1.00 98.50 666 ALA A N 1
ATOM 5164 C CA . ALA A 1 666 ? -6.263 3.634 -26.912 1.00 98.50 666 ALA A CA 1
ATOM 5165 C C . ALA A 1 666 ? -5.774 4.435 -25.691 1.00 98.50 666 ALA A C 1
ATOM 5167 O O . ALA A 1 666 ? -4.984 3.920 -24.900 1.00 98.50 666 ALA A O 1
ATOM 5168 N N . GLU A 1 667 ? -6.262 5.663 -25.489 1.00 98.62 667 GLU A N 1
ATOM 5169 C CA . GLU A 1 667 ? -5.976 6.447 -24.280 1.00 98.62 667 GLU A CA 1
ATOM 5170 C C . GLU A 1 667 ? -6.684 5.841 -23.064 1.00 98.62 667 GLU A C 1
ATOM 5172 O O . GLU A 1 667 ? -6.040 5.642 -22.034 1.00 98.62 667 GLU A O 1
ATOM 5177 N N . ASN A 1 668 ? -7.955 5.445 -23.197 1.00 98.62 668 ASN A N 1
ATOM 5178 C CA . ASN A 1 668 ? -8.679 4.722 -22.145 1.00 98.62 668 ASN A CA 1
ATOM 5179 C C . ASN A 1 668 ? -8.054 3.348 -21.848 1.00 98.62 668 ASN A C 1
ATOM 5181 O O . ASN A 1 668 ? -7.933 2.967 -20.685 1.00 98.62 668 ASN A O 1
ATOM 5185 N N . LEU A 1 669 ? -7.586 2.618 -22.868 1.00 98.69 669 LEU A N 1
ATOM 5186 C CA . LEU A 1 669 ? -6.838 1.375 -22.664 1.00 98.69 669 LEU A CA 1
ATOM 5187 C C . LEU A 1 669 ? -5.508 1.618 -21.932 1.00 98.69 669 LEU A C 1
ATOM 5189 O O . LEU A 1 669 ? -5.181 0.858 -21.029 1.00 98.69 669 LEU A O 1
ATOM 5193 N N . GLY A 1 670 ? -4.769 2.683 -22.258 1.00 98.56 670 GLY A N 1
ATOM 5194 C CA . GLY A 1 670 ? -3.543 3.066 -21.546 1.00 98.56 670 GLY A CA 1
ATOM 5195 C C . GLY A 1 670 ? -3.765 3.574 -20.116 1.00 98.56 670 GLY A C 1
ATOM 5196 O O . GLY A 1 670 ? -2.899 3.397 -19.262 1.00 98.56 670 GLY A O 1
ATOM 5197 N N . GLY A 1 671 ? -4.923 4.177 -19.853 1.00 98.44 671 GLY A N 1
ATOM 5198 C CA . GLY A 1 671 ? -5.375 4.595 -18.529 1.00 98.44 671 GLY A CA 1
ATOM 5199 C C . GLY A 1 671 ? -6.037 3.433 -17.791 1.00 98.44 671 GLY A C 1
ATOM 5200 O O . GLY A 1 671 ? -5.366 2.487 -17.372 1.00 98.44 671 GLY A O 1
ATOM 5201 N N . ILE A 1 672 ? -7.364 3.487 -17.657 1.00 98.62 672 ILE A N 1
ATOM 5202 C CA . ILE A 1 672 ? -8.178 2.513 -16.919 1.00 98.62 672 ILE A CA 1
ATOM 5203 C C . ILE A 1 672 ? -7.997 1.075 -17.420 1.00 98.62 672 ILE A C 1
ATOM 5205 O O . ILE A 1 672 ? -8.080 0.152 -16.620 1.00 98.62 672 ILE A O 1
ATOM 5209 N N . GLY A 1 673 ? -7.679 0.850 -18.699 1.00 98.75 673 GLY A N 1
ATOM 5210 C CA . GLY A 1 673 ? -7.396 -0.495 -19.207 1.00 98.75 673 GLY A CA 1
ATOM 5211 C C . GLY A 1 673 ? -6.143 -1.129 -18.593 1.00 98.75 673 GLY A C 1
ATOM 5212 O O . GLY A 1 673 ? -6.149 -2.325 -18.299 1.00 98.75 673 GLY A O 1
ATOM 5213 N N . THR A 1 674 ? -5.097 -0.343 -18.309 1.00 98.38 674 THR A N 1
ATOM 5214 C CA . THR A 1 674 ? -3.912 -0.848 -17.591 1.00 98.38 674 THR A CA 1
ATOM 5215 C C . THR A 1 674 ? -4.229 -1.147 -16.131 1.00 98.38 674 THR A C 1
ATOM 5217 O O . THR A 1 674 ? -3.780 -2.172 -15.631 1.00 98.38 674 THR A O 1
ATOM 5220 N N . VAL A 1 675 ? -5.073 -0.330 -15.488 1.00 98.69 675 VAL A N 1
ATOM 5221 C CA . VAL A 1 675 ? -5.572 -0.566 -14.122 1.00 98.69 675 VAL A CA 1
ATOM 5222 C C . VAL A 1 675 ? -6.432 -1.835 -14.069 1.00 98.69 675 VAL A C 1
ATOM 5224 O O . VAL A 1 675 ? -6.215 -2.694 -13.226 1.00 98.69 675 VAL A O 1
ATOM 5227 N N . ILE A 1 676 ? -7.355 -2.033 -15.014 1.00 98.88 676 ILE A N 1
ATOM 5228 C CA . ILE A 1 676 ? -8.177 -3.250 -15.073 1.00 98.88 676 ILE A CA 1
ATOM 5229 C C . ILE A 1 676 ? -7.313 -4.492 -15.316 1.00 98.88 676 ILE A C 1
ATOM 5231 O O . ILE A 1 676 ? -7.490 -5.514 -14.653 1.00 98.88 676 ILE A O 1
ATOM 5235 N N . GLY A 1 677 ? -6.353 -4.411 -16.239 1.00 98.75 677 GLY A N 1
ATOM 5236 C CA . GLY A 1 677 ? -5.404 -5.493 -16.479 1.00 98.75 677 GLY A CA 1
ATOM 5237 C C . GLY A 1 677 ? -4.506 -5.785 -15.267 1.00 98.75 677 GLY A C 1
ATOM 5238 O O . GLY A 1 677 ? -4.181 -6.947 -15.030 1.00 98.75 677 GLY A O 1
ATOM 5239 N N . HIS A 1 678 ? -4.154 -4.768 -14.478 1.00 98.81 678 HIS A N 1
ATOM 5240 C CA . HIS A 1 678 ? -3.423 -4.895 -13.215 1.00 98.81 678 HIS A CA 1
ATOM 5241 C C . HIS A 1 678 ? -4.245 -5.693 -12.183 1.00 98.81 678 HIS A C 1
ATOM 5243 O O . HIS A 1 678 ? -3.781 -6.741 -11.733 1.00 98.81 678 HIS A O 1
ATOM 5249 N N . GLU A 1 679 ? -5.512 -5.331 -11.935 1.00 98.62 679 GLU A N 1
ATOM 5250 C CA . GLU A 1 679 ? -6.387 -6.090 -11.018 1.00 98.62 679 GLU A CA 1
ATOM 5251 C C . GLU A 1 679 ? -6.655 -7.535 -11.478 1.00 98.62 679 GLU A C 1
ATOM 5253 O O . GLU A 1 679 ? -6.727 -8.450 -10.659 1.00 98.62 679 GLU A O 1
ATOM 5258 N N . ILE A 1 680 ? -6.777 -7.783 -12.790 1.00 98.81 680 ILE A N 1
ATOM 5259 C CA . ILE A 1 680 ? -6.877 -9.155 -13.324 1.00 98.81 680 ILE A CA 1
ATOM 5260 C C . ILE A 1 680 ? -5.578 -9.926 -13.052 1.00 98.81 680 ILE A C 1
ATOM 5262 O O . ILE A 1 680 ? -5.615 -11.103 -12.690 1.00 98.81 680 ILE A O 1
ATOM 5266 N N . THR A 1 681 ? -4.424 -9.272 -13.200 1.00 98.75 681 THR A N 1
ATOM 5267 C CA . THR A 1 681 ? -3.115 -9.896 -12.972 1.00 98.75 681 THR A CA 1
ATOM 5268 C C . THR A 1 681 ? -2.882 -10.214 -11.495 1.00 98.75 681 THR A C 1
ATOM 5270 O O . THR A 1 681 ? -2.237 -11.221 -11.205 1.00 98.75 681 THR A O 1
ATOM 5273 N N . HIS A 1 682 ? -3.457 -9.450 -10.560 1.00 98.56 682 HIS A N 1
ATOM 5274 C CA . HIS A 1 682 ? -3.397 -9.769 -9.130 1.00 98.56 682 HIS A CA 1
ATOM 5275 C C . HIS A 1 682 ? -3.974 -11.152 -8.784 1.00 98.56 682 HIS A C 1
ATOM 5277 O O . HIS A 1 682 ? -3.530 -11.781 -7.828 1.00 98.56 682 HIS A O 1
ATOM 5283 N N . ALA A 1 683 ? -4.883 -11.714 -9.592 1.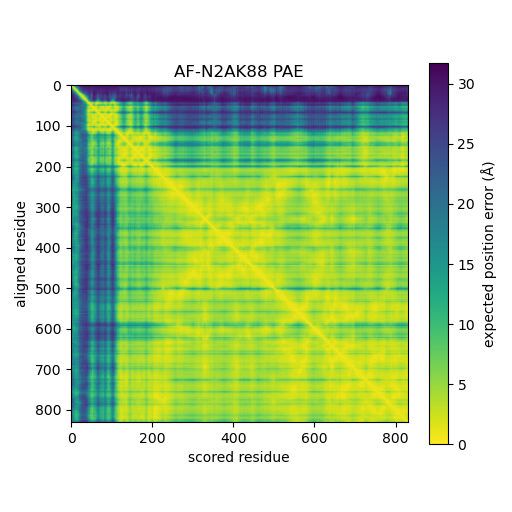00 98.38 683 ALA A N 1
ATOM 5284 C CA . ALA A 1 683 ? -5.321 -13.103 -9.419 1.00 98.38 683 ALA A CA 1
ATOM 5285 C C . ALA A 1 683 ? -4.194 -14.142 -9.618 1.00 98.38 683 ALA A C 1
ATOM 5287 O O . ALA A 1 683 ? -4.347 -15.298 -9.209 1.00 98.38 683 ALA A O 1
ATOM 5288 N N . PHE A 1 684 ? -3.064 -13.734 -10.199 1.00 98.44 684 PHE A N 1
ATOM 5289 C CA . PHE A 1 684 ? -1.935 -14.576 -10.595 1.00 98.44 684 PHE A CA 1
ATOM 5290 C C . PHE A 1 684 ? -0.565 -13.999 -10.173 1.00 98.44 684 PHE A C 1
ATOM 5292 O O . PHE A 1 684 ? 0.477 -14.501 -10.595 1.00 98.44 684 PHE A O 1
ATOM 5299 N N . ASP A 1 685 ? -0.532 -12.952 -9.345 1.00 97.31 685 ASP A N 1
ATOM 5300 C CA . ASP A 1 685 ? 0.707 -12.432 -8.753 1.00 97.31 685 ASP A CA 1
ATOM 5301 C C . ASP A 1 685 ? 1.256 -13.353 -7.642 1.00 97.31 685 ASP A C 1
ATOM 5303 O O . ASP A 1 685 ? 0.691 -14.404 -7.355 1.00 97.31 685 ASP A O 1
ATOM 5307 N N . THR A 1 686 ? 2.356 -12.962 -6.993 1.00 94.25 686 THR A N 1
ATOM 5308 C CA . THR A 1 686 ? 3.032 -13.732 -5.929 1.00 94.25 686 THR A CA 1
ATOM 5309 C C . THR A 1 686 ? 2.204 -14.038 -4.673 1.00 94.25 686 THR A C 1
ATOM 5311 O O . THR A 1 686 ? 2.611 -14.889 -3.884 1.00 94.25 686 THR A O 1
ATOM 5314 N N . ASN A 1 687 ? 1.067 -13.375 -4.471 1.00 92.88 687 ASN A N 1
ATOM 5315 C CA . ASN A 1 687 ? 0.110 -13.602 -3.389 1.00 92.88 687 ASN A CA 1
ATOM 5316 C C . ASN A 1 687 ? -1.160 -14.288 -3.926 1.00 92.88 687 ASN A C 1
ATOM 5318 O O . ASN A 1 687 ? -1.519 -15.385 -3.488 1.00 92.88 687 ASN A O 1
ATOM 5322 N N . GLY A 1 688 ? -1.821 -13.682 -4.915 1.00 96.25 688 GLY A N 1
ATOM 5323 C CA . GLY A 1 688 ? -3.053 -14.186 -5.511 1.00 96.25 688 GLY A CA 1
ATOM 5324 C C . GLY A 1 688 ? -2.895 -15.565 -6.146 1.00 96.25 688 GLY A C 1
ATOM 5325 O O . GLY A 1 688 ? -3.826 -16.368 -6.063 1.00 96.25 688 GLY A O 1
ATOM 5326 N N . SER A 1 689 ? -1.709 -15.913 -6.664 1.00 96.31 689 SER A N 1
ATOM 5327 C CA . SER A 1 689 ? -1.410 -17.261 -7.168 1.00 96.31 689 SER A CA 1
ATOM 5328 C C . SER A 1 689 ? -1.577 -18.379 -6.135 1.00 96.31 689 SER A C 1
ATOM 5330 O O . SER A 1 689 ? -1.672 -19.540 -6.522 1.00 96.31 689 SER A O 1
ATOM 5332 N N . GLY A 1 690 ? -1.581 -18.060 -4.836 1.00 95.88 690 GLY A N 1
ATOM 5333 C CA . GLY A 1 690 ? -1.826 -19.024 -3.761 1.00 95.88 690 GLY A CA 1
ATOM 5334 C C . GLY A 1 690 ? -3.299 -19.404 -3.580 1.00 95.88 690 GLY A C 1
ATOM 5335 O O . GLY A 1 690 ? -3.587 -20.377 -2.891 1.00 95.88 690 GLY A O 1
ATOM 5336 N N . TYR A 1 691 ? -4.230 -18.667 -4.193 1.00 97.50 691 TYR A N 1
ATOM 5337 C CA . TYR A 1 691 ? -5.675 -18.849 -4.029 1.00 97.50 691 TYR A CA 1
ATOM 5338 C C . TYR A 1 691 ? -6.307 -19.483 -5.269 1.00 97.50 691 TYR A C 1
ATOM 5340 O O . TYR A 1 691 ? -5.927 -19.143 -6.393 1.00 97.50 691 TYR A O 1
ATOM 5348 N N . ASP A 1 692 ? -7.277 -20.376 -5.072 1.00 97.94 692 ASP A N 1
ATOM 5349 C CA . ASP A 1 692 ? -8.030 -21.037 -6.142 1.00 97.94 692 ASP A CA 1
ATOM 5350 C C . ASP A 1 692 ? -9.221 -20.214 -6.670 1.00 97.94 692 ASP A C 1
ATOM 5352 O O . ASP A 1 692 ? -9.409 -19.053 -6.304 1.00 97.94 692 ASP A O 1
ATOM 5356 N N . GLU A 1 693 ? -10.028 -20.803 -7.560 1.00 98.00 693 GLU A N 1
ATOM 5357 C CA . GLU A 1 693 ? -11.172 -20.135 -8.192 1.00 98.00 693 GLU A CA 1
ATOM 5358 C C . GLU A 1 693 ? -12.278 -19.705 -7.218 1.00 98.00 693 GLU A C 1
ATOM 5360 O O . GLU A 1 693 ? -13.061 -18.810 -7.532 1.00 98.00 693 GLU A O 1
ATOM 5365 N N . ASN A 1 694 ? -12.339 -20.326 -6.036 1.00 96.75 694 ASN A N 1
ATOM 5366 C CA . ASN A 1 694 ? -13.320 -20.008 -5.003 1.00 96.75 694 ASN A CA 1
ATOM 5367 C C . ASN A 1 694 ? -12.780 -18.981 -4.003 1.00 96.75 694 ASN A C 1
ATOM 5369 O O . ASN A 1 694 ? -13.564 -18.466 -3.207 1.00 96.75 694 ASN A O 1
ATOM 5373 N N . GLY A 1 695 ? -11.474 -18.702 -4.034 1.00 96.56 695 GLY A N 1
ATOM 5374 C CA . GLY A 1 695 ? -10.773 -17.852 -3.078 1.00 96.56 695 GLY A CA 1
ATOM 5375 C C . GLY A 1 695 ? -10.223 -18.585 -1.853 1.00 96.56 695 GLY A C 1
ATOM 5376 O O . GLY A 1 695 ? -9.937 -17.948 -0.842 1.00 96.56 695 GLY A O 1
ATOM 5377 N N . ASN A 1 696 ? -10.056 -19.909 -1.917 1.00 97.50 696 ASN A N 1
ATOM 5378 C CA . ASN A 1 696 ? -9.380 -20.672 -0.863 1.00 97.50 696 ASN A CA 1
ATOM 5379 C C . ASN A 1 696 ? -7.875 -20.715 -1.139 1.00 97.50 696 ASN A C 1
ATOM 5381 O O . ASN A 1 696 ? -7.475 -20.996 -2.270 1.00 97.50 696 ASN A O 1
ATOM 5385 N N . TYR A 1 697 ? -7.036 -20.497 -0.127 1.00 96.44 697 TYR A N 1
ATOM 5386 C CA . TYR A 1 697 ? -5.593 -20.682 -0.256 1.00 96.44 697 TYR A CA 1
ATOM 5387 C C . TYR A 1 697 ? -5.278 -22.175 -0.411 1.00 96.44 697 TYR A C 1
ATOM 5389 O O . TYR A 1 697 ? -5.422 -22.975 0.515 1.00 96.44 697 TYR A O 1
ATOM 5397 N N . ARG A 1 698 ? -4.899 -22.562 -1.627 1.00 95.00 698 ARG A N 1
ATOM 5398 C CA . ARG A 1 698 ? -4.721 -23.945 -2.066 1.00 95.00 698 ARG A CA 1
ATOM 5399 C C . ARG A 1 698 ? -3.673 -23.973 -3.163 1.00 95.00 698 ARG A C 1
ATOM 5401 O O . ARG A 1 698 ? -3.817 -23.300 -4.178 1.00 95.00 698 ARG A O 1
ATOM 5408 N N . ASN A 1 699 ? -2.677 -24.843 -3.026 1.00 92.56 699 ASN A N 1
ATOM 5409 C CA . ASN A 1 699 ? -1.764 -25.099 -4.131 1.00 92.56 699 ASN A CA 1
ATOM 5410 C C . ASN A 1 699 ? -2.502 -25.805 -5.291 1.00 92.56 699 ASN A C 1
ATOM 5412 O O . ASN A 1 699 ? -2.936 -26.952 -5.158 1.00 92.56 699 ASN A O 1
ATOM 5416 N N . TRP A 1 700 ? -2.645 -25.107 -6.418 1.00 96.56 700 TRP A N 1
ATOM 5417 C CA . TRP A 1 700 ? -3.164 -25.616 -7.696 1.00 96.56 700 TRP A CA 1
ATOM 5418 C C . TRP A 1 700 ? -2.078 -25.753 -8.779 1.00 96.56 700 TRP A C 1
ATOM 5420 O O . TRP A 1 700 ? -2.367 -26.154 -9.905 1.00 96.56 700 TRP A O 1
ATOM 5430 N N . TRP A 1 701 ? -0.822 -25.458 -8.441 1.00 97.50 701 TRP A N 1
ATOM 5431 C CA . TRP A 1 701 ? 0.317 -25.519 -9.349 1.00 97.50 701 TRP A CA 1
ATOM 5432 C C . TRP A 1 701 ? 0.906 -26.929 -9.429 1.00 97.50 701 TRP A C 1
ATOM 5434 O O . TRP A 1 701 ? 0.973 -27.655 -8.433 1.00 97.50 701 TRP A O 1
ATOM 5444 N N . THR A 1 702 ? 1.464 -27.297 -10.587 1.00 96.94 702 THR A N 1
ATOM 5445 C CA . THR A 1 702 ? 2.510 -28.333 -10.584 1.00 96.94 702 THR A CA 1
ATOM 5446 C C . THR A 1 702 ? 3.794 -27.771 -9.964 1.00 96.94 702 THR A C 1
ATOM 5448 O O . THR A 1 702 ? 4.080 -26.578 -10.072 1.00 96.94 702 THR A O 1
ATOM 5451 N N . GLN A 1 703 ? 4.614 -28.623 -9.341 1.00 96.19 703 GLN A N 1
ATOM 5452 C CA . GLN A 1 703 ? 5.880 -28.178 -8.741 1.00 96.19 703 GLN A CA 1
ATOM 5453 C C . GLN A 1 703 ? 6.844 -27.566 -9.774 1.00 96.19 703 GLN A C 1
ATOM 5455 O O . GLN A 1 703 ? 7.609 -26.665 -9.440 1.00 96.19 703 GLN A O 1
ATOM 5460 N N . GLU A 1 704 ? 6.823 -28.051 -11.020 1.00 97.25 704 GLU A N 1
ATOM 5461 C CA . GLU A 1 704 ? 7.659 -27.512 -12.096 1.00 97.25 704 GLU A CA 1
ATOM 5462 C C . GLU A 1 704 ? 7.203 -26.105 -12.498 1.00 97.25 704 GLU A C 1
ATOM 5464 O O . GLU A 1 704 ? 8.024 -25.189 -12.525 1.00 97.25 704 GLU A O 1
ATOM 5469 N N . ASP A 1 705 ? 5.898 -25.911 -12.704 1.00 98.19 705 ASP A N 1
ATOM 5470 C CA . ASP A 1 705 ? 5.320 -24.606 -13.041 1.00 98.19 705 ASP A CA 1
ATOM 5471 C C . ASP A 1 705 ? 5.511 -23.592 -11.905 1.00 98.19 705 ASP A C 1
ATOM 5473 O O . ASP A 1 705 ? 5.884 -22.447 -12.158 1.00 98.19 705 ASP A O 1
ATOM 5477 N N . TYR A 1 706 ? 5.337 -24.014 -10.647 1.00 96.62 706 TYR A N 1
ATOM 5478 C CA . TYR A 1 706 ? 5.589 -23.162 -9.483 1.00 96.62 706 TYR A CA 1
ATOM 5479 C C . TYR A 1 706 ? 7.052 -22.708 -9.433 1.00 96.62 706 TYR A C 1
ATOM 5481 O O . TYR A 1 706 ? 7.329 -21.517 -9.322 1.00 96.62 706 TYR A O 1
ATOM 5489 N N . ASN A 1 707 ? 8.006 -23.627 -9.630 1.00 96.94 707 ASN A N 1
ATOM 5490 C CA . ASN A 1 707 ? 9.429 -23.280 -9.698 1.00 96.94 707 ASN A CA 1
ATOM 5491 C C . ASN A 1 707 ? 9.731 -22.305 -10.857 1.00 96.94 707 ASN A C 1
ATOM 5493 O O . ASN A 1 707 ? 10.559 -21.405 -10.705 1.00 96.94 707 ASN A O 1
ATOM 5497 N N . GLN A 1 708 ? 9.065 -22.460 -12.008 1.00 96.94 708 GLN A N 1
ATOM 5498 C CA . GLN A 1 708 ? 9.180 -21.547 -13.153 1.00 96.94 708 GLN A CA 1
ATOM 5499 C C . GLN A 1 708 ? 8.591 -20.158 -12.860 1.00 96.94 708 GLN A C 1
ATOM 5501 O O . GLN A 1 708 ? 9.155 -19.158 -13.318 1.00 96.94 708 GLN A O 1
ATOM 5506 N N . PHE A 1 709 ? 7.501 -20.080 -12.096 1.00 98.00 709 PHE A N 1
ATOM 5507 C CA . PHE A 1 709 ? 6.902 -18.828 -11.637 1.00 98.00 709 PHE A CA 1
ATOM 5508 C C . PHE A 1 709 ? 7.791 -18.126 -10.605 1.00 98.00 709 PHE A C 1
ATOM 5510 O O . PHE A 1 709 ? 8.179 -16.978 -10.821 1.00 98.00 709 PHE A O 1
ATOM 5517 N N . THR A 1 710 ? 8.230 -18.825 -9.551 1.00 95.75 710 THR A N 1
ATOM 5518 C CA . THR A 1 710 ? 9.155 -18.281 -8.541 1.00 95.75 710 THR A CA 1
ATOM 5519 C C . THR A 1 710 ? 10.445 -17.766 -9.183 1.00 95.75 710 THR A C 1
ATOM 5521 O O . THR A 1 710 ? 10.882 -16.661 -8.876 1.00 95.75 710 THR A O 1
ATOM 5524 N N . ALA A 1 711 ? 11.023 -18.498 -10.143 1.00 95.94 711 ALA A N 1
ATOM 5525 C CA . ALA A 1 711 ? 12.218 -18.054 -10.865 1.00 95.94 711 ALA A CA 1
ATOM 5526 C C . ALA A 1 711 ? 11.991 -16.802 -11.738 1.00 95.94 711 ALA A C 1
ATOM 5528 O O . ALA A 1 711 ? 12.947 -16.086 -12.036 1.00 95.94 711 ALA A O 1
ATOM 5529 N N . ARG A 1 712 ? 10.751 -16.518 -12.161 1.00 96.94 712 ARG A N 1
ATOM 5530 C CA . ARG A 1 712 ? 10.383 -15.282 -12.876 1.00 96.94 712 ARG A CA 1
ATOM 5531 C C . ARG A 1 712 ? 10.128 -14.124 -11.921 1.00 96.94 712 ARG A C 1
ATOM 5533 O O . ARG A 1 712 ? 10.653 -13.041 -12.164 1.00 96.94 712 ARG A O 1
ATOM 5540 N N . ALA A 1 713 ? 9.412 -14.361 -10.824 1.00 96.62 713 ALA A N 1
ATOM 5541 C CA . ALA A 1 713 ? 9.245 -13.384 -9.750 1.00 96.62 713 ALA A CA 1
ATOM 5542 C C . ALA A 1 713 ? 10.609 -12.931 -9.197 1.00 96.62 713 ALA A C 1
ATOM 5544 O O . ALA A 1 713 ? 10.847 -11.739 -9.034 1.00 96.62 713 ALA A O 1
ATOM 5545 N N . GLU A 1 714 ? 11.559 -13.856 -9.036 1.00 95.31 714 GLU A N 1
ATOM 5546 C CA . GLU A 1 714 ? 12.937 -13.547 -8.639 1.00 95.31 714 GLU A CA 1
ATOM 5547 C C . GLU A 1 714 ? 13.671 -12.665 -9.665 1.00 95.31 714 GLU A C 1
ATOM 5549 O O . GLU A 1 714 ? 14.420 -11.764 -9.288 1.00 95.31 714 GLU A O 1
ATOM 5554 N N . LYS A 1 715 ? 13.421 -12.827 -10.972 1.00 94.69 715 LYS A N 1
ATOM 5555 C CA . LYS A 1 715 ? 13.940 -11.878 -11.972 1.00 94.69 715 LYS A CA 1
ATOM 5556 C C . LYS A 1 715 ? 13.326 -10.487 -11.812 1.00 94.69 715 LYS A C 1
ATOM 5558 O O . LYS A 1 715 ? 14.067 -9.513 -11.909 1.00 94.69 715 LYS A O 1
ATOM 5563 N N . VAL A 1 716 ? 12.020 -10.382 -11.540 1.00 97.19 716 VAL A N 1
ATOM 5564 C CA . VAL A 1 716 ? 11.348 -9.089 -11.285 1.00 97.19 716 VAL A CA 1
ATOM 5565 C C . VAL A 1 716 ? 11.964 -8.408 -10.066 1.00 97.19 716 VAL A C 1
ATOM 5567 O O . VAL A 1 716 ? 12.411 -7.268 -10.176 1.00 97.19 716 VAL A O 1
ATOM 5570 N N . LYS A 1 717 ? 12.099 -9.125 -8.944 1.00 95.50 717 LYS A N 1
ATOM 5571 C CA . LYS A 1 717 ? 12.780 -8.635 -7.736 1.00 95.50 717 LYS A CA 1
ATOM 5572 C C . LYS A 1 717 ? 14.156 -8.063 -8.055 1.00 95.50 717 LYS A C 1
ATOM 5574 O O . LYS A 1 717 ? 14.434 -6.909 -7.742 1.00 95.50 717 LYS A O 1
ATOM 5579 N N . ASN A 1 718 ? 15.002 -8.839 -8.734 1.00 93.19 718 ASN A N 1
ATOM 5580 C CA . ASN A 1 718 ? 16.360 -8.416 -9.068 1.00 93.19 718 ASN A CA 1
ATOM 5581 C C . ASN A 1 718 ? 16.390 -7.215 -10.027 1.00 93.19 718 ASN A C 1
ATOM 5583 O O . ASN A 1 718 ? 17.158 -6.284 -9.786 1.00 93.19 718 ASN A O 1
ATOM 5587 N N . TYR A 1 719 ? 15.524 -7.180 -11.047 1.00 95.19 719 TYR A N 1
ATOM 5588 C CA . TYR A 1 719 ? 15.394 -6.047 -11.972 1.00 95.19 719 TYR A CA 1
ATOM 5589 C C . TYR A 1 719 ? 15.051 -4.744 -11.235 1.00 95.19 719 TYR A C 1
ATOM 5591 O O . TYR A 1 719 ? 15.769 -3.755 -11.384 1.00 95.19 719 TYR A O 1
ATOM 5599 N N . TYR A 1 720 ? 14.033 -4.751 -10.369 1.00 96.19 720 TYR A N 1
ATOM 5600 C CA . TYR A 1 720 ? 13.654 -3.565 -9.594 1.00 96.19 720 TYR A CA 1
ATOM 5601 C C . TYR A 1 720 ? 14.702 -3.208 -8.528 1.00 96.19 720 TYR A C 1
ATOM 5603 O O . TYR A 1 720 ? 15.059 -2.037 -8.405 1.00 96.19 720 TYR A O 1
ATOM 5611 N N . ASN A 1 721 ? 15.320 -4.196 -7.868 1.00 94.12 721 ASN A N 1
ATOM 5612 C CA . ASN A 1 721 ? 16.450 -3.991 -6.951 1.00 94.12 721 ASN A CA 1
ATOM 5613 C C . ASN A 1 721 ? 17.661 -3.294 -7.613 1.00 94.12 721 ASN A C 1
ATOM 5615 O O . ASN A 1 721 ? 18.517 -2.760 -6.899 1.00 94.12 721 ASN A O 1
ATOM 5619 N N . GLY A 1 722 ? 17.771 -3.285 -8.947 1.00 92.44 722 GLY A N 1
ATOM 5620 C CA . GLY A 1 722 ? 18.795 -2.553 -9.703 1.00 92.44 722 GLY A CA 1
ATOM 5621 C C . GLY A 1 722 ? 18.446 -1.102 -10.060 1.00 92.44 722 GLY A C 1
ATOM 5622 O O . GLY A 1 722 ? 19.311 -0.393 -10.578 1.00 92.44 722 GLY A O 1
ATOM 5623 N N . ILE A 1 723 ? 17.217 -0.641 -9.802 1.00 94.06 723 ILE A N 1
ATOM 5624 C CA . ILE A 1 723 ? 16.746 0.703 -10.167 1.00 94.06 723 ILE A CA 1
ATOM 5625 C C . ILE A 1 723 ? 17.074 1.689 -9.044 1.00 94.06 723 ILE A C 1
ATOM 5627 O O . ILE A 1 723 ? 16.524 1.607 -7.948 1.00 94.06 723 ILE A O 1
ATOM 5631 N N . GLU A 1 724 ? 17.978 2.632 -9.316 1.00 93.56 724 GLU A N 1
ATOM 5632 C CA . GLU A 1 724 ? 18.250 3.746 -8.405 1.00 93.56 724 GLU A CA 1
ATOM 5633 C C . GLU A 1 724 ? 17.100 4.760 -8.446 1.00 93.56 724 GLU A C 1
ATOM 5635 O O . GLU A 1 724 ? 16.642 5.160 -9.517 1.00 93.56 724 GLU A O 1
ATOM 5640 N N . ILE A 1 725 ? 16.680 5.208 -7.266 1.00 92.75 725 ILE A N 1
ATOM 5641 C CA . ILE A 1 725 ? 15.670 6.247 -7.083 1.00 92.75 725 ILE A CA 1
ATOM 5642 C C . ILE A 1 725 ? 16.336 7.618 -6.943 1.00 92.75 725 ILE A C 1
ATOM 5644 O O . ILE A 1 725 ? 16.066 8.536 -7.715 1.00 92.75 725 ILE A O 1
ATOM 5648 N N . ALA A 1 726 ? 17.209 7.757 -5.942 1.00 88.62 726 ALA A N 1
ATOM 5649 C CA . ALA A 1 726 ? 17.918 8.991 -5.629 1.00 88.62 726 ALA A CA 1
ATOM 5650 C C . ALA A 1 726 ? 19.144 8.695 -4.756 1.00 88.62 726 ALA A C 1
ATOM 5652 O O . ALA A 1 726 ? 19.057 7.923 -3.809 1.00 88.62 726 ALA A O 1
ATOM 5653 N N . ASN A 1 727 ? 20.277 9.354 -5.020 1.00 85.62 727 ASN A N 1
ATOM 5654 C CA . ASN A 1 727 ? 21.437 9.404 -4.114 1.00 85.62 727 ASN A CA 1
ATOM 5655 C C . ASN A 1 727 ? 21.980 8.038 -3.614 1.00 85.62 727 ASN A C 1
ATOM 5657 O O . ASN A 1 727 ? 22.569 7.968 -2.534 1.00 85.62 727 ASN A O 1
ATOM 5661 N N . GLY A 1 728 ? 21.835 6.961 -4.393 1.00 87.25 728 GLY A N 1
ATOM 5662 C CA . GLY A 1 728 ? 22.219 5.599 -4.004 1.00 87.25 728 GLY A CA 1
ATOM 5663 C C . GLY A 1 728 ? 21.166 4.813 -3.212 1.00 87.25 728 GLY A C 1
ATOM 5664 O O . GLY A 1 728 ? 21.472 3.707 -2.769 1.00 87.25 728 GLY A O 1
ATOM 5665 N N . LEU A 1 729 ? 19.950 5.343 -3.049 1.00 89.44 729 LEU A N 1
ATOM 5666 C CA . LEU A 1 729 ? 18.756 4.583 -2.671 1.00 89.44 729 LEU A CA 1
ATOM 5667 C C . LEU A 1 729 ? 18.207 3.855 -3.905 1.00 89.44 729 LEU A C 1
ATOM 5669 O O . LEU A 1 729 ? 18.188 4.416 -5.002 1.00 89.44 729 LEU A O 1
ATOM 5673 N N . PHE A 1 730 ? 17.753 2.617 -3.722 1.00 92.56 730 PHE A N 1
ATOM 5674 C CA . PHE A 1 730 ? 17.237 1.747 -4.783 1.00 92.56 730 PHE A CA 1
ATOM 5675 C C . PHE A 1 730 ? 15.805 1.321 -4.464 1.00 92.56 730 PHE A C 1
ATOM 5677 O O . PHE A 1 730 ? 15.447 1.239 -3.291 1.00 92.56 730 PHE A O 1
ATOM 5684 N N . GLN A 1 731 ? 15.008 1.029 -5.493 1.00 94.44 731 GLN A N 1
ATOM 5685 C CA . GLN A 1 731 ? 13.685 0.432 -5.307 1.00 94.44 731 GLN A CA 1
ATOM 5686 C C . GLN A 1 731 ? 13.832 -0.931 -4.618 1.00 94.44 731 GLN A C 1
ATOM 5688 O O . GLN A 1 731 ? 14.709 -1.717 -4.981 1.00 94.44 731 GLN A O 1
ATOM 5693 N N . ASN A 1 732 ? 12.971 -1.220 -3.640 1.00 91.56 732 ASN A N 1
ATOM 5694 C CA . ASN A 1 732 ? 12.924 -2.529 -2.998 1.00 91.56 732 ASN A CA 1
ATOM 5695 C C . ASN A 1 732 ? 12.100 -3.496 -3.863 1.00 91.56 732 ASN A C 1
ATOM 5697 O O . ASN A 1 732 ? 10.871 -3.506 -3.810 1.00 91.56 732 ASN A O 1
ATOM 5701 N N . GLY A 1 733 ? 12.772 -4.284 -4.701 1.00 94.19 733 GLY A N 1
ATOM 5702 C CA . GLY A 1 733 ? 12.128 -5.245 -5.596 1.00 94.19 733 GLY A CA 1
ATOM 5703 C C . GLY A 1 733 ? 11.467 -6.412 -4.863 1.00 94.19 733 GLY A C 1
ATOM 5704 O O . GLY A 1 733 ? 10.488 -6.953 -5.365 1.00 94.19 733 GLY A O 1
ATOM 5705 N N . ASP A 1 734 ? 11.953 -6.774 -3.673 1.00 90.75 734 ASP A N 1
ATOM 5706 C CA . ASP A 1 734 ? 11.388 -7.846 -2.846 1.00 90.75 734 ASP A CA 1
ATOM 5707 C C . ASP A 1 734 ? 10.038 -7.470 -2.239 1.00 90.75 734 ASP A C 1
ATOM 5709 O O . ASP A 1 734 ? 9.109 -8.272 -2.269 1.00 90.75 734 ASP A O 1
ATOM 5713 N N . GLN A 1 735 ? 9.929 -6.235 -1.754 1.00 87.38 735 GLN A N 1
ATOM 5714 C CA . GLN A 1 735 ? 8.698 -5.645 -1.224 1.00 87.38 735 GLN A CA 1
ATOM 5715 C C . GLN A 1 735 ? 7.659 -5.365 -2.313 1.00 87.38 735 GLN A C 1
ATOM 5717 O O . GLN A 1 735 ? 6.465 -5.489 -2.065 1.00 87.38 735 GLN A O 1
ATOM 5722 N N . THR A 1 736 ? 8.113 -5.016 -3.521 1.00 94.50 736 THR A N 1
ATOM 5723 C CA . THR A 1 736 ? 7.230 -4.533 -4.596 1.00 94.50 736 THR A CA 1
ATOM 5724 C C . THR A 1 736 ? 6.901 -5.559 -5.680 1.00 94.50 736 THR A C 1
ATOM 5726 O O . THR A 1 736 ? 6.185 -5.250 -6.630 1.00 94.50 736 THR A O 1
ATOM 5729 N N . VAL A 1 737 ? 7.391 -6.801 -5.562 1.00 95.88 737 VAL A N 1
ATOM 5730 C CA . VAL A 1 737 ? 7.240 -7.842 -6.597 1.00 95.88 737 VAL A CA 1
ATOM 5731 C C . VAL A 1 737 ? 5.784 -8.095 -7.004 1.00 95.88 737 VAL A C 1
ATOM 5733 O O . VAL A 1 737 ? 5.521 -8.205 -8.198 1.00 95.88 737 VAL A O 1
ATOM 5736 N N . THR A 1 738 ? 4.851 -8.128 -6.050 1.00 95.12 738 THR A N 1
ATOM 5737 C CA . THR A 1 738 ? 3.411 -8.339 -6.283 1.00 95.12 738 THR A CA 1
ATOM 5738 C C . THR A 1 738 ? 2.854 -7.302 -7.268 1.00 95.12 738 THR A C 1
ATOM 5740 O O . THR A 1 738 ? 2.363 -7.658 -8.339 1.00 95.12 738 THR A O 1
ATOM 5743 N N . GLU A 1 739 ? 3.057 -6.020 -6.961 1.00 97.25 739 GLU A N 1
ATOM 5744 C CA . GLU A 1 739 ? 2.589 -4.874 -7.750 1.00 97.25 739 GLU A CA 1
ATOM 5745 C C . GLU A 1 739 ? 3.289 -4.764 -9.107 1.00 97.25 739 GLU A C 1
ATOM 5747 O O . GLU A 1 739 ? 2.664 -4.506 -10.136 1.00 97.25 739 GLU A O 1
ATOM 5752 N N . ASN A 1 740 ? 4.598 -5.021 -9.131 1.00 98.38 740 ASN A N 1
ATOM 5753 C CA . ASN A 1 740 ? 5.399 -4.971 -10.350 1.00 98.38 740 ASN A CA 1
ATOM 5754 C C . ASN A 1 740 ? 4.953 -6.035 -11.368 1.00 98.38 740 ASN A C 1
ATOM 5756 O O . ASN A 1 740 ? 4.922 -5.769 -12.569 1.00 98.38 740 ASN A O 1
ATOM 5760 N N . ILE A 1 741 ? 4.590 -7.239 -10.904 1.00 98.62 741 ILE A N 1
ATOM 5761 C CA . ILE A 1 741 ? 4.029 -8.293 -11.762 1.00 98.62 741 ILE A CA 1
ATOM 5762 C C . ILE A 1 741 ? 2.671 -7.859 -12.321 1.00 98.62 741 ILE A C 1
ATOM 5764 O O . ILE A 1 741 ? 2.409 -8.079 -13.506 1.00 98.62 741 ILE A O 1
ATOM 5768 N N . ALA A 1 742 ? 1.838 -7.218 -11.499 1.00 98.69 742 ALA A N 1
ATOM 5769 C CA . ALA A 1 742 ? 0.523 -6.748 -11.906 1.00 98.69 742 ALA A CA 1
ATOM 5770 C C . ALA A 1 742 ? 0.590 -5.612 -12.948 1.00 98.69 742 ALA A C 1
ATOM 5772 O O . ALA A 1 742 ? -0.087 -5.691 -13.975 1.00 98.69 742 ALA A O 1
ATOM 5773 N N . ASP A 1 743 ? 1.488 -4.630 -12.788 1.00 98.81 743 ASP A N 1
ATOM 5774 C CA . ASP A 1 743 ? 1.742 -3.589 -13.804 1.00 98.81 743 ASP A CA 1
ATOM 5775 C C . ASP A 1 743 ? 2.178 -4.184 -15.152 1.00 98.81 743 ASP A C 1
ATOM 5777 O O . ASP A 1 743 ? 1.712 -3.768 -16.219 1.00 98.81 743 ASP A O 1
ATOM 5781 N N . MET A 1 744 ? 3.065 -5.183 -15.110 1.00 98.44 744 MET A N 1
ATOM 5782 C CA . MET A 1 744 ? 3.545 -5.874 -16.305 1.00 98.44 744 MET A CA 1
ATOM 5783 C C . MET A 1 744 ? 2.417 -6.626 -17.020 1.00 98.44 744 MET A C 1
ATOM 5785 O O . MET A 1 744 ? 2.282 -6.492 -18.236 1.00 98.44 744 MET A O 1
ATOM 5789 N N . GLY A 1 745 ? 1.593 -7.392 -16.298 1.00 98.19 745 GLY A N 1
ATOM 5790 C CA . GLY A 1 745 ? 0.466 -8.120 -16.893 1.00 98.19 745 GLY A CA 1
ATOM 5791 C C . GLY A 1 745 ? -0.618 -7.190 -17.450 1.00 98.19 745 GLY A C 1
ATOM 5792 O O . GLY A 1 745 ? -1.134 -7.434 -18.546 1.00 98.19 745 GLY A O 1
ATOM 5793 N N . GLY A 1 746 ? -0.889 -6.074 -16.766 1.00 98.31 746 GLY A N 1
ATOM 5794 C CA . GLY A 1 746 ? -1.833 -5.058 -17.225 1.00 98.31 746 GLY A CA 1
ATOM 5795 C C . GLY A 1 746 ? -1.415 -4.405 -18.541 1.00 98.31 746 GLY A C 1
ATOM 5796 O O . GLY A 1 746 ? -2.184 -4.406 -19.506 1.00 98.31 746 GLY A O 1
ATOM 5797 N N . MET A 1 747 ? -0.167 -3.931 -18.631 1.00 98.69 747 MET A N 1
ATOM 5798 C CA . MET A 1 747 ? 0.374 -3.375 -19.877 1.00 98.69 747 MET A CA 1
ATOM 5799 C C . MET A 1 747 ? 0.444 -4.425 -20.997 1.00 98.69 747 MET A C 1
ATOM 5801 O O . MET A 1 747 ? 0.126 -4.127 -22.148 1.00 98.69 747 MET A O 1
ATOM 5805 N N . ALA A 1 748 ? 0.787 -5.677 -20.678 1.00 98.38 748 ALA A N 1
ATOM 5806 C CA . ALA A 1 748 ? 0.853 -6.751 -21.665 1.00 98.38 748 ALA A CA 1
ATOM 5807 C C . ALA A 1 748 ? -0.509 -7.056 -22.318 1.00 98.38 748 ALA A C 1
ATOM 5809 O O . ALA A 1 748 ? -0.572 -7.291 -23.527 1.00 98.38 748 ALA A O 1
ATOM 5810 N N . CYS A 1 749 ? -1.601 -7.012 -21.547 1.00 98.31 749 CYS A N 1
ATOM 5811 C CA . CYS A 1 749 ? -2.954 -7.198 -22.075 1.00 98.31 749 CYS A CA 1
ATOM 5812 C C . CYS A 1 749 ? -3.399 -6.028 -22.957 1.00 98.31 749 CYS A C 1
ATOM 5814 O O . CYS A 1 749 ? -3.976 -6.249 -24.021 1.00 98.31 749 CYS A O 1
ATOM 5816 N N . VAL A 1 750 ? -3.087 -4.793 -22.557 1.00 98.62 750 VAL A N 1
ATOM 5817 C CA . VAL A 1 750 ? -3.357 -3.597 -23.368 1.00 98.62 750 VAL A CA 1
ATOM 5818 C C . VAL A 1 750 ? -2.622 -3.671 -24.708 1.00 98.62 750 VAL A C 1
ATOM 5820 O O . VAL A 1 750 ? -3.240 -3.483 -25.753 1.00 98.62 750 VAL A O 1
ATOM 5823 N N . LEU A 1 751 ? -1.339 -4.039 -24.718 1.00 98.56 751 LEU A N 1
ATOM 5824 C CA . LEU A 1 751 ? -0.573 -4.169 -25.960 1.00 98.56 751 LEU A CA 1
ATOM 5825 C C . LEU A 1 751 ? -1.069 -5.310 -26.867 1.00 98.56 751 LEU A C 1
ATOM 5827 O O . LEU A 1 751 ? -1.053 -5.151 -28.085 1.00 98.56 751 LEU A O 1
ATOM 5831 N N . GLU A 1 752 ? -1.563 -6.429 -26.323 1.00 98.00 752 GLU A N 1
ATOM 5832 C CA . GLU A 1 752 ? -2.171 -7.492 -27.146 1.00 98.00 752 GLU A CA 1
ATOM 5833 C C . GLU A 1 752 ? -3.523 -7.078 -27.755 1.00 98.00 752 GLU A C 1
ATOM 5835 O O . GLU A 1 752 ? -3.847 -7.526 -28.854 1.00 98.00 752 GLU A O 1
ATOM 5840 N N . ILE A 1 753 ? -4.279 -6.185 -27.104 1.00 98.50 753 ILE A N 1
ATOM 5841 C CA . ILE A 1 753 ? -5.498 -5.585 -27.678 1.00 98.50 753 ILE A CA 1
ATOM 5842 C C . ILE A 1 753 ? -5.163 -4.633 -28.836 1.00 98.50 753 ILE A C 1
ATOM 5844 O O . ILE A 1 753 ? -5.863 -4.632 -29.848 1.00 98.50 753 ILE A O 1
ATOM 5848 N N . LEU A 1 754 ? -4.104 -3.829 -28.698 1.00 98.38 754 LEU A N 1
ATOM 5849 C CA . LEU A 1 754 ? -3.699 -2.832 -29.699 1.00 98.38 754 LEU A CA 1
ATOM 5850 C C . LEU A 1 754 ? -2.936 -3.436 -30.894 1.00 98.38 754 LEU A C 1
ATOM 5852 O O . LEU A 1 754 ? -2.907 -2.844 -31.975 1.00 98.38 754 LEU A O 1
ATOM 5856 N N . GLY A 1 755 ? -2.337 -4.618 -30.723 1.00 96.44 755 GLY A N 1
ATOM 5857 C CA . GLY A 1 755 ? -1.624 -5.331 -31.781 1.00 96.44 755 GLY A CA 1
ATOM 5858 C C . GLY A 1 755 ? -0.384 -4.572 -32.261 1.00 96.44 755 GLY A C 1
ATOM 5859 O O . GLY A 1 755 ? 0.515 -4.295 -31.472 1.00 96.44 755 GLY A O 1
ATOM 5860 N N . ASP A 1 756 ? -0.347 -4.249 -33.558 1.00 95.81 756 ASP A N 1
ATOM 5861 C CA . ASP A 1 756 ? 0.777 -3.567 -34.221 1.00 95.81 756 ASP A CA 1
ATOM 5862 C C . ASP A 1 756 ? 0.499 -2.074 -34.529 1.00 95.81 756 ASP A C 1
ATOM 5864 O O . ASP A 1 756 ? 1.295 -1.420 -35.215 1.00 95.81 756 ASP A O 1
ATOM 5868 N N . ASP A 1 757 ? -0.624 -1.501 -34.066 1.00 98.12 757 ASP A N 1
ATOM 5869 C CA . ASP A 1 757 ? -0.949 -0.088 -34.316 1.00 98.12 757 ASP A CA 1
ATOM 5870 C C . ASP A 1 757 ? -0.056 0.845 -33.482 1.00 98.12 757 ASP A C 1
ATOM 5872 O O . ASP A 1 757 ? -0.327 1.165 -32.324 1.00 98.12 757 ASP A O 1
ATOM 5876 N N . LYS A 1 758 ? 1.024 1.323 -34.108 1.00 97.81 758 LYS A N 1
ATOM 5877 C CA . LYS A 1 758 ? 2.011 2.218 -33.489 1.00 97.81 758 LYS A CA 1
ATOM 5878 C C . LYS A 1 758 ? 1.446 3.552 -32.988 1.00 97.81 758 LYS A C 1
ATOM 5880 O O . LYS A 1 758 ? 2.072 4.156 -32.119 1.00 97.81 758 LYS A O 1
ATOM 5885 N N . GLU A 1 759 ? 0.331 4.044 -33.528 1.00 98.44 759 GLU A N 1
ATOM 5886 C CA . GLU A 1 759 ? -0.297 5.283 -33.051 1.00 98.44 759 GLU A CA 1
ATOM 5887 C C . GLU A 1 759 ? -1.173 5.008 -31.828 1.00 98.44 759 GLU A C 1
ATOM 5889 O O . GLU A 1 759 ? -1.085 5.725 -30.833 1.00 98.44 759 GLU A O 1
ATOM 5894 N N . ALA A 1 760 ? -1.947 3.923 -31.850 1.00 98.69 760 ALA A N 1
ATOM 5895 C CA . ALA A 1 760 ? -2.710 3.494 -30.685 1.00 98.69 760 ALA A CA 1
ATOM 5896 C C . ALA A 1 760 ? -1.782 3.125 -29.508 1.00 98.69 760 ALA A C 1
ATOM 5898 O O . ALA A 1 760 ? -1.986 3.578 -28.383 1.00 98.69 760 ALA A O 1
ATOM 5899 N N . ILE A 1 761 ? -0.693 2.396 -29.767 1.00 98.81 761 ILE A N 1
ATOM 5900 C CA . ILE A 1 761 ? 0.329 2.064 -28.760 1.00 98.81 761 ILE A CA 1
ATOM 5901 C C . ILE A 1 761 ? 0.971 3.332 -28.170 1.00 98.81 761 ILE A C 1
ATOM 5903 O O . ILE A 1 761 ? 1.152 3.413 -26.956 1.00 98.81 761 ILE A O 1
ATOM 5907 N N . ARG A 1 762 ? 1.284 4.341 -28.999 1.00 98.75 762 ARG A N 1
ATOM 5908 C CA . ARG A 1 762 ? 1.807 5.642 -28.539 1.00 98.75 762 ARG A CA 1
ATOM 5909 C C . ARG A 1 762 ? 0.849 6.309 -27.551 1.00 98.75 762 ARG A C 1
ATOM 5911 O O . ARG A 1 762 ? 1.265 6.668 -26.452 1.00 98.75 762 ARG A O 1
ATOM 5918 N N . LYS A 1 763 ? -0.432 6.420 -27.918 1.00 98.75 763 LYS A N 1
ATOM 5919 C CA . LYS A 1 763 ? -1.486 6.973 -27.053 1.00 98.75 763 LYS A CA 1
ATOM 5920 C C . LYS A 1 763 ? -1.609 6.209 -25.737 1.00 98.75 763 LYS A C 1
ATOM 5922 O O . LYS A 1 763 ? -1.689 6.831 -24.681 1.00 98.75 763 LYS A O 1
ATOM 5927 N N . ALA A 1 764 ? -1.565 4.879 -25.786 1.00 98.81 764 ALA A N 1
ATOM 5928 C CA . ALA A 1 764 ? -1.665 4.041 -24.598 1.00 98.81 764 ALA A CA 1
ATOM 5929 C C . ALA A 1 764 ? -0.465 4.213 -23.651 1.00 98.81 764 ALA A C 1
ATOM 5931 O O . ALA A 1 764 ? -0.657 4.386 -22.449 1.00 98.81 764 ALA A O 1
ATOM 5932 N N . PHE A 1 765 ? 0.765 4.241 -24.175 1.00 98.88 765 PHE A N 1
ATOM 5933 C CA . PHE A 1 765 ? 1.961 4.503 -23.370 1.00 98.88 765 PHE A CA 1
ATOM 5934 C C . PHE A 1 765 ? 1.950 5.908 -22.752 1.00 98.88 765 PHE A C 1
ATOM 5936 O O . PHE A 1 765 ? 2.263 6.063 -21.572 1.00 98.88 765 PHE A O 1
ATOM 5943 N N . GLU A 1 766 ? 1.559 6.934 -23.510 1.00 98.75 766 GLU A N 1
ATOM 5944 C CA . GLU A 1 766 ? 1.470 8.306 -22.998 1.00 98.75 766 GLU A CA 1
ATOM 5945 C C . GLU A 1 766 ? 0.344 8.472 -21.968 1.00 98.75 766 GLU A C 1
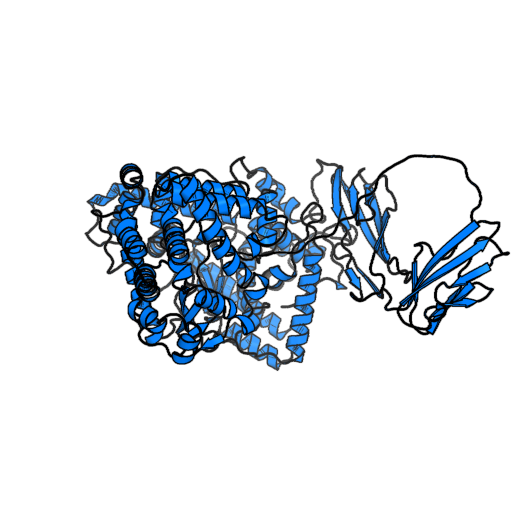ATOM 5947 O O . GLU A 1 766 ? 0.541 9.163 -20.972 1.00 98.75 766 GLU A O 1
ATOM 5952 N N . SER A 1 767 ? -0.803 7.814 -22.154 1.00 98.62 767 SER A N 1
ATOM 5953 C CA . SER A 1 767 ? -1.889 7.772 -21.164 1.00 98.62 767 SER A CA 1
ATOM 5954 C C . SER A 1 767 ? -1.453 7.074 -19.870 1.00 98.62 767 SER A C 1
ATOM 5956 O O . SER A 1 767 ? -1.598 7.637 -18.783 1.00 98.62 767 SER A O 1
ATOM 5958 N N . ASN A 1 768 ? -0.792 5.916 -19.980 1.00 98.69 768 ASN A N 1
ATOM 5959 C CA . ASN A 1 768 ? -0.230 5.206 -18.832 1.00 98.69 768 ASN A CA 1
ATOM 5960 C C . ASN A 1 768 ? 0.791 6.066 -18.066 1.00 98.69 768 ASN A C 1
ATOM 5962 O O . ASN A 1 768 ? 0.766 6.115 -16.839 1.00 98.69 768 ASN A O 1
ATOM 5966 N N . ALA A 1 769 ? 1.654 6.811 -18.763 1.00 98.62 769 ALA A N 1
ATOM 5967 C CA . ALA A 1 769 ? 2.568 7.734 -18.096 1.00 98.62 769 ALA A CA 1
ATOM 5968 C C . ALA A 1 769 ? 1.833 8.865 -17.354 1.00 98.62 769 ALA A C 1
ATOM 5970 O O . ALA A 1 769 ? 2.238 9.205 -16.239 1.00 98.62 769 ALA A O 1
ATOM 5971 N N . LYS A 1 770 ? 0.753 9.415 -17.930 1.00 98.00 770 LYS A N 1
ATOM 5972 C CA . LYS A 1 770 ? -0.043 10.506 -17.335 1.00 98.00 770 LYS A CA 1
ATOM 5973 C C . LYS A 1 770 ? -0.759 10.089 -16.050 1.00 98.00 770 LYS A C 1
ATOM 5975 O O . LYS A 1 770 ? -0.705 10.848 -15.086 1.00 98.00 770 LYS A O 1
ATOM 5980 N N . ILE A 1 771 ? -1.374 8.901 -15.986 1.00 97.69 771 ILE A N 1
ATOM 5981 C CA . ILE A 1 771 ? -2.087 8.456 -14.766 1.00 97.69 771 ILE A CA 1
ATOM 5982 C C . ILE A 1 771 ? -1.158 8.316 -13.550 1.00 97.69 771 ILE A C 1
ATOM 5984 O O . ILE A 1 771 ? -1.581 8.510 -12.412 1.00 97.69 771 ILE A O 1
ATOM 5988 N N . TRP A 1 772 ? 0.128 8.050 -13.791 1.00 98.06 772 TRP A N 1
ATOM 5989 C CA . TRP A 1 772 ? 1.153 7.949 -12.756 1.00 98.06 772 TRP A CA 1
ATOM 5990 C C . TRP A 1 772 ? 1.816 9.289 -12.405 1.00 98.06 772 TRP A C 1
ATOM 5992 O O . TRP A 1 772 ? 2.667 9.320 -11.515 1.00 98.06 772 TRP A O 1
ATOM 6002 N N . ALA A 1 773 ? 1.460 10.405 -13.053 1.00 98.00 773 ALA A N 1
ATOM 6003 C CA . ALA A 1 773 ? 2.062 11.707 -12.774 1.00 98.00 773 ALA A CA 1
ATOM 6004 C C . ALA A 1 773 ? 1.965 12.067 -11.279 1.00 98.00 773 ALA A C 1
ATOM 6006 O O . ALA A 1 773 ? 0.887 12.072 -10.684 1.00 98.00 773 ALA A O 1
ATOM 6007 N N . SER A 1 774 ? 3.123 12.345 -10.675 1.00 96.69 774 SER A N 1
ATOM 6008 C CA . SER A 1 774 ? 3.275 12.692 -9.262 1.00 96.69 774 SER A CA 1
ATOM 6009 C C . SER A 1 774 ? 4.538 13.508 -8.971 1.00 96.69 774 SER A C 1
ATOM 6011 O O . SER A 1 774 ? 5.608 13.227 -9.524 1.00 96.69 774 SER A O 1
ATOM 6013 N N . ASN A 1 775 ? 4.419 14.447 -8.035 1.00 95.06 775 ASN A N 1
ATOM 6014 C CA . ASN A 1 775 ? 5.517 15.119 -7.344 1.00 95.06 775 ASN A CA 1
ATOM 6015 C C . ASN A 1 775 ? 5.518 14.679 -5.873 1.00 95.06 775 ASN A C 1
ATOM 6017 O O . ASN A 1 775 ? 4.460 14.460 -5.293 1.00 95.06 775 ASN A O 1
ATOM 6021 N N . GLN A 1 776 ? 6.689 14.579 -5.248 1.00 92.81 776 GLN A N 1
ATOM 6022 C CA . GLN A 1 776 ? 6.826 14.212 -3.833 1.00 92.81 776 GLN A CA 1
ATOM 6023 C C . GLN A 1 776 ? 8.087 14.830 -3.228 1.00 92.81 776 GLN A C 1
ATOM 6025 O O . GLN A 1 776 ? 9.065 15.067 -3.943 1.00 92.81 776 GLN A O 1
ATOM 6030 N N . THR A 1 777 ? 8.075 15.085 -1.921 1.00 90.94 777 THR A N 1
ATOM 6031 C CA . THR A 1 777 ? 9.282 15.486 -1.187 1.00 90.94 777 THR A CA 1
ATOM 6032 C C . THR A 1 777 ? 10.241 14.304 -1.037 1.00 90.94 777 THR A C 1
ATOM 6034 O O . THR A 1 777 ? 9.834 13.142 -1.060 1.00 90.94 777 THR A O 1
ATOM 6037 N N . ASP A 1 778 ? 11.528 14.596 -0.830 1.00 89.25 778 ASP A N 1
ATOM 6038 C CA . ASP A 1 778 ? 12.541 13.575 -0.528 1.00 89.25 778 ASP A CA 1
ATOM 6039 C C . ASP A 1 778 ? 12.144 12.710 0.681 1.00 89.25 778 ASP A C 1
ATOM 6041 O O . ASP A 1 778 ? 12.335 11.499 0.665 1.00 89.25 778 ASP A O 1
ATOM 6045 N N . GLN A 1 779 ? 11.546 13.326 1.702 1.00 84.12 779 GLN A N 1
ATOM 6046 C CA . GLN A 1 779 ? 11.151 12.652 2.936 1.00 84.12 779 GLN A CA 1
ATOM 6047 C C . GLN A 1 779 ? 9.928 11.743 2.742 1.00 84.12 779 GLN A C 1
ATOM 6049 O O . GLN A 1 779 ? 9.925 10.624 3.248 1.00 84.12 779 GLN A O 1
ATOM 6054 N N . TYR A 1 780 ? 8.926 12.171 1.964 1.00 86.62 780 TYR A N 1
ATOM 6055 C CA . TYR A 1 780 ? 7.775 11.322 1.644 1.00 86.62 780 TYR A CA 1
ATOM 6056 C C . TYR A 1 780 ? 8.153 10.158 0.722 1.00 86.62 780 TYR A C 1
ATOM 6058 O O . TYR A 1 780 ? 7.726 9.029 0.937 1.00 86.62 780 TYR A O 1
ATOM 6066 N N . ARG A 1 781 ? 9.041 10.401 -0.248 1.00 89.50 781 ARG A N 1
ATOM 6067 C CA . ARG A 1 781 ? 9.639 9.354 -1.084 1.00 89.50 781 ARG A CA 1
ATOM 6068 C C . ARG A 1 781 ? 10.355 8.294 -0.248 1.00 89.50 781 ARG A C 1
ATOM 6070 O O . ARG A 1 781 ? 10.167 7.105 -0.485 1.00 89.50 781 ARG A O 1
ATOM 6077 N N . ASP A 1 782 ? 11.194 8.720 0.694 1.00 84.31 782 ASP A N 1
ATOM 6078 C CA . ASP A 1 782 ? 11.981 7.801 1.521 1.00 84.31 782 ASP A CA 1
ATOM 6079 C C . ASP A 1 782 ? 11.084 7.022 2.500 1.00 84.31 782 ASP A C 1
ATOM 6081 O O . ASP A 1 782 ? 11.351 5.851 2.759 1.00 84.31 782 ASP A O 1
ATOM 6085 N N . PHE A 1 783 ? 9.974 7.625 2.949 1.00 81.31 783 PHE A N 1
ATOM 6086 C CA . PHE A 1 783 ? 8.877 6.940 3.641 1.00 81.31 783 PHE A CA 1
ATOM 6087 C C . PHE A 1 783 ? 8.184 5.895 2.750 1.00 81.31 783 PHE A C 1
ATOM 6089 O O . PHE A 1 783 ? 8.006 4.767 3.186 1.00 81.31 783 PHE A O 1
ATOM 6096 N N . LEU A 1 784 ? 7.829 6.204 1.497 1.00 84.19 784 LEU A N 1
ATOM 6097 C CA . LEU A 1 784 ? 7.191 5.224 0.603 1.00 84.19 784 LEU A CA 1
ATOM 6098 C C . LEU A 1 784 ? 8.113 4.041 0.274 1.00 84.19 784 LEU A C 1
ATOM 6100 O O . LEU A 1 784 ? 7.643 2.913 0.180 1.00 84.19 784 LEU A O 1
ATOM 6104 N N . LEU A 1 785 ? 9.427 4.267 0.158 1.00 82.94 785 LEU A N 1
ATOM 6105 C CA . LEU A 1 785 ? 10.406 3.196 -0.074 1.00 82.94 785 LEU A CA 1
ATOM 6106 C C . LEU A 1 785 ? 10.541 2.202 1.085 1.00 82.94 785 LEU A C 1
ATOM 6108 O O . LEU A 1 785 ? 11.096 1.122 0.873 1.00 82.94 785 LEU A O 1
ATOM 6112 N N . THR A 1 786 ? 10.062 2.550 2.281 1.00 75.06 786 THR A N 1
ATOM 6113 C CA . THR A 1 786 ? 9.893 1.595 3.377 1.00 75.06 786 THR A CA 1
ATOM 6114 C C . THR A 1 786 ? 8.443 1.149 3.515 1.00 75.06 786 THR A C 1
ATOM 6116 O O . THR A 1 786 ? 8.202 -0.031 3.679 1.00 75.06 786 THR A O 1
ATOM 6119 N N . ALA A 1 787 ? 7.458 2.031 3.400 1.00 73.50 787 ALA A N 1
ATOM 6120 C CA . ALA A 1 787 ? 6.072 1.713 3.722 1.00 73.50 787 ALA A CA 1
ATOM 6121 C C . ALA A 1 787 ? 5.316 0.943 2.620 1.00 73.50 787 ALA A C 1
ATOM 6123 O O . ALA A 1 787 ? 4.480 0.096 2.930 1.00 73.50 787 ALA A O 1
ATOM 6124 N N . ASP A 1 788 ? 5.545 1.251 1.343 1.00 81.38 788 ASP A N 1
ATOM 6125 C CA . ASP A 1 788 ? 4.599 0.920 0.272 1.00 81.38 788 ASP A CA 1
ATOM 6126 C C . ASP A 1 788 ? 4.944 -0.389 -0.464 1.00 81.38 788 ASP A C 1
ATOM 6128 O O . ASP A 1 788 ? 6.103 -0.652 -0.785 1.00 81.38 788 ASP A O 1
ATOM 6132 N N . VAL A 1 789 ? 3.940 -1.223 -0.757 1.00 86.94 789 VAL A N 1
ATOM 6133 C CA . VAL A 1 789 ? 4.105 -2.392 -1.646 1.00 86.94 789 VAL A CA 1
ATOM 6134 C C . VAL A 1 789 ? 4.209 -1.984 -3.114 1.00 86.94 789 VAL A C 1
ATOM 6136 O O . VAL A 1 789 ? 4.671 -2.770 -3.934 1.00 86.94 789 VAL A O 1
ATOM 6139 N N . HIS A 1 790 ? 3.823 -0.762 -3.475 1.00 93.88 790 HIS A N 1
ATOM 6140 C CA . HIS A 1 790 ? 3.973 -0.276 -4.840 1.00 93.88 790 HIS A CA 1
ATOM 6141 C C . HIS A 1 790 ? 5.387 0.257 -5.090 1.00 93.88 790 HIS A C 1
ATOM 6143 O O . HIS A 1 790 ? 5.996 0.933 -4.259 1.00 93.88 790 HIS A O 1
ATOM 6149 N N . SER A 1 791 ? 5.912 0.012 -6.292 1.00 96.88 791 SER A N 1
ATOM 6150 C CA . SER A 1 791 ? 7.042 0.804 -6.781 1.00 96.88 791 SER A CA 1
ATOM 6151 C C . SER A 1 791 ? 6.630 2.270 -6.915 1.00 96.88 791 SER A C 1
ATOM 6153 O O . SER A 1 791 ? 5.492 2.562 -7.280 1.00 96.88 791 SER A O 1
ATOM 6155 N N . LEU A 1 792 ? 7.560 3.206 -6.695 1.00 96.00 792 LEU A N 1
ATOM 6156 C CA . LEU A 1 792 ? 7.271 4.633 -6.881 1.00 96.00 792 LEU A CA 1
ATOM 6157 C C . LEU A 1 792 ? 6.739 4.893 -8.300 1.00 96.00 792 LEU A C 1
ATOM 6159 O O . LEU A 1 792 ? 7.281 4.354 -9.262 1.00 96.00 792 LEU A O 1
ATOM 6163 N N . ASN A 1 793 ? 5.738 5.761 -8.461 1.00 96.62 793 ASN A N 1
ATOM 6164 C CA . ASN A 1 793 ? 5.007 5.966 -9.723 1.00 96.62 793 ASN A CA 1
ATOM 6165 C C . ASN A 1 793 ? 5.886 6.088 -10.987 1.00 96.62 793 ASN A C 1
ATOM 6167 O O . ASN A 1 793 ? 5.628 5.456 -12.010 1.00 96.62 793 ASN A O 1
ATOM 6171 N N . LYS A 1 794 ? 6.981 6.855 -10.913 1.00 97.19 794 LYS A N 1
ATOM 6172 C CA . LYS A 1 794 ? 7.957 6.988 -12.010 1.00 97.19 794 LYS A CA 1
ATOM 6173 C C . LYS A 1 794 ? 8.582 5.651 -12.428 1.00 97.19 794 LYS A C 1
ATOM 6175 O O . LYS A 1 794 ? 8.872 5.444 -13.605 1.00 97.19 794 LYS A O 1
ATOM 6180 N N . VAL A 1 795 ? 8.819 4.764 -11.467 1.00 98.12 795 VAL A N 1
ATOM 6181 C CA . VAL A 1 795 ? 9.337 3.409 -11.672 1.00 98.12 795 VAL A CA 1
ATOM 6182 C C . VAL A 1 795 ? 8.256 2.517 -12.282 1.00 98.12 795 VAL A C 1
ATOM 6184 O O . VAL A 1 795 ? 8.572 1.826 -13.244 1.00 98.12 795 VAL A O 1
ATOM 6187 N N . ARG A 1 796 ? 6.989 2.597 -11.837 1.00 98.56 796 ARG A N 1
ATOM 6188 C CA . ARG A 1 796 ? 5.859 1.863 -12.459 1.00 98.56 796 ARG A CA 1
ATOM 6189 C C . ARG A 1 796 ? 5.775 2.102 -13.972 1.00 98.56 796 ARG A C 1
ATOM 6191 O O . ARG A 1 796 ? 5.530 1.176 -14.729 1.00 98.56 796 ARG A O 1
ATOM 6198 N N . VAL A 1 797 ? 6.121 3.306 -14.436 1.00 98.62 797 VAL A N 1
ATOM 6199 C CA . VAL A 1 797 ? 6.268 3.618 -15.871 1.00 98.62 797 VAL A CA 1
ATOM 6200 C C . VAL A 1 797 ? 7.629 3.167 -16.430 1.00 98.62 797 VAL A C 1
ATOM 6202 O O . VAL A 1 797 ? 7.706 2.291 -17.293 1.00 98.62 797 VAL A O 1
ATOM 6205 N N . ASN A 1 798 ? 8.738 3.745 -15.951 1.00 98.44 798 ASN A N 1
ATOM 6206 C CA . ASN A 1 798 ? 10.057 3.596 -16.589 1.00 98.44 798 ASN A CA 1
ATOM 6207 C C . ASN A 1 798 ? 10.734 2.225 -16.374 1.00 98.44 798 ASN A C 1
ATOM 6209 O O . ASN A 1 798 ? 11.761 1.930 -17.001 1.00 98.44 798 ASN A O 1
ATOM 6213 N N . ALA A 1 799 ? 10.206 1.388 -15.482 1.00 97.75 799 ALA A N 1
ATOM 6214 C CA . ALA A 1 799 ? 10.619 -0.002 -15.333 1.00 97.75 799 ALA A CA 1
ATOM 6215 C C . ALA A 1 799 ? 9.847 -0.923 -16.286 1.00 97.75 799 ALA A C 1
ATOM 6217 O O . ALA A 1 799 ? 10.474 -1.811 -16.858 1.00 97.75 799 ALA A O 1
ATOM 6218 N N . VAL A 1 800 ? 8.543 -0.683 -16.480 1.00 98.31 800 VAL A N 1
ATOM 6219 C CA . VAL A 1 800 ? 7.603 -1.593 -17.159 1.00 98.31 800 VAL A CA 1
ATOM 6220 C C . VAL A 1 800 ? 7.592 -1.409 -18.672 1.00 98.31 800 VAL A C 1
ATOM 6222 O O . VAL A 1 800 ? 7.808 -2.378 -19.396 1.00 98.31 800 VAL A O 1
ATOM 6225 N N . LEU A 1 801 ? 7.404 -0.182 -19.177 1.00 98.50 801 LEU A N 1
ATOM 6226 C CA . LEU A 1 801 ? 7.285 0.055 -20.625 1.00 98.50 801 LEU A CA 1
ATOM 6227 C C . LEU A 1 801 ? 8.459 -0.508 -21.461 1.00 98.50 801 LEU A C 1
ATOM 6229 O O . LEU A 1 801 ? 8.195 -1.145 -22.482 1.00 98.50 801 LEU A O 1
ATOM 6233 N N . PRO A 1 802 ? 9.744 -0.376 -21.059 1.00 97.81 802 PRO A N 1
ATOM 6234 C CA . PRO A 1 802 ? 10.856 -0.906 -21.849 1.00 97.81 802 PRO A CA 1
ATOM 6235 C C . PRO A 1 802 ? 11.053 -2.430 -21.743 1.00 97.81 802 PRO A C 1
ATOM 6237 O O . PRO A 1 802 ? 12.027 -2.947 -22.298 1.00 97.81 802 PRO A O 1
ATOM 6240 N N . LEU A 1 803 ? 10.165 -3.164 -21.065 1.00 97.75 803 LEU A N 1
ATOM 6241 C CA . LEU A 1 803 ? 10.110 -4.630 -21.135 1.00 97.75 803 LEU A CA 1
ATOM 6242 C C . LEU A 1 803 ? 9.397 -5.124 -22.408 1.00 97.75 803 LEU A C 1
ATOM 6244 O O . LEU A 1 803 ? 9.513 -6.298 -22.753 1.00 97.75 803 LEU A O 1
ATOM 6248 N N . PHE A 1 804 ? 8.710 -4.233 -23.132 1.00 97.94 804 PHE A N 1
ATOM 6249 C CA . PHE A 1 804 ? 7.948 -4.548 -24.340 1.00 97.94 804 PHE A CA 1
ATOM 6250 C C . PHE A 1 804 ? 8.657 -4.058 -25.604 1.00 97.94 804 PHE A C 1
ATOM 6252 O O . PHE A 1 804 ? 9.064 -2.898 -25.692 1.00 97.94 804 PHE A O 1
ATOM 6259 N N . ASP A 1 805 ? 8.767 -4.922 -26.615 1.00 97.31 805 ASP A N 1
ATOM 6260 C CA . ASP A 1 805 ? 9.433 -4.605 -27.887 1.00 97.31 805 ASP A CA 1
ATOM 6261 C C . ASP A 1 805 ? 8.741 -3.441 -28.623 1.00 97.31 805 ASP A C 1
ATOM 6263 O O . ASP A 1 805 ? 9.413 -2.578 -29.193 1.00 97.31 805 ASP A O 1
ATOM 6267 N N . GLN A 1 806 ? 7.416 -3.328 -28.481 1.00 98.12 806 GLN A N 1
ATOM 6268 C CA . GLN A 1 806 ? 6.599 -2.229 -29.001 1.00 98.12 806 GLN A CA 1
ATOM 6269 C C . GLN A 1 806 ? 7.100 -0.839 -28.561 1.00 98.12 806 GLN A C 1
ATOM 6271 O O . GLN A 1 806 ? 7.005 0.121 -29.324 1.00 98.12 806 GLN A O 1
ATOM 6276 N N . PHE A 1 807 ? 7.682 -0.709 -27.362 1.00 98.44 807 PHE A N 1
ATOM 6277 C CA . PHE A 1 807 ? 8.239 0.561 -26.881 1.00 98.44 807 PHE A CA 1
ATOM 6278 C C . PHE A 1 807 ? 9.458 1.009 -27.709 1.00 98.44 807 PHE A C 1
ATOM 6280 O O . PHE A 1 807 ? 9.617 2.192 -28.020 1.00 98.44 807 PHE A O 1
ATOM 6287 N N . TYR A 1 808 ? 10.287 0.056 -28.142 1.00 98.25 808 TYR A N 1
ATOM 6288 C CA . TYR A 1 808 ? 11.439 0.302 -29.015 1.00 98.25 808 TYR A CA 1
ATOM 6289 C C . TYR A 1 808 ? 10.982 0.634 -30.439 1.00 98.25 808 TYR A C 1
ATOM 6291 O O . TYR A 1 808 ? 11.555 1.519 -31.071 1.00 98.25 808 TYR A O 1
ATOM 6299 N N . ASP A 1 809 ? 9.919 -0.017 -30.911 1.00 96.81 809 ASP A N 1
ATOM 6300 C CA . ASP A 1 809 ? 9.339 0.198 -32.239 1.00 96.81 809 ASP A CA 1
ATOM 6301 C C . ASP A 1 809 ? 8.587 1.528 -32.399 1.00 96.81 809 ASP A C 1
ATOM 6303 O O . ASP A 1 809 ? 8.451 2.011 -33.529 1.00 96.81 809 ASP A O 1
ATOM 6307 N N . VAL A 1 810 ? 8.079 2.111 -31.309 1.00 98.31 810 VAL A N 1
ATOM 6308 C CA . VAL A 1 810 ? 7.355 3.397 -31.310 1.00 98.31 810 VAL A CA 1
ATOM 6309 C C . VAL A 1 810 ? 8.279 4.588 -31.039 1.00 98.31 810 VAL A C 1
ATOM 6311 O O . VAL A 1 810 ? 8.074 5.648 -31.636 1.00 98.31 810 VAL A O 1
ATOM 6314 N N . TYR A 1 811 ? 9.291 4.426 -30.176 1.00 98.19 811 TYR A N 1
ATOM 6315 C CA . TYR A 1 811 ? 10.179 5.514 -29.739 1.00 98.19 811 TYR A CA 1
ATOM 6316 C C . TYR A 1 811 ? 11.646 5.371 -30.185 1.00 98.19 811 TYR A C 1
ATOM 6318 O O . TYR A 1 811 ? 12.478 6.187 -29.790 1.00 98.19 811 TYR A O 1
ATOM 6326 N N . GLU A 1 812 ? 11.978 4.377 -31.014 1.00 97.81 812 GLU A N 1
ATOM 6327 C CA . GLU A 1 812 ? 13.311 4.164 -31.614 1.00 97.81 812 GLU A CA 1
ATOM 6328 C C . GLU A 1 812 ? 14.453 4.034 -30.580 1.00 97.81 812 GLU A C 1
ATOM 6330 O O . GLU A 1 812 ? 15.572 4.516 -30.771 1.00 97.81 812 GLU A O 1
ATOM 6335 N N . VAL A 1 813 ? 14.171 3.380 -29.448 1.00 98.00 813 VAL A N 1
ATOM 6336 C CA . VAL A 1 813 ? 15.110 3.233 -28.321 1.00 98.00 813 VAL A CA 1
ATOM 6337 C C . VAL A 1 813 ? 16.304 2.346 -28.700 1.00 98.00 813 VAL A C 1
ATOM 6339 O O . VAL A 1 813 ? 16.152 1.232 -29.201 1.00 98.00 813 VAL A O 1
ATOM 6342 N N . THR A 1 814 ? 17.521 2.801 -28.395 1.00 95.88 814 THR A N 1
ATOM 6343 C CA . THR A 1 814 ? 18.776 2.081 -28.652 1.00 95.88 814 THR A CA 1
ATOM 6344 C C . THR A 1 814 ? 19.544 1.807 -27.359 1.00 95.88 814 THR A C 1
ATOM 6346 O O . THR A 1 814 ? 19.356 2.467 -26.343 1.00 95.88 814 THR A O 1
ATOM 6349 N N . LYS A 1 815 ? 20.530 0.904 -27.412 1.00 94.00 815 LYS A N 1
ATOM 6350 C CA . LYS A 1 815 ? 21.441 0.571 -26.291 1.00 94.00 815 LYS A CA 1
ATOM 6351 C C . LYS A 1 815 ? 22.292 1.721 -25.713 1.00 94.00 815 LYS A C 1
ATOM 6353 O O . LYS A 1 815 ? 23.189 1.470 -24.912 1.00 94.00 815 LYS A O 1
ATOM 6358 N N . ASN A 1 816 ? 22.113 2.955 -26.186 1.00 93.50 816 ASN A N 1
ATOM 6359 C CA . ASN A 1 816 ? 22.799 4.148 -25.677 1.00 93.50 816 ASN A CA 1
ATOM 6360 C C . ASN A 1 816 ? 21.858 5.092 -24.909 1.00 93.50 816 ASN A C 1
ATOM 6362 O O . ASN A 1 816 ? 22.325 6.127 -24.425 1.00 93.50 816 ASN A O 1
ATOM 6366 N N . ASP A 1 817 ? 20.568 4.759 -24.853 1.00 96.88 817 ASP A N 1
ATOM 6367 C CA . ASP A 1 817 ? 19.485 5.571 -24.307 1.00 96.88 817 ASP A CA 1
ATOM 6368 C C . ASP A 1 817 ? 18.999 4.938 -22.994 1.00 96.88 817 ASP A C 1
ATOM 6370 O O . ASP A 1 817 ? 18.951 3.713 -22.874 1.00 96.88 817 ASP A O 1
ATOM 6374 N N . ALA A 1 818 ? 18.711 5.748 -21.974 1.00 95.75 818 ALA A N 1
ATOM 6375 C CA . ALA A 1 818 ? 18.606 5.248 -20.596 1.00 95.75 818 ALA A CA 1
ATOM 6376 C C . ALA A 1 818 ? 17.341 4.418 -20.285 1.00 95.75 818 ALA A C 1
ATOM 6378 O O . ALA A 1 818 ? 17.318 3.686 -19.295 1.00 95.75 818 ALA A O 1
ATOM 6379 N N . MET A 1 819 ? 16.331 4.445 -21.159 1.00 97.31 819 MET A N 1
ATOM 6380 C CA . MET A 1 819 ? 15.189 3.527 -21.086 1.00 97.31 819 MET A CA 1
ATOM 6381 C C . MET A 1 819 ? 15.515 2.111 -21.594 1.00 97.31 819 MET A C 1
ATOM 6383 O O . MET A 1 819 ? 14.708 1.212 -21.396 1.00 97.31 819 MET A O 1
ATOM 6387 N N . TYR A 1 820 ? 16.664 1.869 -22.236 1.00 97.31 820 TYR A N 1
ATOM 6388 C CA . TYR A 1 820 ? 16.979 0.560 -22.819 1.00 97.31 820 TYR A CA 1
ATOM 6389 C C . TYR A 1 820 ? 17.148 -0.553 -21.771 1.00 97.31 820 TYR A C 1
ATOM 6391 O O . TYR A 1 820 ? 17.963 -0.450 -20.852 1.00 97.31 820 TYR A O 1
ATOM 6399 N N . VAL A 1 821 ? 16.460 -1.670 -22.010 1.00 95.31 821 VAL A N 1
ATOM 6400 C CA . VAL A 1 821 ? 16.661 -2.978 -21.373 1.00 95.31 821 VAL A CA 1
ATOM 6401 C C . VAL A 1 821 ? 17.078 -3.976 -22.460 1.00 95.31 821 VAL A C 1
ATOM 6403 O O . VAL A 1 821 ? 16.522 -3.974 -23.568 1.00 95.31 821 VAL A O 1
ATOM 6406 N N . ALA A 1 822 ? 18.080 -4.812 -22.181 1.00 92.25 822 ALA A N 1
ATOM 6407 C CA . ALA A 1 822 ? 18.546 -5.818 -23.135 1.00 92.25 822 ALA A CA 1
ATOM 6408 C C . ALA A 1 822 ? 17.453 -6.882 -23.376 1.00 92.25 822 ALA A C 1
ATOM 6410 O O . ALA A 1 822 ? 16.754 -7.217 -22.424 1.00 92.25 822 ALA A O 1
ATOM 6411 N N . PRO A 1 823 ? 17.264 -7.410 -24.603 1.00 92.94 823 PRO A N 1
ATOM 6412 C CA . PRO A 1 823 ? 16.219 -8.401 -24.891 1.00 92.94 823 PRO A CA 1
ATOM 6413 C C . PRO A 1 823 ? 16.199 -9.608 -23.940 1.00 92.94 823 PRO A C 1
ATOM 6415 O O . PRO A 1 823 ? 15.133 -10.086 -23.572 1.00 92.94 823 PRO A O 1
ATOM 6418 N N . GLU A 1 824 ? 17.367 -10.071 -23.500 1.00 89.12 824 GLU A N 1
ATOM 6419 C CA . GLU A 1 824 ? 17.545 -11.152 -22.525 1.00 89.12 824 GLU A CA 1
ATOM 6420 C C . GLU A 1 824 ? 17.095 -10.805 -21.088 1.00 89.12 824 GLU A C 1
ATOM 6422 O O . GLU A 1 824 ? 16.751 -11.709 -20.321 1.00 89.12 824 GLU A O 1
ATOM 6427 N N . ASP A 1 825 ? 17.045 -9.512 -20.753 1.00 90.00 825 ASP A N 1
ATOM 6428 C CA . ASP A 1 825 ? 16.599 -8.956 -19.468 1.00 90.00 825 ASP A CA 1
ATOM 6429 C C . ASP A 1 825 ? 15.139 -8.448 -19.514 1.00 90.00 825 ASP A C 1
ATOM 6431 O O . ASP A 1 825 ? 14.614 -7.978 -18.503 1.00 90.00 825 ASP A O 1
ATOM 6435 N N . ARG A 1 826 ? 14.448 -8.537 -20.663 1.00 94.38 826 ARG A N 1
ATOM 6436 C CA . ARG A 1 826 ? 13.021 -8.182 -20.791 1.00 94.38 826 ARG A CA 1
ATOM 6437 C C . ARG A 1 826 ? 12.159 -9.287 -20.189 1.00 94.38 826 ARG A C 1
ATOM 6439 O O . ARG A 1 826 ? 11.873 -10.304 -20.817 1.00 94.38 826 ARG A O 1
ATOM 6446 N N . ILE A 1 827 ? 11.790 -9.108 -18.925 1.00 93.81 827 ILE A N 1
ATOM 6447 C CA . ILE A 1 827 ? 11.039 -10.105 -18.161 1.00 93.81 827 ILE A CA 1
ATOM 6448 C C . ILE A 1 827 ? 9.599 -10.185 -18.675 1.00 93.81 827 ILE A C 1
ATOM 6450 O O . ILE A 1 827 ? 8.944 -9.170 -18.886 1.00 93.81 827 ILE A O 1
ATOM 6454 N N . GLN A 1 828 ? 9.098 -11.410 -18.823 1.00 88.88 828 GLN A N 1
ATOM 6455 C CA . GLN A 1 828 ? 7.706 -11.712 -19.151 1.00 88.88 828 GLN A CA 1
ATOM 6456 C C . GLN A 1 828 ? 7.208 -12.815 -18.210 1.00 88.88 828 GLN A C 1
ATOM 6458 O O . GLN A 1 828 ? 7.930 -13.789 -17.963 1.00 88.88 828 GLN A O 1
ATOM 6463 N N . ILE A 1 829 ? 5.991 -12.657 -17.679 1.00 95.00 829 ILE A N 1
ATOM 6464 C CA . ILE A 1 829 ? 5.356 -13.641 -16.788 1.00 95.00 829 ILE A CA 1
ATOM 6465 C C . ILE A 1 829 ? 4.016 -14.089 -17.351 1.00 95.00 829 ILE A C 1
ATOM 6467 O O . ILE A 1 829 ? 3.900 -15.271 -17.661 1.00 95.00 829 ILE A O 1
ATOM 6471 N N . TRP A 1 830 ? 3.074 -13.151 -17.486 1.00 94.25 830 TRP A N 1
ATOM 6472 C CA . TRP A 1 830 ? 1.692 -13.340 -17.936 1.00 94.25 830 TRP A CA 1
ATOM 6473 C C . TRP A 1 830 ? 1.479 -12.779 -19.341 1.00 94.25 830 TRP A C 1
ATOM 6475 O O . TRP A 1 830 ? 2.205 -11.838 -19.732 1.00 94.25 830 TRP A O 1
#

Secondary structure (DSSP, 8-state):
------TT-HHHHTTSS---------------------------BSS-SSSEEEE-TT---B--BS-SS-EEEES-TTTEEE-TT-BEEE-SSEEEEEEEEETTEEEEEEEEESPPP-EEE-S-SEEEEETT-EEE---EEESTT-S---EEEEES-TTTEEE-TTSEEEE-SSEEEEEEEEETTSS--EEEEEEEEE-TTSPPPTTT-HHHHHSHHHHHHTPPPTT-SEEEHHHHHHHHHHHHHHHHHHHHHHHGGGSPTT-HHHHHHHHHHHHH-HHHHHHHTTGGGHHHHHHHHH--SHHHHHHHHHHHHHTT--SS--EEEEE-SS-TTSEEEEE--S--SS-HHHHSSGGGHHHHHHHHHHHHHHHHHTT--HHHHHHHHHHHHHHHHHHHHHS--GGGTT-HHHH-EEE-HHHHHHHTTTS-HHHHHHHTT----S-EEES-HHHHHHHHHH-STTTHHHHHHHHHHHHHHHHTTTS-HHHHHHHHHHHHHHHS------HHHHHHHHHHHHSHHHHHHHHHHHH--HHHHHHHHHHHHHHHHHHHHHHHH-SSS-HHHHHHHHHHHTT-EEEEES-SS---TTTT----TTS-HHHHHHHHHHHHHHTHHHHHHH---SSS-SS-TT-S--EEETTTTEEEEEGGGSSTTT--TTS-HHHHIIIIIHHHHHHHHHTTSTTGGGB-TTS-B---S-HHHHHHHHHHHHHHHHHHHT-EEETTEE--HHHHHHHHHHHHHHHHHHHHHHTT-HHHHHHHHHHHHHHT-EEE-HHHHHHHHHH-SSPPHHHHHHHHGGGSHHHHHHH---TTSTT---GGG-----

Organism: NCBI:txid1235802

pLDDT: mean 90.14, std 15.34, range [21.44, 98.88]

Mean predicted aligned error: 8.56 Å

Foldseek 3Di:
DPDDPQPDFCLLVVPADFFFDDDDDDDDDDDDDDDDDDDDDAKDFDQQDLLEAEDEAFDKDAIDIPDPDKAKDKPDVCQWDADRRGIITGHDADKIWIWIDDPNHIGIHIYGHDAAFPAKAFQFLEAEEEAFDKDATDIDTPPPRHPQSQKAKDKPDVQQWNADRRRIIHGHDADKTKMWIAGSHSPRHIGIRIYGYDHNPDQDACLFFVLCNLCVVVCVVCPDDQQDFKDALQVVLLVVLLVVLLVVLVVLLVCLVVDDALDPSVQLNLLLVLQLPQVVQQVCQCVVCVVLLVQLVPDQALASNLLSQLLCVLLPFFAQWDWAWDQQQFHLQFIAIETAGGDASHALRCLDYPVSVLLLVLQLVLQLLLVVSVPDDNVRSNVLSVLLSVLRNVLRNQFDGLLCPLPCVQQFDKDAPVRLCVLLVLYPVQVSCVSSVQNDGGIYRYGRSSSSNVSSVCSHSVNSVSSSSRSSSSVCSSCQSQHHPSSVVSSLVSVCSQSVHHDDDDSSSSSSVSSCVVSVLVSLVVCCVPPFDPVLQVVLVVLLVLLLVLVLVPLVPDDQADPQLSVQLNLLSVLEAEATAAAPDTDPLSSPQHDDSVDHSSVSSSSSSSSVSNCRNVSNVPGDDLSDDPHGLSNQAWAADLSSNYTHDHRSVSDPPQHDPPDDPLLNCLHVLLRSQLNSQLCPFPNNVQGGSNSHRHDSGDPSSVVVQVVLLVLQQVSQQSADDGDPDGARSSLQSSSLSSSQRSLVSSCVVVDLPLVSNVSSLSSNSRNLDMDRDPSNVVSCSGGPNHTRSSCSNLVRLQLDVSSCVNSVHDSNHSSHGDPVSSRDDD

InterPro domains:
  IPR000718 Peptidase M13 [PS51885] (183-830)
  IPR000718 Peptidase M13 [PTHR11733] (204-823)
  IPR000718 Peptidase M13 [cd08662] (204-828)
  IPR003343 Bacterial Ig-like domain, group 2 [PF02368] (64-113)
  IPR003343 Bacterial Ig-like domain, group 2 [PF02368] (117-191)
  IPR003343 Bacterial Ig-like domain, group 2 [SM00635] (44-112)
  IPR003343 Bacterial Ig-like domain, group 2 [SM00635] (116-193)
  IPR008753 Peptidase M13, N-terminal domain [PF05649] (207-583)
  IPR008964 Invasin/intimin cell-adhesion fragments [SSF49373] (52-113)
  IPR008964 Invasin/intimin cell-adhesion fragments [SSF49373] (116-197)
  IPR018497 Peptidase M13, C-terminal domain [PF01431] (637-827)
  IPR018497 Peptidase M13, C-terminal domain [PR00786] (629-641)
  IPR018497 Peptidase M13, C-terminal domain [PR00786] (647-659)
  IPR018497 Peptidase M13, C-terminal domain [PR00786] (668-684)
  IPR018497 Peptidase M13, C-terminal domain [PR00786] (739-750)
  IPR024079 Metallopeptidase, catalytic domain superfamily [G3DSA:3.40.390.10] (201-830)
  IPR042089 Peptidase M13, domain 2 [G3DSA:1.10.1380.10] (232-624)

Nearest PDB structures (foldseek):
  3zuk-assembly2_B  TM=9.415E-01  e=2.195E-41  Mycobacterium tuberculosis H37Rv
  4iuw-assembly1_A  TM=9.012E-01  e=1.332E-35  Lacticaseibacillus rhamnosus HN001
  4cth-assembly1_A-2  TM=8.908E-01  e=6.262E-33  Homo sapiens
  6svy-assembly1_A  TM=8.793E-01  e=9.719E-33  Homo sapiens
  3dwb-assembly1_A  TM=8.882E-01  e=2.866E-31  Homo sapiens

Radius of gyration: 31.01 Å; Cα contacts (8 Å, |Δi|>4): 1550; chains: 1; bounding box: 104×54×76 Å

=== Feature glossary ===
The record interleaves many kinds of information about one protein. Here is each kind framed as the question it answers.

Q: What does the local fold look like, residue by residue?
A: The Foldseek 3Di string encodes local tertiary geometry as a 20-letter alphabet — one character per residue — derived from the relative positions of nearby Cα atoms. Unlike the amino-acid sequence, 3Di is a direct function of the 3D structure, so two proteins with the same fold have similar 3Di strings even at low sequence identity.

Q: Which residues are in helices, strands, or loops?
A: The SS8 string is DSSP's per-residue secondary-structure call. α-helix (H) means an i→i+4 H-bond ladder; β-strand (E) means the residue participates in a β-sheet; 3₁₀ (G) and π (I) are tighter and wider helices; T/S are turns/bends; '-' is loop.

Q: How big and how compact is the whole molecule?
A: Radius of gyration (Rg) is the root-mean-square distance of Cα atoms from their centroid — a single number for overall size and compactness. A globular domain of N residues has Rg ≈ 2.2·N^0.38 Å; an extended or disordered chain has a much larger Rg. The Cα contact count is the number of residue pairs whose Cα atoms are within 8 Å and are more than four positions apart in sequence — a standard proxy for tertiary packing density. The bounding box is the smallest axis-aligned box enclosing all Cα atoms.

Q: Where is each backbone atom in 3D?
A: Structure coordinates are given as an mmCIF _atom_site loop: one row per atom with element, residue name, chain id, sequence number, and x/y/z position in Å. Only the four main-chain atoms per residue are included here; side chains are omitted to keep the record compact.

Q: What is the amino-acid chain?
A: Primary structure: the covalent order of the twenty standard amino acids along the backbone. Two proteins with the same sequence will (almost always) fold to the same structure; two with 30% identity often share a fold but not the details.

Q: What if only a Cα trace is available?
A: Three-state secondary structure (P-SEA) collapses the eight DSSP classes into helix (a), strand (b), and coil (c). P-SEA assigns these from Cα geometry alone — distances and angles — without requiring backbone oxygens, so it works on any Cα trace.

Q: What family and function is it annotated with?
A: Database cross-references. InterPro integrates a dozen domain/family signature databases into unified entries with residue-range hits. GO terms attach function/process/location labels with evidence codes. CATH codes position the fold in a four-level structural taxonomy. Organism is the NCBI-taxonomy species name.

Q: How confident is the AlphaFold model at each residue?
A: pLDDT is the predicted lDDT-Cα score: AlphaFold's confidence that the local environment of each residue (all inter-atomic distances within 15 Å) is correctly placed. It is a per-residue number between 0 and 100, with higher meaning more reliable.

Q: How mobile is each atom in the crystal?
A: B-factor (Debye–Waller factor) reflects atomic displacement in the crystal lattice. It is an experimental observable (units Å²), not a prediction; low values mean the atom is pinned down, high values mean it moves or is heterogeneous across the crystal.

Q: Which residues are buried vs exposed?
A: SASA measures how much of the protein is reachable by solvent. It is computed by rolling a water-sized probe over the atomic surface and summing the exposed area (Å²). Per-residue SASA distinguishes core (buried, low SASA) from surface (exposed, high SASA) residues; total SASA is a whole-molecule size measure.

Q: What do the diagnostic plots show?
A: Plot images: a contact map (which residues are close in 3D, as an N×N binary image), a Ramachandran scatter (backbone torsion angles, revealing secondary-structure composition at a glance), and — for AlphaFold structures — a PAE heatmap (pairwise prediction confidence).

Q: What known structures does this most resemble?
A: The Foldseek neighbor list gives the closest experimentally determined structures in the PDB, ranked by structural alignment. TM-score near 1 means near-identical fold; near 0.3 means only rough topology match. This is how one finds what a novel AlphaFold prediction most resembles in the solved-structure universe.

Q: Are the domains correctly placed relative to each other?
A: Predicted aligned error is AlphaFold's pairwise confidence. Unlike pLDDT (per-residue), PAE is per-residue-pair and captures whether two parts of the structure are correctly placed relative to each other. Units are ångströms of expected positional error.

Q: What do the rendered images show?
A: Structure images are PyMOL renders from six orthogonal camera directions. Cartoon representation draws helices as coils and strands as arrows; sticks shows the backbone as bonds; surface shows the solvent-excluded envelope. Rainbow coloring maps sequence position to hue (blue→red, N→C); chain coloring assigns a distinct color per polypeptide.

Q: What are the backbone torsion angles?
A: φ (phi) and ψ (psi) are the two rotatable backbone dihedrals per residue: φ is the C(i-1)–N–Cα–C torsion, ψ is the N–Cα–C–N(i+1) torsion, both in degrees on (−180°, 180°]. α-helical residues cluster near (−60°, −45°); β-strand residues near (−120°, +130°). A Ramachandran plot is simply a scatter of (φ, ψ) for every residue.